Protein 8JXG (pdb70)

Foldseek 3Di:
DQDDPVLVVVLVVVVVVVADPVLSVVLVVLVVVVSVLVVVLVVCVVVVVPVPSPSPVVVVVSVVVSCVVSPD/DDAPFLFGDPQWDFAFAPRDTGGLVQACPPDQPGPGSPSNDPPHDDVPVLDDPQFCDDPDVSDTHGPLPFCAQDDPRPDPCRNDPDDDLPPDASDPCFDDDDRRHTHRPPVLAPQDCGSVRSCSVPDPNDCPDDDEDAQKDFLPPDDVVAGTMGGVVPALDDAAHHLLSCSNVPVCQDADDDPQFDAFPVGDTHHLVQACDDDCGNSLCRSNFPDFDDFDDPQWDAFLFFDTHGPVPALPPDPPQFQCRSPDDVVNDDDADCCPPAQDDFPVRDTDGNVVACPVDCPDDPCRRPPVWDDDPPPPPCRLQQPAAKAADGHGIAHDHDAQWDDDPSRRDIFGDQCVQQPVVQAQFAWDGDRHDTAHGWDGQWHDDVVRHAIHGRGPDAWWKWWDFQFFTKIAHPQLPDIGTQDGGAHGFFEKEAAPVQQKIWTARQRQLWIWMDHSVPDPIDTQGRPPSPGWAYKYAANFQQKIWTAHQLLLFIWMGHVNNAQIATQDAQAFDPQLQHGRHAKAEWEADLQQQKIWTWGQPPQTFIWMAGQRRHDTDTQGGALAHAFQEWYAQVRSRKIWTAHQPLQWIKIGHPRNPRIDTQGRSQHNGWHYWDDDRQKIWTFHFLQQWIWMAGPHNRPPIDTSDHDLGGIHHMDIDDVVSNDDDHHQCPPPLVVADQHWTAGRGNPHIDHDGGDQFDFPCDDPYTDGHGHDFLQWAQDDVSRDIGGVQQAQDDDQDHPNRNSHDPPGDDQLDDPQWHADPLGDIHHPLLAQQPPQDDPVSVSNDCSSQVGDDDRPQWDAFPSSHIDGPQPALPPDCPHDVCSSNDPVCLCPDDEGRQWDAFPSSGTHGLLQQLASDCPSVSCRSPPPVPSSHNVPADSVSFWDRANNRNHIHGLLPQLQPDPRSVNCRSNPPLQPPDDSPPQWDAFPPRDTDGNSPACPPDDRSVPCRRNPPDDQDADDDQWDAFPVRHTDGLQPAQAQDDDVPDCGSVVDQCPDDDDPCWAAANRRGIGRVVPALSQAQNDPLSSSQQDDAQPDDVRHLEDVQWDAAPSRHTHHPVLQLALDCRPSVSSSNDLVSQLPDDDDQCAWDADPVSHTYGNVQACVPDCSDPPCPSNDCPPPPDPPPD/DVPDD

InterPro domains:
  IPR000033 LDLR class B repeat [PF00058] (489-518)
  IPR000033 LDLR class B repeat [PF00058] (521-564)
  IPR000033 LDLR class B repeat [PF00058] (796-834)
  IPR000033 LDLR class B repeat [PF00058] (837-878)
  IPR000033 LDLR class B repeat [PF00058] (1523-1562)
  IPR000033 LDLR class B repeat [PF00058] (1569-1608)
  IPR000033 LDLR class B repeat [PF00058] (1884-1929)
  IPR000033 LDLR class B repeat [PF00058] (2520-2560)
  IPR000033 LDLR class B repeat [PF00058] (3242-3281)
  IPR000033 LDLR class B repeat [PF00058] (3284-3332)
  IPR000033 LDLR class B repeat [PF00058] (3335-3376)
  IPR000033 LDLR class B repeat [PF00058] (3379-3418)
  IPR000033 LDLR class B repeat [PF00058] (4156-4194)
  IPR000033 LDLR class B repeat [PF00058] (4199-4240)
  IPR000033 LDLR class B repeat [PF00058] (4244-4273)
  IPR000033 LDLR class B repeat [PS51120] (435-477)
  IPR000033 LDLR class B repeat [PS51120] (478-520)
  IPR000033 LDLR class B repeat [PS51120] (521-567)
  IPR000033 LDLR class B repeat [PS51120] (568-612)
  IPR000033 LDLR class B repeat [PS51120] (795-836)

Sequence (1191 aa):
EFRMEKLNQLWEKAKRLHLSPVRLAELHSDLKIQERDELNWKKLKVEGLDGDGEKEAKLVHNLNVILARYGLPTRPPGMCHLDEFQCQGDGTCIPNTWECDGHPDCIHGSDEHTGCVPASHTCRSNEFQCLSPQRCIPSYWFCDGEADCADGSDEPDTCGHSVNTCRASQFQCDNGRCISGNWVCDGDNDCGDMSDEDQRHHCELQNCSSTQFTCVNSRPPNRRCIPQYWVCDGDADCSDALDELQNCTMRTCSAGEFSCANGRCVRQSFRCDRRNDCGDYSDERGCSYPPCHANQFTCQNGRCIPRFFVCDEDNDCGDGSDEQEHLCHTPEPTCPLHQFRCDNGHCIEMGRVCNHVDDCSDNSDEKGCGINECLDSSISRCDHNCTDTITSFYCSCLPGYKLMSDKRSCVDIDECKESPQLCSQKCENVVGSYICKCAPGYIREPDGKSCRQNSNIEPYLIFSNRYYIRNLTTDGSSYSLILQGLGNVVALDFDRVEKRLYWIDAEKQIIERMFLNKTNRETIINHRLRRAESLAVDWVSRKLYWLDAILDCLFVSDLEGRHRKMIAQHCVDANNTFCFEHPRGIVLHPQRGHVYWADWGVHAYIGRIGMDGTNKSVIISTKIEWPNAITIDYTNDLLYWADAHLGYIEFSDLEGHHRHTVYDGSLPHPFALTIFEDTVFWTDWNTRTVEKGNKYDGSGRVVLVNTTHKPFDIHVYHPYRQPIMSNPCGTNNGGCSHLCLIKAGGRGFTCACPDDFQTVQLRDRTLCMPMCSSTQFLCGNNEKCIPIWWKCDGQKDCSDGSDEPDLCPHRFCRLGQFQCRDGNCTSPQALCNARQDCADGSDEDRVLCEHHRCESNEWQCANKRCIPQSWQCDSVNDCLDNSDEDTSHCASRTCRPGQFKCNNGRCIPQSWKCDVDNDCGDYSDEPIDECTTAAYNCDNHTEFSCKTNYRCIPQWAVCNGFDDCRDNSDEQGCESVPCHPSGDFRCANHHCIPLRWKCDGTDDCGDNSDEENCVPRECSESEFRCADQQCIPSRWVCDQENDCGDNSDERDCEMKTCHPEHFQCTSGHCVPKALACDGRADCLDASDESACPTRFPNGTYCPAAMFECKNHVCIQSFWICDGENDCVDGSDEEIHLCFNIPCESPQRFRCDNSRCVYGHQLCNGVDDCGDGSDEKEEHCRKPTHKN

Radius of gyration: 41.82 Å; Cα contacts (8 Å, |Δi|>4): 2367; chains: 3; bounding box: 73×108×129 Å

Solvent-accessible surface area: 63470 Å² total; per-residue (Å²): 156,14,70,3,63,90,3,47,17,14,65,54,2,6,114,101,42,142,48,60,110,103,93,46,48,61,12,74,56,35,7,72,98,8,12,120,46,14,30,58,40,50,78,45,116,60,61,50,102,35,73,118,27,124,50,82,68,109,14,73,102,46,40,83,81,6,22,81,172,9,48,46,180,123,115,42,67,21,34,17,57,160,123,36,46,23,3,28,28,70,10,69,36,24,57,67,113,126,42,50,74,65,118,86,52,14,95,139,17,14,0,35,67,125,66,26,120,177,106,114,155,84,29,148,119,105,49,36,115,22,160,92,54,152,142,23,9,36,73,108,65,23,44,54,28,126,36,58,6,96,40,68,48,0,55,71,108,55,46,44,147,76,121,92,96,41,161,102,91,27,102,111,8,84,120,46,83,16,0,14,38,101,13,17,21,49,30,18,36,28,0,40,80,105,32,0,45,63,163,140,57,108,48,123,124,89,137,24,85,105,96,63,46,37,0,75,80,4,156,124,127,71,40,42,20,1,39,77,120,10,29,47,47,85,19,23,11,10,33,43,2,36,0,22,78,69,140,50,89,155,190,130,28,71,107,64,56,29,71,9,88,63,48,51,34,29,124,106,88,64,88,47,23,162,101,50,24,1,13,59,44,20,0,12,49,81,31,87,74,112,92,36,130,96,100,45,26,57,4,64,11,10,84,49,7,56,126,180,82,23,51,59,146,83,101,46,1,38,6,15,9,0,34,49,152,137,84,42,114,123,101,114,83,116,25,109,114,110,68,74,63,9,128,66,42,77,43,36,85,102,48,86,16,12,35,154,79,85,44,11,87,118,91,18,2,29,139,60,71,20,125,21,45,27,126,88,112,79,88,31,132,29,80,66,75,35,55,57,57,76,22,55,72,109,12,40,32,105,124,22,58,91,70,66,119,65,110,100,23,15,60,43,34,56,12,22,90,99,28,11,74,62,2,6,6,78,23,80,65,60,114,7,80,67,78,18,64,14,14,85,0,12,13,70,68,145,80,43,94,17,8,130,16,49,7,156,76,132,7,58,0,1,0,0,0,98,16,0,0,12,41,1,37,35,102,24,86,68,83,58,49,15,30,93,27,6,7,27,0,4,1,0,9,5,0,43,79,59,112,23,1,0,0,0,1,39,106,121,82,19,0,8,23,8,51,32,111,115,74,85,100,65,59,25,5,92,42,77,6,113,133,7,15,9,4,6,1,0,16,8,6,56,13,0,0,1,0,1,16,58,16,28,0,0,6,0,0,17,4,82,17,107,38,42,48,42,16,7,65,64,6,13,54,107,118,60,39,34,24,4,69,68,0,6,10,17,10,3,3,3,78,88,0,18,0,0,0,0,1,37,5,80,70,6,0,0,0,26,0,0,0,17,26,73,82,90,30,35,21,4,43,91,82,11,14,15,0,3,2,13,11,0,4,41,18,22,56,11,0,0,0,0,0,3,46,37,2,8,0,11,1,0,27,17,92,14,112,88,60,53,55,13,16,120,32,51,2,13,6,0,9,8,6,2,2,14,56,38,28,0,1,0,0,0,0,8,38,76,11,0,5,41,2,47,2,25,95,7,63,59,93,71,80,20,24,103,18,46,12,50,0,3,24,3,40,1,24,0,29,17,20,5,39,97,56,98,54,41,9,37,150,104,68,18,58,9,74,26,2,0,0,1,94,40,31,5,198,23,76,38,35,9,3,14,74,26,20,90,73,65,141,77,235,121,142,30,62,16,106,36,116,37,9,32,9,33,44,63,3,40,101,65,32,60,19,5,7,39,46,52,71,17,18,55,101,144,42,8,88,72,28,37,0,36,55,155,161,42,90,68,52,45,10,120,105,48,50,25,35,3,197,83,7,35,59,18,55,27,148,8,10,3,30,34,158,111,69,1,73,90,15,13,0,46,65,173,108,21,14,78,124,32,115,31,55,64,41,54,61,61,1,96,47,69,48,27,2,48,53,61,119,11,6,37,105,81,84,25,0,80,91,60,23,0,22,71,112,82,52,17,76,91,28,110,14,60,50,20,46,44,78,4,133,68,0,56,11,0,42,70,38,108,42,13,20,47,41,60,27,2,52,81,85,23,0,2,36,34,97,75,3,8,51,50,84,70,68,17,68,125,101,5,50,58,33,3,107,24,23,28,21,34,8,40,78,103,6,30,8,74,49,138,57,24,0,97,37,69,11,2,34,131,52,13,121,95,54,108,30,46,131,56,0,39,47,87,11,77,45,80,36,46,10,17,62,29,74,74,43,66,70,78,66,54,3,69,59,75,8,0,32,100,149,51,117,75,102,122,41,22,94,6,18,67,82,6,65,88,82,120,15,6,10,28,88,101,24,6,36,61,85,89,46,20,70,57,101,10,2,24,159,70,5,118,164,93,134,40,72,115,146,72,67,70,3,120,43,4,40,10,5,65,120,91,51,24,50,28,2,76,34,27,2,128,55,1,14,2,3,58,88,19,108,74,106,50,133,125,36,54,36,6,24,107,66,29,52,46,1,152,24,56,5,24,13,64,58,137,99,15,1,15,44,108,110,29,0,65,80,23,7,0,40,62,72,117,53,1,127,116,40,119,55,115,79,115,93,24,19,141,1,86,60,36,55,5,5,83,17,147,59,46,67,52,66,92,102,54,3,80,82,22,12,0,46,113,93,105,95,26,128,135,103,113,150,196,101,20,0,52,77

Nearest PDB structures (foldseek):
  8jxg-assembly1_D  TM=1.014E+00  e=2.598E-10  Rattus norvegicus
  8jut-assembly1_D  TM=1.010E+00  e=1.060E-09  Rattus norvegicus
  1nre-assembly1_A  TM=9.008E-01  e=2.744E-07  Homo sapiens
  8jxg-assembly1_A  TM=1.001E+00  e=0.000E+00  Rattus norvegicus
  8jxf-assembly1_B  TM=9.858E-01  e=0.000E+00  Rattus norvegicus

Organism: Rattus norvegicus (NCBI:txid10116)

B-factor: mean 95.11, std 51.89, range [0.42, 228.29]

Secondary structure (DSSP, 8-state):
----TT---TTEEE-TTT--EEEGGGSSSSS--SSSSGGG-TTS---TTSS-TTEEE-STT--EEETTTSSSSS-TTS-TTSSSSSS-SSSS---TTSEE-SSS-EE-SGGGTS-S--SSSSGGG-TT-S-SS----TTEEE--S--TTT-SEEEGGGTTSSS--SSS-TTTTTTT------TTSEE-SSS-EE-GGGSSSSS--SSSSTTTTT--PPPPPTTEEE-TTS-EEEGGGTTSSS-SSSS-TTS-TTTT--PPP---SS---BTTTB---GGGTTSS---STTSSS-SSS---SSSSTTSS--SSEEEE-SS-EEEE--TTEEE-TTSS-EEE--HHHH-GGGSSSEEEE-SSSEEEE--TTEEE-TTSS-EEE-SSPPPEEEEE-SS-EEEEESSS--EEEEE---S-EEEEEEETTTTEEEEEETTTTEEEEEETTS---EEEE-SS-TTEEEEEEETTTTEEEEEETTTTEEEEEETTS-S-EEEEESB-STTS-SB-SSEEEEEEETTTTEEEEEE-STT-EEEEEETTS---EEEE-SS-S---EEEE-SSS--EEEE-TTT--EEEE-TTS-S-EEEE-S--S-EEEEEEETTEEEEEETTTTEEEEEETTT-TT-EEEEE-SSPPEEEEEE-GGGS-----TTTTTGGG-SSEEEEPTTSS-EEEE--TTEEEEE-SSSEEEEE---TTEEE-TTSS-EEEGGGSSSSS--SSSSTTS-SS-----S-TT-EE-TTS-EE-GGGTTSSS--SSS-GGG-HHHHTT----TTEEE-TTS-EEETT-SSSSS--STTSSSS-TTHHHH--PPTTEEE-TTS-EEEGGGTTSSS--SSSSTT--HHHHTSGGG---TTTEEE-SSSS-EEEGGGTTSSS--SSSSGGGTTGGGPPPPTTTEEE-SSS-EEEGGGTTSSS--SSSSTTTSS--PPPP-TTEEE-TTS-EEEGGGTTSSS--SSSSGGGS--TT---SSSEEEPTTS-EEEGGGSSSSS--STT-TTTSS---SSTTS-SS-TTSEE-TTS-EE-GGGTTSSS--STTSGGG-HHHHHTS--BTTTEEEETTTEEEEGGGTTSSS-SSTTSGGG-GGGTS-SS--/--SSHHHHHHHHHHHHTT--HHHHHHHHHHHHHHHHHHHHHHHHHHS---SS-HHHHHHHHHHHHHHHHTT-/--S--

Structure (mmCIF, N/CA/C/O backbone):
data_8JXG
#
_entry.id   8JXG
#
_cell.length_a   1.00
_cell.length_b   1.00
_cell.length_c   1.00
_cell.angle_alpha   90.00
_cell.angle_beta   90.00
_cell.angle_gamma   90.00
#
_symmetry.space_group_name_H-M   'P 1'
#
loop_
_entity.id
_entity.type
_entity.pdbx_description
1 polymer 'rat RAP'
2 polymer 'LDL receptor related protein 2'
3 polymer 'unclear peptide'
4 branched beta-D-mannopyranose-(1-4)-2-acetamido-2-deoxy-beta-D-glucopyranose-(1-4)-2-acetamido-2-deoxy-beta-D-glucopyranose
5 branched alpha-D-mannopyranose-(1-3)-[alpha-D-mannopyranose-(1-6)]beta-D-mannopyranose-(1-4)-2-acetamido-2-deoxy-beta-D-glucopyranose-(1-4)-2-acetamido-2-deoxy-beta-D-glucopyranose
6 non-polymer 2-acetamido-2-deoxy-beta-D-glucopyranose
7 non-polymer 2-acetamido-2-deoxy-alpha-D-galactopyranose
8 non-polymer 'CALCIUM ION'
#
loop_
_atom_site.group_PDB
_atom_site.id
_atom_site.type_symbol
_atom_site.label_atom_id
_atom_site.label_alt_id
_atom_site.label_comp_id
_atom_site.label_asym_id
_atom_site.label_entity_id
_atom_site.label_seq_id
_atom_site.pdbx_PDB_ins_code
_atom_site.Cartn_x
_atom_site.Cartn_y
_atom_site.Cartn_z
_atom_site.occupancy
_atom_site.B_iso_or_equiv
_atom_site.auth_seq_id
_atom_site.auth_comp_id
_atom_site.auth_asym_id
_atom_site.auth_atom_id
_atom_site.pdbx_PDB_model_num
ATOM 1 N N . GLU A 1 28 ? 153.423 222.563 177.909 1 1.82 56 GLU D N 1
ATOM 2 C CA . GLU A 1 28 ? 153.873 223.91 178.24 1 11.65 56 GLU D CA 1
ATOM 3 C C . GLU A 1 28 ? 152.798 224.683 178.993 1 18.32 56 GLU D C 1
ATOM 4 O O . GLU A 1 28 ? 152.781 224.707 180.223 1 11.91 56 GLU D O 1
ATOM 10 N N . PHE A 1 29 ? 151.903 225.318 178.24 1 14.08 57 PHE D N 1
ATOM 11 C CA . PHE A 1 29 ? 150.849 226.118 178.847 1 15.27 57 PHE D CA 1
ATOM 12 C C . PHE A 1 29 ? 149.853 225.231 179.583 1 19.62 57 PHE D C 1
ATOM 13 O O . PHE A 1 29 ? 149.66 224.062 179.239 1 20.24 57 PHE D O 1
ATOM 21 N N . ARG A 1 30 ? 149.224 225.801 180.611 1 16.15 58 ARG D N 1
ATOM 22 C CA . ARG A 1 30 ? 148.289 225.039 181.431 1 12.29 58 ARG D CA 1
ATOM 23 C C . ARG A 1 30 ? 147.042 224.651 180.644 1 3.32 58 ARG D C 1
ATOM 24 O O . ARG A 1 30 ? 146.652 223.478 180.618 1 1.72 58 ARG D O 1
ATOM 32 N N . MET A 1 31 ? 146.415 225.619 179.983 1 1.25 59 MET D N 1
ATOM 33 C CA . MET A 1 31 ? 145.077 225.421 179.444 1 7.69 59 MET D CA 1
ATOM 34 C C . MET A 1 31 ? 145.107 224.965 177.992 1 20.96 59 MET D C 1
ATOM 35 O O . MET A 1 31 ? 146.086 225.18 177.271 1 19.59 59 MET D O 1
ATOM 40 N N . GLU A 1 32 ? 144.015 224.321 177.572 1 10.82 60 GLU D N 1
ATOM 41 C CA . GLU A 1 32 ? 143.89 223.861 176.194 1 8.31 60 GLU D CA 1
ATOM 42 C C . GLU A 1 32 ? 143.782 225.034 175.228 1 9.88 60 GLU D C 1
ATOM 43 O O . GLU A 1 32 ? 144.311 224.984 174.113 1 6.52 60 GLU D O 1
ATOM 49 N N . LYS A 1 33 ? 143.089 226.099 175.638 1 11.3 61 LYS D N 1
ATOM 50 C CA . LYS A 1 33 ? 142.858 227.222 174.735 1 8.61 61 LYS D CA 1
ATOM 51 C C . LYS A 1 33 ? 144.136 228.006 174.46 1 6.56 61 LYS D C 1
ATOM 52 O O . LYS A 1 33 ? 144.346 228.47 173.333 1 15.04 61 LYS D O 1
ATOM 58 N N . LEU A 1 34 ? 145.006 228.161 175.461 1 2.89 62 LEU D N 1
ATOM 59 C CA . LEU A 1 34 ? 146.282 228.822 175.209 1 2.79 62 LEU D CA 1
ATOM 60 C C . LEU A 1 34 ? 147.158 227.991 174.283 1 11.56 62 LEU D C 1
ATOM 61 O O . LEU A 1 34 ? 147.836 228.538 173.407 1 18.11 62 LEU D O 1
ATOM 66 N N . ASN A 1 35 ? 147.148 226.666 174.449 1 19.91 63 ASN D N 1
ATOM 67 C CA . ASN A 1 35 ? 147.877 225.809 173.521 1 22.44 63 ASN D CA 1
ATOM 68 C C . ASN A 1 35 ? 147.306 225.917 172.113 1 17.48 63 ASN D C 1
ATOM 69 O O . ASN A 1 35 ? 148.055 225.928 171.13 1 15.88 63 ASN D O 1
ATOM 74 N N . GLN A 1 36 ? 145.979 225.991 171.998 1 8.73 64 GLN D N 1
ATOM 75 C CA . GLN A 1 36 ? 145.343 226.134 170.692 1 29.28 64 GLN D CA 1
ATOM 76 C C . GLN A 1 36 ? 145.757 227.441 170.027 1 19.33 64 GLN D C 1
ATOM 77 O O . GLN A 1 36 ? 146.076 227.477 168.834 1 18.28 64 GLN D O 1
ATOM 83 N N . LEU A 1 37 ? 145.763 228.531 170.796 1 19.44 65 LEU D N 1
ATOM 84 C CA . LEU A 1 37 ? 146.224 229.808 170.262 1 23.99 65 LEU D CA 1
ATOM 85 C C . LEU A 1 37 ? 147.698 229.739 169.884 1 25.32 65 LEU D C 1
ATOM 86 O O . LEU A 1 37 ? 148.13 230.372 168.914 1 18.23 65 LEU D O 1
ATOM 91 N N . TRP A 1 38 ? 148.481 228.966 170.638 1 23.39 66 TRP D N 1
ATOM 92 C CA . TRP A 1 38 ? 149.918 228.886 170.401 1 26.59 66 TRP D CA 1
ATOM 93 C C . TRP A 1 38 ? 150.24 228.108 169.13 1 31.26 66 TRP D C 1
ATOM 94 O O . TRP A 1 38 ? 151.109 228.521 168.352 1 35.4 66 TRP D O 1
ATOM 105 N N . GLU A 1 39 ? 149.56 226.981 168.897 1 29.8 67 GLU D N 1
ATOM 106 C CA . GLU A 1 39 ? 149.734 226.283 167.625 1 28.32 67 GLU D CA 1
ATOM 107 C C . GLU A 1 39 ? 149.241 227.132 166.462 1 27.76 67 GLU D C 1
ATOM 108 O O . GLU A 1 39 ? 149.898 227.209 165.417 1 29.7 67 GLU D O 1
ATOM 114 N N . LYS A 1 40 ? 148.087 227.782 166.627 1 25.52 68 LYS D N 1
ATOM 115 C CA . LYS A 1 40 ? 147.52 228.571 165.541 1 31.2 68 LYS D CA 1
ATOM 116 C C . LYS A 1 40 ? 148.341 229.829 165.284 1 31.46 68 LYS D C 1
ATOM 117 O O . LYS A 1 40 ? 148.416 230.307 164.145 1 26.03 68 LYS D O 1
ATOM 123 N N . ALA A 1 41 ? 148.963 230.382 166.328 1 22.63 69 ALA D N 1
ATOM 124 C CA . ALA A 1 41 ? 149.885 231.495 166.122 1 30.53 69 ALA D CA 1
ATOM 125 C C . ALA A 1 41 ? 151.074 231.065 165.273 1 39.01 69 ALA D C 1
ATOM 126 O O . ALA A 1 41 ? 151.509 231.803 164.381 1 33.13 69 ALA D O 1
ATOM 128 N N . LYS A 1 42 ? 151.616 229.873 165.537 1 30.83 70 LYS D N 1
ATOM 129 C CA . LYS A 1 42 ? 152.668 229.336 164.681 1 31.65 70 LYS D CA 1
ATOM 130 C C . LYS A 1 42 ? 152.146 229.064 163.276 1 27.04 70 LYS D C 1
ATOM 131 O O . LYS A 1 42 ? 152.891 229.186 162.297 1 26.01 70 LYS D O 1
ATOM 137 N N . ARG A 1 43 ? 150.871 228.685 163.159 1 22.38 71 ARG D N 1
ATOM 138 C CA . ARG A 1 43 ? 150.28 228.492 161.84 1 30.01 71 ARG D CA 1
ATOM 139 C C . ARG A 1 43 ? 150.133 229.811 161.092 1 28.68 71 ARG D C 1
ATOM 140 O O . ARG A 1 43 ? 149.944 229.81 159.87 1 21.06 71 ARG D O 1
ATOM 148 N N . LEU A 1 44 ? 150.208 230.938 161.802 1 24.16 72 LEU D N 1
ATOM 149 C CA . LEU A 1 44 ? 150.171 232.248 161.166 1 26.92 72 LEU D CA 1
ATOM 150 C C . LEU A 1 44 ? 151.549 232.741 160.741 1 20.89 72 LEU D C 1
ATOM 151 O O . LEU A 1 44 ? 151.635 233.803 160.115 1 14.69 72 LEU D O 1
ATOM 156 N N . HIS A 1 45 ? 152.612 232.003 161.071 1 26.95 73 HIS D N 1
ATOM 157 C CA . HIS A 1 45 ? 153.993 232.347 160.711 1 25.85 73 HIS D CA 1
ATOM 158 C C . HIS A 1 45 ? 154.335 233.79 161.09 1 22.34 73 HIS D C 1
ATOM 159 O O . HIS A 1 45 ? 155.094 234.48 160.405 1 27.49 73 HIS D O 1
ATOM 166 N N . LEU A 1 46 ? 153.804 234.235 162.227 1 18.96 74 LEU D N 1
ATOM 167 C CA . LEU A 1 46 ? 154.044 235.596 162.687 1 17.71 74 LEU D CA 1
ATOM 168 C C . LEU A 1 46 ? 155.511 235.795 163.05 1 20.08 74 LEU D C 1
ATOM 169 O O . LEU A 1 46 ? 156.263 234.836 163.251 1 24.04 74 LEU D O 1
ATOM 174 N N . SER A 1 47 ? 155.915 237.059 163.127 1 18.54 75 SER D N 1
ATOM 175 C CA . SER A 1 47 ? 157.296 237.38 163.454 1 21.28 75 SER D CA 1
ATOM 176 C C . SER A 1 47 ? 157.625 236.897 164.865 1 24.44 75 SER D C 1
ATOM 177 O O . SER A 1 47 ? 156.761 236.93 165.751 1 25.91 75 SER D O 1
ATOM 180 N N . PRO A 1 48 ? 158.855 236.428 165.105 1 37.35 76 PRO D N 1
ATOM 181 C CA . PRO A 1 48 ? 159.179 235.868 166.43 1 31.66 76 PRO D CA 1
ATOM 182 C C . PRO A 1 48 ? 158.996 236.844 167.579 1 29.97 76 PRO D C 1
ATOM 183 O O . PRO A 1 48 ? 158.544 236.438 168.656 1 34.53 76 PRO D O 1
ATOM 187 N N . VAL A 1 49 ? 159.333 238.121 167.386 1 22.38 77 VAL D N 1
ATOM 188 C CA . VAL A 1 49 ? 159.211 239.085 168.478 1 21.85 77 VAL D CA 1
ATOM 189 C C . VAL A 1 49 ? 157.742 239.326 168.811 1 28.6 77 VAL D C 1
ATOM 190 O O . VAL A 1 49 ? 157.374 239.506 169.978 1 19.17 77 VAL D O 1
ATOM 194 N N . ARG A 1 50 ? 156.88 239.327 167.792 1 29.74 78 ARG D N 1
ATOM 195 C CA . ARG A 1 50 ? 155.445 239.422 168.038 1 23.44 78 ARG D CA 1
ATOM 196 C C . ARG A 1 50 ? 154.915 238.135 168.654 1 26.14 78 ARG D C 1
ATOM 197 O O . ARG A 1 50 ? 154.089 238.163 169.574 1 30.96 78 ARG D O 1
ATOM 205 N N . LEU A 1 51 ? 155.388 236.99 168.156 1 26.89 79 LEU D N 1
ATOM 206 C CA . LEU A 1 51 ? 154.915 235.705 168.661 1 31.93 79 LEU D CA 1
ATOM 207 C C . LEU A 1 51 ? 155.348 235.483 170.105 1 38.09 79 LEU D C 1
ATOM 208 O O . LEU A 1 51 ? 154.594 234.92 170.907 1 34.88 79 LEU D O 1
ATOM 213 N N . ALA A 1 52 ? 156.566 235.906 170.451 1 40.11 80 ALA D N 1
ATOM 214 C CA . ALA A 1 52 ? 157.025 235.781 171.831 1 33.08 80 ALA D CA 1
ATOM 215 C C . ALA A 1 52 ? 156.206 236.662 172.766 1 30.67 80 ALA D C 1
ATOM 216 O O . ALA A 1 52 ? 155.86 236.244 173.877 1 26.03 80 ALA D O 1
ATOM 218 N N . GLU A 1 53 ? 155.888 237.884 172.333 1 36.96 81 GLU D N 1
ATOM 219 C CA . GLU A 1 53 ? 155.081 238.778 173.157 1 37.64 81 GLU D CA 1
ATOM 220 C C . GLU A 1 53 ? 153.679 238.219 173.363 1 35.5 81 GLU D C 1
ATOM 221 O O . GLU A 1 53 ? 153.016 238.526 174.361 1 41.22 81 GLU D O 1
ATOM 227 N N . LEU A 1 54 ? 153.202 237.406 172.417 1 27.74 82 LEU D N 1
ATOM 228 C CA . LEU A 1 54 ? 151.918 236.735 172.594 1 34.38 82 LEU D CA 1
ATOM 229 C C . LEU A 1 54 ? 151.923 235.85 173.834 1 32.96 82 LEU D C 1
ATOM 230 O O . LEU A 1 54 ? 151.011 235.92 174.665 1 24.24 82 LEU D O 1
ATOM 235 N N . HIS A 1 55 ? 152.952 235.013 173.978 1 36.92 83 HIS D N 1
ATOM 236 C CA . HIS A 1 55 ? 152.989 234.087 175.104 1 38.25 83 HIS D CA 1
ATOM 237 C C . HIS A 1 55 ? 153.129 234.834 176.425 1 34.82 83 HIS D C 1
ATOM 238 O O . HIS A 1 55 ? 152.506 234.46 177.425 1 33.82 83 HIS D O 1
ATOM 245 N N . SER A 1 56 ? 153.932 235.902 176.446 1 30.26 84 SER D N 1
ATOM 246 C CA . SER A 1 56 ? 154.122 236.658 177.681 1 25.95 84 SER D CA 1
ATOM 247 C C . SER A 1 56 ? 152.824 237.316 178.128 1 29.65 84 SER D C 1
ATOM 248 O O . SER A 1 56 ? 152.588 237.482 179.33 1 27.34 84 SER D O 1
ATOM 251 N N . ASP A 1 57 ? 151.974 237.704 177.175 1 35.91 85 ASP D N 1
ATOM 252 C CA . ASP A 1 57 ? 150.663 238.234 177.53 1 38.3 85 ASP D CA 1
ATOM 253 C C . ASP A 1 57 ? 149.696 237.115 177.9 1 40.38 85 ASP D C 1
ATOM 254 O O . ASP A 1 57 ? 148.801 237.306 178.732 1 29.38 85 ASP D O 1
ATOM 259 N N . LEU A 1 58 ? 149.848 235.942 177.28 1 44.03 86 LEU D N 1
ATOM 260 C CA . LEU A 1 58 ? 148.996 234.813 177.635 1 34.97 86 LEU D CA 1
ATOM 261 C C . LEU A 1 58 ? 149.475 234.117 178.903 1 39.8 86 LEU D C 1
ATOM 262 O O . LEU A 1 58 ? 148.651 233.649 179.697 1 35.48 86 LEU D O 1
ATOM 267 N N . LYS A 1 59 ? 150.792 234.035 179.114 1 39.08 87 LYS D N 1
ATOM 268 C CA . LYS A 1 59 ? 151.3 233.358 180.304 1 32.65 87 LYS D CA 1
ATOM 269 C C . LYS A 1 59 ? 151.005 234.16 181.566 1 37.04 87 LYS D C 1
ATOM 270 O O . LYS A 1 59 ? 150.78 233.581 182.635 1 42.78 87 LYS D O 1
ATOM 276 N N . ILE A 1 60 ? 151.015 235.491 181.472 1 39.47 88 ILE D N 1
ATOM 277 C CA . ILE A 1 60 ? 150.575 236.304 182.603 1 44.83 88 ILE D CA 1
ATOM 278 C C . ILE A 1 60 ? 149.068 236.166 182.787 1 43.4 88 ILE D C 1
ATOM 279 O O . ILE A 1 60 ? 148.55 236.25 183.906 1 42.88 88 ILE D O 1
ATOM 284 N N . GLN A 1 61 ? 148.343 235.945 181.686 1 43.74 89 GLN D N 1
ATOM 285 C CA . GLN A 1 61 ? 146.92 235.639 181.786 1 44.78 89 GLN D CA 1
ATOM 286 C C . GLN A 1 61 ? 146.696 234.24 182.344 1 40.32 89 GLN D C 1
ATOM 287 O O . GLN A 1 61 ? 145.644 233.966 182.934 1 39.24 89 GLN D O 1
ATOM 293 N N . GLU A 1 62 ? 147.676 233.348 182.174 1 35.03 90 GLU D N 1
ATOM 294 C CA . GLU A 1 62 ? 147.577 232.01 182.747 1 35.77 90 GLU D CA 1
ATOM 295 C C . GLU A 1 62 ? 147.473 232.07 184.265 1 38 90 GLU D C 1
ATOM 296 O O . GLU A 1 62 ? 146.678 231.343 184.872 1 37.5 90 GLU D O 1
ATOM 302 N N . ARG A 1 63 ? 148.271 232.935 184.897 1 46.44 91 ARG D N 1
ATOM 303 C CA . ARG A 1 63 ? 148.151 233.13 186.337 1 52.07 91 ARG D CA 1
ATOM 304 C C . ARG A 1 63 ? 146.861 233.858 186.694 1 48.26 91 ARG D C 1
ATOM 305 O O . ARG A 1 63 ? 146.299 233.63 187.771 1 43.57 91 ARG D O 1
ATOM 313 N N . ASP A 1 64 ? 146.383 234.738 185.81 1 48.49 92 ASP D N 1
ATOM 314 C CA . ASP A 1 64 ? 145.125 235.435 186.06 1 53.06 92 ASP D CA 1
ATOM 315 C C . ASP A 1 64 ? 143.941 234.479 185.978 1 51.17 92 ASP D C 1
ATOM 316 O O . ASP A 1 64 ? 143.029 234.53 186.811 1 44.31 92 ASP D O 1
ATOM 321 N N . GLU A 1 65 ? 143.937 233.6 184.973 1 37.42 93 GLU D N 1
ATOM 322 C CA . GLU A 1 65 ? 142.835 232.656 184.824 1 34.66 93 GLU D CA 1
ATOM 323 C C . GLU A 1 65 ? 142.798 231.653 185.97 1 38.89 93 GLU D C 1
ATOM 324 O O . GLU A 1 65 ? 141.715 231.232 186.392 1 43.69 93 GLU D O 1
ATOM 330 N N . LEU A 1 66 ? 143.966 231.268 186.493 1 36.94 94 LEU D N 1
ATOM 331 C CA . LEU A 1 66 ? 144.009 230.285 187.571 1 39.77 94 LEU D CA 1
ATOM 332 C C . LEU A 1 66 ? 143.3 230.794 188.821 1 34.7 94 LEU D C 1
ATOM 333 O O . LEU A 1 66 ? 142.536 230.056 189.452 1 32.03 94 LEU D O 1
ATOM 338 N N . ASN A 1 67 ? 143.535 232.055 189.194 1 36.88 95 ASN D N 1
ATOM 339 C CA . ASN A 1 67 ? 142.832 232.608 190.347 1 38.25 95 ASN D CA 1
ATOM 340 C C . ASN A 1 67 ? 141.364 232.865 190.034 1 43.3 95 ASN D C 1
ATOM 341 O O . ASN A 1 67 ? 140.522 232.803 190.936 1 44.39 95 ASN D O 1
ATOM 346 N N . TRP A 1 68 ? 141.038 233.158 188.773 1 58.37 96 TRP D N 1
ATOM 347 C CA . TRP A 1 68 ? 139.637 233.21 188.366 1 54.84 96 TRP D CA 1
ATOM 348 C C . TRP A 1 68 ? 138.967 231.859 188.555 1 49.38 96 TRP D C 1
ATOM 349 O O . TRP A 1 68 ? 137.844 231.771 189.064 1 52.8 96 TRP D O 1
ATOM 360 N N . LYS A 1 69 ? 139.649 230.791 188.147 1 49.41 97 LYS D N 1
ATOM 361 C CA . LYS A 1 69 ? 139.052 229.463 188.177 1 50.8 97 LYS D CA 1
ATOM 362 C C . LYS A 1 69 ? 138.91 228.956 189.608 1 51.57 97 LYS D C 1
ATOM 363 O O . LYS A 1 69 ? 137.905 228.332 189.964 1 52.53 97 LYS D O 1
ATOM 369 N N . LYS A 1 70 ? 139.917 229.215 190.445 1 49.21 98 LYS D N 1
ATOM 370 C CA . LYS A 1 70 ? 139.836 228.83 191.851 1 47.27 98 LYS D CA 1
ATOM 371 C C . LYS A 1 70 ? 138.673 229.532 192.543 1 44.97 98 LYS D C 1
ATOM 372 O O . LYS A 1 70 ? 137.912 228.914 193.295 1 45.27 98 LYS D O 1
ATOM 378 N N . LEU A 1 71 ? 138.521 230.833 192.294 1 42.33 99 LEU D N 1
ATOM 379 C CA . LEU A 1 71 ? 137.418 231.578 192.888 1 50.85 99 LEU D CA 1
ATOM 380 C C . LEU A 1 71 ? 136.084 231.269 192.221 1 49.38 99 LEU D C 1
ATOM 381 O O . LEU A 1 71 ? 135.038 231.666 192.745 1 47.36 99 LEU D O 1
ATOM 386 N N . LYS A 1 72 ? 136.096 230.574 191.081 1 55.01 100 LYS D N 1
ATOM 387 C CA . LYS A 1 72 ? 134.846 230.222 190.413 1 54.32 100 LYS D CA 1
ATOM 388 C C . LYS A 1 72 ? 134.267 228.928 190.974 1 54.58 100 LYS D C 1
ATOM 389 O O . LYS A 1 72 ? 133.099 228.884 191.378 1 57.32 100 LYS D O 1
ATOM 395 N N . VAL A 1 73 ? 135.067 227.858 190.995 1 54.1 101 VAL D N 1
ATOM 396 C CA . VAL A 1 73 ? 134.582 226.579 191.505 1 52.71 101 VAL D CA 1
ATOM 397 C C . VAL A 1 73 ? 134.258 226.679 192.991 1 51.09 101 VAL D C 1
ATOM 398 O O . VAL A 1 73 ? 133.234 226.163 193.453 1 47.06 101 VAL D O 1
ATOM 402 N N . GLU A 1 74 ? 135.118 227.348 193.761 1 45.33 102 GLU D N 1
ATOM 403 C CA . GLU A 1 74 ? 134.863 227.548 195.181 1 46 102 GLU D CA 1
ATOM 404 C C . GLU A 1 74 ? 133.767 228.572 195.44 1 46.09 102 GLU D C 1
ATOM 405 O O . GLU A 1 74 ? 133.26 228.64 196.565 1 46.42 102 GLU D O 1
ATOM 411 N N . GLY A 1 75 ? 133.392 229.363 194.437 1 44.7 103 GLY D N 1
ATOM 412 C CA . GLY A 1 75 ? 132.34 230.344 194.582 1 44.36 103 GLY D CA 1
ATOM 413 C C . GLY A 1 75 ? 132.718 231.583 195.36 1 48.36 103 GLY D C 1
ATOM 414 O O . GLY A 1 75 ? 131.832 232.389 195.672 1 48.09 103 GLY D O 1
ATOM 415 N N . LEU A 1 76 ? 134 231.766 195.683 1 55.67 104 LEU D N 1
ATOM 416 C CA . LEU A 1 76 ? 134.408 232.906 196.494 1 58.27 104 LEU D CA 1
ATOM 417 C C . LEU A 1 76 ? 134.335 234.221 195.729 1 59.94 104 LEU D C 1
ATOM 418 O O . LEU A 1 76 ? 134.256 235.283 196.356 1 60.59 104 LEU D O 1
ATOM 423 N N . ASP A 1 77 ? 134.359 234.179 194.397 1 69.83 105 ASP D N 1
ATOM 424 C CA . ASP A 1 77 ? 134.222 235.385 193.581 1 71.44 105 ASP D CA 1
ATOM 425 C C . ASP A 1 77 ? 132.734 235.685 193.428 1 70.75 105 ASP D C 1
ATOM 426 O O . ASP A 1 77 ? 132.103 235.399 192.406 1 68.59 105 ASP D O 1
ATOM 431 N N . GLY A 1 78 ? 132.165 236.278 194.479 1 74.89 106 GLY D N 1
ATOM 432 C CA . GLY A 1 78 ? 130.741 236.562 194.499 1 77.93 106 GLY D CA 1
ATOM 433 C C . GLY A 1 78 ? 130.301 237.615 193.506 1 76.49 106 GLY D C 1
ATOM 434 O O . GLY A 1 78 ? 129.105 237.712 193.212 1 76 106 GLY D O 1
ATOM 435 N N . ASP A 1 79 ? 131.236 238.408 192.984 1 82.78 107 ASP D N 1
ATOM 436 C CA . ASP A 1 79 ? 130.904 239.454 192.027 1 83.13 107 ASP D CA 1
ATOM 437 C C . ASP A 1 79 ? 131.374 239.155 190.61 1 82.03 107 ASP D C 1
ATOM 438 O O . ASP A 1 79 ? 130.929 239.83 189.674 1 82.61 107 ASP D O 1
ATOM 443 N N . GLY A 1 80 ? 132.25 238.169 190.425 1 72.69 108 GLY D N 1
ATOM 444 C CA . GLY A 1 80 ? 132.748 237.854 189.101 1 72.79 108 GLY D CA 1
ATOM 445 C C . GLY A 1 80 ? 133.604 238.928 188.473 1 73.28 108 GLY D C 1
ATOM 446 O O . GLY A 1 80 ? 133.543 239.118 187.254 1 74.24 108 GLY D O 1
ATOM 447 N N . GLU A 1 81 ? 134.404 239.64 189.27 1 72.58 109 GLU D N 1
ATOM 448 C CA . GLU A 1 81 ? 135.178 240.76 188.744 1 75.22 109 GLU D CA 1
ATOM 449 C C . GLU A 1 81 ? 136.35 240.294 187.891 1 75.48 109 GLU D C 1
ATOM 450 O O . GLU A 1 81 ? 136.856 241.058 187.062 1 76.29 109 GLU D O 1
ATOM 456 N N . LYS A 1 82 ? 136.797 239.054 188.077 1 72.29 110 LYS D N 1
ATOM 457 C CA . LYS A 1 82 ? 137.994 238.566 187.406 1 75.58 110 LYS D CA 1
ATOM 458 C C . LYS A 1 82 ? 137.717 238.084 185.983 1 72.65 110 LYS D C 1
ATOM 459 O O . LYS A 1 82 ? 138.665 237.828 185.233 1 67.83 110 LYS D O 1
ATOM 465 N N . GLU A 1 83 ? 136.447 237.99 185.579 1 64.09 111 GLU D N 1
ATOM 466 C CA . GLU A 1 83 ? 136.111 237.433 184.271 1 59.54 111 GLU D CA 1
ATOM 467 C C . GLU A 1 83 ? 136.204 238.484 183.168 1 60.2 111 GLU D C 1
ATOM 468 O O . GLU A 1 83 ? 136.755 238.227 182.091 1 63.36 111 GLU D O 1
ATOM 474 N N . ALA A 1 84 ? 135.644 239.669 183.406 1 60.56 112 ALA D N 1
ATOM 475 C CA . ALA A 1 84 ? 135.673 240.702 182.377 1 62.34 112 ALA D CA 1
ATOM 476 C C . ALA A 1 84 ? 137.105 241.1 182.043 1 62.78 112 ALA D C 1
ATOM 477 O O . ALA A 1 84 ? 137.437 241.338 180.874 1 68.3 112 ALA D O 1
ATOM 479 N N . LYS A 1 85 ? 137.972 241.162 183.058 1 57.89 113 LYS D N 1
ATOM 480 C CA . LYS A 1 85 ? 139.322 241.67 182.852 1 59.17 113 LYS D CA 1
ATOM 481 C C . LYS A 1 85 ? 140.232 240.682 182.132 1 56.05 113 LYS D C 1
ATOM 482 O O . LYS A 1 85 ? 141.301 241.087 181.665 1 52.47 113 LYS D O 1
ATOM 488 N N . LEU A 1 86 ? 139.857 239.404 182.032 1 49.54 114 LEU D N 1
ATOM 489 C CA . LEU A 1 86 ? 140.639 238.542 181.154 1 44.65 114 LEU D CA 1
ATOM 490 C C . LEU A 1 86 ? 139.932 238.333 179.821 1 50.03 114 LEU D C 1
ATOM 491 O O . LEU A 1 86 ? 140.592 238.093 178.805 1 42.85 114 LEU D O 1
ATOM 496 N N . VAL A 1 87 ? 138.6 238.456 179.787 1 54.14 115 VAL D N 1
ATOM 497 C CA . VAL A 1 87 ? 137.894 238.371 178.509 1 47.25 115 VAL D CA 1
ATOM 498 C C . VAL A 1 87 ? 138.308 239.517 177.593 1 50.41 115 VAL D C 1
ATOM 499 O O . VAL A 1 87 ? 138.68 239.305 176.429 1 50.28 115 VAL D O 1
ATOM 503 N N . HIS A 1 88 ? 138.266 240.752 178.104 1 50.72 116 HIS D N 1
ATOM 504 C CA . HIS A 1 88 ? 138.637 241.886 177.263 1 55.97 116 HIS D CA 1
ATOM 505 C C . HIS A 1 88 ? 140.124 241.851 176.933 1 52.67 116 HIS D C 1
ATOM 506 O O . HIS A 1 88 ? 140.533 242.239 175.832 1 41.39 116 HIS D O 1
ATOM 513 N N . ASN A 1 89 ? 140.948 241.388 177.876 1 51.24 117 ASN D N 1
ATOM 514 C CA . ASN A 1 89 ? 142.376 241.262 177.611 1 51.5 117 ASN D CA 1
ATOM 515 C C . ASN A 1 89 ? 142.648 240.268 176.492 1 42.09 117 ASN D C 1
ATOM 516 O O . ASN A 1 89 ? 143.465 240.544 175.609 1 40.38 117 ASN D O 1
ATOM 521 N N . LEU A 1 90 ? 141.965 239.121 176.499 1 42.84 118 LEU D N 1
ATOM 522 C CA . LEU A 1 90 ? 142.12 238.16 175.413 1 44 118 LEU D CA 1
ATOM 523 C C . LEU A 1 90 ? 141.638 238.741 174.091 1 46.2 118 LEU D C 1
ATOM 524 O O . LEU A 1 90 ? 142.269 238.529 173.049 1 48.9 118 LEU D O 1
ATOM 529 N N . ASN A 1 91 ? 140.521 239.474 174.109 1 47.97 119 ASN D N 1
ATOM 530 C CA . ASN A 1 91 ? 140.016 240.06 172.869 1 41.15 119 ASN D CA 1
ATOM 531 C C . ASN A 1 91 ? 141.009 241.056 172.275 1 36.81 119 ASN D C 1
ATOM 532 O O . ASN A 1 91 ? 141.313 241.005 171.075 1 36.62 119 ASN D O 1
ATOM 537 N N . VAL A 1 92 ? 141.537 241.962 173.101 1 41.58 120 VAL D N 1
ATOM 538 C CA . VAL A 1 92 ? 142.5 242.937 172.595 1 36.97 120 VAL D CA 1
ATOM 539 C C . VAL A 1 92 ? 143.811 242.254 172.22 1 34.36 120 VAL D C 1
ATOM 540 O O . VAL A 1 92 ? 144.532 242.722 171.333 1 34.08 120 VAL D O 1
ATOM 544 N N . ILE A 1 93 ? 144.14 241.139 172.879 1 33.6 121 ILE D N 1
ATOM 545 C CA . ILE A 1 93 ? 145.309 240.356 172.486 1 32.41 121 ILE D CA 1
ATOM 546 C C . ILE A 1 93 ? 145.122 239.817 171.075 1 32.87 121 ILE D C 1
ATOM 547 O O . ILE A 1 93 ? 146.034 239.87 170.24 1 29.44 121 ILE D O 1
ATOM 552 N N . LEU A 1 94 ? 143.929 239.289 170.792 1 30.31 122 LEU D N 1
ATOM 553 C CA . LEU A 1 94 ? 143.636 238.791 169.453 1 31.75 122 LEU D CA 1
ATOM 554 C C . LEU A 1 94 ? 143.711 239.915 168.429 1 33.12 122 LEU D C 1
ATOM 555 O O . LEU A 1 94 ? 144.255 239.739 167.333 1 29.86 122 LEU D O 1
ATOM 560 N N . ALA A 1 95 ? 143.167 241.085 168.773 1 41.23 123 ALA D N 1
ATOM 561 C CA . ALA A 1 95 ? 143.202 242.209 167.841 1 34.08 123 ALA D CA 1
ATOM 562 C C . ALA A 1 95 ? 144.609 242.783 167.699 1 30.31 123 ALA D C 1
ATOM 563 O O . ALA A 1 95 ? 145.035 243.122 166.589 1 27.56 123 ALA D O 1
ATOM 565 N N . ARG A 1 96 ? 145.342 242.902 168.809 1 14.48 124 ARG D N 1
ATOM 566 C CA . ARG A 1 96 ? 146.633 243.588 168.791 1 17.92 124 ARG D CA 1
ATOM 567 C C . ARG A 1 96 ? 147.657 242.845 167.942 1 18.18 124 ARG D C 1
ATOM 568 O O . ARG A 1 96 ? 148.405 243.46 167.173 1 15.67 124 ARG D O 1
ATOM 576 N N . TYR A 1 97 ? 147.709 241.522 168.069 1 23.27 125 TYR D N 1
ATOM 577 C CA . TYR A 1 97 ? 148.806 240.749 167.504 1 23.1 125 TYR D CA 1
ATOM 578 C C . TYR A 1 97 ? 148.493 240.152 166.139 1 23.04 125 TYR D C 1
ATOM 579 O O . TYR A 1 97 ? 149.269 239.322 165.654 1 19.96 125 TYR D O 1
ATOM 588 N N . GLY A 1 98 ? 147.388 240.546 165.511 1 32.72 126 GLY D N 1
ATOM 589 C CA . GLY A 1 98 ? 147.073 240.067 164.18 1 32.91 126 GLY D CA 1
ATOM 590 C C . GLY A 1 98 ? 146.567 238.64 164.146 1 28.6 126 GLY D C 1
ATOM 591 O O . GLY A 1 98 ? 147.212 237.758 163.571 1 28.88 126 GLY D O 1
ATOM 592 N N . LEU A 1 99 ? 145.417 238.399 164.766 1 21.28 127 LEU D N 1
ATOM 593 C CA . LEU A 1 99 ? 144.818 237.071 164.77 1 13.81 127 LEU D CA 1
ATOM 594 C C . LEU A 1 99 ? 143.373 237.15 164.288 1 15.93 127 LEU D C 1
ATOM 595 O O . LEU A 1 99 ? 142.518 237.733 164.955 1 14.92 127 LEU D O 1
ATOM 600 N N . PRO B 2 1224 ? 142.418 134.793 161.829 1 110.18 1224 PRO A N 1
ATOM 601 C CA . PRO B 2 1224 ? 143.428 135.226 160.857 1 108.98 1224 PRO A CA 1
ATOM 602 C C . PRO B 2 1224 ? 144.845 135.165 161.418 1 108.5 1224 PRO A C 1
ATOM 603 O O . PRO B 2 1224 ? 145.047 134.706 162.542 1 107.1 1224 PRO A O 1
ATOM 607 N N . THR B 2 1225 ? 145.813 135.626 160.633 1 101.1 1225 THR A N 1
ATOM 608 C CA . THR B 2 1225 ? 147.206 135.646 161.055 1 98.71 1225 THR A CA 1
ATOM 609 C C . THR B 2 1225 ? 147.463 136.89 161.902 1 98.42 1225 THR A C 1
ATOM 610 O O . THR B 2 1225 ? 146.541 137.601 162.308 1 96.5 1225 THR A O 1
ATOM 614 N N . ARG B 2 1226 ? 148.73 137.164 162.176 1 89.19 1226 ARG A N 1
ATOM 615 C CA . ARG B 2 1226 ? 149.115 138.28 163.026 1 82.71 1226 ARG A CA 1
ATOM 616 C C . ARG B 2 1226 ? 149.754 139.37 162.183 1 82.51 1226 ARG A C 1
ATOM 617 O O . ARG B 2 1226 ? 150.506 139.054 161.249 1 86.76 1226 ARG A O 1
ATOM 625 N N . PRO B 2 1227 ? 149.474 140.644 162.453 1 73.19 1227 PRO A N 1
ATOM 626 C CA . PRO B 2 1227 ? 150.072 141.705 161.652 1 71.63 1227 PRO A CA 1
ATOM 627 C C . PRO B 2 1227 ? 151.588 141.672 161.763 1 73.83 1227 PRO A C 1
ATOM 628 O O . PRO B 2 1227 ? 152.139 141.269 162.802 1 79.73 1227 PRO A O 1
ATOM 632 N N . PRO B 2 1228 ? 152.292 142.076 160.708 1 61.59 1228 PRO A N 1
ATOM 633 C CA . PRO B 2 1228 ? 153.758 141.94 160.693 1 57.01 1228 PRO A CA 1
ATOM 634 C C . PRO B 2 1228 ? 154.41 142.695 161.84 1 57.15 1228 PRO A C 1
ATOM 635 O O . PRO B 2 1228 ? 154.272 143.913 161.965 1 61.99 1228 PRO A O 1
ATOM 639 N N . GLY B 2 1229 ? 155.125 141.953 162.684 1 62.67 1229 GLY A N 1
ATOM 640 C CA . GLY B 2 1229 ? 155.82 142.537 163.812 1 63.63 1229 GLY A CA 1
ATOM 641 C C . GLY B 2 1229 ? 154.933 143.049 164.92 1 57.99 1229 GLY A C 1
ATOM 642 O O . GLY B 2 1229 ? 155.436 143.671 165.858 1 63.29 1229 GLY A O 1
ATOM 643 N N . MET B 2 1230 ? 153.629 142.801 164.849 1 69.92 1230 MET A N 1
ATOM 644 C CA . MET B 2 1230 ? 152.673 143.283 165.826 1 78.71 1230 MET A CA 1
ATOM 645 C C . MET B 2 1230 ? 151.995 142.092 166.505 1 80.09 1230 MET A C 1
ATOM 646 O O . MET B 2 1230 ? 152.401 140.938 166.316 1 85.97 1230 MET A O 1
ATOM 651 N N . CYS B 2 1231 ? 150.972 142.376 167.305 1 77.8 1231 CYS A N 1
ATOM 652 C CA . CYS B 2 1231 ? 150.175 141.344 167.948 1 78.92 1231 CYS A CA 1
ATOM 653 C C . CYS B 2 1231 ? 148.704 141.659 167.727 1 85.62 1231 CYS A C 1
ATOM 654 O O . CYS B 2 1231 ? 148.332 142.798 167.435 1 92.01 1231 CYS A O 1
ATOM 657 N N . HIS B 2 1232 ? 147.867 140.633 167.855 1 90.3 1232 HIS A N 1
ATOM 658 C CA . HIS B 2 1232 ? 146.429 140.844 167.771 1 92.32 1232 HIS A CA 1
ATOM 659 C C . HIS B 2 1232 ? 145.97 141.741 168.91 1 95.98 1232 HIS A C 1
ATOM 660 O O . HIS B 2 1232 ? 146.558 141.743 169.995 1 97.13 1232 HIS A O 1
ATOM 667 N N . LEU B 2 1233 ? 144.913 142.516 168.657 1 104.21 1233 LEU A N 1
ATOM 668 C CA . LEU B 2 1233 ? 144.352 143.355 169.708 1 105.25 1233 LEU A CA 1
ATOM 669 C C . LEU B 2 1233 ? 143.878 142.527 170.895 1 107.21 1233 LEU A C 1
ATOM 670 O O . LEU B 2 1233 ? 143.793 143.049 172.012 1 109.99 1233 LEU A O 1
ATOM 675 N N . ASP B 2 1234 ? 143.583 141.244 170.679 1 111.69 1234 ASP A N 1
ATOM 676 C CA . ASP B 2 1234 ? 143.193 140.358 171.765 1 115.04 1234 ASP A CA 1
ATOM 677 C C . ASP B 2 1234 ? 144.346 140.032 172.706 1 113.75 1234 ASP A C 1
ATOM 678 O O . ASP B 2 1234 ? 144.102 139.462 173.775 1 114.98 1234 ASP A O 1
ATOM 683 N N . GLU B 2 1235 ? 145.586 140.362 172.34 1 100.34 1235 GLU A N 1
ATOM 684 C CA . GLU B 2 1235 ? 146.72 140.105 173.22 1 99.81 1235 GLU A CA 1
ATOM 685 C C . GLU B 2 1235 ? 147.56 141.36 173.429 1 101.21 1235 GLU A C 1
ATOM 686 O O . GLU B 2 1235 ? 147.176 142.453 173.001 1 102.55 1235 GLU A O 1
ATOM 692 N N . PHE B 2 1236 ? 148.707 141.208 174.09 1 97.6 1236 PHE A N 1
ATOM 693 C CA . PHE B 2 1236 ? 149.554 142.326 174.477 1 94.87 1236 PHE A CA 1
ATOM 694 C C . PHE B 2 1236 ? 150.988 142.009 174.08 1 92.1 1236 PHE A C 1
ATOM 695 O O . PHE B 2 1236 ? 151.398 140.846 174.063 1 94.84 1236 PHE A O 1
ATOM 703 N N . GLN B 2 1237 ? 151.747 143.052 173.753 1 76.24 1237 GLN A N 1
ATOM 704 C CA . GLN B 2 1237 ? 153.086 142.908 173.197 1 75.6 1237 GLN A CA 1
ATOM 705 C C . GLN B 2 1237 ? 154.136 143.174 174.265 1 72.8 1237 GLN A C 1
ATOM 706 O O . GLN B 2 1237 ? 154.078 144.192 174.96 1 75.95 1237 GLN A O 1
ATOM 712 N N . CYS B 2 1238 ? 155.096 142.26 174.385 1 76.59 1238 CYS A N 1
ATOM 713 C CA . CYS B 2 1238 ? 156.251 142.491 175.239 1 75.53 1238 CYS A CA 1
ATOM 714 C C . CYS B 2 1238 ? 157.202 143.469 174.562 1 79.55 1238 CYS A C 1
ATOM 715 O O . CYS B 2 1238 ? 157.368 143.447 173.339 1 84.77 1238 CYS A O 1
ATOM 718 N N . GLN B 2 1239 ? 157.828 144.332 175.362 1 70.92 1239 GLN A N 1
ATOM 719 C CA . GLN B 2 1239 ? 158.683 145.37 174.8 1 69.63 1239 GLN A CA 1
ATOM 720 C C . GLN B 2 1239 ? 160.079 144.858 174.475 1 76.1 1239 GLN A C 1
ATOM 721 O O . GLN B 2 1239 ? 160.64 145.215 173.433 1 79.23 1239 GLN A O 1
ATOM 727 N N . GLY B 2 1240 ? 160.657 144.036 175.347 1 76.38 1240 GLY A N 1
ATOM 728 C CA . GLY B 2 1240 ? 162.047 143.65 175.2 1 72.89 1240 GLY A CA 1
ATOM 729 C C . GLY B 2 1240 ? 162.354 142.717 174.052 1 73.95 1240 GLY A C 1
ATOM 730 O O . GLY B 2 1240 ? 163.491 142.712 173.573 1 77.87 1240 GLY A O 1
ATOM 731 N N . ASP B 2 1241 ? 161.382 141.928 173.597 1 75.2 1241 ASP A N 1
ATOM 732 C CA . ASP B 2 1241 ? 161.649 140.957 172.543 1 78.87 1241 ASP A CA 1
ATOM 733 C C . ASP B 2 1241 ? 160.547 140.928 171.492 1 78.99 1241 ASP A C 1
ATOM 734 O O . ASP B 2 1241 ? 160.657 140.214 170.492 1 80.46 1241 ASP A O 1
ATOM 739 N N . GLY B 2 1242 ? 159.485 141.7 171.704 1 81.57 1242 GLY A N 1
ATOM 740 C CA . GLY B 2 1242 ? 158.398 141.749 170.749 1 84.15 1242 GLY A CA 1
ATOM 741 C C . GLY B 2 1242 ? 157.463 140.562 170.769 1 86.31 1242 GLY A C 1
ATOM 742 O O . GLY B 2 1242 ? 156.623 140.444 169.87 1 90.41 1242 GLY A O 1
ATOM 743 N N . THR B 2 1243 ? 157.581 139.678 171.755 1 81.22 1243 THR A N 1
ATOM 744 C CA . THR B 2 1243 ? 156.691 138.532 171.85 1 80.6 1243 THR A CA 1
ATOM 745 C C . THR B 2 1243 ? 155.311 138.961 172.333 1 81.2 1243 THR A C 1
ATOM 746 O O . THR B 2 1243 ? 155.154 139.981 173.01 1 85.33 1243 THR A O 1
ATOM 750 N N . CYS B 2 1244 ? 154.306 138.167 171.978 1 82.92 1244 CYS A N 1
ATOM 751 C CA . CYS B 2 1244 ? 152.917 138.478 172.279 1 81.98 1244 CYS A CA 1
ATOM 752 C C . CYS B 2 1244 ? 152.408 137.592 173.409 1 86.55 1244 CYS A C 1
ATOM 753 O O . CYS B 2 1244 ? 152.568 136.368 173.374 1 93.79 1244 CYS A O 1
ATOM 756 N N . ILE B 2 1245 ? 151.796 138.218 174.409 1 92.95 1245 ILE A N 1
ATOM 757 C CA . ILE B 2 1245 ? 151.216 137.51 175.55 1 92.58 1245 ILE A CA 1
ATOM 758 C C . ILE B 2 1245 ? 149.841 138.095 175.84 1 96.86 1245 ILE A C 1
ATOM 759 O O . ILE B 2 1245 ? 149.562 139.253 175.503 1 102.66 1245 ILE A O 1
ATOM 764 N N . PRO B 2 1246 ? 148.951 137.311 176.455 1 112.77 1246 PRO A N 1
ATOM 765 C CA . PRO B 2 1246 ? 147.589 137.81 176.687 1 114.12 1246 PRO A CA 1
ATOM 766 C C . PRO B 2 1246 ? 147.559 138.923 177.727 1 113.24 1246 PRO A C 1
ATOM 767 O O . PRO B 2 1246 ? 148.429 139.015 178.595 1 112.25 1246 PRO A O 1
ATOM 771 N N . ASN B 2 1247 ? 146.53 139.771 177.628 1 111.81 1247 ASN A N 1
ATOM 772 C CA . ASN B 2 1247 ? 146.459 140.972 178.456 1 113.96 1247 ASN A CA 1
ATOM 773 C C . ASN B 2 1247 ? 146.317 140.636 179.934 1 118.34 1247 ASN A C 1
ATOM 774 O O . ASN B 2 1247 ? 146.68 141.442 180.798 1 116.51 1247 ASN A O 1
ATOM 779 N N . THR B 2 1248 ? 145.774 139.456 180.246 1 132.34 1248 THR A N 1
ATOM 780 C CA . THR B 2 1248 ? 145.588 139.071 181.64 1 131.9 1248 THR A CA 1
ATOM 781 C C . THR B 2 1248 ? 146.906 138.997 182.397 1 132.25 1248 THR A C 1
ATOM 782 O O . THR B 2 1248 ? 146.916 139.129 183.626 1 132.42 1248 THR A O 1
ATOM 786 N N . TRP B 2 1249 ? 148.016 138.792 181.694 1 125 1249 TRP A N 1
ATOM 787 C CA . TRP B 2 1249 ? 149.339 138.819 182.3 1 121.86 1249 TRP A CA 1
ATOM 788 C C . TRP B 2 1249 ? 149.866 140.237 182.473 1 120.69 1249 TRP A C 1
ATOM 789 O O . TRP B 2 1249 ? 150.927 140.422 183.076 1 121.24 1249 TRP A O 1
ATOM 800 N N . GLU B 2 1250 ? 149.155 141.233 181.951 1 118.75 1250 GLU A N 1
ATOM 801 C CA . GLU B 2 1250 ? 149.515 142.628 182.144 1 118.57 1250 GLU A CA 1
ATOM 802 C C . GLU B 2 1250 ? 148.805 143.192 183.369 1 118.69 1250 GLU A C 1
ATOM 803 O O . GLU B 2 1250 ? 147.661 142.839 183.667 1 119.6 1250 GLU A O 1
ATOM 809 N N . CYS B 2 1251 ? 149.506 144.074 184.084 1 126.31 1251 CYS A N 1
ATOM 810 C CA . CYS B 2 1251 ? 148.959 144.755 185.259 1 127.37 1251 CYS A CA 1
ATOM 811 C C . CYS B 2 1251 ? 148.533 143.767 186.342 1 129.28 1251 CYS A C 1
ATOM 812 O O . CYS B 2 1251 ? 147.465 143.904 186.941 1 130.68 1251 CYS A O 1
ATOM 815 N N . ASP B 2 1252 ? 149.361 142.757 186.604 1 132.83 1252 ASP A N 1
ATOM 816 C CA . ASP B 2 1252 ? 149.077 141.793 187.657 1 134.41 1252 ASP A CA 1
ATOM 817 C C . ASP B 2 1252 ? 150.028 141.897 188.844 1 135.41 1252 ASP A C 1
ATOM 818 O O . ASP B 2 1252 ? 149.758 141.288 189.885 1 135.29 1252 ASP A O 1
ATOM 823 N N . GLY B 2 1253 ? 151.127 142.648 188.712 1 135.62 1253 GLY A N 1
ATOM 824 C CA . GLY B 2 1253 ? 152.124 142.794 189.756 1 135.45 1253 GLY A CA 1
ATOM 825 C C . GLY B 2 1253 ? 153.298 141.846 189.664 1 135.48 1253 GLY A C 1
ATOM 826 O O . GLY B 2 1253 ? 154.27 142.012 190.417 1 135.04 1253 GLY A O 1
ATOM 827 N N . HIS B 2 1254 ? 153.243 140.85 188.776 1 134.39 1254 HIS A N 1
ATOM 828 C CA . HIS B 2 1254 ? 154.308 139.869 188.635 1 133.3 1254 HIS A CA 1
ATOM 829 C C . HIS B 2 1254 ? 155.016 140.103 187.294 1 132.83 1254 HIS A C 1
ATOM 830 O O . HIS B 2 1254 ? 154.384 139.984 186.236 1 132.37 1254 HIS A O 1
ATOM 837 N N . PRO B 2 1255 ? 156.308 140.46 187.279 1 128.27 1255 PRO A N 1
ATOM 838 C CA . PRO B 2 1255 ? 156.95 140.78 186.006 1 128.41 1255 PRO A CA 1
ATOM 839 C C . PRO B 2 1255 ? 157.233 139.531 185.192 1 126.51 1255 PRO A C 1
ATOM 840 O O . PRO B 2 1255 ? 158.357 139.025 185.195 1 126.41 1255 PRO A O 1
ATOM 844 N N . ASP B 2 1256 ? 156.204 138.999 184.503 1 116.26 1256 ASP A N 1
ATOM 845 C CA . ASP B 2 1256 ? 156.334 137.777 183.719 1 117.01 1256 ASP A CA 1
ATOM 846 C C . ASP B 2 1256 ? 156.935 137.991 182.337 1 117.72 1256 ASP A C 1
ATOM 847 O O . ASP B 2 1256 ? 157.417 137.021 181.741 1 117.96 1256 ASP A O 1
ATOM 852 N N . CYS B 2 1257 ? 156.943 139.218 181.825 1 107.94 1257 CYS A N 1
ATOM 853 C CA . CYS B 2 1257 ? 157.602 139.502 180.567 1 106.01 1257 CYS A CA 1
ATOM 854 C C . CYS B 2 1257 ? 159.117 139.458 180.742 1 106.74 1257 CYS A C 1
ATOM 855 O O . CYS B 2 1257 ? 159.636 139.216 181.833 1 108.92 1257 CYS A O 1
ATOM 858 N N . ILE B 2 1258 ? 159.833 139.693 179.636 1 90.79 1258 ILE A N 1
ATOM 859 C CA . ILE B 2 1258 ? 161.292 139.588 179.651 1 90.13 1258 ILE A CA 1
ATOM 860 C C . ILE B 2 1258 ? 161.907 140.639 180.568 1 92.62 1258 ILE A C 1
ATOM 861 O O . ILE B 2 1258 ? 162.883 140.363 181.274 1 89.5 1258 ILE A O 1
ATOM 866 N N . HIS B 2 1259 ? 161.35 141.854 180.585 1 89.65 1259 HIS A N 1
ATOM 867 C CA . HIS B 2 1259 ? 161.875 142.932 181.417 1 86.48 1259 HIS A CA 1
ATOM 868 C C . HIS B 2 1259 ? 160.76 143.659 182.157 1 88.16 1259 HIS A C 1
ATOM 869 O O . HIS B 2 1259 ? 160.861 144.861 182.415 1 88.46 1259 HIS A O 1
ATOM 876 N N . GLY B 2 1260 ? 159.694 142.945 182.507 1 105.72 1260 GLY A N 1
ATOM 877 C CA . GLY B 2 1260 ? 158.626 143.544 183.281 1 110.18 1260 GLY A CA 1
ATOM 878 C C . GLY B 2 1260 ? 157.8 144.574 182.549 1 110.6 1260 GLY A C 1
ATOM 879 O O . GLY B 2 1260 ? 157.082 145.342 183.192 1 109.37 1260 GLY A O 1
ATOM 880 N N . SER B 2 1261 ? 157.879 144.616 181.216 1 104.16 1261 SER A N 1
ATOM 881 C CA . SER B 2 1261 ? 157.085 145.571 180.453 1 100.99 1261 SER A CA 1
ATOM 882 C C . SER B 2 1261 ? 155.591 145.361 180.648 1 101.96 1261 SER A C 1
ATOM 883 O O . SER B 2 1261 ? 154.813 146.301 180.452 1 101.11 1261 SER A O 1
ATOM 886 N N . ASP B 2 1262 ? 155.175 144.15 181.022 1 112.39 1262 ASP A N 1
ATOM 887 C CA . ASP B 2 1262 ? 153.778 143.919 181.368 1 111.94 1262 ASP A CA 1
ATOM 888 C C . ASP B 2 1262 ? 153.379 144.713 182.605 1 116.01 1262 ASP A C 1
ATOM 889 O O . ASP B 2 1262 ? 152.29 145.296 182.653 1 117.61 1262 ASP A O 1
ATOM 894 N N . GLU B 2 1263 ? 154.245 144.749 183.611 1 121.52 1263 GLU A N 1
ATOM 895 C CA . GLU B 2 1263 ? 153.93 145.378 184.894 1 120.97 1263 GLU A CA 1
ATOM 896 C C . GLU B 2 1263 ? 154.441 146.81 184.96 1 120.36 1263 GLU A C 1
ATOM 897 O O . GLU B 2 1263 ? 155.242 147.161 185.825 1 123.31 1263 GLU A O 1
ATOM 903 N N . HIS B 2 1264 ? 153.986 147.656 184.042 1 115.33 1264 HIS A N 1
ATOM 904 C CA . HIS B 2 1264 ? 154.333 149.066 184.115 1 117.62 1264 HIS A CA 1
ATOM 905 C C . HIS B 2 1264 ? 153.572 149.731 185.256 1 119.74 1264 HIS A C 1
ATOM 906 O O . HIS B 2 1264 ? 152.465 149.322 185.617 1 114.02 1264 HIS A O 1
ATOM 913 N N . THR B 2 1265 ? 154.181 150.769 185.829 1 129.39 1265 THR A N 1
ATOM 914 C CA . THR B 2 1265 ? 153.609 151.445 186.986 1 126.89 1265 THR A CA 1
ATOM 915 C C . THR B 2 1265 ? 152.327 152.202 186.664 1 126.57 1265 THR A C 1
ATOM 916 O O . THR B 2 1265 ? 151.632 152.629 187.592 1 127.39 1265 THR A O 1
ATOM 920 N N . GLY B 2 1266 ? 151.996 152.375 185.384 1 129.18 1266 GLY A N 1
ATOM 921 C CA . GLY B 2 1266 ? 150.759 153.033 185.006 1 129.73 1266 GLY A CA 1
ATOM 922 C C . GLY B 2 1266 ? 149.515 152.196 185.211 1 130.69 1266 GLY A C 1
ATOM 923 O O . GLY B 2 1266 ? 148.408 152.702 184.996 1 130.39 1266 GLY A O 1
ATOM 924 N N . CYS B 2 1267 ? 149.668 150.935 185.615 1 141.39 1267 CYS A N 1
ATOM 925 C CA . CYS B 2 1267 ? 148.53 150.063 185.879 1 140.73 1267 CYS A CA 1
ATOM 926 C C . CYS B 2 1267 ? 147.894 150.407 187.219 1 138.7 1267 CYS A C 1
ATOM 927 O O . CYS B 2 1267 ? 148.267 151.397 187.856 1 139.14 1267 CYS A O 1
ATOM 930 N N . VAL B 2 1268 ? 146.934 149.597 187.651 1 149 1268 VAL A N 1
ATOM 931 C CA . VAL B 2 1268 ? 146.345 149.747 188.978 1 151.77 1268 VAL A CA 1
ATOM 932 C C . VAL B 2 1268 ? 147.409 149.391 190.01 1 152.22 1268 VAL A C 1
ATOM 933 O O . VAL B 2 1268 ? 148.279 148.551 189.735 1 151.47 1268 VAL A O 1
ATOM 937 N N . PRO B 2 1269 ? 147.396 150.008 191.201 1 154.06 1269 PRO A N 1
ATOM 938 C CA . PRO B 2 1269 ? 148.389 149.699 192.234 1 154.08 1269 PRO A CA 1
ATOM 939 C C . PRO B 2 1269 ? 148.179 148.323 192.857 1 153.03 1269 PRO A C 1
ATOM 940 O O . PRO B 2 1269 ? 147.049 147.837 192.86 1 153.37 1269 PRO A O 1
ATOM 944 N N . ALA B 2 2861 ? 150.562 242.229 213.06 1 198.16 2861 ALA A N 1
ATOM 945 C CA . ALA B 2 2861 ? 149.617 242.301 214.168 1 198.26 2861 ALA A CA 1
ATOM 946 C C . ALA B 2 2861 ? 148.356 241.498 213.864 1 198.78 2861 ALA A C 1
ATOM 947 O O . ALA B 2 2861 ? 148.119 241.104 212.722 1 197.75 2861 ALA A O 1
ATOM 949 N N . SER B 2 2862 ? 147.545 241.263 214.898 1 207.02 2862 SER A N 1
ATOM 950 C CA . SER B 2 2862 ? 146.353 240.436 214.757 1 207.11 2862 SER A CA 1
ATOM 951 C C . SER B 2 2862 ? 145.159 241.196 214.192 1 207.76 2862 SER A C 1
ATOM 952 O O . SER B 2 2862 ? 144.125 240.572 213.925 1 207.56 2862 SER A O 1
ATOM 955 N N . HIS B 2 2863 ? 145.266 242.513 214.006 1 207.79 2863 HIS A N 1
ATOM 956 C CA . HIS B 2 2863 ? 144.142 243.286 213.493 1 207.04 2863 HIS A CA 1
ATOM 957 C C . HIS B 2 2863 ? 144.123 243.371 211.972 1 207.21 2863 HIS A C 1
ATOM 958 O O . HIS B 2 2863 ? 143.178 243.935 211.411 1 206.69 2863 HIS A O 1
ATOM 965 N N . THR B 2 2864 ? 145.136 242.826 211.294 1 204.72 2864 THR A N 1
ATOM 966 C CA . THR B 2 2864 ? 145.204 242.931 209.842 1 203.75 2864 THR A CA 1
ATOM 967 C C . THR B 2 2864 ? 144.519 241.772 209.128 1 203.24 2864 THR A C 1
ATOM 968 O O . THR B 2 2864 ? 144.087 241.94 207.983 1 202.44 2864 THR A O 1
ATOM 972 N N . CYS B 2 2865 ? 144.407 240.614 209.767 1 202.34 2865 CYS A N 1
ATOM 973 C CA . CYS B 2 2865 ? 143.729 239.459 209.193 1 202.63 2865 CYS A CA 1
ATOM 974 C C . CYS B 2 2865 ? 142.53 239.086 210.067 1 202.58 2865 CYS A C 1
ATOM 975 O O . CYS B 2 2865 ? 142.18 239.792 211.017 1 201.17 2865 CYS A O 1
ATOM 978 N N . ARG B 2 2866 ? 141.899 237.962 209.734 1 206.43 2866 ARG A N 1
ATOM 979 C CA . ARG B 2 2866 ? 140.731 237.492 210.463 1 206.09 2866 ARG A CA 1
ATOM 980 C C . ARG B 2 2866 ? 140.878 236.002 210.735 1 206.58 2866 ARG A C 1
ATOM 981 O O . ARG B 2 2866 ? 141.793 235.345 210.23 1 205.88 2866 ARG A O 1
ATOM 989 N N . SER B 2 2867 ? 139.96 235.476 211.55 1 211.92 2867 SER A N 1
ATOM 990 C CA . SER B 2 2867 ? 140.02 234.08 211.969 1 211.8 2867 SER A CA 1
ATOM 991 C C . SER B 2 2867 ? 139.806 233.101 210.823 1 212 2867 SER A C 1
ATOM 992 O O . SER B 2 2867 ? 140.156 231.924 210.965 1 211.82 2867 SER A O 1
ATOM 995 N N . ASN B 2 2868 ? 139.239 233.545 209.702 1 207.65 2868 ASN A N 1
ATOM 996 C CA . ASN B 2 2868 ? 139.016 232.663 208.565 1 206.32 2868 ASN A CA 1
ATOM 997 C C . ASN B 2 2868 ? 140.205 232.602 207.616 1 206.32 2868 ASN A C 1
ATOM 998 O O . ASN B 2 2868 ? 140.148 231.862 206.628 1 205.64 2868 ASN A O 1
ATOM 1003 N N . GLU B 2 2869 ? 141.271 233.353 207.885 1 203.23 2869 GLU A N 1
ATOM 1004 C CA . GLU B 2 2869 ? 142.346 233.526 206.921 1 202.36 2869 GLU A CA 1
ATOM 1005 C C . GLU B 2 2869 ? 143.702 233.305 207.577 1 201.98 2869 GLU A C 1
ATOM 1006 O O . GLU B 2 2869 ? 143.879 233.568 208.769 1 200.6 2869 GLU A O 1
ATOM 1012 N N . PHE B 2 2870 ? 144.653 232.82 206.781 1 206.94 2870 PHE A N 1
ATOM 1013 C CA . PHE B 2 2870 ? 146.005 232.567 207.263 1 206.95 2870 PHE A CA 1
ATOM 1014 C C . PHE B 2 2870 ? 146.911 233.75 206.941 1 207.54 2870 PHE A C 1
ATOM 1015 O O . PHE B 2 2870 ? 146.909 234.27 205.822 1 208.18 2870 PHE A O 1
ATOM 1023 N N . GLN B 2 2871 ? 147.692 234.172 207.932 1 203.33 2871 GLN A N 1
ATOM 1024 C CA . GLN B 2 2871 ? 148.458 235.405 207.817 1 202.72 2871 GLN A CA 1
ATOM 1025 C C . GLN B 2 2871 ? 149.648 235.245 206.873 1 202.51 2871 GLN A C 1
ATOM 1026 O O . GLN B 2 2871 ? 150.307 234.202 206.829 1 202.16 2871 GLN A O 1
ATOM 1032 N N . CYS B 2 2872 ? 149.906 236.298 206.098 1 198.84 2872 CYS A N 1
ATOM 1033 C CA . CYS B 2 2872 ? 151.059 236.364 205.21 1 198.35 2872 CYS A CA 1
ATOM 1034 C C . CYS B 2 2872 ? 151.681 237.75 205.344 1 198.14 2872 CYS A C 1
ATOM 1035 O O . CYS B 2 2872 ? 151.034 238.701 205.789 1 197.24 2872 CYS A O 1
ATOM 1038 N N . LEU B 2 2873 ? 152.953 237.857 204.957 1 188.81 2873 LEU A N 1
ATOM 1039 C CA . LEU B 2 2873 ? 153.753 239.019 205.332 1 188.31 2873 LEU A CA 1
ATOM 1040 C C . LEU B 2 2873 ? 153.79 240.14 204.296 1 188.28 2873 LEU A C 1
ATOM 1041 O O . LEU B 2 2873 ? 153.353 241.259 204.58 1 187.5 2873 LEU A O 1
ATOM 1046 N N . SER B 2 2874 ? 154.308 239.859 203.098 1 187.53 2874 SER A N 1
ATOM 1047 C CA . SER B 2 2874 ? 154.702 240.944 202.2 1 186.6 2874 SER A CA 1
ATOM 1048 C C . SER B 2 2874 ? 153.529 241.599 201.471 1 186.41 2874 SER A C 1
ATOM 1049 O O . SER B 2 2874 ? 153.394 242.828 201.534 1 185.92 2874 SER A O 1
ATOM 1052 N N . PRO B 2 2875 ? 152.661 240.855 200.77 1 187.64 2875 PRO A N 1
ATOM 1053 C CA . PRO B 2 2875 ? 151.585 241.523 200.02 1 187.24 2875 PRO A CA 1
ATOM 1054 C C . PRO B 2 2875 ? 150.46 242.048 200.896 1 187.91 2875 PRO A C 1
ATOM 1055 O O . PRO B 2 2875 ? 149.458 242.531 200.351 1 186.77 2875 PRO A O 1
ATOM 1059 N N . GLN B 2 2876 ? 150.591 241.968 202.222 1 186.61 2876 GLN A N 1
ATOM 1060 C CA . GLN B 2 2876 ? 149.543 242.342 203.171 1 185.69 2876 GLN A CA 1
ATOM 1061 C C . GLN B 2 2876 ? 148.257 241.555 202.945 1 185.7 2876 GLN A C 1
ATOM 1062 O O . GLN B 2 2876 ? 147.16 242.068 203.185 1 185.3 2876 GLN A O 1
ATOM 1068 N N . ARG B 2 2877 ? 148.375 240.312 202.483 1 192.69 2877 ARG A N 1
ATOM 1069 C CA . ARG B 2 2877 ? 147.213 239.487 202.201 1 192.37 2877 ARG A CA 1
ATOM 1070 C C . ARG B 2 2877 ? 146.958 238.505 203.342 1 192.39 2877 ARG A C 1
ATOM 1071 O O . ARG B 2 2877 ? 147.795 238.293 204.224 1 193.26 2877 ARG A O 1
ATOM 1079 N N . CYS B 2 2878 ? 145.773 237.902 203.313 1 202.43 2878 CYS A N 1
ATOM 1080 C CA . CYS B 2 2878 ? 145.414 236.822 204.217 1 203.4 2878 CYS A CA 1
ATOM 1081 C C . CYS B 2 2878 ? 144.657 235.77 203.416 1 204.18 2878 CYS A C 1
ATOM 1082 O O . CYS B 2 2878 ? 143.741 236.095 202.656 1 204.55 2878 CYS A O 1
ATOM 1085 N N . ILE B 2 2879 ? 145.041 234.508 203.589 1 208.61 2879 ILE A N 1
ATOM 1086 C CA . ILE B 2 2879 ? 144.551 233.445 202.709 1 208.12 2879 ILE A CA 1
ATOM 1087 C C . ILE B 2 2879 ? 143.787 232.388 203.499 1 208.45 2879 ILE A C 1
ATOM 1088 O O . ILE B 2 2879 ? 144.079 232.164 204.681 1 208.43 2879 ILE A O 1
ATOM 1093 N N . PRO B 2 2880 ? 142.814 231.712 202.885 1 212.21 2880 PRO A N 1
ATOM 1094 C CA . PRO B 2 2880 ? 142.035 230.701 203.612 1 211.63 2880 PRO A CA 1
ATOM 1095 C C . PRO B 2 2880 ? 142.899 229.543 204.096 1 211.22 2880 PRO A C 1
ATOM 1096 O O . PRO B 2 2880 ? 143.961 229.255 203.541 1 210.19 2880 PRO A O 1
ATOM 1100 N N . SER B 2 2881 ? 142.423 228.877 205.151 1 211.65 2881 SER A N 1
ATOM 1101 C CA . SER B 2 2881 ? 143.174 227.812 205.804 1 211.73 2881 SER A CA 1
ATOM 1102 C C . SER B 2 2881 ? 143.342 226.571 204.937 1 212.7 2881 SER A C 1
ATOM 1103 O O . SER B 2 2881 ? 144.338 225.858 205.099 1 212.54 2881 SER A O 1
ATOM 1106 N N . TYR B 2 2882 ? 142.406 226.283 204.036 1 214.45 2882 TYR A N 1
ATOM 1107 C CA . TYR B 2 2882 ? 142.537 225.125 203.162 1 214.04 2882 TYR A CA 1
ATOM 1108 C C . TYR B 2 2882 ? 143.404 225.398 201.94 1 214.45 2882 TYR A C 1
ATOM 1109 O O . TYR B 2 2882 ? 143.793 224.447 201.253 1 214.05 2882 TYR A O 1
ATOM 1118 N N . TRP B 2 2883 ? 143.72 226.663 201.655 1 213.7 2883 TRP A N 1
ATOM 1119 C CA . TRP B 2 2883 ? 144.544 226.972 200.491 1 212.03 2883 TRP A CA 1
ATOM 1120 C C . TRP B 2 2883 ? 145.965 226.452 200.664 1 212.3 2883 TRP A C 1
ATOM 1121 O O . TRP B 2 2883 ? 146.494 225.76 199.787 1 212.66 2883 TRP A O 1
ATOM 1132 N N . PHE B 2 2884 ? 146.599 226.763 201.794 1 210.3 2884 PHE A N 1
ATOM 1133 C CA . PHE B 2 2884 ? 147.987 226.363 201.98 1 210.48 2884 PHE A CA 1
ATOM 1134 C C . PHE B 2 2884 ? 148.105 224.85 202.121 1 211 2884 PHE A C 1
ATOM 1135 O O . PHE B 2 2884 ? 147.117 224.154 202.366 1 211.59 2884 PHE A O 1
ATOM 1143 N N . CYS B 2 2885 ? 149.33 224.351 201.93 1 213.97 2885 CYS A N 1
ATOM 1144 C CA . CYS B 2 2885 ? 149.65 222.921 201.973 1 213.87 2885 CYS A CA 1
ATOM 1145 C C . CYS B 2 2885 ? 148.731 222.109 201.055 1 212.56 2885 CYS A C 1
ATOM 1146 O O . CYS B 2 2885 ? 148.248 221.03 201.405 1 211.06 2885 CYS A O 1
ATOM 1149 N N . ASP B 2 2886 ? 148.512 222.638 199.848 1 212.15 2886 ASP A N 1
ATOM 1150 C CA . ASP B 2 2886 ? 147.778 221.934 198.806 1 211.14 2886 ASP A CA 1
ATOM 1151 C C . ASP B 2 2886 ? 148.641 221.522 197.623 1 211.67 2886 ASP A C 1
ATOM 1152 O O . ASP B 2 2886 ? 148.214 220.671 196.837 1 210.38 2886 ASP A O 1
ATOM 1157 N N . GLY B 2 2887 ? 149.832 222.098 197.477 1 212.47 2887 GLY A N 1
ATOM 1158 C CA . GLY B 2 2887 ? 150.691 221.802 196.347 1 211.05 2887 GLY A CA 1
ATOM 1159 C C . GLY B 2 2887 ? 151.492 222.991 195.856 1 210.92 2887 GLY A C 1
ATOM 1160 O O . GLY B 2 2887 ? 152.409 222.831 195.046 1 210.83 2887 GLY A O 1
ATOM 1161 N N . GLU B 2 2888 ? 151.16 224.19 196.335 1 209.39 2888 GLU A N 1
ATOM 1162 C CA . GLU B 2 2888 ? 151.901 225.389 195.969 1 209.55 2888 GLU A CA 1
ATOM 1163 C C . GLU B 2 2888 ? 151.728 226.445 197.051 1 209.76 2888 GLU A C 1
ATOM 1164 O O . GLU B 2 2888 ? 150.763 226.416 197.819 1 209.59 2888 GLU A O 1
ATOM 1170 N N . ALA B 2 2889 ? 152.672 227.384 197.096 1 211.88 2889 ALA A N 1
ATOM 1171 C CA . ALA B 2 2889 ? 152.647 228.473 198.071 1 211.89 2889 ALA A CA 1
ATOM 1172 C C . ALA B 2 2889 ? 151.678 229.541 197.578 1 212.23 2889 ALA A C 1
ATOM 1173 O O . ALA B 2 2889 ? 151.942 230.23 196.59 1 211.72 2889 ALA A O 1
ATOM 1175 N N . ASP B 2 2890 ? 150.548 229.682 198.275 1 212.58 2890 ASP A N 1
ATOM 1176 C CA . ASP B 2 2890 ? 149.498 230.585 197.812 1 212.21 2890 ASP A CA 1
ATOM 1177 C C . ASP B 2 2890 ? 149.905 232.047 197.951 1 212.44 2890 ASP A C 1
ATOM 1178 O O . ASP B 2 2890 ? 149.744 232.831 197.007 1 211.9 2890 ASP A O 1
ATOM 1183 N N . CYS B 2 2891 ? 150.429 232.44 199.111 1 209.25 2891 CYS A N 1
ATOM 1184 C CA . CYS B 2 2891 ? 150.892 233.807 199.31 1 208.66 2891 CYS A CA 1
ATOM 1185 C C . CYS B 2 2891 ? 152.411 233.913 199.336 1 209.04 2891 CYS A C 1
ATOM 1186 O O . CYS B 2 2891 ? 152.947 234.722 200.101 1 208.95 2891 CYS A O 1
ATOM 1189 N N . ALA B 2 2892 ? 153.107 233.117 198.521 1 210.94 2892 ALA A N 1
ATOM 1190 C CA . ALA B 2 2892 ? 154.569 233.139 198.436 1 210.15 2892 ALA A CA 1
ATOM 1191 C C . ALA B 2 2892 ? 155.214 232.919 199.803 1 210.38 2892 ALA A C 1
ATOM 1192 O O . ALA B 2 2892 ? 156.179 233.592 200.171 1 209.94 2892 ALA A O 1
ATOM 1194 N N . ASP B 2 2893 ? 154.676 231.969 200.561 1 208.59 2893 ASP A N 1
ATOM 1195 C CA . ASP B 2 2893 ? 155.19 231.629 201.882 1 207.8 2893 ASP A CA 1
ATOM 1196 C C . ASP B 2 2893 ? 156.048 230.377 201.759 1 207.61 2893 ASP A C 1
ATOM 1197 O O . ASP B 2 2893 ? 155.586 229.351 201.248 1 207.13 2893 ASP A O 1
ATOM 1202 N N . GLY B 2 2894 ? 157.294 230.463 202.226 1 211.43 2894 GLY A N 1
ATOM 1203 C CA . GLY B 2 2894 ? 158.196 229.326 202.164 1 211.54 2894 GLY A CA 1
ATOM 1204 C C . GLY B 2 2894 ? 157.8 228.167 203.055 1 212.38 2894 GLY A C 1
ATOM 1205 O O . GLY B 2 2894 ? 158.249 227.041 202.813 1 211.81 2894 GLY A O 1
ATOM 1206 N N . SER B 2 2895 ? 156.979 228.412 204.076 1 214.86 2895 SER A N 1
ATOM 1207 C CA . SER B 2 2895 ? 156.483 227.361 204.953 1 213.79 2895 SER A CA 1
ATOM 1208 C C . SER B 2 2895 ? 155.114 226.838 204.541 1 213.76 2895 SER A C 1
ATOM 1209 O O . SER B 2 2895 ? 154.546 226.011 205.261 1 214.58 2895 SER A O 1
ATOM 1212 N N . ASP B 2 2896 ? 154.573 227.304 203.413 1 210.91 2896 ASP A N 1
ATOM 1213 C CA . ASP B 2 2896 ? 153.251 226.864 202.975 1 210.69 2896 ASP A CA 1
ATOM 1214 C C . ASP B 2 2896 ? 153.214 225.355 202.765 1 210.61 2896 ASP A C 1
ATOM 1215 O O . ASP B 2 2896 ? 152.444 224.645 203.422 1 210.29 2896 ASP A O 1
ATOM 1220 N N . GLU B 2 2897 ? 154.035 224.85 201.85 1 210.91 2897 GLU A N 1
ATOM 1221 C CA . GLU B 2 2897 ? 154.077 223.428 201.531 1 210.73 2897 GLU A CA 1
ATOM 1222 C C . GLU B 2 2897 ? 154.899 222.59 202.512 1 211.25 2897 GLU A C 1
ATOM 1223 O O . GLU B 2 2897 ? 154.4 221.564 202.992 1 209.82 2897 GLU A O 1
ATOM 1229 N N . PRO B 2 2898 ? 156.159 222.97 202.841 1 212.06 2898 PRO A N 1
ATOM 1230 C CA . PRO B 2 2898 ? 157.04 222.025 203.548 1 211.14 2898 PRO A CA 1
ATOM 1231 C C . PRO B 2 2898 ? 156.61 221.651 204.96 1 210.85 2898 PRO A C 1
ATOM 1232 O O . PRO B 2 2898 ? 156.466 220.463 205.263 1 209.49 2898 PRO A O 1
ATOM 1236 N N . ASP B 2 2899 ? 156.397 222.643 205.838 1 212.28 2899 ASP A N 1
ATOM 1237 C CA . ASP B 2 2899 ? 156.292 222.341 207.263 1 211.18 2899 ASP A CA 1
ATOM 1238 C C . ASP B 2 2899 ? 155.116 223.04 207.938 1 210.82 2899 ASP A C 1
ATOM 1239 O O . ASP B 2 2899 ? 155.237 223.476 209.088 1 210.05 2899 ASP A O 1
ATOM 1244 N N . THR B 2 2900 ? 153.976 223.147 207.258 1 214.96 2900 THR A N 1
ATOM 1245 C CA . THR B 2 2900 ? 152.774 223.683 207.878 1 215.36 2900 THR A CA 1
ATOM 1246 C C . THR B 2 2900 ? 151.699 222.624 208.094 1 216.11 2900 THR A C 1
ATOM 1247 O O . THR B 2 2900 ? 150.974 222.693 209.093 1 216.44 2900 THR A O 1
ATOM 1251 N N . CYS B 2 2901 ? 151.616 221.622 207.222 1 215.73 2901 CYS A N 1
ATOM 1252 C CA . CYS B 2 2901 ? 150.677 220.522 207.387 1 215.27 2901 CYS A CA 1
ATOM 1253 C C . CYS B 2 2901 ? 151.452 219.214 207.344 1 214.03 2901 CYS A C 1
ATOM 1254 O O . CYS B 2 2901 ? 152.611 219.168 206.924 1 214.19 2901 CYS A O 1
ATOM 1257 N N . GLY B 2 2902 ? 150.8 218.146 207.793 1 203.5 2902 GLY A N 1
ATOM 1258 C CA . GLY B 2 2902 ? 151.347 216.819 207.583 1 203.53 2902 GLY A CA 1
ATOM 1259 C C . GLY B 2 2902 ? 151.417 216.498 206.099 1 204.45 2902 GLY A C 1
ATOM 1260 O O . GLY B 2 2902 ? 150.454 216.687 205.355 1 204.72 2902 GLY A O 1
ATOM 1261 N N . HIS B 2 2903 ? 152.585 216.016 205.666 1 204.29 2903 HIS A N 1
ATOM 1262 C CA . HIS B 2 2903 ? 152.797 215.771 204.242 1 204.3 2903 HIS A CA 1
ATOM 1263 C C . HIS B 2 2903 ? 151.838 214.715 203.707 1 203.66 2903 HIS A C 1
ATOM 1264 O O . HIS B 2 2903 ? 151.212 214.913 202.659 1 203.59 2903 HIS A O 1
ATOM 1271 N N . SER B 2 2904 ? 151.704 213.587 204.413 1 207.05 2904 SER A N 1
ATOM 1272 C CA . SER B 2 2904 ? 150.773 212.548 203.989 1 207.09 2904 SER A CA 1
ATOM 1273 C C . SER B 2 2904 ? 150.039 211.928 205.172 1 207.75 2904 SER A C 1
ATOM 1274 O O . SER B 2 2904 ? 149.682 210.745 205.125 1 207.37 2904 SER A O 1
ATOM 1277 N N . VAL B 2 2905 ? 149.812 212.702 206.237 1 210.77 2905 VAL A N 1
ATOM 1278 C CA . VAL B 2 2905 ? 149.008 212.213 207.354 1 210.02 2905 VAL A CA 1
ATOM 1279 C C . VAL B 2 2905 ? 147.594 211.9 206.887 1 210.02 2905 VAL A C 1
ATOM 1280 O O . VAL B 2 2905 ? 146.929 211.012 207.435 1 210.48 2905 VAL A O 1
ATOM 1284 N N . ASN B 2 2906 ? 147.119 212.608 205.866 1 206.4 2906 ASN A N 1
ATOM 1285 C CA . ASN B 2 2906 ? 145.827 212.343 205.26 1 205.89 2906 ASN A CA 1
ATOM 1286 C C . ASN B 2 2906 ? 145.922 212.618 203.767 1 205.63 2906 ASN A C 1
ATOM 1287 O O . ASN B 2 2906 ? 146.806 213.341 203.303 1 205.58 2906 ASN A O 1
ATOM 1292 N N . THR B 2 2907 ? 145.007 212.018 203.014 1 208.44 2907 THR A N 1
ATOM 1293 C CA . THR B 2 2907 ? 144.833 212.423 201.632 1 208.87 2907 THR A CA 1
ATOM 1294 C C . THR B 2 2907 ? 144.119 213.77 201.584 1 210.02 2907 THR A C 1
ATOM 1295 O O . THR B 2 2907 ? 143.536 214.228 202.571 1 210.57 2907 THR A O 1
ATOM 1299 N N . CYS B 2 2908 ? 144.184 214.421 200.428 1 212.91 2908 CYS A N 1
ATOM 1300 C CA . CYS B 2 2908 ? 143.425 215.651 200.248 1 212.89 2908 CYS A CA 1
ATOM 1301 C C . CYS B 2 2908 ? 141.945 215.301 200.166 1 213.34 2908 CYS A C 1
ATOM 1302 O O . CYS B 2 2908 ? 141.506 214.637 199.221 1 212.35 2908 CYS A O 1
ATOM 1305 N N . ARG B 2 2909 ? 141.179 215.741 201.161 1 208.23 2909 ARG A N 1
ATOM 1306 C CA . ARG B 2 2909 ? 139.877 215.162 201.454 1 207.92 2909 ARG A CA 1
ATOM 1307 C C . ARG B 2 2909 ? 138.839 215.501 200.386 1 208.46 2909 ARG A C 1
ATOM 1308 O O . ARG B 2 2909 ? 139.127 216.155 199.383 1 208.87 2909 ARG A O 1
ATOM 1316 N N . ALA B 2 2910 ? 137.604 215.053 200.642 1 206.09 2910 ALA A N 1
ATOM 1317 C CA . ALA B 2 2910 ? 136.584 214.948 199.601 1 205.26 2910 ALA A CA 1
ATOM 1318 C C . ALA B 2 2910 ? 136.298 216.272 198.904 1 207.08 2910 ALA A C 1
ATOM 1319 O O . ALA B 2 2910 ? 135.869 216.277 197.744 1 206.3 2910 ALA A O 1
ATOM 1321 N N . SER B 2 2911 ? 136.511 217.402 199.586 1 212.11 2911 SER A N 1
ATOM 1322 C CA . SER B 2 2911 ? 136.305 218.696 198.944 1 210.45 2911 SER A CA 1
ATOM 1323 C C . SER B 2 2911 ? 137.194 218.875 197.721 1 210.88 2911 SER A C 1
ATOM 1324 O O . SER B 2 2911 ? 136.818 219.599 196.793 1 211 2911 SER A O 1
ATOM 1327 N N . GLN B 2 2912 ? 138.359 218.235 197.702 1 213.89 2912 GLN A N 1
ATOM 1328 C CA . GLN B 2 2912 ? 139.225 218.187 196.534 1 213.87 2912 GLN A CA 1
ATOM 1329 C C . GLN B 2 2912 ? 139.499 216.73 196.189 1 213.85 2912 GLN A C 1
ATOM 1330 O O . GLN B 2 2912 ? 140.211 216.038 196.925 1 213.56 2912 GLN A O 1
ATOM 1336 N N . PHE B 2 2913 ? 138.945 216.275 195.067 1 213.11 2913 PHE A N 1
ATOM 1337 C CA . PHE B 2 2913 ? 139.042 214.875 194.679 1 213.02 2913 PHE A CA 1
ATOM 1338 C C . PHE B 2 2913 ? 140.503 214.464 194.503 1 213.17 2913 PHE A C 1
ATOM 1339 O O . PHE B 2 2913 ? 141.377 215.28 194.197 1 213.53 2913 PHE A O 1
ATOM 1347 N N . GLN B 2 2914 ? 140.762 213.176 194.718 1 208.4 2914 GLN A N 1
ATOM 1348 C CA . GLN B 2 2914 ? 142.126 212.669 194.666 1 208.22 2914 GLN A CA 1
ATOM 1349 C C . GLN B 2 2914 ? 142.682 212.75 193.248 1 208.4 2914 GLN A C 1
ATOM 1350 O O . GLN B 2 2914 ? 142.028 212.349 192.281 1 208.73 2914 GLN A O 1
ATOM 1356 N N . CYS B 2 2915 ? 143.886 213.313 193.128 1 211.02 2915 CYS A N 1
ATOM 1357 C CA . CYS B 2 2915 ? 144.602 213.343 191.854 1 210.79 2915 CYS A CA 1
ATOM 1358 C C . CYS B 2 2915 ? 146.084 213.498 192.196 1 210.94 2915 CYS A C 1
ATOM 1359 O O . CYS B 2 2915 ? 146.528 214.604 192.516 1 211.48 2915 CYS A O 1
ATOM 1362 N N . ASP B 2 2916 ? 146.823 212.387 192.137 1 206.16 2916 ASP A N 1
ATOM 1363 C CA . ASP B 2 2916 ? 148.216 212.314 192.572 1 206.72 2916 ASP A CA 1
ATOM 1364 C C . ASP B 2 2916 ? 148.334 212.566 194.074 1 207.14 2916 ASP A C 1
ATOM 1365 O O . ASP B 2 2916 ? 147.397 213.065 194.706 1 206.65 2916 ASP A O 1
ATOM 1370 N N . ASN B 2 2917 ? 149.479 212.211 194.661 1 208.97 2917 ASN A N 1
ATOM 1371 C CA . ASN B 2 2917 ? 149.644 212.375 196.101 1 209.22 2917 ASN A CA 1
ATOM 1372 C C . ASN B 2 2917 ? 149.958 213.82 196.474 1 209.3 2917 ASN A C 1
ATOM 1373 O O . ASN B 2 2917 ? 149.49 214.311 197.507 1 209.34 2917 ASN A O 1
ATOM 1378 N N . GLY B 2 2918 ? 150.742 214.512 195.651 1 207.27 2918 GLY A N 1
ATOM 1379 C CA . GLY B 2 2918 ? 151.158 215.867 195.946 1 206.82 2918 GLY A CA 1
ATOM 1380 C C . GLY B 2 2918 ? 150.165 216.954 195.609 1 207.54 2918 GLY A C 1
ATOM 1381 O O . GLY B 2 2918 ? 150.447 218.13 195.857 1 206.57 2918 GLY A O 1
ATOM 1382 N N . ARG B 2 2919 ? 149.008 216.603 195.052 1 210.14 2919 ARG A N 1
ATOM 1383 C CA . ARG B 2 2919 ? 148.013 217.59 194.662 1 209.62 2919 ARG A CA 1
ATOM 1384 C C . ARG B 2 2919 ? 146.627 216.971 194.784 1 209.04 2919 ARG A C 1
ATOM 1385 O O . ARG B 2 2919 ? 146.477 215.779 195.059 1 208.45 2919 ARG A O 1
ATOM 1393 N N . CYS B 2 2920 ? 145.609 217.806 194.589 1 212.75 2920 CYS A N 1
ATOM 1394 C CA . CYS B 2 2920 ? 144.23 217.341 194.581 1 213.01 2920 CYS A CA 1
ATOM 1395 C C . CYS B 2 2920 ? 143.415 218.245 193.668 1 212.97 2920 CYS A C 1
ATOM 1396 O O . CYS B 2 2920 ? 143.823 219.365 193.349 1 212.25 2920 CYS A O 1
ATOM 1399 N N . ILE B 2 2921 ? 142.251 217.743 193.257 1 215.21 2921 ILE A N 1
ATOM 1400 C CA . ILE B 2 2921 ? 141.487 218.331 192.161 1 215.5 2921 ILE A CA 1
ATOM 1401 C C . ILE B 2 2921 ? 140.043 218.529 192.609 1 215.05 2921 ILE A C 1
ATOM 1402 O O . ILE B 2 2921 ? 139.465 217.653 193.26 1 214.93 2921 ILE A O 1
ATOM 1407 N N . SER B 2 2922 ? 139.471 219.692 192.296 1 213.72 2922 SER A N 1
ATOM 1408 C CA . SER B 2 2922 ? 138.112 220.026 192.728 1 213.72 2922 SER A CA 1
ATOM 1409 C C . SER B 2 2922 ? 137.095 219.812 191.603 1 213.61 2922 SER A C 1
ATOM 1410 O O . SER B 2 2922 ? 136.449 220.743 191.122 1 213.79 2922 SER A O 1
ATOM 1413 N N . GLY B 2 2923 ? 136.953 218.556 191.185 1 210.76 2923 GLY A N 1
ATOM 1414 C CA . GLY B 2 2923 ? 135.837 218.182 190.334 1 210.29 2923 GLY A CA 1
ATOM 1415 C C . GLY B 2 2923 ? 136.001 218.385 188.84 1 210.96 2923 GLY A C 1
ATOM 1416 O O . GLY B 2 2923 ? 136.608 217.556 188.155 1 210.61 2923 GLY A O 1
ATOM 1417 N N . ASN B 2 2924 ? 135.453 219.493 188.329 1 210.02 2924 ASN A N 1
ATOM 1418 C CA . ASN B 2 2924 ? 135.294 219.676 186.886 1 209.65 2924 ASN A CA 1
ATOM 1419 C C . ASN B 2 2924 ? 136.629 219.672 186.153 1 209.25 2924 ASN A C 1
ATOM 1420 O O . ASN B 2 2924 ? 136.677 219.458 184.936 1 209.41 2924 ASN A O 1
ATOM 1425 N N . TRP B 2 2925 ? 137.727 219.9 186.875 1 209.03 2925 TRP A N 1
ATOM 1426 C CA . TRP B 2 2925 ? 139.024 220.045 186.223 1 209.52 2925 TRP A CA 1
ATOM 1427 C C . TRP B 2 2925 ? 139.484 218.757 185.549 1 208.45 2925 TRP A C 1
ATOM 1428 O O . TRP B 2 2925 ? 140.405 218.784 184.725 1 208.71 2925 TRP A O 1
ATOM 1439 N N . VAL B 2 2926 ? 138.864 217.622 185.883 1 207.14 2926 VAL A N 1
ATOM 1440 C CA . VAL B 2 2926 ? 139.207 216.361 185.234 1 207.97 2926 VAL A CA 1
ATOM 1441 C C . VAL B 2 2926 ? 138.772 216.334 183.775 1 208.42 2926 VAL A C 1
ATOM 1442 O O . VAL B 2 2926 ? 139.044 215.358 183.068 1 207.66 2926 VAL A O 1
ATOM 1446 N N . CYS B 2 2927 ? 138.096 217.381 183.303 1 209.04 2927 CYS A N 1
ATOM 1447 C CA . CYS B 2 2927 ? 137.477 217.4 181.984 1 208.66 2927 CYS A CA 1
ATOM 1448 C C . CYS B 2 2927 ? 138.037 218.483 181.069 1 208.46 2927 CYS A C 1
ATOM 1449 O O . CYS B 2 2927 ? 138.376 218.198 179.918 1 208.48 2927 CYS A O 1
ATOM 1452 N N . ASP B 2 2928 ? 138.178 219.712 181.572 1 208.86 2928 ASP A N 1
ATOM 1453 C CA . ASP B 2 2928 ? 138.344 220.897 180.735 1 208.91 2928 ASP A CA 1
ATOM 1454 C C . ASP B 2 2928 ? 139.585 220.865 179.849 1 209.4 2928 ASP A C 1
ATOM 1455 O O . ASP B 2 2928 ? 139.637 221.615 178.869 1 209.14 2928 ASP A O 1
ATOM 1460 N N . GLY B 2 2929 ? 140.576 220.033 180.156 1 208.9 2929 GLY A N 1
ATOM 1461 C CA . GLY B 2 2929 ? 141.776 219.989 179.346 1 208.81 2929 GLY A CA 1
ATOM 1462 C C . GLY B 2 2929 ? 142.893 220.899 179.801 1 209.1 2929 GLY A C 1
ATOM 1463 O O . GLY B 2 2929 ? 143.873 221.064 179.066 1 208.6 2929 GLY A O 1
ATOM 1464 N N . ASP B 2 2930 ? 142.781 221.494 180.985 1 209.63 2930 ASP A N 1
ATOM 1465 C CA . ASP B 2 2930 ? 143.815 222.358 181.538 1 208.38 2930 ASP A CA 1
ATOM 1466 C C . ASP B 2 2930 ? 144.584 221.594 182.607 1 208.62 2930 ASP A C 1
ATOM 1467 O O . ASP B 2 2930 ? 144.004 220.774 183.324 1 209.49 2930 ASP A O 1
ATOM 1472 N N . ASN B 2 2931 ? 145.881 221.871 182.719 1 205.27 2931 ASN A N 1
ATOM 1473 C CA . ASN B 2 2931 ? 146.77 221.086 183.577 1 205.29 2931 ASN A CA 1
ATOM 1474 C C . ASN B 2 2931 ? 146.479 221.411 185.036 1 205.78 2931 ASN A C 1
ATOM 1475 O O . ASN B 2 2931 ? 147.166 222.227 185.653 1 205.03 2931 ASN A O 1
ATOM 1480 N N . ASP B 2 2932 ? 145.473 220.749 185.608 1 210.68 2932 ASP A N 1
ATOM 1481 C CA . ASP B 2 2932 ? 145.008 221.081 186.946 1 210.45 2932 ASP A CA 1
ATOM 1482 C C . ASP B 2 2932 ? 145.47 220.114 188.028 1 209.96 2932 ASP A C 1
ATOM 1483 O O . ASP B 2 2932 ? 145.259 220.398 189.211 1 209.27 2932 ASP A O 1
ATOM 1488 N N . CYS B 2 2933 ? 146.08 218.988 187.664 1 212.1 2933 CYS A N 1
ATOM 1489 C CA . CYS B 2 2933 ? 146.754 218.127 188.628 1 212.16 2933 CYS A CA 1
ATOM 1490 C C . CYS B 2 2933 ? 148.267 218.295 188.603 1 212.07 2933 CYS A C 1
ATOM 1491 O O . CYS B 2 2933 ? 148.971 217.568 189.311 1 211.85 2933 CYS A O 1
ATOM 1494 N N . GLY B 2 2934 ? 148.779 219.226 187.8 1 205.91 2934 GLY A N 1
ATOM 1495 C CA . GLY B 2 2934 ? 150.195 219.48 187.688 1 205.27 2934 GLY A CA 1
ATOM 1496 C C . GLY B 2 2934 ? 150.897 218.686 186.604 1 205.52 2934 GLY A C 1
ATOM 1497 O O . GLY B 2 2934 ? 152.004 219.054 186.199 1 205.21 2934 GLY A O 1
ATOM 1498 N N . ASP B 2 2935 ? 150.282 217.6 186.125 1 206.1 2935 ASP A N 1
ATOM 1499 C CA . ASP B 2 2935 ? 150.891 216.764 185.097 1 205.2 2935 ASP A CA 1
ATOM 1500 C C . ASP B 2 2935 ? 149.874 216.266 184.075 1 205.6 2935 ASP A C 1
ATOM 1501 O O . ASP B 2 2935 ? 150.06 215.182 183.511 1 206.17 2935 ASP A O 1
ATOM 1506 N N . MET B 2 2936 ? 148.809 217.049 183.843 1 206.54 2936 MET A N 1
ATOM 1507 C CA . MET B 2 2936 ? 147.786 216.725 182.8 1 206.93 2936 MET A CA 1
ATOM 1508 C C . MET B 2 2936 ? 146.991 215.47 183.165 1 207.25 2936 MET A C 1
ATOM 1509 O O . MET B 2 2936 ? 146.001 215.184 182.476 1 207.12 2936 MET A O 1
ATOM 1514 N N . SER B 2 2937 ? 147.384 214.769 184.224 1 208.1 2937 SER A N 1
ATOM 1515 C CA . SER B 2 2937 ? 146.742 213.51 184.588 1 207.5 2937 SER A CA 1
ATOM 1516 C C . SER B 2 2937 ? 145.291 213.672 185.031 1 207.55 2937 SER A C 1
ATOM 1517 O O . SER B 2 2937 ? 144.664 212.67 185.391 1 207.26 2937 SER A O 1
ATOM 1520 N N . ASP B 2 2938 ? 144.748 214.891 185.027 1 209.66 2938 ASP A N 1
ATOM 1521 C CA . ASP B 2 2938 ? 143.344 215.085 185.373 1 209.35 2938 ASP A CA 1
ATOM 1522 C C . ASP B 2 2938 ? 142.43 214.402 184.364 1 209.12 2938 ASP A C 1
ATOM 1523 O O . ASP B 2 2938 ? 141.424 213.785 184.732 1 207.59 2938 ASP A O 1
ATOM 1528 N N . GLU B 2 2939 ? 142.767 214.509 183.08 1 210.47 2939 GLU A N 1
ATOM 1529 C CA . GLU B 2 2939 ? 142.008 213.888 182.001 1 209.36 2939 GLU A CA 1
ATOM 1530 C C . GLU B 2 2939 ? 142.624 212.566 181.557 1 209.09 2939 GLU A C 1
ATOM 1531 O O . GLU B 2 2939 ? 142.551 212.207 180.377 1 209.04 2939 GLU A O 1
ATOM 1537 N N . ASP B 2 2940 ? 143.233 211.836 182.487 1 200.97 2940 ASP A N 1
ATOM 1538 C CA . ASP B 2 2940 ? 143.856 210.554 182.206 1 200.8 2940 ASP A CA 1
ATOM 1539 C C . ASP B 2 2940 ? 142.828 209.427 182.291 1 201.59 2940 ASP A C 1
ATOM 1540 O O . ASP B 2 2940 ? 141.732 209.587 182.832 1 201.58 2940 ASP A O 1
ATOM 1545 N N . GLN B 2 2941 ? 143.209 208.269 181.746 1 196.71 2941 GLN A N 1
ATOM 1546 C CA . GLN B 2 2941 ? 142.371 207.073 181.731 1 195.58 2941 GLN A CA 1
ATOM 1547 C C . GLN B 2 2941 ? 141.006 207.349 181.112 1 194.19 2941 GLN A C 1
ATOM 1548 O O . GLN B 2 2941 ? 140.908 207.746 179.946 1 193.35 2941 GLN A O 1
ATOM 1554 N N . ARG B 2 2942 ? 139.951 207.141 181.894 1 191.35 2942 ARG A N 1
ATOM 1555 C CA . ARG B 2 2942 ? 138.568 207.36 181.486 1 191.9 2942 ARG A CA 1
ATOM 1556 C C . ARG B 2 2942 ? 137.894 208.288 182.497 1 192.77 2942 ARG A C 1
ATOM 1557 O O . ARG B 2 2942 ? 136.84 208.002 183.069 1 192.76 2942 ARG A O 1
ATOM 1565 N N . HIS B 2 2943 ? 138.554 209.415 182.768 1 196.55 2943 HIS A N 1
ATOM 1566 C CA . HIS B 2 2943 ? 138.072 210.334 183.792 1 196.65 2943 HIS A CA 1
ATOM 1567 C C . HIS B 2 2943 ? 136.798 211.042 183.347 1 197.51 2943 HIS A C 1
ATOM 1568 O O . HIS B 2 2943 ? 135.742 210.901 183.974 1 197.84 2943 HIS A O 1
ATOM 1575 N N . HIS B 2 2944 ? 136.875 211.804 182.26 1 203.28 2944 HIS A N 1
ATOM 1576 C CA . HIS B 2 2944 ? 135.747 212.614 181.81 1 203.13 2944 HIS A CA 1
ATOM 1577 C C . HIS B 2 2944 ? 136.027 213.089 180.388 1 203.35 2944 HIS A C 1
ATOM 1578 O O . HIS B 2 2944 ? 137.082 212.804 179.811 1 203.11 2944 HIS A O 1
ATOM 1585 N N . CYS B 2 2945 ? 135.058 213.818 179.828 1 206.31 2945 CYS A N 1
ATOM 1586 C CA . CYS B 2 2945 ? 135.178 214.455 178.513 1 206.08 2945 CYS A CA 1
ATOM 1587 C C . CYS B 2 2945 ? 135.453 213.432 177.411 1 205.95 2945 CYS A C 1
ATOM 1588 O O . CYS B 2 2945 ? 136.473 213.484 176.72 1 205.65 2945 CYS A O 1
ATOM 1591 N N . GLU B 2 2946 ? 134.522 212.489 177.249 1 197.27 2946 GLU A N 1
ATOM 1592 C CA . GLU B 2 2946 ? 134.635 211.528 176.157 1 196.15 2946 GLU A CA 1
ATOM 1593 C C . GLU B 2 2946 ? 134.418 212.191 174.804 1 196.2 2946 GLU A C 1
ATOM 1594 O O . GLU B 2 2946 ? 135.139 211.895 173.845 1 195.33 2946 GLU A O 1
ATOM 1600 N N . LEU B 2 2947 ? 133.437 213.09 174.709 1 189.86 2947 LEU A N 1
ATOM 1601 C CA . LEU B 2 2947 ? 133.135 213.81 173.471 1 189.01 2947 LEU A CA 1
ATOM 1602 C C . LEU B 2 2947 ? 132.699 215.219 173.861 1 188.21 2947 LEU A C 1
ATOM 1603 O O . LEU B 2 2947 ? 131.596 215.409 174.383 1 187.69 2947 LEU A O 1
ATOM 1608 N N . GLN B 2 2948 ? 133.562 216.2 173.61 1 182.06 2948 GLN A N 1
ATOM 1609 C CA . GLN B 2 2948 ? 133.255 217.57 173.989 1 182.14 2948 GLN A CA 1
ATOM 1610 C C . GLN B 2 2948 ? 132.205 218.169 173.056 1 182.29 2948 GLN A C 1
ATOM 1611 O O . GLN B 2 2948 ? 131.959 217.679 171.951 1 182.96 2948 GLN A O 1
ATOM 1617 N N . ASN B 2 2949 ? 131.585 219.252 173.519 1 171.97 2949 ASN A N 1
ATOM 1618 C CA . ASN B 2 2949 ? 130.499 219.901 172.803 1 171.04 2949 ASN A CA 1
ATOM 1619 C C . ASN B 2 2949 ? 130.841 221.367 172.579 1 171.85 2949 ASN A C 1
ATOM 1620 O O . ASN B 2 2949 ? 131.649 221.956 173.302 1 171.62 2949 ASN A O 1
ATOM 1625 N N . CYS B 2 2950 ? 130.214 221.952 171.561 1 172.02 2950 CYS A N 1
ATOM 1626 C CA . CYS B 2 2950 ? 130.468 223.332 171.165 1 171.25 2950 CYS A CA 1
ATOM 1627 C C . CYS B 2 2950 ? 129.186 224.139 171.311 1 170.09 2950 CYS A C 1
ATOM 1628 O O . CYS B 2 2950 ? 128.136 223.742 170.796 1 168.94 2950 CYS A O 1
ATOM 1631 N N . SER B 2 2951 ? 129.278 225.269 172.007 1 164.95 2951 SER A N 1
ATOM 1632 C CA . SER B 2 2951 ? 128.158 226.182 172.153 1 164.1 2951 SER A CA 1
ATOM 1633 C C . SER B 2 2951 ? 128.128 227.155 170.977 1 165.1 2951 SER A C 1
ATOM 1634 O O . SER B 2 2951 ? 128.788 226.957 169.954 1 165.4 2951 SER A O 1
ATOM 1637 N N . SER B 2 2952 ? 127.335 228.217 171.12 1 170.8 2952 SER A N 1
ATOM 1638 C CA . SER B 2 2952 ? 127.268 229.247 170.092 1 170.8 2952 SER A CA 1
ATOM 1639 C C . SER B 2 2952 ? 128.65 229.834 169.841 1 172.06 2952 SER A C 1
ATOM 1640 O O . SER B 2 2952 ? 129.505 229.868 170.732 1 173.65 2952 SER A O 1
ATOM 1643 N N . THR B 2 2953 ? 128.87 230.285 168.607 1 168.24 2953 THR A N 1
ATOM 1644 C CA . THR B 2 2953 ? 130.153 230.795 168.131 1 168.79 2953 THR A CA 1
ATOM 1645 C C . THR B 2 2953 ? 131.266 229.757 168.255 1 167.66 2953 THR A C 1
ATOM 1646 O O . THR B 2 2953 ? 132.436 230.121 168.425 1 167.05 2953 THR A O 1
ATOM 1650 N N . GLN B 2 2954 ? 130.93 228.471 168.191 1 163.43 2954 GLN A N 1
ATOM 1651 C CA . GLN B 2 2954 ? 131.912 227.399 168.207 1 163.72 2954 GLN A CA 1
ATOM 1652 C C . GLN B 2 2954 ? 131.457 226.29 167.268 1 165.2 2954 GLN A C 1
ATOM 1653 O O . GLN B 2 2954 ? 130.259 226.062 167.077 1 165.52 2954 GLN A O 1
ATOM 1659 N N . PHE B 2 2955 ? 132.43 225.601 166.674 1 165.89 2955 PHE A N 1
ATOM 1660 C CA . PHE B 2 2955 ? 132.142 224.519 165.743 1 165.55 2955 PHE A CA 1
ATOM 1661 C C . PHE B 2 2955 ? 132.987 223.313 166.124 1 164.99 2955 PHE A C 1
ATOM 1662 O O . PHE B 2 2955 ? 134.103 223.455 166.63 1 165.39 2955 PHE A O 1
ATOM 1670 N N . THR B 2 2956 ? 132.444 222.126 165.876 1 165.25 2956 THR A N 1
ATOM 1671 C CA . THR B 2 2956 ? 133.051 220.875 166.31 1 165.94 2956 THR A CA 1
ATOM 1672 C C . THR B 2 2956 ? 133.773 220.202 165.15 1 166.76 2956 THR A C 1
ATOM 1673 O O . THR B 2 2956 ? 133.246 220.139 164.034 1 168.59 2956 THR A O 1
ATOM 1677 N N . CYS B 2 2957 ? 134.988 219.724 165.414 1 166.94 2957 CYS A N 1
ATOM 1678 C CA . CYS B 2 2957 ? 135.702 218.881 164.464 1 166.93 2957 CYS A CA 1
ATOM 1679 C C . CYS B 2 2957 ? 135.262 217.436 164.66 1 167 2957 CYS A C 1
ATOM 1680 O O . CYS B 2 2957 ? 135.939 216.665 165.349 1 166.93 2957 CYS A O 1
ATOM 1683 N N . VAL B 2 2958 ? 134.122 217.067 164.068 1 159.83 2958 VAL A N 1
ATOM 1684 C CA . VAL B 2 2958 ? 133.522 215.762 164.334 1 157.92 2958 VAL A CA 1
ATOM 1685 C C . VAL B 2 2958 ? 134.43 214.628 163.88 1 159.26 2958 VAL A C 1
ATOM 1686 O O . VAL B 2 2958 ? 134.596 213.632 164.595 1 159.8 2958 VAL A O 1
ATOM 1690 N N . ASN B 2 2959 ? 135.028 214.747 162.695 1 159.37 2959 ASN A N 1
ATOM 1691 C CA . ASN B 2 2959 ? 135.932 213.718 162.183 1 158.32 2959 ASN A CA 1
ATOM 1692 C C . ASN B 2 2959 ? 137.313 213.953 162.785 1 157.93 2959 ASN A C 1
ATOM 1693 O O . ASN B 2 2959 ? 138.242 214.44 162.136 1 156.68 2959 ASN A O 1
ATOM 1698 N N . SER B 2 2960 ? 137.442 213.599 164.06 1 163.89 2960 SER A N 1
ATOM 1699 C CA . SER B 2 2960 ? 138.699 213.772 164.772 1 163.3 2960 SER A CA 1
ATOM 1700 C C . SER B 2 2960 ? 138.732 212.819 165.956 1 164.37 2960 SER A C 1
ATOM 1701 O O . SER B 2 2960 ? 137.708 212.28 166.382 1 164.73 2960 SER A O 1
ATOM 1704 N N . ARG B 2 2961 ? 139.931 212.627 166.484 1 163.64 2961 ARG A N 1
ATOM 1705 C CA . ARG B 2 2961 ? 140.223 211.737 167.595 1 163.22 2961 ARG A CA 1
ATOM 1706 C C . ARG B 2 2961 ? 140.709 212.565 168.774 1 164.03 2961 ARG A C 1
ATOM 1707 O O . ARG B 2 2961 ? 140.954 213.768 168.632 1 164.61 2961 ARG A O 1
ATOM 1715 N N . PRO B 2 2962 ? 140.836 211.961 169.957 1 163.52 2962 PRO A N 1
ATOM 1716 C CA . PRO B 2 2962 ? 141.3 212.712 171.138 1 163.58 2962 PRO A CA 1
ATOM 1717 C C . PRO B 2 2962 ? 142.596 213.475 170.903 1 163.49 2962 PRO A C 1
ATOM 1718 O O . PRO B 2 2962 ? 142.688 214.646 171.298 1 162.73 2962 PRO A O 1
ATOM 1722 N N . PRO B 2 2963 ? 143.625 212.884 170.277 1 163.13 2963 PRO A N 1
ATOM 1723 C CA . PRO B 2 2963 ? 144.916 213.586 170.233 1 162.96 2963 PRO A CA 1
ATOM 1724 C C . PRO B 2 2963 ? 144.986 214.749 169.254 1 163.06 2963 PRO A C 1
ATOM 1725 O O . PRO B 2 2963 ? 146.081 215.287 169.058 1 162.56 2963 PRO A O 1
ATOM 1729 N N . ASN B 2 2964 ? 143.888 215.17 168.621 1 164.92 2964 ASN A N 1
ATOM 1730 C CA . ASN B 2 2964 ? 144.001 216.353 167.774 1 165.84 2964 ASN A CA 1
ATOM 1731 C C . ASN B 2 2964 ? 143.177 217.541 168.262 1 166.28 2964 ASN A C 1
ATOM 1732 O O . ASN B 2 2964 ? 143.744 218.558 168.675 1 165.67 2964 ASN A O 1
ATOM 1737 N N . ARG B 2 2965 ? 141.85 217.404 168.264 1 165.45 2965 ARG A N 1
ATOM 1738 C CA . ARG B 2 2965 ? 140.945 218.5 168.593 1 165.06 2965 ARG A CA 1
ATOM 1739 C C . ARG B 2 2965 ? 139.517 217.992 168.45 1 165.56 2965 ARG A C 1
ATOM 1740 O O . ARG B 2 2965 ? 139.272 217.012 167.746 1 166.78 2965 ARG A O 1
ATOM 1748 N N . ARG B 2 2966 ? 138.576 218.658 169.125 1 165.12 2966 ARG A N 1
ATOM 1749 C CA . ARG B 2 2966 ? 137.164 218.422 168.832 1 164.52 2966 ARG A CA 1
ATOM 1750 C C . ARG B 2 2966 ? 136.282 219.664 168.822 1 164.79 2966 ARG A C 1
ATOM 1751 O O . ARG B 2 2966 ? 135.127 219.554 168.399 1 164.19 2966 ARG A O 1
ATOM 1759 N N . CYS B 2 2967 ? 136.75 220.832 169.263 1 167.89 2967 CYS A N 1
ATOM 1760 C CA . CYS B 2 2967 ? 135.889 222.004 169.344 1 168.2 2967 CYS A CA 1
ATOM 1761 C C . CYS B 2 2967 ? 136.69 223.267 169.066 1 167.2 2967 CYS A C 1
ATOM 1762 O O . CYS B 2 2967 ? 137.708 223.519 169.716 1 166.33 2967 CYS A O 1
ATOM 1765 N N . ILE B 2 2968 ? 136.222 224.06 168.103 1 166.58 2968 ILE A N 1
ATOM 1766 C CA . ILE B 2 2968 ? 136.875 225.325 167.756 1 166.3 2968 ILE A CA 1
ATOM 1767 C C . ILE B 2 2968 ? 135.822 226.403 167.58 1 167.2 2968 ILE A C 1
ATOM 1768 O O . ILE B 2 2968 ? 134.677 226.136 167.193 1 166.75 2968 ILE A O 1
ATOM 1773 N N . PRO B 2 2969 ? 136.191 227.653 167.864 1 164.33 2969 PRO A N 1
ATOM 1774 C CA . PRO B 2 2969 ? 135.23 228.754 167.724 1 162.64 2969 PRO A CA 1
ATOM 1775 C C . PRO B 2 2969 ? 134.993 229.135 166.269 1 162.88 2969 PRO A C 1
ATOM 1776 O O . PRO B 2 2969 ? 135.745 228.752 165.37 1 162.55 2969 PRO A O 1
ATOM 1780 N N . GLN B 2 2970 ? 133.923 229.909 166.049 1 161.27 2970 GLN A N 1
ATOM 1781 C CA . GLN B 2 2970 ? 133.686 230.521 164.744 1 161.2 2970 GLN A CA 1
ATOM 1782 C C . GLN B 2 2970 ? 134.781 231.508 164.365 1 161.35 2970 GLN A C 1
ATOM 1783 O O . GLN B 2 2970 ? 134.89 231.872 163.189 1 159.91 2970 GLN A O 1
ATOM 1789 N N . TYR B 2 2971 ? 135.585 231.954 165.334 1 155.63 2971 TYR A N 1
ATOM 1790 C CA . TYR B 2 2971 ? 136.711 232.832 165.04 1 155.11 2971 TYR A CA 1
ATOM 1791 C C . TYR B 2 2971 ? 137.736 232.175 164.126 1 154.29 2971 TYR A C 1
ATOM 1792 O O . TYR B 2 2971 ? 138.665 232.85 163.668 1 153.31 2971 TYR A O 1
ATOM 1801 N N . TRP B 2 2972 ? 137.595 230.878 163.852 1 158.31 2972 TRP A N 1
ATOM 1802 C CA . TRP B 2 2972 ? 138.542 230.167 163.011 1 159.39 2972 TRP A CA 1
ATOM 1803 C C . TRP B 2 2972 ? 137.899 229.38 161.878 1 159.58 2972 TRP A C 1
ATOM 1804 O O . TRP B 2 2972 ? 138.601 228.62 161.203 1 160.93 2972 TRP A O 1
ATOM 1815 N N . VAL B 2 2973 ? 136.603 229.533 161.647 1 158.73 2973 VAL A N 1
ATOM 1816 C CA . VAL B 2 2973 ? 135.939 228.79 160.582 1 160.11 2973 VAL A CA 1
ATOM 1817 C C . VAL B 2 2973 ? 136.017 229.583 159.286 1 159.15 2973 VAL A C 1
ATOM 1818 O O . VAL B 2 2973 ? 135.662 230.767 159.237 1 157.87 2973 VAL A O 1
ATOM 1822 N N . CYS B 2 2974 ? 136.486 228.919 158.227 1 159.32 2974 CYS A N 1
ATOM 1823 C CA . CYS B 2 2974 ? 136.726 229.549 156.927 1 157.81 2974 CYS A CA 1
ATOM 1824 C C . CYS B 2 2974 ? 137.659 230.751 157.054 1 157.01 2974 CYS A C 1
ATOM 1825 O O . CYS B 2 2974 ? 137.454 231.789 156.42 1 156.39 2974 CYS A O 1
ATOM 1828 N N . ASP B 2 2975 ? 138.694 230.613 157.879 1 161.89 2975 ASP A N 1
ATOM 1829 C CA . ASP B 2 2975 ? 139.756 231.597 158.003 1 162.35 2975 ASP A CA 1
ATOM 1830 C C . ASP B 2 2975 ? 140.88 231.261 157.022 1 162.74 2975 ASP A C 1
ATOM 1831 O O . ASP B 2 2975 ? 140.706 230.478 156.084 1 162.61 2975 ASP A O 1
ATOM 1836 N N . GLY B 2 2976 ? 142.047 231.868 157.232 1 161.82 2976 GLY A N 1
ATOM 1837 C CA . GLY B 2 2976 ? 143.179 231.649 156.349 1 162.44 2976 GLY A CA 1
ATOM 1838 C C . GLY B 2 2976 ? 144.028 230.43 156.664 1 162.6 2976 GLY A C 1
ATOM 1839 O O . GLY B 2 2976 ? 144.929 230.118 155.878 1 162 2976 GLY A O 1
ATOM 1840 N N . ASP B 2 2977 ? 143.777 229.736 157.775 1 167.16 2977 ASP A N 1
ATOM 1841 C CA . ASP B 2 2977 ? 144.624 228.606 158.145 1 167.16 2977 ASP A CA 1
ATOM 1842 C C . ASP B 2 2977 ? 143.783 227.464 158.702 1 167.46 2977 ASP A C 1
ATOM 1843 O O . ASP B 2 2977 ? 142.937 227.678 159.573 1 168.91 2977 ASP A O 1
ATOM 1848 N N . ALA B 2 2978 ? 144.038 226.253 158.208 1 159.31 2978 ALA A N 1
ATOM 1849 C CA . ALA B 2 2978 ? 143.271 225.082 158.62 1 159.03 2978 ALA A CA 1
ATOM 1850 C C . ALA B 2 2978 ? 143.47 224.799 160.103 1 160.02 2978 ALA A C 1
ATOM 1851 O O . ALA B 2 2978 ? 144.569 224.977 160.636 1 159.64 2978 ALA A O 1
ATOM 1853 N N . ASP B 2 2979 ? 142.402 224.362 160.772 1 158.7 2979 ASP A N 1
ATOM 1854 C CA . ASP B 2 2979 ? 142.427 224.138 162.214 1 158.34 2979 ASP A CA 1
ATOM 1855 C C . ASP B 2 2979 ? 142.139 222.693 162.609 1 158.62 2979 ASP A C 1
ATOM 1856 O O . ASP B 2 2979 ? 142.915 222.094 163.358 1 158.89 2979 ASP A O 1
ATOM 1861 N N . CYS B 2 2980 ? 141.038 222.121 162.126 1 163.16 2980 CYS A N 1
ATOM 1862 C CA . CYS B 2 2980 ? 140.619 220.802 162.579 1 164.11 2980 CYS A CA 1
ATOM 1863 C C . CYS B 2 2980 ? 141.554 219.716 162.044 1 163.46 2980 CYS A C 1
ATOM 1864 O O . CYS B 2 2980 ? 142.498 219.975 161.292 1 163.84 2980 CYS A O 1
ATOM 1867 N N . SER B 2 2981 ? 141.276 218.476 162.458 1 157.31 2981 SER A N 1
ATOM 1868 C CA . SER B 2 2981 ? 142.103 217.345 162.048 1 157.49 2981 SER A CA 1
ATOM 1869 C C . SER B 2 2981 ? 142.039 217.133 160.541 1 158.75 2981 SER A C 1
ATOM 1870 O O . SER B 2 2981 ? 143.071 217.009 159.873 1 157.71 2981 SER A O 1
ATOM 1873 N N . ASP B 2 2982 ? 140.828 217.092 159.989 1 157.44 2982 ASP A N 1
ATOM 1874 C CA . ASP B 2 2982 ? 140.623 216.944 158.556 1 156.74 2982 ASP A CA 1
ATOM 1875 C C . ASP B 2 2982 ? 140.421 218.281 157.859 1 156.67 2982 ASP A C 1
ATOM 1876 O O . ASP B 2 2982 ? 140.148 218.305 156.655 1 156.09 2982 ASP A O 1
ATOM 1881 N N . ALA B 2 2983 ? 140.542 219.388 158.595 1 158.32 2983 ALA A N 1
ATOM 1882 C CA . ALA B 2 2983 ? 140.399 220.738 158.05 1 157.26 2983 ALA A CA 1
ATOM 1883 C C . ALA B 2 2983 ? 139.036 220.953 157.4 1 159.42 2983 ALA A C 1
ATOM 1884 O O . ALA B 2 2983 ? 138.922 221.654 156.392 1 160.9 2983 ALA A O 1
ATOM 1886 N N . LEU B 2 2984 ? 137.987 220.353 157.969 1 159.57 2984 LEU A N 1
ATOM 1887 C CA . LEU B 2 2984 ? 136.64 220.599 157.467 1 157.34 2984 LEU A CA 1
ATOM 1888 C C . LEU B 2 2984 ? 136.146 221.997 157.816 1 157.53 2984 LEU A C 1
ATOM 1889 O O . LEU B 2 2984 ? 135.138 222.444 157.258 1 156.33 2984 LEU A O 1
ATOM 1894 N N . ASP B 2 2985 ? 136.831 222.691 158.728 1 163.91 2985 ASP A N 1
ATOM 1895 C CA . ASP B 2 2985 ? 136.418 224.039 159.102 1 163.6 2985 ASP A CA 1
ATOM 1896 C C . ASP B 2 2985 ? 136.52 225.003 157.93 1 164.03 2985 ASP A C 1
ATOM 1897 O O . ASP B 2 2985 ? 135.729 225.948 157.832 1 165.23 2985 ASP A O 1
ATOM 1902 N N . GLU B 2 2986 ? 137.483 224.787 157.035 1 161.29 2986 GLU A N 1
ATOM 1903 C CA . GLU B 2 2986 ? 137.68 225.658 155.887 1 160.5 2986 GLU A CA 1
ATOM 1904 C C . GLU B 2 2986 ? 136.827 225.275 154.688 1 161.72 2986 GLU A C 1
ATOM 1905 O O . GLU B 2 2986 ? 136.671 226.093 153.775 1 163.02 2986 GLU A O 1
ATOM 1911 N N . LEU B 2 2987 ? 136.273 224.062 154.662 1 160.22 2987 LEU A N 1
ATOM 1912 C CA . LEU B 2 2987 ? 135.396 223.678 153.557 1 160.3 2987 LEU A CA 1
ATOM 1913 C C . LEU B 2 2987 ? 133.985 224.209 153.792 1 161.09 2987 LEU A C 1
ATOM 1914 O O . LEU B 2 2987 ? 133.517 225.094 153.068 1 160.07 2987 LEU A O 1
ATOM 1919 N N . GLN B 2 2988 ? 133.319 223.702 154.835 1 164.21 2988 GLN A N 1
ATOM 1920 C CA . GLN B 2 2988 ? 131.971 224.111 155.268 1 163.7 2988 GLN A CA 1
ATOM 1921 C C . GLN B 2 2988 ? 131.096 224.297 154.027 1 164.47 2988 GLN A C 1
ATOM 1922 O O . GLN B 2 2988 ? 131.086 223.418 153.155 1 163.99 2988 GLN A O 1
ATOM 1928 N N . ASN B 2 2989 ? 130.354 225.393 153.911 1 167.94 2989 ASN A N 1
ATOM 1929 C CA . ASN B 2 2989 ? 129.691 225.765 152.671 1 168.51 2989 ASN A CA 1
ATOM 1930 C C . ASN B 2 2989 ? 130.486 226.791 151.875 1 168.84 2989 ASN A C 1
ATOM 1931 O O . ASN B 2 2989 ? 130.003 227.26 150.838 1 167.74 2989 ASN A O 1
ATOM 1936 N N . CYS B 2 2990 ? 131.688 227.148 152.333 1 165.5 2990 CYS A N 1
ATOM 1937 C CA . CYS B 2 2990 ? 132.45 228.223 151.705 1 164.43 2990 CYS A CA 1
ATOM 1938 C C . CYS B 2 2990 ? 132.905 227.839 150.298 1 165.23 2990 CYS A C 1
ATOM 1939 O O . CYS B 2 2990 ? 132.45 228.425 149.31 1 164.56 2990 CYS A O 1
ATOM 1942 N N . THR B 2 2991 ? 133.781 226.841 150.195 1 163.86 2991 THR A N 1
ATOM 1943 C CA . THR B 2 2991 ? 134.225 226.26 148.923 1 162.4 2991 THR A CA 1
ATOM 1944 C C . THR B 2 2991 ? 134.597 227.331 147.893 1 162.51 2991 THR A C 1
ATOM 1945 O O . THR B 2 2991 ? 133.966 227.476 146.846 1 162.74 2991 THR A O 1
ATOM 1949 N N . MET B 2 2992 ? 135.649 228.085 148.208 1 159.12 2992 MET A N 1
ATOM 1950 C CA . MET B 2 2992 ? 136.108 229.138 147.311 1 159.19 2992 MET A CA 1
ATOM 1951 C C . MET B 2 2992 ? 136.765 228.553 146.06 1 159.14 2992 MET A C 1
ATOM 1952 O O . MET B 2 2992 ? 136.983 227.344 145.933 1 159.81 2992 MET A O 1
ATOM 1957 N N . ARG B 2 2993 ? 137.072 229.448 145.12 1 149.52 2993 ARG A N 1
ATOM 1958 C CA . ARG B 2 2993 ? 137.69 229.057 143.853 1 149.19 2993 ARG A CA 1
ATOM 1959 C C . ARG B 2 2993 ? 139.173 229.422 143.836 1 151.03 2993 ARG A C 1
ATOM 1960 O O . ARG B 2 2993 ? 140.031 228.564 143.608 1 150.63 2993 ARG A O 1
ATOM 1968 N N . THR B 2 2994 ? 139.484 230.693 144.091 1 157.26 2994 THR A N 1
ATOM 1969 C CA . THR B 2 2994 ? 140.769 231.271 143.705 1 156.61 2994 THR A CA 1
ATOM 1970 C C . THR B 2 2994 ? 141.941 230.513 144.321 1 154.67 2994 THR A C 1
ATOM 1971 O O . THR B 2 2994 ? 142.092 230.464 145.546 1 152.95 2994 THR A O 1
ATOM 1975 N N . CYS B 2 2995 ? 142.767 229.925 143.457 1 154.03 2995 CYS A N 1
ATOM 1976 C CA . CYS B 2 2995 ? 144.034 229.321 143.836 1 155.47 2995 CYS A CA 1
ATOM 1977 C C . CYS B 2 2995 ? 144.933 229.321 142.609 1 155.29 2995 CYS A C 1
ATOM 1978 O O . CYS B 2 2995 ? 144.491 229.002 141.502 1 153.72 2995 CYS A O 1
ATOM 1981 N N . SER B 2 2996 ? 146.2 229.676 142.811 1 145.37 2996 SER A N 1
ATOM 1982 C CA . SER B 2 2996 ? 147.11 229.916 141.702 1 144.81 2996 SER A CA 1
ATOM 1983 C C . SER B 2 2996 ? 148.286 228.953 141.777 1 145.84 2996 SER A C 1
ATOM 1984 O O . SER B 2 2996 ? 148.327 228.044 142.611 1 146.88 2996 SER A O 1
ATOM 1987 N N . ALA B 2 2997 ? 149.249 229.162 140.875 1 144.66 2997 ALA A N 1
ATOM 1988 C CA . ALA B 2 2997 ? 150.442 228.327 140.817 1 143.51 2997 ALA A CA 1
ATOM 1989 C C . ALA B 2 2997 ? 151.424 228.621 141.941 1 143.53 2997 ALA A C 1
ATOM 1990 O O . ALA B 2 2997 ? 152.384 227.862 142.115 1 142.06 2997 ALA A O 1
ATOM 1992 N N . GLY B 2 2998 ? 151.214 229.694 142.703 1 141.55 2998 GLY A N 1
ATOM 1993 C CA . GLY B 2 2998 ? 152.09 229.993 143.82 1 139.62 2998 GLY A CA 1
ATOM 1994 C C . GLY B 2 2998 ? 151.898 229.095 145.022 1 140.49 2998 GLY A C 1
ATOM 1995 O O . GLY B 2 2998 ? 152.668 229.202 145.983 1 140.31 2998 GLY A O 1
ATOM 1996 N N . GLU B 2 2999 ? 150.894 228.221 144.995 1 141.34 2999 GLU A N 1
ATOM 1997 C CA . GLU B 2 2999 ? 150.629 227.305 146.091 1 140.68 2999 GLU A CA 1
ATOM 1998 C C . GLU B 2 2999 ? 150.293 225.931 145.531 1 140.19 2999 GLU A C 1
ATOM 1999 O O . GLU B 2 2999 ? 149.727 225.808 144.442 1 140 2999 GLU A O 1
ATOM 2005 N N . PHE B 2 3000 ? 150.653 224.899 146.288 1 132.66 3000 PHE A N 1
ATOM 2006 C CA . PHE B 2 3000 ? 150.335 223.531 145.9 1 132.31 3000 PHE A CA 1
ATOM 2007 C C . PHE B 2 3000 ? 148.828 223.307 145.949 1 133.73 3000 PHE A C 1
ATOM 2008 O O . PHE B 2 3000 ? 148.14 223.802 146.845 1 133.89 3000 PHE A O 1
ATOM 2016 N N . SER B 2 3001 ? 148.316 222.551 144.982 1 133.03 3001 SER A N 1
ATOM 2017 C CA . SER B 2 3001 ? 146.885 222.308 144.837 1 133.57 3001 SER A CA 1
ATOM 2018 C C . SER B 2 3001 ? 146.558 220.904 145.326 1 134.55 3001 SER A C 1
ATOM 2019 O O . SER B 2 3001 ? 147.222 219.937 144.937 1 135.56 3001 SER A O 1
ATOM 2022 N N . CYS B 2 3002 ? 145.536 220.795 146.172 1 133.12 3002 CYS A N 1
ATOM 2023 C CA . CYS B 2 3002 ? 145.128 219.508 146.711 1 133.11 3002 CYS A CA 1
ATOM 2024 C C . CYS B 2 3002 ? 143.985 218.915 145.891 1 133.51 3002 CYS A C 1
ATOM 2025 O O . CYS B 2 3002 ? 143.392 219.57 145.031 1 134.26 3002 CYS A O 1
ATOM 2028 N N . ALA B 2 3003 ? 143.685 217.644 146.172 1 139.6 3003 ALA A N 1
ATOM 2029 C CA . ALA B 2 3003 ? 142.608 216.962 145.461 1 141.32 3003 ALA A CA 1
ATOM 2030 C C . ALA B 2 3003 ? 141.248 217.56 145.8 1 140.94 3003 ALA A C 1
ATOM 2031 O O . ALA B 2 3003 ? 140.4 217.734 144.917 1 140.52 3003 ALA A O 1
ATOM 2033 N N . ASN B 2 3004 ? 141.021 217.881 147.076 1 135.58 3004 ASN A N 1
ATOM 2034 C CA . ASN B 2 3004 ? 139.729 218.408 147.5 1 134.2 3004 ASN A CA 1
ATOM 2035 C C . ASN B 2 3004 ? 139.499 219.848 147.062 1 135.1 3004 ASN A C 1
ATOM 2036 O O . ASN B 2 3004 ? 138.357 220.316 147.12 1 134.34 3004 ASN A O 1
ATOM 2041 N N . GLY B 2 3005 ? 140.54 220.556 146.627 1 131.2 3005 GLY A N 1
ATOM 2042 C CA . GLY B 2 3005 ? 140.409 221.912 146.143 1 129.7 3005 GLY A CA 1
ATOM 2043 C C . GLY B 2 3005 ? 141.148 222.958 146.949 1 127.73 3005 GLY A C 1
ATOM 2044 O O . GLY B 2 3005 ? 141.499 224.006 146.395 1 129.57 3005 GLY A O 1
ATOM 2045 N N . ARG B 2 3006 ? 141.397 222.709 148.232 1 132.08 3006 ARG A N 1
ATOM 2046 C CA . ARG B 2 3006 ? 142.144 223.655 149.043 1 134.41 3006 ARG A CA 1
ATOM 2047 C C . ARG B 2 3006 ? 143.607 223.68 148.598 1 137.34 3006 ARG A C 1
ATOM 2048 O O . ARG B 2 3006 ? 144.111 222.747 147.968 1 138.37 3006 ARG A O 1
ATOM 2056 N N . CYS B 2 3007 ? 144.291 224.776 148.917 1 136.48 3007 CYS A N 1
ATOM 2057 C CA . CYS B 2 3007 ? 145.673 224.953 148.504 1 136.84 3007 CYS A CA 1
ATOM 2058 C C . CYS B 2 3007 ? 146.516 225.367 149.702 1 136.7 3007 CYS A C 1
ATOM 2059 O O . CYS B 2 3007 ? 146.027 225.982 150.652 1 137.82 3007 CYS A O 1
ATOM 2062 N N . VAL B 2 3008 ? 147.8 225.015 149.642 1 126.6 3008 VAL A N 1
ATOM 2063 C CA . VAL B 2 3008 ? 148.746 225.312 150.71 1 126.73 3008 VAL A CA 1
ATOM 2064 C C . VAL B 2 3008 ? 150.081 225.68 150.078 1 127.63 3008 VAL A C 1
ATOM 2065 O O . VAL B 2 3008 ? 150.323 225.41 148.899 1 129.06 3008 VAL A O 1
ATOM 2069 N N . ARG B 2 3009 ? 150.951 226.301 150.874 1 127.56 3009 ARG A N 1
ATOM 2070 C CA . ARG B 2 3009 ? 152.259 226.713 150.38 1 125.75 3009 ARG A CA 1
ATOM 2071 C C . ARG B 2 3009 ? 153.084 225.498 149.974 1 126.12 3009 ARG A C 1
ATOM 2072 O O . ARG B 2 3009 ? 152.901 224.398 150.5 1 127.19 3009 ARG A O 1
ATOM 2080 N N . GLN B 2 3010 ? 153.995 225.711 149.021 1 123.28 3010 GLN A N 1
ATOM 2081 C CA . GLN B 2 3010 ? 154.758 224.604 148.45 1 123.88 3010 GLN A CA 1
ATOM 2082 C C . GLN B 2 3010 ? 155.609 223.902 149.5 1 124.32 3010 GLN A C 1
ATOM 2083 O O . GLN B 2 3010 ? 155.831 222.688 149.419 1 124.11 3010 GLN A O 1
ATOM 2089 N N . SER B 2 3011 ? 156.1 224.648 150.493 1 125.31 3011 SER A N 1
ATOM 2090 C CA . SER B 2 3011 ? 156.93 224.044 151.531 1 125.17 3011 SER A CA 1
ATOM 2091 C C . SER B 2 3011 ? 156.156 223.02 152.35 1 124.22 3011 SER A C 1
ATOM 2092 O O . SER B 2 3011 ? 156.759 222.122 152.948 1 121.65 3011 SER A O 1
ATOM 2095 N N . PHE B 2 3012 ? 154.831 223.131 152.386 1 125.41 3012 PHE A N 1
ATOM 2096 C CA . PHE B 2 3012 ? 154.002 222.205 153.145 1 123.2 3012 PHE A CA 1
ATOM 2097 C C . PHE B 2 3012 ? 153.66 220.944 152.362 1 123.48 3012 PHE A C 1
ATOM 2098 O O . PHE B 2 3012 ? 152.65 220.298 152.658 1 123.2 3012 PHE A O 1
ATOM 2106 N N . ARG B 2 3013 ? 154.471 220.595 151.368 1 120.56 3013 ARG A N 1
ATOM 2107 C CA . ARG B 2 3013 ? 154.31 219.347 150.637 1 116.71 3013 ARG A CA 1
ATOM 2108 C C . ARG B 2 3013 ? 155.388 218.351 151.05 1 118.94 3013 ARG A C 1
ATOM 2109 O O . ARG B 2 3013 ? 156.546 218.723 151.262 1 120.29 3013 ARG A O 1
ATOM 2117 N N . CYS B 2 3014 ? 154.998 217.08 151.168 1 115.79 3014 CYS A N 1
ATOM 2118 C CA . CYS B 2 3014 ? 155.918 215.975 151.444 1 116.94 3014 CYS A CA 1
ATOM 2119 C C . CYS B 2 3014 ? 156.66 216.191 152.769 1 115.04 3014 CYS A C 1
ATOM 2120 O O . CYS B 2 3014 ? 157.881 216.359 152.818 1 114.35 3014 CYS A O 1
ATOM 2123 N N . ASP B 2 3015 ? 155.885 216.18 153.849 1 118.12 3015 ASP A N 1
ATOM 2124 C CA . ASP B 2 3015 ? 156.429 216.488 155.165 1 118.88 3015 ASP A CA 1
ATOM 2125 C C . ASP B 2 3015 ? 155.731 215.629 156.214 1 121.5 3015 ASP A C 1
ATOM 2126 O O . ASP B 2 3015 ? 155.051 214.65 155.897 1 119.65 3015 ASP A O 1
ATOM 2131 N N . ARG B 2 3016 ? 155.919 216.004 157.481 1 128.74 3016 ARG A N 1
ATOM 2132 C CA . ARG B 2 3016 ? 155.373 215.253 158.606 1 128.27 3016 ARG A CA 1
ATOM 2133 C C . ARG B 2 3016 ? 153.988 215.717 159.039 1 128.72 3016 ARG A C 1
ATOM 2134 O O . ARG B 2 3016 ? 153.372 215.044 159.873 1 129.85 3016 ARG A O 1
ATOM 2142 N N . ARG B 2 3017 ? 153.474 216.825 158.513 1 125.43 3017 ARG A N 1
ATOM 2143 C CA . ARG B 2 3017 ? 152.196 217.369 158.951 1 125.59 3017 ARG A CA 1
ATOM 2144 C C . ARG B 2 3017 ? 151.119 217.148 157.899 1 124.2 3017 ARG A C 1
ATOM 2145 O O . ARG B 2 3017 ? 151.387 217.199 156.695 1 122.95 3017 ARG A O 1
ATOM 2153 N N . ASN B 2 3018 ? 149.9 216.888 158.374 1 122.39 3018 ASN A N 1
ATOM 2154 C CA . ASN B 2 3018 ? 148.721 216.81 157.513 1 123.42 3018 ASN A CA 1
ATOM 2155 C C . ASN B 2 3018 ? 148.183 218.236 157.373 1 125.71 3018 ASN A C 1
ATOM 2156 O O . ASN B 2 3018 ? 147.416 218.743 158.193 1 126.5 3018 ASN A O 1
ATOM 2161 N N . ASP B 2 3019 ? 148.642 218.902 156.313 1 128.21 3019 ASP A N 1
ATOM 2162 C CA . ASP B 2 3019 ? 148.362 220.325 156.167 1 126.82 3019 ASP A CA 1
ATOM 2163 C C . ASP B 2 3019 ? 147.019 220.578 155.498 1 126.55 3019 ASP A C 1
ATOM 2164 O O . ASP B 2 3019 ? 146.261 221.446 155.945 1 127.81 3019 ASP A O 1
ATOM 2169 N N . CYS B 2 3020 ? 146.705 219.835 154.441 1 126.95 3020 CYS A N 1
ATOM 2170 C CA . CYS B 2 3020 ? 145.524 220.104 153.635 1 127.75 3020 CYS A CA 1
ATOM 2171 C C . CYS B 2 3020 ? 144.283 219.361 154.111 1 127.61 3020 CYS A C 1
ATOM 2172 O O . CYS B 2 3020 ? 143.207 219.56 153.538 1 127.86 3020 CYS A O 1
ATOM 2175 N N . GLY B 2 3021 ? 144.4 218.519 155.134 1 130.14 3021 GLY A N 1
ATOM 2176 C CA . GLY B 2 3021 ? 143.268 217.745 155.605 1 131.51 3021 GLY A CA 1
ATOM 2177 C C . GLY B 2 3021 ? 143.036 216.491 154.787 1 132.47 3021 GLY A C 1
ATOM 2178 O O . GLY B 2 3021 ? 142.824 215.407 155.337 1 130.62 3021 GLY A O 1
ATOM 2179 N N . ASP B 2 3022 ? 143.083 216.633 153.461 1 123.92 3022 ASP A N 1
ATOM 2180 C CA . ASP B 2 3022 ? 142.858 215.513 152.556 1 121.1 3022 ASP A CA 1
ATOM 2181 C C . ASP B 2 3022 ? 144.084 214.613 152.436 1 121.44 3022 ASP A C 1
ATOM 2182 O O . ASP B 2 3022 ? 143.974 213.515 151.877 1 121.71 3022 ASP A O 1
ATOM 2187 N N . TYR B 2 3023 ? 145.231 215.039 152.973 1 108.49 3023 TYR A N 1
ATOM 2188 C CA . TYR B 2 3023 ? 146.5 214.322 152.875 1 105.94 3023 TYR A CA 1
ATOM 2189 C C . TYR B 2 3023 ? 146.996 214.284 151.436 1 107.38 3023 TYR A C 1
ATOM 2190 O O . TYR B 2 3023 ? 147.867 213.477 151.096 1 108.57 3023 TYR A O 1
ATOM 2199 N N . SER B 2 3024 ? 146.452 215.156 150.583 1 114.76 3024 SER A N 1
ATOM 2200 C CA . SER B 2 3024 ? 146.948 215.265 149.217 1 115.91 3024 SER A CA 1
ATOM 2201 C C . SER B 2 3024 ? 148.36 215.829 149.169 1 117.61 3024 SER A C 1
ATOM 2202 O O . SER B 2 3024 ? 149.103 215.534 148.228 1 118.91 3024 SER A O 1
ATOM 2205 N N . ASP B 2 3025 ? 148.743 216.635 150.16 1 116.7 3025 ASP A N 1
ATOM 2206 C CA . ASP B 2 3025 ? 150.097 217.166 150.224 1 116.27 3025 ASP A CA 1
ATOM 2207 C C . ASP B 2 3025 ? 151.134 216.099 150.547 1 119.66 3025 ASP A C 1
ATOM 2208 O O . ASP B 2 3025 ? 152.333 216.369 150.423 1 118.87 3025 ASP A O 1
ATOM 2213 N N . GLU B 2 3026 ? 150.708 214.907 150.952 1 116.19 3026 GLU A N 1
ATOM 2214 C CA . GLU B 2 3026 ? 151.62 213.834 151.328 1 113.83 3026 GLU A CA 1
ATOM 2215 C C . GLU B 2 3026 ? 151.562 212.633 150.401 1 113.06 3026 GLU A C 1
ATOM 2216 O O . GLU B 2 3026 ? 152.573 211.947 150.229 1 112.66 3026 GLU A O 1
ATOM 2222 N N . ARG B 2 3027 ? 150.407 212.356 149.801 1 102.95 3027 ARG A N 1
ATOM 2223 C CA . ARG B 2 3027 ? 150.263 211.189 148.94 1 103.29 3027 ARG A CA 1
ATOM 2224 C C . ARG B 2 3027 ? 151.184 211.284 147.731 1 104.05 3027 ARG A C 1
ATOM 2225 O O . ARG B 2 3027 ? 151.261 212.322 147.069 1 104.51 3027 ARG A O 1
ATOM 2233 N N . GLY B 2 3028 ? 151.885 210.187 147.447 1 105.93 3028 GLY A N 1
ATOM 2234 C CA . GLY B 2 3028 ? 152.764 210.109 146.3 1 105.84 3028 GLY A CA 1
ATOM 2235 C C . GLY B 2 3028 ? 154.16 210.649 146.512 1 105.53 3028 GLY A C 1
ATOM 2236 O O . GLY B 2 3028 ? 154.98 210.575 145.588 1 103.94 3028 GLY A O 1
ATOM 2237 N N . CYS B 2 3029 ? 154.46 211.185 147.692 1 112.16 3029 CYS A N 1
ATOM 2238 C CA . CYS B 2 3029 ? 155.763 211.781 147.939 1 114.48 3029 CYS A CA 1
ATOM 2239 C C . CYS B 2 3029 ? 156.83 210.705 148.128 1 113.04 3029 CYS A C 1
ATOM 2240 O O . CYS B 2 3029 ? 156.541 209.547 148.438 1 116.67 3029 CYS A O 1
ATOM 2243 N N . SER B 2 3030 ? 158.087 211.111 147.94 1 95.17 3030 SER A N 1
ATOM 2244 C CA . SER B 2 3030 ? 159.252 210.239 148.097 1 94.98 3030 SER A CA 1
ATOM 2245 C C . SER B 2 3030 ? 160.202 210.924 149.075 1 96.79 3030 SER A C 1
ATOM 2246 O O . SER B 2 3030 ? 160.96 211.819 148.692 1 98.68 3030 SER A O 1
ATOM 2249 N N . TYR B 2 3031 ? 160.161 210.5 150.33 1 96.21 3031 TYR A N 1
ATOM 2250 C CA . TYR B 2 3031 ? 160.918 211.168 151.384 1 94.88 3031 TYR A CA 1
ATOM 2251 C C . TYR B 2 3031 ? 162.405 210.858 151.264 1 101.51 3031 TYR A C 1
ATOM 2252 O O . TYR B 2 3031 ? 162.783 209.68 151.261 1 106.42 3031 TYR A O 1
ATOM 2261 N N . PRO B 2 3032 ? 163.274 211.865 151.158 1 97.89 3032 PRO A N 1
ATOM 2262 C CA . PRO B 2 3032 ? 164.707 211.595 151.237 1 96.87 3032 PRO A CA 1
ATOM 2263 C C . PRO B 2 3032 ? 165.09 211.148 152.627 1 96.46 3032 PRO A C 1
ATOM 2264 O O . PRO B 2 3032 ? 164.396 211.459 153.614 1 95.86 3032 PRO A O 1
ATOM 2268 N N . PRO B 2 3033 ? 166.19 210.409 152.776 1 97.98 3033 PRO A N 1
ATOM 2269 C CA . PRO B 2 3033 ? 166.54 209.85 154.084 1 100.92 3033 PRO A CA 1
ATOM 2270 C C . PRO B 2 3033 ? 166.933 210.926 155.086 1 104.21 3033 PRO A C 1
ATOM 2271 O O . PRO B 2 3033 ? 167.3 212.049 154.734 1 106.83 3033 PRO A O 1
ATOM 2275 N N . CYS B 2 3034 ? 166.851 210.551 156.36 1 118.12 3034 CYS A N 1
ATOM 2276 C CA . CYS B 2 3034 ? 167.091 211.476 157.457 1 119.08 3034 CYS A CA 1
ATOM 2277 C C . CYS B 2 3034 ? 168.578 211.808 157.576 1 119.33 3034 CYS A C 1
ATOM 2278 O O . CYS B 2 3034 ? 169.437 211.189 156.942 1 117.4 3034 CYS A O 1
ATOM 2281 N N . HIS B 2 3035 ? 168.875 212.805 158.409 1 122.3 3035 HIS A N 1
ATOM 2282 C CA . HIS B 2 3035 ? 170.256 213.188 158.661 1 122.71 3035 HIS A CA 1
ATOM 2283 C C . HIS B 2 3035 ? 170.944 212.16 159.558 1 123.98 3035 HIS A C 1
ATOM 2284 O O . HIS B 2 3035 ? 170.327 211.223 160.073 1 124.58 3035 HIS A O 1
ATOM 2291 N N . ALA B 2 3036 ? 172.255 212.347 159.738 1 113.53 3036 ALA A N 1
ATOM 2292 C CA . ALA B 2 3036 ? 173.034 211.421 160.555 1 111.57 3036 ALA A CA 1
ATOM 2293 C C . ALA B 2 3036 ? 172.583 211.445 162.01 1 111.37 3036 ALA A C 1
ATOM 2294 O O . ALA B 2 3036 ? 172.454 210.392 162.646 1 110 3036 ALA A O 1
ATOM 2296 N N . ASN B 2 3037 ? 172.339 212.635 162.556 1 112.84 3037 ASN A N 1
ATOM 2297 C CA . ASN B 2 3037 ? 171.867 212.768 163.928 1 112.88 3037 ASN A CA 1
ATOM 2298 C C . ASN B 2 3037 ? 170.381 212.477 164.073 1 110.73 3037 ASN A C 1
ATOM 2299 O O . ASN B 2 3037 ? 169.819 212.726 165.145 1 107.93 3037 ASN A O 1
ATOM 2304 N N . GLN B 2 3038 ? 169.736 211.959 163.031 1 112.29 3038 GLN A N 1
ATOM 2305 C CA . GLN B 2 3038 ? 168.294 211.744 163.009 1 112.47 3038 GLN A CA 1
ATOM 2306 C C . GLN B 2 3038 ? 168.018 210.246 163.018 1 115.21 3038 GLN A C 1
ATOM 2307 O O . GLN B 2 3038 ? 168.275 209.556 162.025 1 114.88 3038 GLN A O 1
ATOM 2313 N N . PHE B 2 3039 ? 167.496 209.747 164.134 1 113.46 3039 PHE A N 1
ATOM 2314 C CA . PHE B 2 3039 ? 167.026 208.371 164.187 1 111.24 3039 PHE A CA 1
ATOM 2315 C C . PHE B 2 3039 ? 165.801 208.207 163.297 1 112.76 3039 PHE A C 1
ATOM 2316 O O . PHE B 2 3039 ? 164.959 209.102 163.189 1 114.26 3039 PHE A O 1
ATOM 2324 N N . THR B 2 3040 ? 165.704 207.047 162.653 1 101.99 3040 THR A N 1
ATOM 2325 C CA . THR B 2 3040 ? 164.62 206.756 161.724 1 101.42 3040 THR A CA 1
ATOM 2326 C C . THR B 2 3040 ? 163.734 205.666 162.31 1 100.8 3040 THR A C 1
ATOM 2327 O O . THR B 2 3040 ? 164.229 204.619 162.74 1 100.59 3040 THR A O 1
ATOM 2331 N N . CYS B 2 3041 ? 162.43 205.921 162.342 1 99.25 3041 CYS A N 1
ATOM 2332 C CA . CYS B 2 3041 ? 161.486 204.921 162.81 1 101.31 3041 CYS A CA 1
ATOM 2333 C C . CYS B 2 3041 ? 161.055 204.02 161.656 1 102.49 3041 CYS A C 1
ATOM 2334 O O . CYS B 2 3041 ? 161.302 204.305 160.481 1 103.44 3041 CYS A O 1
ATOM 2337 N N . GLN B 2 3042 ? 160.403 202.91 162.01 1 88.78 3042 GLN A N 1
ATOM 2338 C CA . GLN B 2 3042 ? 160.001 201.937 161 1 86.79 3042 GLN A CA 1
ATOM 2339 C C . GLN B 2 3042 ? 158.987 202.516 160.024 1 89.83 3042 GLN A C 1
ATOM 2340 O O . GLN B 2 3042 ? 158.905 202.065 158.876 1 93.81 3042 GLN A O 1
ATOM 2346 N N . ASN B 2 3043 ? 158.21 203.511 160.452 1 90.01 3043 ASN A N 1
ATOM 2347 C CA . ASN B 2 3043 ? 157.207 204.107 159.577 1 87.87 3043 ASN A CA 1
ATOM 2348 C C . ASN B 2 3043 ? 157.766 205.211 158.689 1 88.56 3043 ASN A C 1
ATOM 2349 O O . ASN B 2 3043 ? 157.014 205.766 157.882 1 91.59 3043 ASN A O 1
ATOM 2354 N N . GLY B 2 3044 ? 159.049 205.543 158.811 1 88.9 3044 GLY A N 1
ATOM 2355 C CA . GLY B 2 3044 ? 159.652 206.565 157.984 1 88.31 3044 GLY A CA 1
ATOM 2356 C C . GLY B 2 3044 ? 159.747 207.939 158.609 1 87.71 3044 GLY A C 1
ATOM 2357 O O . GLY B 2 3044 ? 160.226 208.867 157.946 1 86.06 3044 GLY A O 1
ATOM 2358 N N . ARG B 2 3045 ? 159.308 208.106 159.853 1 95.9 3045 ARG A N 1
ATOM 2359 C CA . ARG B 2 3045 ? 159.404 209.403 160.508 1 97.43 3045 ARG A CA 1
ATOM 2360 C C . ARG B 2 3045 ? 160.78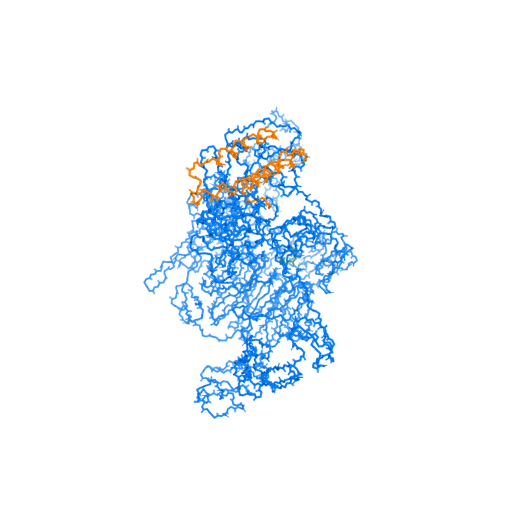5 209.584 161.123 1 98.55 3045 ARG A C 1
ATOM 2361 O O . ARG B 2 3045 ? 161.259 208.726 161.874 1 98.7 3045 ARG A O 1
ATOM 2369 N N . CYS B 2 3046 ? 161.429 210.703 160.805 1 106.57 3046 CYS A N 1
ATOM 2370 C CA . CYS B 2 3046 ? 162.715 211.024 161.4 1 105.23 3046 CYS A CA 1
ATOM 2371 C C . CYS B 2 3046 ? 162.518 211.736 162.735 1 104.94 3046 CYS A C 1
ATOM 2372 O O . CYS B 2 3046 ? 161.727 212.675 162.859 1 105.76 3046 CYS A O 1
ATOM 2375 N N . ILE B 2 3047 ? 163.249 211.273 163.744 1 106.26 3047 ILE A N 1
ATOM 2376 C CA . ILE B 2 3047 ? 163.21 211.888 165.069 1 108.25 3047 ILE A CA 1
ATOM 2377 C C . ILE B 2 3047 ? 164.639 212.174 165.514 1 111.27 3047 ILE A C 1
ATOM 2378 O O . ILE B 2 3047 ? 165.576 211.51 165.049 1 113.39 3047 ILE A O 1
ATOM 2383 N N . PRO B 2 3048 ? 164.86 213.167 166.375 1 115.08 3048 PRO A N 1
ATOM 2384 C CA . PRO B 2 3048 ? 166.204 213.369 166.931 1 115.45 3048 PRO A CA 1
ATOM 2385 C C . PRO B 2 3048 ? 166.648 212.155 167.732 1 114.86 3048 PRO A C 1
ATOM 2386 O O . PRO B 2 3048 ? 165.851 211.526 168.431 1 115.79 3048 PRO A O 1
ATOM 2390 N N . ARG B 2 3049 ? 167.939 211.829 167.626 1 115.57 3049 ARG A N 1
ATOM 2391 C CA . ARG B 2 3049 ? 168.467 210.682 168.357 1 116.26 3049 ARG A CA 1
ATOM 2392 C C . ARG B 2 3049 ? 168.416 210.911 169.861 1 115.13 3049 ARG A C 1
ATOM 2393 O O . ARG B 2 3049 ? 168.437 209.95 170.638 1 114.38 3049 ARG A O 1
ATOM 2401 N N . PHE B 2 3050 ? 168.354 212.174 170.288 1 114.75 3050 PHE A N 1
ATOM 2402 C CA . PHE B 2 3050 ? 168.153 212.476 171.7 1 115.89 3050 PHE A CA 1
ATOM 2403 C C . PHE B 2 3050 ? 166.792 211.989 172.181 1 116.14 3050 PHE A C 1
ATOM 2404 O O . PHE B 2 3050 ? 166.633 211.638 173.356 1 113.18 3050 PHE A O 1
ATOM 2412 N N . PHE B 2 3051 ? 165.802 211.95 171.287 1 115.04 3051 PHE A N 1
ATOM 2413 C CA . PHE B 2 3051 ? 164.465 211.504 171.662 1 114.69 3051 PHE A CA 1
ATOM 2414 C C . PHE B 2 3051 ? 164.383 209.993 171.831 1 116.63 3051 PHE A C 1
ATOM 2415 O O . PHE B 2 3051 ? 163.403 209.491 172.392 1 118.37 3051 PHE A O 1
ATOM 2423 N N . VAL B 2 3052 ? 165.386 209.253 171.353 1 117.99 3052 VAL A N 1
ATOM 2424 C CA . VAL B 2 3052 ? 165.341 207.8 171.444 1 116.19 3052 VAL A CA 1
ATOM 2425 C C . VAL B 2 3052 ? 165.501 207.371 172.893 1 116.54 3052 VAL A C 1
ATOM 2426 O O . VAL B 2 3052 ? 166.377 207.867 173.613 1 117.4 3052 VAL A O 1
ATOM 2430 N N . CYS B 2 3053 ? 164.64 206.45 173.329 1 121.17 3053 CYS A N 1
ATOM 2431 C CA . CYS B 2 3053 ? 164.708 205.861 174.667 1 122.65 3053 CYS A CA 1
ATOM 2432 C C . CYS B 2 3053 ? 164.514 206.908 175.761 1 122.17 3053 CYS A C 1
ATOM 2433 O O . CYS B 2 3053 ? 165.223 206.917 176.769 1 120.23 3053 CYS A O 1
ATOM 2436 N N . ASP B 2 3054 ? 163.546 207.801 175.561 1 119.47 3054 ASP A N 1
ATOM 2437 C CA . ASP B 2 3054 ? 163.122 208.733 176.598 1 118.28 3054 ASP A CA 1
ATOM 2438 C C . ASP B 2 3054 ? 161.73 208.41 177.127 1 117.1 3054 ASP A C 1
ATOM 2439 O O . ASP B 2 3054 ? 161.089 209.276 177.733 1 116.02 3054 ASP A O 1
ATOM 2444 N N . GLU B 2 3055 ? 161.247 207.188 176.897 1 117.83 3055 GLU A N 1
ATOM 2445 C CA . GLU B 2 3055 ? 159.948 206.686 177.338 1 118.33 3055 GLU A CA 1
ATOM 2446 C C . GLU B 2 3055 ? 158.776 207.455 176.741 1 117.53 3055 GLU A C 1
ATOM 2447 O O . GLU B 2 3055 ? 157.659 207.37 177.267 1 115.27 3055 GLU A O 1
ATOM 2453 N N . ASP B 2 3056 ? 158.993 208.202 175.664 1 116.89 3056 ASP A N 1
ATOM 2454 C CA . ASP B 2 3056 ? 157.92 208.873 174.944 1 117.57 3056 ASP A CA 1
ATOM 2455 C C . ASP B 2 3056 ? 157.854 208.338 173.521 1 116.06 3056 ASP A C 1
ATOM 2456 O O . ASP B 2 3056 ? 158.872 208.29 172.823 1 113.96 3056 ASP A O 1
ATOM 2461 N N . ASN B 2 3057 ? 156.656 207.941 173.092 1 109.92 3057 ASN A N 1
ATOM 2462 C CA . ASN B 2 3057 ? 156.47 207.452 171.732 1 108.93 3057 ASN A CA 1
ATOM 2463 C C . ASN B 2 3057 ? 156.525 208.622 170.759 1 108.63 3057 ASN A C 1
ATOM 2464 O O . ASN B 2 3057 ? 155.499 209.232 170.447 1 106.33 3057 ASN A O 1
ATOM 2469 N N . ASP B 2 3058 ? 157.726 208.936 170.281 1 117.29 3058 ASP A N 1
ATOM 2470 C CA . ASP B 2 3058 ? 157.966 210.139 169.497 1 119.05 3058 ASP A CA 1
ATOM 2471 C C . ASP B 2 3058 ? 157.616 209.982 168.023 1 120.37 3058 ASP A C 1
ATOM 2472 O O . ASP B 2 3058 ? 157.641 210.977 167.292 1 120.9 3058 ASP A O 1
ATOM 2477 N N . CYS B 2 3059 ? 157.294 208.768 167.565 1 115.72 3059 CYS A N 1
ATOM 2478 C CA . CYS B 2 3059 ? 156.912 208.584 166.17 1 114.6 3059 CYS A CA 1
ATOM 2479 C C . CYS B 2 3059 ? 155.697 207.674 166.019 1 113.39 3059 CYS A C 1
ATOM 2480 O O . CYS B 2 3059 ? 155.43 207.191 164.912 1 113.74 3059 CYS A O 1
ATOM 2483 N N . GLY B 2 3060 ? 154.958 207.43 167.092 1 104.33 3060 GLY A N 1
ATOM 2484 C CA . GLY B 2 3060 ? 153.718 206.66 167.003 1 102.06 3060 GLY A CA 1
ATOM 2485 C C . GLY B 2 3060 ? 153.826 205.154 167.024 1 104.33 3060 GLY A C 1
ATOM 2486 O O . GLY B 2 3060 ? 153.227 204.503 167.884 1 108.24 3060 GLY A O 1
ATOM 2487 N N . ASP B 2 3061 ? 154.584 204.575 166.093 1 100.23 3061 ASP A N 1
ATOM 2488 C CA . ASP B 2 3061 ? 154.671 203.123 165.991 1 98.24 3061 ASP A CA 1
ATOM 2489 C C . ASP B 2 3061 ? 155.513 202.491 167.092 1 97.23 3061 ASP A C 1
ATOM 2490 O O . ASP B 2 3061 ? 155.553 201.26 167.182 1 98.34 3061 ASP A O 1
ATOM 2495 N N . GLY B 2 3062 ? 156.188 203.285 167.918 1 101.97 3062 GLY A N 1
ATOM 2496 C CA . GLY B 2 3062 ? 156.99 202.747 168.992 1 103.65 3062 GLY A CA 1
ATOM 2497 C C . GLY B 2 3062 ? 158.334 202.191 168.58 1 106.25 3062 GLY A C 1
ATOM 2498 O O . GLY B 2 3062 ? 158.923 201.417 169.345 1 110.01 3062 GLY A O 1
ATOM 2499 N N . SER B 2 3063 ? 158.835 202.547 167.396 1 102.64 3063 SER A N 1
ATOM 2500 C CA . SER B 2 3063 ? 160.152 202.076 166.98 1 101.56 3063 SER A CA 1
ATOM 2501 C C . SER B 2 3063 ? 161.244 202.625 167.888 1 103.43 3063 SER A C 1
ATOM 2502 O O . SER B 2 3063 ? 162.233 201.939 168.17 1 103.79 3063 SER A O 1
ATOM 2505 N N . ASP B 2 3064 ? 161.083 203.862 168.352 1 114.26 3064 ASP A N 1
ATOM 2506 C CA . ASP B 2 3064 ? 162.055 204.497 169.231 1 114.92 3064 ASP A CA 1
ATOM 2507 C C . ASP B 2 3064 ? 161.887 204.103 170.691 1 115.06 3064 ASP A C 1
ATOM 2508 O O . ASP B 2 3064 ? 162.715 204.495 171.52 1 116.94 3064 ASP A O 1
ATOM 2513 N N . GLU B 2 3065 ? 160.839 203.343 171.029 1 115.19 3065 GLU A N 1
ATOM 2514 C CA . GLU B 2 3065 ? 160.614 202.883 172.401 1 116.39 3065 GLU A CA 1
ATOM 2515 C C . GLU B 2 3065 ? 160.308 201.384 172.331 1 117.66 3065 GLU A C 1
ATOM 2516 O O . GLU B 2 3065 ? 159.161 200.953 172.182 1 117.32 3065 GLU A O 1
ATOM 2522 N N . GLN B 2 3066 ? 161.361 200.578 172.443 1 123.88 3066 GLN A N 1
ATOM 2523 C CA . GLN B 2 3066 ? 161.228 199.132 172.374 1 124.34 3066 GLN A CA 1
ATOM 2524 C C . GLN B 2 3066 ? 162.296 198.494 173.253 1 123.76 3066 GLN A C 1
ATOM 2525 O O . GLN B 2 3066 ? 163.292 199.127 173.613 1 123.99 3066 GLN A O 1
ATOM 2531 N N . GLU B 2 3067 ? 162.067 197.223 173.594 1 127.93 3067 GLU A N 1
ATOM 2532 C CA . GLU B 2 3067 ? 162.775 196.606 174.713 1 129.72 3067 GLU A CA 1
ATOM 2533 C C . GLU B 2 3067 ? 164.275 196.498 174.459 1 129.46 3067 GLU A C 1
ATOM 2534 O O . GLU B 2 3067 ? 165.086 196.947 175.277 1 129.42 3067 GLU A O 1
ATOM 2540 N N . HIS B 2 3068 ? 164.67 195.909 173.33 1 126.99 3068 HIS A N 1
ATOM 2541 C CA . HIS B 2 3068 ? 166.074 195.576 173.125 1 125.56 3068 HIS A CA 1
ATOM 2542 C C . HIS B 2 3068 ? 166.888 196.695 172.492 1 125.59 3068 HIS A C 1
ATOM 2543 O O . HIS B 2 3068 ? 168.11 196.721 172.671 1 126.59 3068 HIS A O 1
ATOM 2550 N N . LEU B 2 3069 ? 166.258 197.615 171.76 1 131.19 3069 LEU A N 1
ATOM 2551 C CA . LEU B 2 3069 ? 166.99 198.788 171.295 1 132.27 3069 LEU A CA 1
ATOM 2552 C C . LEU B 2 3069 ? 167.317 199.72 172.453 1 131.87 3069 LEU A C 1
ATOM 2553 O O . LEU B 2 3069 ? 168.419 200.277 172.516 1 130.19 3069 LEU A O 1
ATOM 2558 N N . CYS B 2 3070 ? 166.372 199.9 173.373 1 138.61 3070 CYS A N 1
ATOM 2559 C CA . CYS B 2 3070 ? 166.593 200.687 174.585 1 137.62 3070 CYS A CA 1
ATOM 2560 C C . CYS B 2 3070 ? 166.97 199.775 175.753 1 138.45 3070 CYS A C 1
ATOM 2561 O O . CYS B 2 3070 ? 166.281 199.685 176.768 1 135.46 3070 CYS A O 1
ATOM 2564 N N . HIS B 2 3071 ? 168.095 199.085 175.585 1 146.68 3071 HIS A N 1
ATOM 2565 C CA . HIS B 2 3071 ? 168.59 198.152 176.584 1 145.34 3071 HIS A CA 1
ATOM 2566 C C . HIS B 2 3071 ? 170.016 198.503 176.984 1 146.85 3071 HIS A C 1
ATOM 2567 O O . HIS B 2 3071 ? 170.835 198.905 176.153 1 145.49 3071 HIS A O 1
ATOM 2574 N N . THR B 2 3072 ? 170.297 198.349 178.275 1 156.52 3072 THR A N 1
ATOM 2575 C CA . THR B 2 3072 ? 171.641 198.522 178.824 1 155.99 3072 THR A CA 1
ATOM 2576 C C . THR B 2 3072 ? 171.965 197.285 179.645 1 156.52 3072 THR A C 1
ATOM 2577 O O . THR B 2 3072 ? 171.725 197.241 180.858 1 153.88 3072 THR A O 1
ATOM 2581 N N . PRO B 2 3073 ? 172.495 196.242 179.005 1 167.87 3073 PRO A N 1
ATOM 2582 C CA . PRO B 2 3073 ? 172.772 194.988 179.726 1 166.9 3073 PRO A CA 1
ATOM 2583 C C . PRO B 2 3073 ? 173.765 195.207 180.857 1 167.4 3073 PRO A C 1
ATOM 2584 O O . PRO B 2 3073 ? 174.754 195.928 180.711 1 167.46 3073 PRO A O 1
ATOM 2588 N N . GLU B 2 3074 ? 173.49 194.574 181.99 1 181.42 3074 GLU A N 1
ATOM 2589 C CA . GLU B 2 3074 ? 174.323 194.761 183.167 1 182.6 3074 GLU A CA 1
ATOM 2590 C C . GLU B 2 3074 ? 175.704 194.151 182.928 1 183.85 3074 GLU A C 1
ATOM 2591 O O . GLU B 2 3074 ? 175.829 193.182 182.167 1 183.53 3074 GLU A O 1
ATOM 2597 N N . PRO B 2 3075 ? 176.755 194.693 183.542 1 192.28 3075 PRO A N 1
ATOM 2598 C CA . PRO B 2 3075 ? 178.098 194.134 183.346 1 191.86 3075 PRO A CA 1
ATOM 2599 C C . PRO B 2 3075 ? 178.17 192.678 183.783 1 191.54 3075 PRO A C 1
ATOM 2600 O O . PRO B 2 3075 ? 177.49 192.254 184.72 1 190.67 3075 PRO A O 1
ATOM 2604 N N . THR B 2 3076 ? 179.003 191.906 183.082 1 202.18 3076 THR A N 1
ATOM 2605 C CA . THR B 2 3076 ? 179.116 190.481 183.37 1 202.5 3076 THR A CA 1
ATOM 2606 C C . THR B 2 3076 ? 179.777 190.229 184.72 1 203.49 3076 THR A C 1
ATOM 2607 O O . THR B 2 3076 ? 179.143 189.675 185.625 1 203.7 3076 THR A O 1
ATOM 2611 N N . CYS B 2 3077 ? 181.039 190.648 184.875 1 203.63 3077 CYS A N 1
ATOM 2612 C CA . CYS B 2 3077 ? 181.845 190.385 186.064 1 203.1 3077 CYS A CA 1
ATOM 2613 C C . CYS B 2 3077 ? 181.774 188.903 186.423 1 202.87 3077 CYS A C 1
ATOM 2614 O O . CYS B 2 3077 ? 181.274 188.548 187.498 1 202.55 3077 CYS A O 1
ATOM 2617 N N . PRO B 2 3078 ? 182.263 188.008 185.549 1 202.73 3078 PRO A N 1
ATOM 2618 C CA . PRO B 2 3078 ? 181.994 186.572 185.727 1 202.75 3078 PRO A CA 1
ATOM 2619 C C . PRO B 2 3078 ? 182.706 185.953 186.92 1 202.58 3078 PRO A C 1
ATOM 2620 O O . PRO B 2 3078 ? 182.092 185.22 187.702 1 201.86 3078 PRO A O 1
ATOM 2624 N N . LEU B 2 3079 ? 183.997 186.237 187.069 1 199.5 3079 LEU A N 1
ATOM 2625 C CA . LEU B 2 3079 ? 184.784 185.664 188.151 1 198.09 3079 LEU A CA 1
ATOM 2626 C C . LEU B 2 3079 ? 185.448 186.796 188.916 1 197.88 3079 LEU A C 1
ATOM 2627 O O . LEU B 2 3079 ? 185.638 187.897 188.391 1 196.99 3079 LEU A O 1
ATOM 2632 N N . HIS B 2 3080 ? 185.807 186.505 190.168 1 195 3080 HIS A N 1
ATOM 2633 C CA . HIS B 2 3080 ? 186.145 187.541 191.138 1 194.97 3080 HIS A CA 1
ATOM 2634 C C . HIS B 2 3080 ? 185.007 188.552 191.15 1 194.54 3080 HIS A C 1
ATOM 2635 O O . HIS B 2 3080 ? 183.84 188.166 191.025 1 195.79 3080 HIS A O 1
ATOM 2642 N N . GLN B 2 3081 ? 185.34 189.836 191.29 1 188.75 3081 GLN A N 1
ATOM 2643 C CA . GLN B 2 3081 ? 184.411 190.938 191.025 1 189.08 3081 GLN A CA 1
ATOM 2644 C C . GLN B 2 3081 ? 183.03 190.683 191.624 1 189.81 3081 GLN A C 1
ATOM 2645 O O . GLN B 2 3081 ? 182.007 190.775 190.941 1 189.38 3081 GLN A O 1
ATOM 2651 N N . PHE B 2 3082 ? 182.996 190.355 192.915 1 190.02 3082 PHE A N 1
ATOM 2652 C CA . PHE B 2 3082 ? 181.738 189.978 193.547 1 190.16 3082 PHE A CA 1
ATOM 2653 C C . PHE B 2 3082 ? 180.865 191.206 193.772 1 189.77 3082 PHE A C 1
ATOM 2654 O O . PHE B 2 3082 ? 181.043 191.937 194.751 1 189.8 3082 PHE A O 1
ATOM 2662 N N . ARG B 2 3083 ? 179.92 191.434 192.865 1 183.58 3083 ARG A N 1
ATOM 2663 C CA . ARG B 2 3083 ? 178.971 192.524 193.014 1 184.21 3083 ARG A CA 1
ATOM 2664 C C . ARG B 2 3083 ? 178.025 192.253 194.181 1 185.43 3083 ARG A C 1
ATOM 2665 O O . ARG B 2 3083 ? 177.712 191.106 194.511 1 185.99 3083 ARG A O 1
ATOM 2673 N N . CYS B 2 3084 ? 177.566 193.331 194.811 1 186.5 3084 CYS A N 1
ATOM 2674 C CA . CYS B 2 3084 ? 176.637 193.24 195.925 1 186.35 3084 CYS A CA 1
ATOM 2675 C C . CYS B 2 3084 ? 175.218 193.493 195.43 1 186.39 3084 CYS A C 1
ATOM 2676 O O . CYS B 2 3084 ? 174.995 193.833 194.266 1 186.86 3084 CYS A O 1
ATOM 2679 N N . ASP B 2 3085 ? 174.255 193.321 196.339 1 178.99 3085 ASP A N 1
ATOM 2680 C CA . ASP B 2 3085 ? 172.853 193.226 195.945 1 177.88 3085 ASP A CA 1
ATOM 2681 C C . ASP B 2 3085 ? 172.242 194.556 195.519 1 179.31 3085 ASP A C 1
ATOM 2682 O O . ASP B 2 3085 ? 171.098 194.56 195.052 1 179.24 3085 ASP A O 1
ATOM 2687 N N . ASN B 2 3086 ? 172.946 195.676 195.671 1 186.95 3086 ASN A N 1
ATOM 2688 C CA . ASN B 2 3086 ? 172.424 196.942 195.169 1 185.97 3086 ASN A CA 1
ATOM 2689 C C . ASN B 2 3086 ? 172.643 197.129 193.672 1 184.14 3086 ASN A C 1
ATOM 2690 O O . ASN B 2 3086 ? 172.04 198.034 193.085 1 182.68 3086 ASN A O 1
ATOM 2695 N N . GLY B 2 3087 ? 173.48 196.307 193.045 1 182.51 3087 GLY A N 1
ATOM 2696 C CA . GLY B 2 3087 ? 173.601 196.319 191.6 1 181.58 3087 GLY A CA 1
ATOM 2697 C C . GLY B 2 3087 ? 174.781 197.088 191.039 1 181.99 3087 GLY A C 1
ATOM 2698 O O . GLY B 2 3087 ? 174.627 197.845 190.076 1 181.64 3087 GLY A O 1
ATOM 2699 N N . HIS B 2 3088 ? 175.963 196.907 191.624 1 183.52 3088 HIS A N 1
ATOM 2700 C CA . HIS B 2 3088 ? 177.186 197.465 191.068 1 183.07 3088 HIS A CA 1
ATOM 2701 C C . HIS B 2 3088 ? 178.34 196.522 191.375 1 184.04 3088 HIS A C 1
ATOM 2702 O O . HIS B 2 3088 ? 178.375 195.882 192.429 1 184.02 3088 HIS A O 1
ATOM 2709 N N . CYS B 2 3089 ? 179.284 196.442 190.441 1 192.34 3089 CYS A N 1
ATOM 2710 C CA . CYS B 2 3089 ? 180.348 195.448 190.482 1 193.06 3089 CYS A CA 1
ATOM 2711 C C . CYS B 2 3089 ? 181.526 195.973 191.292 1 192.88 3089 CYS A C 1
ATOM 2712 O O . CYS B 2 3089 ? 182.041 197.062 191.017 1 192.45 3089 CYS A O 1
ATOM 2715 N N . ILE B 2 3090 ? 181.95 195.191 192.287 1 190.61 3090 ILE A N 1
ATOM 2716 C CA . ILE B 2 3090 ? 183.065 195.547 193.157 1 189.82 3090 ILE A CA 1
ATOM 2717 C C . ILE B 2 3090 ? 183.903 194.291 193.364 1 190.57 3090 ILE A C 1
ATOM 2718 O O . ILE B 2 3090 ? 183.439 193.171 193.144 1 191.58 3090 ILE A O 1
ATOM 2723 N N . GLU B 2 3091 ? 185.151 194.482 193.789 1 190.15 3091 GLU A N 1
ATOM 2724 C CA . GLU B 2 3091 ? 186.093 193.376 193.92 1 190.34 3091 GLU A CA 1
ATOM 2725 C C . GLU B 2 3091 ? 185.582 192.33 194.909 1 191.28 3091 GLU A C 1
ATOM 2726 O O . GLU B 2 3091 ? 184.763 192.614 195.786 1 191.85 3091 GLU A O 1
ATOM 2732 N N . MET B 2 3092 ? 186.073 191.098 194.748 1 190.01 3092 MET A N 1
ATOM 2733 C CA . MET B 2 3092 ? 185.57 189.981 195.544 1 189.4 3092 MET A CA 1
ATOM 2734 C C . MET B 2 3092 ? 186.042 190.068 196.993 1 189.21 3092 MET A C 1
ATOM 2735 O O . MET B 2 3092 ? 185.351 189.608 197.91 1 188.27 3092 MET A O 1
ATOM 2740 N N . GLY B 2 3093 ? 187.219 190.653 197.221 1 181.86 3093 GLY A N 1
ATOM 2741 C CA . GLY B 2 3093 ? 187.772 190.7 198.564 1 179.57 3093 GLY A CA 1
ATOM 2742 C C . GLY B 2 3093 ? 187.12 191.726 199.464 1 181.27 3093 GLY A C 1
ATOM 2743 O O . GLY B 2 3093 ? 187.328 191.693 200.682 1 180.67 3093 GLY A O 1
ATOM 2744 N N . ARG B 2 3094 ? 186.33 192.638 198.894 1 188.94 3094 ARG A N 1
ATOM 2745 C CA . ARG B 2 3094 ? 185.719 193.697 199.69 1 189.45 3094 ARG A CA 1
ATOM 2746 C C . ARG B 2 3094 ? 184.561 193.179 200.534 1 189.52 3094 ARG A C 1
ATOM 2747 O O . ARG B 2 3094 ? 184.053 193.901 201.398 1 189.28 3094 ARG A O 1
ATOM 2755 N N . VAL B 2 3095 ? 184.127 191.943 200.298 1 187.85 3095 VAL A N 1
ATOM 2756 C CA . VAL B 2 3095 ? 182.931 191.425 200.953 1 186.17 3095 VAL A CA 1
ATOM 2757 C C . VAL B 2 3095 ? 183.287 190.937 202.351 1 186.33 3095 VAL A C 1
ATOM 2758 O O . VAL B 2 3095 ? 184.222 190.147 202.531 1 186.37 3095 VAL A O 1
ATOM 2762 N N . CYS B 2 3096 ? 182.533 191.409 203.345 1 188.87 3096 CYS A N 1
ATOM 2763 C CA . CYS B 2 3096 ? 182.789 191.137 204.762 1 188.83 3096 CYS A CA 1
ATOM 2764 C C . CYS B 2 3096 ? 184.206 191.543 205.153 1 188.9 3096 CYS A C 1
ATOM 2765 O O . CYS B 2 3096 ? 184.854 190.908 205.988 1 187.53 3096 CYS A O 1
ATOM 2768 N N . ASN B 2 3097 ? 184.691 192.62 204.539 1 188.52 3097 ASN A N 1
ATOM 2769 C CA . ASN B 2 3097 ? 185.942 193.252 204.93 1 188.06 3097 ASN A CA 1
ATOM 2770 C C . ASN B 2 3097 ? 185.754 194.255 206.062 1 188.34 3097 ASN A C 1
ATOM 2771 O O . ASN B 2 3097 ? 186.65 195.071 206.315 1 187.78 3097 ASN A O 1
ATOM 2776 N N . HIS B 2 3098 ? 184.597 194.2 206.729 1 183.98 3098 HIS A N 1
ATOM 2777 C CA . HIS B 2 3098 ? 184.249 195.058 207.857 1 182.56 3098 HIS A CA 1
ATOM 2778 C C . HIS B 2 3098 ? 184.117 196.515 207.431 1 184.03 3098 HIS A C 1
ATOM 2779 O O . HIS B 2 3098 ? 184.087 197.412 208.279 1 185 3098 HIS A O 1
ATOM 2786 N N . VAL B 2 3099 ? 184.032 196.761 206.126 1 189.17 3099 VAL A N 1
ATOM 2787 C CA . VAL B 2 3099 ? 183.849 198.101 205.58 1 189.31 3099 VAL A CA 1
ATOM 2788 C C . VAL B 2 3099 ? 182.547 198.114 204.792 1 189.28 3099 VAL A C 1
ATOM 2789 O O . VAL B 2 3099 ? 182.357 197.299 203.88 1 190.53 3099 VAL A O 1
ATOM 2793 N N . ASP B 2 3100 ? 181.656 199.044 205.136 1 189.99 3100 ASP A N 1
ATOM 2794 C CA . ASP B 2 3100 ? 180.369 199.164 204.464 1 190.49 3100 ASP A CA 1
ATOM 2795 C C . ASP B 2 3100 ? 180.541 199.892 203.136 1 190.86 3100 ASP A C 1
ATOM 2796 O O . ASP B 2 3100 ? 180.221 201.079 203.023 1 189.91 3100 ASP A O 1
ATOM 2801 N N . ASP B 2 3101 ? 181.052 199.187 202.126 1 192.63 3101 ASP A N 1
ATOM 2802 C CA . ASP B 2 3101 ? 181.316 199.787 200.825 1 190.52 3101 ASP A CA 1
ATOM 2803 C C . ASP B 2 3101 ? 180.123 199.726 199.881 1 190.81 3101 ASP A C 1
ATOM 2804 O O . ASP B 2 3101 ? 180.186 200.311 198.795 1 189.89 3101 ASP A O 1
ATOM 2809 N N . CYS B 2 3102 ? 179.046 199.043 200.26 1 192.27 3102 CYS A N 1
ATOM 2810 C CA . CYS B 2 3102 ? 177.866 198.913 199.421 1 191.9 3102 CYS A CA 1
ATOM 2811 C C . CYS B 2 3102 ? 176.701 199.657 200.063 1 191.42 3102 CYS A C 1
ATOM 2812 O O . CYS B 2 3102 ? 176.835 200.223 201.152 1 190.83 3102 CYS A O 1
ATOM 2815 N N . SER B 2 3103 ? 175.557 199.654 199.369 1 188.86 3103 SER A N 1
ATOM 2816 C CA . SER B 2 3103 ? 174.442 200.535 199.713 1 188.7 3103 SER A CA 1
ATOM 2817 C C . SER B 2 3103 ? 174.033 200.453 201.181 1 188.77 3103 SER A C 1
ATOM 2818 O O . SER B 2 3103 ? 174.177 201.423 201.932 1 188.92 3103 SER A O 1
ATOM 2821 N N . ASP B 2 3104 ? 173.518 199.294 201.612 1 192.8 3104 ASP A N 1
ATOM 2822 C CA . ASP B 2 3104 ? 173.058 199.118 202.993 1 193.51 3104 ASP A CA 1
ATOM 2823 C C . ASP B 2 3104 ? 173.485 197.728 203.466 1 193.54 3104 ASP A C 1
ATOM 2824 O O . ASP B 2 3104 ? 172.743 196.752 203.332 1 192.6 3104 ASP A O 1
ATOM 2829 N N . ASN B 2 3105 ? 174.69 197.657 204.037 1 192.13 3105 ASN A N 1
ATOM 2830 C CA . ASN B 2 3105 ? 175.237 196.428 204.616 1 190.9 3105 ASN A CA 1
ATOM 2831 C C . ASN B 2 3105 ? 175.119 195.243 203.662 1 190.9 3105 ASN A C 1
ATOM 2832 O O . ASN B 2 3105 ? 174.906 194.106 204.09 1 190.75 3105 ASN A O 1
ATOM 2837 N N . SER B 2 3106 ? 175.252 195.504 202.36 1 188.84 3106 SER A N 1
ATOM 2838 C CA . SER B 2 3106 ? 175.136 194.441 201.369 1 188.27 3106 SER A CA 1
ATOM 2839 C C . SER B 2 3106 ? 176.316 193.482 201.41 1 188.19 3106 SER A C 1
ATOM 2840 O O . SER B 2 3106 ? 176.177 192.326 200.997 1 187.35 3106 SER A O 1
ATOM 2843 N N . ASP B 2 3107 ? 177.472 193.934 201.893 1 188.88 3107 ASP A N 1
ATOM 2844 C CA . ASP B 2 3107 ? 178.656 193.094 201.982 1 188.99 3107 ASP A CA 1
ATOM 2845 C C . ASP B 2 3107 ? 178.967 192.641 203.401 1 188.6 3107 ASP A C 1
ATOM 2846 O O . ASP B 2 3107 ? 179.821 191.765 203.578 1 188.61 3107 ASP A O 1
ATOM 2851 N N . GLU B 2 3108 ? 178.301 193.202 204.412 1 193.4 3108 GLU A N 1
ATOM 2852 C CA . GLU B 2 3108 ? 178.61 192.922 205.816 1 194.01 3108 GLU A CA 1
ATOM 2853 C C . GLU B 2 3108 ? 177.364 192.41 206.537 1 194.59 3108 GLU A C 1
ATOM 2854 O O . GLU B 2 3108 ? 176.468 193.183 206.885 1 194.43 3108 GLU A O 1
ATOM 2860 N N . LYS B 2 3109 ? 177.32 191.095 206.759 1 195.92 3109 LYS A N 1
ATOM 2861 C CA . LYS B 2 3109 ? 176.367 190.462 207.664 1 196.16 3109 LYS A CA 1
ATOM 2862 C C . LYS B 2 3109 ? 176.994 190.16 209.021 1 197.56 3109 LYS A C 1
ATOM 2863 O O . LYS B 2 3109 ? 176.624 189.175 209.675 1 196.95 3109 LYS A O 1
ATOM 2869 N N . GLY B 2 3110 ? 177.94 190.988 209.46 1 201.26 3110 GLY A N 1
ATOM 2870 C CA . GLY B 2 3110 ? 178.89 190.582 210.476 1 200.56 3110 GLY A CA 1
ATOM 2871 C C . GLY B 2 3110 ? 179.937 189.732 209.79 1 200.42 3110 GLY A C 1
ATOM 2872 O O . GLY B 2 3110 ? 181.081 190.156 209.607 1 198.83 3110 GLY A O 1
ATOM 2873 N N . CYS B 2 3111 ? 179.534 188.512 209.44 1 205.66 3111 CYS A N 1
ATOM 2874 C CA . CYS B 2 3111 ? 180.04 187.678 208.356 1 205.73 3111 CYS A CA 1
ATOM 2875 C C . CYS B 2 3111 ? 179.088 186.503 208.194 1 203.16 3111 CYS A C 1
ATOM 2876 O O . CYS B 2 3111 ? 178.696 185.877 209.182 1 202.23 3111 CYS A O 1
ATOM 2879 N N . GLY B 2 3112 ? 178.725 186.218 206.946 1 183.01 3112 GLY A N 1
ATOM 2880 C CA . GLY B 2 3112 ? 177.575 185.387 206.681 1 182.96 3112 GLY A CA 1
ATOM 2881 C C . GLY B 2 3112 ? 177.769 183.929 207.046 1 183.09 3112 GLY A C 1
ATOM 2882 O O . GLY B 2 3112 ? 178.882 183.416 207.159 1 182.63 3112 GLY A O 1
ATOM 2883 N N . ILE B 2 3113 ? 176.63 183.262 207.234 1 171.89 3113 ILE A N 1
ATOM 2884 C CA . ILE B 2 3113 ? 176.572 181.828 207.487 1 171.61 3113 ILE A CA 1
ATOM 2885 C C . ILE B 2 3113 ? 175.315 181.313 206.801 1 170.68 3113 ILE A C 1
ATOM 2886 O O . ILE B 2 3113 ? 174.453 182.09 206.383 1 168.41 3113 ILE A O 1
ATOM 2891 N N . ASN B 2 3114 ? 175.221 179.992 206.665 1 171.21 3114 ASN A N 1
ATOM 2892 C CA . ASN B 2 3114 ? 174.076 179.384 206.002 1 171.93 3114 ASN A CA 1
ATOM 2893 C C . ASN B 2 3114 ? 172.778 179.779 206.694 1 172.3 3114 ASN A C 1
ATOM 2894 O O . ASN B 2 3114 ? 172.657 179.688 207.919 1 171.15 3114 ASN A O 1
ATOM 2899 N N . GLU B 2 3115 ? 171.806 180.224 205.897 1 171.92 3115 GLU A N 1
ATOM 2900 C CA . GLU B 2 3115 ? 170.514 180.655 206.41 1 170.99 3115 GLU A CA 1
ATOM 2901 C C . GLU B 2 3115 ? 169.446 179.572 206.334 1 170.19 3115 GLU A C 1
ATOM 2902 O O . GLU B 2 3115 ? 168.342 179.779 206.85 1 169.09 3115 GLU A O 1
ATOM 2908 N N . CYS B 2 3116 ? 169.739 178.434 205.704 1 174.29 3116 CYS A N 1
ATOM 2909 C CA . CYS B 2 3116 ? 168.811 177.311 205.688 1 174.06 3116 CYS A CA 1
ATOM 2910 C C . CYS B 2 3116 ? 168.9 176.459 206.945 1 174.22 3116 CYS A C 1
ATOM 2911 O O . CYS B 2 3116 ? 168.043 175.591 207.145 1 174.02 3116 CYS A O 1
ATOM 2914 N N . LEU B 2 3117 ? 169.912 176.685 207.786 1 170.27 3117 LEU A N 1
ATOM 2915 C CA . LEU B 2 3117 ? 170.142 175.813 208.934 1 169.94 3117 LEU A CA 1
ATOM 2916 C C . LEU B 2 3117 ? 168.97 175.848 209.906 1 168.67 3117 LEU A C 1
ATOM 2917 O O . LEU B 2 3117 ? 168.556 174.805 210.425 1 167.52 3117 LEU A O 1
ATOM 2922 N N . ASP B 2 3118 ? 168.424 177.032 210.166 1 163.02 3118 ASP A N 1
ATOM 2923 C CA . ASP B 2 3118 ? 167.249 177.132 211.016 1 163.03 3118 ASP A CA 1
ATOM 2924 C C . ASP B 2 3118 ? 166.053 176.48 210.332 1 162.93 3118 ASP A C 1
ATOM 2925 O O . ASP B 2 3118 ? 165.977 176.42 209.101 1 161.35 3118 ASP A O 1
ATOM 2930 N N . SER B 2 3119 ? 165.119 175.983 211.142 1 159.14 3119 SER A N 1
ATOM 2931 C CA . SER B 2 3119 ? 164.018 175.17 210.639 1 158.21 3119 SER A CA 1
ATOM 2932 C C . SER B 2 3119 ? 163.13 175.94 209.669 1 157.07 3119 SER A C 1
ATOM 2933 O O . SER B 2 3119 ? 162.407 176.859 210.068 1 155.69 3119 SER A O 1
ATOM 2936 N N . SER B 2 3120 ? 163.188 175.562 208.394 1 156.59 3120 SER A N 1
ATOM 2937 C CA . SER B 2 3120 ? 162.322 176.054 207.325 1 156.66 3120 SER A CA 1
ATOM 2938 C C . SER B 2 3120 ? 162.439 177.555 207.088 1 156.38 3120 SER A C 1
ATOM 2939 O O . SER B 2 3120 ? 161.477 178.177 206.623 1 155.88 3120 SER A O 1
ATOM 2942 N N . ILE B 2 3121 ? 163.586 178.162 207.393 1 152.66 3121 ILE A N 1
ATOM 2943 C CA . ILE B 2 3121 ? 163.802 179.553 207.013 1 150.72 3121 ILE A CA 1
ATOM 2944 C C . ILE B 2 3121 ? 164.162 179.611 205.536 1 150.8 3121 ILE A C 1
ATOM 2945 O O . ILE B 2 3121 ? 165.097 178.938 205.081 1 150.31 3121 ILE A O 1
ATOM 2950 N N . SER B 2 3122 ? 163.401 180.404 204.78 1 145.35 3122 SER A N 1
ATOM 2951 C CA . SER B 2 3122 ? 163.413 180.474 203.319 1 144.28 3122 SER A CA 1
ATOM 2952 C C . SER B 2 3122 ? 162.86 179.213 202.667 1 146.1 3122 SER A C 1
ATOM 2953 O O . SER B 2 3122 ? 162.689 179.181 201.443 1 147.36 3122 SER A O 1
ATOM 2956 N N . ARG B 2 3123 ? 162.56 178.182 203.463 1 145.74 3123 ARG A N 1
ATOM 2957 C CA . ARG B 2 3123 ? 161.822 176.998 203.017 1 144.57 3123 ARG A CA 1
ATOM 2958 C C . ARG B 2 3123 ? 162.409 176.384 201.746 1 143.28 3123 ARG A C 1
ATOM 2959 O O . ARG B 2 3123 ? 161.693 176.154 200.769 1 142.76 3123 ARG A O 1
ATOM 2967 N N . CYS B 2 3124 ? 163.716 176.118 201.738 1 145.39 3124 CYS A N 1
ATOM 2968 C CA . CYS B 2 3124 ? 164.313 175.424 200.602 1 147.11 3124 CYS A CA 1
ATOM 2969 C C . CYS B 2 3124 ? 163.716 174.026 200.497 1 147.83 3124 CYS A C 1
ATOM 2970 O O . CYS B 2 3124 ? 163.978 173.165 201.344 1 146.49 3124 CYS A O 1
ATOM 2973 N N . ASP B 2 3125 ? 162.913 173.795 199.456 1 139.17 3125 ASP A N 1
ATOM 2974 C CA . ASP B 2 3125 ? 162.097 172.588 199.377 1 137.32 3125 ASP A CA 1
ATOM 2975 C C . ASP B 2 3125 ? 162.922 171.317 199.22 1 137.78 3125 ASP A C 1
ATOM 2976 O O . ASP B 2 3125 ? 162.594 170.297 199.835 1 138.54 3125 ASP A O 1
ATOM 2981 N N . HIS B 2 3126 ? 163.984 171.345 198.415 1 130.65 3126 HIS A N 1
ATOM 2982 C CA . HIS B 2 3126 ? 164.694 170.121 198.057 1 131.52 3126 HIS A CA 1
ATOM 2983 C C . HIS B 2 3126 ? 166.075 170.037 198.693 1 130.19 3126 HIS A C 1
ATOM 2984 O O . HIS B 2 3126 ? 166.361 169.067 199.401 1 130.11 3126 HIS A O 1
ATOM 2991 N N . ASN B 2 3127 ? 166.943 171.018 198.462 1 134.83 3127 ASN A N 1
ATOM 2992 C CA . ASN B 2 3127 ? 168.305 170.972 198.966 1 134.57 3127 ASN A CA 1
ATOM 2993 C C . ASN B 2 3127 ? 168.8 172.412 199.032 1 135.91 3127 ASN A C 1
ATOM 2994 O O . ASN B 2 3127 ? 168.311 173.28 198.306 1 138.4 3127 ASN A O 1
ATOM 2999 N N . CYS B 2 3128 ? 169.772 172.675 199.906 1 149.92 3128 CYS A N 1
ATOM 3000 C CA . CYS B 2 3128 ? 170.247 174.041 200.099 1 150.55 3128 CYS A CA 1
ATOM 3001 C C . CYS B 2 3128 ? 171.768 174.093 200.107 1 151.69 3128 CYS A C 1
ATOM 3002 O O . CYS B 2 3128 ? 172.444 173.098 200.378 1 152.45 3128 CYS A O 1
ATOM 3005 N N . THR B 2 3129 ? 172.293 175.279 199.802 1 152.34 3129 THR A N 1
ATOM 3006 C CA . THR B 2 3129 ? 173.719 175.563 199.841 1 150.93 3129 THR A CA 1
ATOM 3007 C C . THR B 2 3129 ? 173.887 177.052 200.126 1 152.27 3129 THR A C 1
ATOM 3008 O O . THR B 2 3129 ? 173.006 177.863 199.826 1 151.53 3129 THR A O 1
ATOM 3012 N N . ASP B 2 3130 ? 175.024 177.417 200.715 1 162.15 3130 ASP A N 1
ATOM 3013 C CA . ASP B 2 3130 ? 175.229 178.779 201.188 1 162.1 3130 ASP A CA 1
ATOM 3014 C C . ASP B 2 3130 ? 176.457 179.382 200.522 1 162.14 3130 ASP A C 1
ATOM 3015 O O . ASP B 2 3130 ? 177.133 178.746 199.71 1 161.28 3130 ASP A O 1
ATOM 3020 N N . THR B 2 3131 ? 176.732 180.634 200.883 1 159.58 3131 THR A N 1
ATOM 3021 C CA . THR B 2 3131 ? 177.906 181.351 200.407 1 158.66 3131 THR A CA 1
ATOM 3022 C C . THR B 2 3131 ? 178.311 182.371 201.465 1 158.17 3131 THR A C 1
ATOM 3023 O O . THR B 2 3131 ? 177.803 182.365 202.588 1 157.7 3131 THR A O 1
ATOM 3027 N N . ILE B 2 3132 ? 179.25 183.246 201.093 1 164.5 3132 ILE A N 1
ATOM 3028 C CA . ILE B 2 3132 ? 179.815 184.208 202.038 1 165 3132 ILE A CA 1
ATOM 3029 C C . ILE B 2 3132 ? 178.751 185.133 202.614 1 164.36 3132 ILE A C 1
ATOM 3030 O O . ILE B 2 3132 ? 178.793 185.471 203.803 1 163.77 3132 ILE A O 1
ATOM 3035 N N . THR B 2 3133 ? 177.782 185.558 201.797 1 166.56 3133 THR A N 1
ATOM 3036 C CA . THR B 2 3133 ? 176.784 186.505 202.28 1 167.22 3133 THR A CA 1
ATOM 3037 C C . THR B 2 3133 ? 175.366 186.149 201.849 1 166.72 3133 THR A C 1
ATOM 3038 O O . THR B 2 3133 ? 174.491 187.025 201.859 1 166.1 3133 THR A O 1
ATOM 3042 N N . SER B 2 3134 ? 175.108 184.898 201.477 1 161.74 3134 SER A N 1
ATOM 3043 C CA . SER B 2 3134 ? 173.782 184.518 201.01 1 161.76 3134 SER A CA 1
ATOM 3044 C C . SER B 2 3134 ? 173.66 183.002 200.99 1 161.32 3134 SER A C 1
ATOM 3045 O O . SER B 2 3134 ? 174.62 182.274 201.255 1 160.76 3134 SER A O 1
ATOM 3048 N N . PHE B 2 3135 ? 172.448 182.547 200.695 1 157.06 3135 PHE A N 1
ATOM 3049 C CA . PHE B 2 3135 ? 172.145 181.15 200.437 1 156.77 3135 PHE A CA 1
ATOM 3050 C C . PHE B 2 3135 ? 171.76 180.951 198.973 1 156.52 3135 PHE A C 1
ATOM 3051 O O . PHE B 2 3135 ? 171.712 181.895 198.181 1 156.28 3135 PHE A O 1
ATOM 3059 N N . TYR B 2 3136 ? 171.475 179.698 198.622 1 151.18 3136 TYR A N 1
ATOM 3060 C CA . TYR B 2 3136 ? 170.732 179.382 197.409 1 150.27 3136 TYR A CA 1
ATOM 3061 C C . TYR B 2 3136 ? 170.259 177.939 197.485 1 150.29 3136 TYR A C 1
ATOM 3062 O O . TYR B 2 3136 ? 171.071 177.026 197.663 1 150.09 3136 TYR A O 1
ATOM 3071 N N . CYS B 2 3137 ? 168.949 177.74 197.357 1 146.61 3137 CYS A N 1
ATOM 3072 C CA . CYS B 2 3137 ? 168.404 176.394 197.352 1 145.69 3137 CYS A CA 1
ATOM 3073 C C . CYS B 2 3137 ? 168.71 175.71 196.02 1 147.64 3137 CYS A C 1
ATOM 3074 O O . CYS B 2 3137 ? 169.155 176.333 195.053 1 149.31 3137 CYS A O 1
ATOM 3077 N N . SER B 2 3138 ? 168.463 174.404 195.978 1 138.99 3138 SER A N 1
ATOM 3078 C CA . SER B 2 3138 ? 168.682 173.626 194.769 1 137.13 3138 SER A CA 1
ATOM 3079 C C . SER B 2 3138 ? 167.665 172.497 194.724 1 136.52 3138 SER A C 1
ATOM 3080 O O . SER B 2 3138 ? 167.079 172.118 195.741 1 137.82 3138 SER A O 1
ATOM 3083 N N . CYS B 2 3139 ? 167.461 171.961 193.524 1 127.08 3139 CYS A N 1
ATOM 3084 C CA . CYS B 2 3139 ? 166.508 170.887 193.295 1 124.33 3139 CYS A CA 1
ATOM 3085 C C . CYS B 2 3139 ? 167.219 169.712 192.644 1 126.35 3139 CYS A C 1
ATOM 3086 O O . CYS B 2 3139 ? 168.154 169.896 191.86 1 129.64 3139 CYS A O 1
ATOM 3089 N N . LEU B 2 3140 ? 166.767 168.503 192.974 1 117.56 3140 LEU A N 1
ATOM 3090 C CA . LEU B 2 3140 ? 167.342 167.302 192.398 1 116.25 3140 LEU A CA 1
ATOM 3091 C C . LEU B 2 3140 ? 167.03 167.24 190.904 1 115.78 3140 LEU A C 1
ATOM 3092 O O . LEU B 2 3140 ? 166.091 167.886 190.431 1 116.73 3140 LEU A O 1
ATOM 3097 N N . PRO B 2 3141 ? 167.818 166.485 190.137 1 109.66 3141 PRO A N 1
ATOM 3098 C CA . PRO B 2 3141 ? 167.51 166.324 188.711 1 108.26 3141 PRO A CA 1
ATOM 3099 C C . PRO B 2 3141 ? 166.113 165.755 188.518 1 108.51 3141 PRO A C 1
ATOM 3100 O O . PRO B 2 3141 ? 165.668 164.881 189.264 1 112.18 3141 PRO A O 1
ATOM 3104 N N . GLY B 2 3142 ? 165.42 166.263 187.503 1 101.11 3142 GLY A N 1
ATOM 3105 C CA . GLY B 2 3142 ? 164.015 165.979 187.323 1 102.83 3142 GLY A CA 1
ATOM 3106 C C . GLY B 2 3142 ? 163.088 166.944 188.025 1 101.83 3142 GLY A C 1
ATOM 3107 O O . GLY B 2 3142 ? 161.865 166.831 187.866 1 99.41 3142 GLY A O 1
ATOM 3108 N N . TYR B 2 3143 ? 163.627 167.882 188.798 1 109.15 3143 TYR A N 1
ATOM 3109 C CA . TYR B 2 3143 ? 162.849 168.915 189.46 1 108.85 3143 TYR A CA 1
AT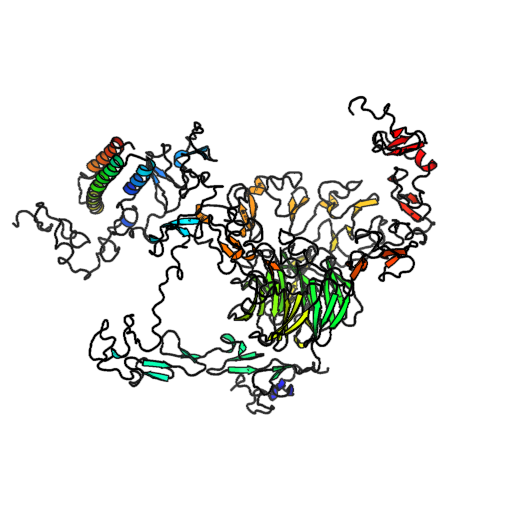OM 3110 C C . TYR B 2 3143 ? 163.435 170.28 189.121 1 110.38 3143 TYR A C 1
ATOM 3111 O O . TYR B 2 3143 ? 164.656 170.451 189.067 1 113.72 3143 TYR A O 1
ATOM 3120 N N . LYS B 2 3144 ? 162.557 171.251 188.89 1 112.85 3144 LYS A N 1
ATOM 3121 C CA . LYS B 2 3144 ? 162.967 172.618 188.608 1 113.63 3144 LYS A CA 1
ATOM 3122 C C . LYS B 2 3144 ? 162.413 173.55 189.673 1 120 3144 LYS A C 1
ATOM 3123 O O . LYS B 2 3144 ? 161.315 173.341 190.197 1 122.31 3144 LYS A O 1
ATOM 3129 N N . LEU B 2 3145 ? 163.193 174.573 190.005 1 123.92 3145 LEU A N 1
ATOM 3130 C CA . LEU B 2 3145 ? 162.699 175.618 190.888 1 122.84 3145 LEU A CA 1
ATOM 3131 C C . LEU B 2 3145 ? 161.772 176.551 190.121 1 123.57 3145 LEU A C 1
ATOM 3132 O O . LEU B 2 3145 ? 161.99 176.836 188.941 1 126.18 3145 LEU A O 1
ATOM 3137 N N . MET B 2 3146 ? 160.705 176.99 190.776 1 126.44 3146 MET A N 1
ATOM 3138 C CA . MET B 2 3146 ? 159.822 177.976 190.179 1 127.77 3146 MET A CA 1
ATOM 3139 C C . MET B 2 3146 ? 160.173 179.36 190.726 1 128.56 3146 MET A C 1
ATOM 3140 O O . MET B 2 3146 ? 161.095 179.52 191.53 1 129.41 3146 MET A O 1
ATOM 3145 N N . SER B 2 3147 ? 159.433 180.375 190.273 1 128.56 3147 SER A N 1
ATOM 3146 C CA . SER B 2 3147 ? 159.82 181.768 190.466 1 128.95 3147 SER A CA 1
ATOM 3147 C C . SER B 2 3147 ? 159.976 182.171 191.929 1 130.03 3147 SER A C 1
ATOM 3148 O O . SER B 2 3147 ? 160.655 183.167 192.202 1 129.01 3147 SER A O 1
ATOM 3151 N N . ASP B 2 3148 ? 159.374 181.442 192.872 1 127.62 3148 ASP A N 1
ATOM 3152 C CA . ASP B 2 3148 ? 159.484 181.832 194.274 1 125.34 3148 ASP A CA 1
ATOM 3153 C C . ASP B 2 3148 ? 160.887 181.62 194.833 1 125.58 3148 ASP A C 1
ATOM 3154 O O . ASP B 2 3148 ? 161.174 182.088 195.94 1 125.13 3148 ASP A O 1
ATOM 3159 N N . LYS B 2 3149 ? 161.749 180.912 194.101 1 126.09 3149 LYS A N 1
ATOM 3160 C CA . LYS B 2 3149 ? 163.144 180.674 194.47 1 124.45 3149 LYS A CA 1
ATOM 3161 C C . LYS B 2 3149 ? 163.278 179.839 195.74 1 123.48 3149 LYS A C 1
ATOM 3162 O O . LYS B 2 3149 ? 164.325 179.865 196.395 1 122.38 3149 LYS A O 1
ATOM 3168 N N . ARG B 2 3150 ? 162.242 179.098 196.106 1 129.65 3150 ARG A N 1
ATOM 3169 C CA . ARG B 2 3150 ? 162.312 178.269 197.305 1 130.58 3150 ARG A CA 1
ATOM 3170 C C . ARG B 2 3150 ? 161.823 176.845 197.082 1 131.84 3150 ARG A C 1
ATOM 3171 O O . ARG B 2 3150 ? 162.264 175.936 197.789 1 129.65 3150 ARG A O 1
ATOM 3179 N N . SER B 2 3151 ? 160.938 176.625 196.111 1 133.89 3151 SER A N 1
ATOM 3180 C CA . SER B 2 3151 ? 160.268 175.345 195.938 1 133.91 3151 SER A CA 1
ATOM 3181 C C . SER B 2 3151 ? 160.545 174.773 194.555 1 131.67 3151 SER A C 1
ATOM 3182 O O . SER B 2 3151 ? 160.883 175.501 193.617 1 130.24 3151 SER A O 1
ATOM 3185 N N . CYS B 2 3152 ? 160.395 173.454 194.439 1 122.22 3152 CYS A N 1
ATOM 3186 C CA . CYS B 2 3152 ? 160.674 172.729 193.21 1 120.86 3152 CYS A CA 1
ATOM 3187 C C . CYS B 2 3152 ? 159.43 171.985 192.74 1 122.72 3152 CYS A C 1
ATOM 3188 O O . CYS B 2 3152 ? 158.601 171.556 193.547 1 122.28 3152 CYS A O 1
ATOM 3191 N N . VAL B 2 3153 ? 159.31 171.836 191.418 1 113.42 3153 VAL A N 1
ATOM 3192 C CA . VAL B 2 3153 ? 158.207 171.118 190.795 1 108.28 3153 VAL A CA 1
ATOM 3193 C C . VAL B 2 3153 ? 158.778 170.085 189.831 1 107.48 3153 VAL A C 1
ATOM 3194 O O . VAL B 2 3153 ? 159.937 170.159 189.418 1 109.99 3153 VAL A O 1
ATOM 3198 N N . ASP B 2 3154 ? 157.943 169.112 189.476 1 102.46 3154 ASP A N 1
ATOM 3199 C CA . ASP B 2 3154 ? 158.378 168.033 188.599 1 106.9 3154 ASP A CA 1
ATOM 3200 C C . ASP B 2 3154 ? 158.465 168.502 187.15 1 105.05 3154 ASP A C 1
ATOM 3201 O O . ASP B 2 3154 ? 157.668 169.325 186.694 1 101.86 3154 ASP A O 1
ATOM 3206 N N . ILE B 2 3155 ? 159.444 167.966 186.428 1 96.73 3155 ILE A N 1
ATOM 3207 C CA . ILE B 2 3155 ? 159.595 168.246 185.005 1 93.83 3155 ILE A CA 1
ATOM 3208 C C . ILE B 2 3155 ? 158.797 167.226 184.208 1 96.46 3155 ILE A C 1
ATOM 3209 O O . ILE B 2 3155 ? 158.926 166.014 184.418 1 98.18 3155 ILE A O 1
ATOM 3214 N N . ASP B 2 3156 ? 157.964 167.715 183.293 1 96.96 3156 ASP A N 1
ATOM 3215 C CA . ASP B 2 3156 ? 157.28 166.855 182.33 1 96.95 3156 ASP A CA 1
ATOM 3216 C C . ASP B 2 3156 ? 158.21 166.701 181.134 1 94.62 3156 ASP A C 1
ATOM 3217 O O . ASP B 2 3156 ? 158.08 167.391 180.122 1 97.1 3156 ASP A O 1
ATOM 3222 N N . GLU B 2 3157 ? 159.169 165.779 181.259 1 81.4 3157 GLU A N 1
ATOM 3223 C CA . GLU B 2 3157 ? 160.172 165.606 180.214 1 83.86 3157 GLU A CA 1
ATOM 3224 C C . GLU B 2 3157 ? 159.546 165.185 178.893 1 89.52 3157 GLU A C 1
ATOM 3225 O O . GLU B 2 3157 ? 160.125 165.428 177.829 1 89.69 3157 GLU A O 1
ATOM 3231 N N . CYS B 2 3158 ? 158.372 164.554 178.934 1 91.9 3158 CYS A N 1
ATOM 3232 C CA . CYS B 2 3158 ? 157.682 164.196 177.701 1 89.27 3158 CYS A CA 1
ATOM 3233 C C . CYS B 2 3158 ? 157.188 165.419 176.942 1 89.02 3158 CYS A C 1
ATOM 3234 O O . CYS B 2 3158 ? 156.925 165.321 175.739 1 89.73 3158 CYS A O 1
ATOM 3237 N N . LYS B 2 3159 ? 157.058 166.56 177.613 1 80.84 3159 LYS A N 1
ATOM 3238 C CA . LYS B 2 3159 ? 156.667 167.814 176.981 1 79.06 3159 LYS A CA 1
ATOM 3239 C C . LYS B 2 3159 ? 157.785 168.842 176.953 1 77.48 3159 LYS A C 1
ATOM 3240 O O . LYS B 2 3159 ? 157.942 169.549 175.956 1 78 3159 LYS A O 1
ATOM 3246 N N . GLU B 2 3160 ? 158.567 168.944 178.029 1 91.65 3160 GLU A N 1
ATOM 3247 C CA . GLU B 2 3160 ? 159.636 169.932 178.089 1 93.78 3160 GLU A CA 1
ATOM 3248 C C . GLU B 2 3160 ? 160.846 169.536 177.25 1 92.45 3160 GLU A C 1
ATOM 3249 O O . GLU B 2 3160 ? 161.511 170.417 176.695 1 92.7 3160 GLU A O 1
ATOM 3255 N N . SER B 2 3161 ? 161.146 168.24 177.145 1 78.67 3161 SER A N 1
ATOM 3256 C CA . SER B 2 3161 ? 162.308 167.765 176.39 1 79.26 3161 SER A CA 1
ATOM 3257 C C . SER B 2 3161 ? 161.926 166.498 175.635 1 79.3 3161 SER A C 1
ATOM 3258 O O . SER B 2 3161 ? 162.268 165.382 176.039 1 81.98 3161 SER A O 1
ATOM 3261 N N . PRO B 2 3162 ? 161.203 166.641 174.521 1 71.1 3162 PRO A N 1
ATOM 3262 C CA . PRO B 2 3162 ? 160.716 165.451 173.802 1 65.14 3162 PRO A CA 1
ATOM 3263 C C . PRO B 2 3162 ? 161.818 164.551 173.272 1 62.14 3162 PRO A C 1
ATOM 3264 O O . PRO B 2 3162 ? 161.612 163.336 173.17 1 69.14 3162 PRO A O 1
ATOM 3268 N N . GLN B 2 3163 ? 162.982 165.105 172.931 1 54.95 3163 GLN A N 1
ATOM 3269 C CA . GLN B 2 3163 ? 164.011 164.341 172.236 1 57.4 3163 GLN A CA 1
ATOM 3270 C C . GLN B 2 3163 ? 164.68 163.289 173.111 1 57.31 3163 GLN A C 1
ATOM 3271 O O . GLN B 2 3163 ? 165.452 162.481 172.585 1 60.29 3163 GLN A O 1
ATOM 3277 N N . LEU B 2 3164 ? 164.417 163.28 174.419 1 66.68 3164 LEU A N 1
ATOM 3278 C CA . LEU B 2 3164 ? 165.053 162.296 175.29 1 71.22 3164 LEU A CA 1
ATOM 3279 C C . LEU B 2 3164 ? 164.649 160.873 174.927 1 72.63 3164 LEU A C 1
ATOM 3280 O O . LEU B 2 3164 ? 165.492 159.97 174.931 1 72.15 3164 LEU A O 1
ATOM 3285 N N . CYS B 2 3165 ? 163.376 160.651 174.615 1 82.91 3165 CYS A N 1
ATOM 3286 C CA . CYS B 2 3165 ? 162.868 159.335 174.252 1 77.23 3165 CYS A CA 1
ATOM 3287 C C . CYS B 2 3165 ? 162.643 159.282 172.748 1 75.58 3165 CYS A C 1
ATOM 3288 O O . CYS B 2 3165 ? 162.056 160.203 172.172 1 85.8 3165 CYS A O 1
ATOM 3291 N N . SER B 2 3166 ? 163.111 158.203 172.118 1 60.51 3166 SER A N 1
ATOM 3292 C CA . SER B 2 3166 ? 163.064 158.118 170.663 1 62.64 3166 SER A CA 1
ATOM 3293 C C . SER B 2 3166 ? 161.642 157.964 170.138 1 68.73 3166 SER A C 1
ATOM 3294 O O . SER B 2 3166 ? 161.303 158.539 169.098 1 70.57 3166 SER A O 1
ATOM 3297 N N . GLN B 2 3167 ? 160.798 157.196 170.826 1 68.49 3167 GLN A N 1
ATOM 3298 C CA . GLN B 2 3167 ? 159.491 156.868 170.268 1 66.19 3167 GLN A CA 1
ATOM 3299 C C . GLN B 2 3167 ? 158.327 157.395 171.097 1 60.57 3167 GLN A C 1
ATOM 3300 O O . GLN B 2 3167 ? 157.382 157.964 170.546 1 66.26 3167 GLN A O 1
ATOM 3306 N N . LYS B 2 3168 ? 158.362 157.187 172.41 1 70.71 3168 LYS A N 1
ATOM 3307 C CA . LYS B 2 3168 ? 157.262 157.617 173.259 1 73.11 3168 LYS A CA 1
ATOM 3308 C C . LYS B 2 3168 ? 157.795 157.867 174.661 1 76.02 3168 LYS A C 1
ATOM 3309 O O . LYS B 2 3168 ? 158.825 157.315 175.055 1 82.81 3168 LYS A O 1
ATOM 3315 N N . CYS B 2 3169 ? 157.083 158.705 175.412 1 83.11 3169 CYS A N 1
ATOM 3316 C CA . CYS B 2 3169 ? 157.508 159.096 176.747 1 86.94 3169 CYS A CA 1
ATOM 3317 C C . CYS B 2 3169 ? 156.338 159.018 177.713 1 87.41 3169 CYS A C 1
ATOM 3318 O O . CYS B 2 3169 ? 155.199 159.322 177.349 1 85.09 3169 CYS A O 1
ATOM 3321 N N . GLU B 2 3170 ? 156.629 158.609 178.945 1 91.3 3170 GLU A N 1
ATOM 3322 C CA . GLU B 2 3170 ? 155.673 158.637 180.044 1 84.72 3170 GLU A CA 1
ATOM 3323 C C . GLU B 2 3170 ? 156.301 159.382 181.211 1 87.45 3170 GLU A C 1
ATOM 3324 O O . GLU B 2 3170 ? 157.414 159.054 181.635 1 88.54 3170 GLU A O 1
ATOM 3330 N N . ASN B 2 3171 ? 155.59 160.38 181.727 1 85.69 3171 ASN A N 1
ATOM 3331 C CA . ASN B 2 3171 ? 156.147 161.25 182.752 1 85.6 3171 ASN A CA 1
ATOM 3332 C C . ASN B 2 3171 ? 155.989 160.638 184.136 1 87.55 3171 ASN A C 1
ATOM 3333 O O . ASN B 2 3171 ? 154.918 160.145 184.5 1 89.75 3171 ASN A O 1
ATOM 3338 N N . VAL B 2 3172 ? 157.069 160.681 184.909 1 87.6 3172 VAL A N 1
ATOM 3339 C CA . VAL B 2 3172 ? 157.074 160.251 186.299 1 87.31 3172 VAL A CA 1
ATOM 3340 C C . VAL B 2 3172 ? 157.523 161.431 187.147 1 90.91 3172 VAL A C 1
ATOM 3341 O O . VAL B 2 3172 ? 158.256 162.309 186.679 1 93.42 3172 VAL A O 1
ATOM 3345 N N . VAL B 2 3173 ? 157.071 161.459 188.399 1 92.8 3173 VAL A N 1
ATOM 3346 C CA . VAL B 2 3173 ? 157.509 162.494 189.326 1 91.12 3173 VAL A CA 1
ATOM 3347 C C . VAL B 2 3173 ? 158.979 162.248 189.626 1 88.19 3173 VAL A C 1
ATOM 3348 O O . VAL B 2 3173 ? 159.33 161.317 190.359 1 87.18 3173 VAL A O 1
ATOM 3352 N N . GLY B 2 3174 ? 159.845 163.083 189.062 1 88.89 3174 GLY A N 1
ATOM 3353 C CA . GLY B 2 3174 ? 161.269 162.823 189.102 1 91.77 3174 GLY A CA 1
ATOM 3354 C C . GLY B 2 3174 ? 161.815 162.493 187.73 1 92.41 3174 GLY A C 1
ATOM 3355 O O . GLY B 2 3174 ? 161.929 163.373 186.873 1 95.89 3174 GLY A O 1
ATOM 3356 N N . SER B 2 3175 ? 162.153 161.224 187.507 1 77.63 3175 SER A N 1
ATOM 3357 C CA . SER B 2 3175 ? 162.695 160.793 186.224 1 77.22 3175 SER A CA 1
ATOM 3358 C C . SER B 2 3175 ? 161.587 160.531 185.211 1 78.42 3175 SER A C 1
ATOM 3359 O O . SER B 2 3175 ? 160.428 160.895 185.436 1 76.05 3175 SER A O 1
ATOM 3362 N N . TYR B 2 3176 ? 161.94 159.907 184.091 1 85.57 3176 TYR A N 1
ATOM 3363 C CA . TYR B 2 3176 ? 160.986 159.579 183.043 1 79.3 3176 TYR A CA 1
ATOM 3364 C C . TYR B 2 3176 ? 161.294 158.183 182.525 1 80.45 3176 TYR A C 1
ATOM 3365 O O . TYR B 2 3176 ? 162.399 157.665 182.703 1 84.66 3176 TYR A O 1
ATOM 3374 N N . ILE B 2 3177 ? 160.304 157.579 181.876 1 79.46 3177 ILE A N 1
ATOM 3375 C CA . ILE B 2 3177 ? 160.446 156.261 181.271 1 81.77 3177 ILE A CA 1
ATOM 3376 C C . ILE B 2 3177 ? 160.064 156.36 179.801 1 83.2 3177 ILE A C 1
ATOM 3377 O O . ILE B 2 3177 ? 159.035 156.954 179.459 1 86.6 3177 ILE A O 1
ATOM 3382 N N . CYS B 2 3178 ? 160.899 155.792 178.937 1 76.88 3178 CYS A N 1
ATOM 3383 C CA . CYS B 2 3178 ? 160.636 155.774 177.506 1 74.2 3178 CYS A CA 1
ATOM 3384 C C . CYS B 2 3178 ? 160.063 154.424 177.098 1 75.1 3178 CYS A C 1
ATOM 3385 O O . CYS B 2 3178 ? 160.523 153.376 177.558 1 78.49 3178 CYS A O 1
ATOM 3388 N N . LYS B 2 3179 ? 159.055 154.458 176.23 1 77.17 3179 LYS A N 1
ATOM 3389 C CA . LYS B 2 3179 ? 158.393 153.25 175.764 1 74.82 3179 LYS A CA 1
ATOM 3390 C C . LYS B 2 3179 ? 158.287 153.296 174.246 1 77.54 3179 LYS A C 1
ATOM 3391 O O . LYS B 2 3179 ? 158.516 154.331 173.617 1 84.17 3179 LYS A O 1
ATOM 3397 N N . CYS B 2 3180 ? 157.943 152.154 173.658 1 74.51 3180 CYS A N 1
ATOM 3398 C CA . CYS B 2 3180 ? 157.825 152.019 172.215 1 72.84 3180 CYS A CA 1
ATOM 3399 C C . CYS B 2 3180 ? 156.388 151.698 171.826 1 76.88 3180 CYS A C 1
ATOM 3400 O O . CYS B 2 3180 ? 155.665 151.015 172.556 1 81.14 3180 CYS A O 1
ATOM 3403 N N . ALA B 2 3181 ? 155.988 152.196 170.659 1 72.8 3181 ALA A N 1
ATOM 3404 C CA . ALA B 2 3181 ? 154.689 151.869 170.102 1 65.48 3181 ALA A CA 1
ATOM 3405 C C . ALA B 2 3181 ? 154.66 150.402 169.681 1 66.12 3181 ALA A C 1
ATOM 3406 O O . ALA B 2 3181 ? 155.709 149.79 169.467 1 74.52 3181 ALA A O 1
ATOM 3408 N N . PRO B 2 3182 ? 153.471 149.807 169.571 1 51.59 3182 PRO A N 1
ATOM 3409 C CA . PRO B 2 3182 ? 153.396 148.403 169.151 1 53.97 3182 PRO A CA 1
ATOM 3410 C C . PRO B 2 3182 ? 154.032 148.198 167.785 1 55.96 3182 PRO A C 1
ATOM 3411 O O . PRO B 2 3182 ? 153.902 149.03 166.885 1 60.67 3182 PRO A O 1
ATOM 3415 N N . GLY B 2 3183 ? 154.725 147.071 167.638 1 56.97 3183 GLY A N 1
ATOM 3416 C CA . GLY B 2 3183 ? 155.521 146.804 166.464 1 55.19 3183 GLY A CA 1
ATOM 3417 C C . GLY B 2 3183 ? 156.968 147.231 166.568 1 51.33 3183 GLY A C 1
ATOM 3418 O O . GLY B 2 3183 ? 157.754 146.925 165.663 1 49.26 3183 GLY A O 1
ATOM 3419 N N . TYR B 2 3184 ? 157.346 147.921 167.64 1 53.58 3184 TYR A N 1
ATOM 3420 C CA . TYR B 2 3184 ? 158.714 148.36 167.863 1 51.13 3184 TYR A CA 1
ATOM 3421 C C . TYR B 2 3184 ? 159.228 147.773 169.168 1 59.51 3184 TYR A C 1
ATOM 3422 O O . TYR B 2 3184 ? 158.47 147.621 170.131 1 66.09 3184 TYR A O 1
ATOM 3431 N N . ILE B 2 3185 ? 160.515 147.443 169.196 1 69.75 3185 ILE A N 1
ATOM 3432 C CA . ILE B 2 3185 ? 161.177 146.93 170.388 1 68.56 3185 ILE A CA 1
ATOM 3433 C C . ILE B 2 3185 ? 162.327 147.863 170.737 1 71.24 3185 ILE A C 1
ATOM 3434 O O . ILE B 2 3185 ? 163.015 148.374 169.847 1 77.71 3185 ILE A O 1
ATOM 3439 N N . ARG B 2 3186 ? 162.52 148.102 172.031 1 70.93 3186 ARG A N 1
ATOM 3440 C CA . ARG B 2 3186 ? 163.581 148.992 172.479 1 73.3 3186 ARG A CA 1
ATOM 3441 C C . ARG B 2 3186 ? 164.904 148.24 172.554 1 79.07 3186 ARG A C 1
ATOM 3442 O O . ARG B 2 3186 ? 165.004 147.194 173.203 1 82.31 3186 ARG A O 1
ATOM 3450 N N . GLU B 2 3187 ? 165.918 148.772 171.875 1 90.77 3187 GLU A N 1
ATOM 3451 C CA . GLU B 2 3187 ? 167.237 148.173 171.876 1 88.42 3187 GLU A CA 1
ATOM 3452 C C . GLU B 2 3187 ? 167.879 148.363 173.249 1 86.92 3187 GLU A C 1
ATOM 3453 O O . GLU B 2 3187 ? 167.476 149.239 174.017 1 86.75 3187 GLU A O 1
ATOM 3459 N N . PRO B 2 3188 ? 168.878 147.543 173.593 1 87.86 3188 PRO A N 1
ATOM 3460 C CA . PRO B 2 3188 ? 169.39 147.538 174.976 1 93.66 3188 PRO A CA 1
ATOM 3461 C C . PRO B 2 3188 ? 169.952 148.866 175.471 1 94.01 3188 PRO A C 1
ATOM 3462 O O . PRO B 2 3188 ? 170.34 148.939 176.644 1 93.56 3188 PRO A O 1
ATOM 3466 N N . ASP B 2 3189 ? 170.016 149.911 174.642 1 94.37 3189 ASP A N 1
ATOM 3467 C CA . ASP B 2 3189 ? 170.486 151.193 175.153 1 95.66 3189 ASP A CA 1
ATOM 3468 C C . ASP B 2 3189 ? 169.466 151.873 176.057 1 94.78 3189 ASP A C 1
ATOM 3469 O O . ASP B 2 3189 ? 169.812 152.852 176.727 1 93.95 3189 ASP A O 1
ATOM 3474 N N . GLY B 2 3190 ? 168.228 151.383 176.089 1 84.38 3190 GLY A N 1
ATOM 3475 C CA . GLY B 2 3190 ? 167.204 151.906 176.966 1 80.71 3190 GLY A CA 1
ATOM 3476 C C . GLY B 2 3190 ? 166.345 153.008 176.388 1 81.89 3190 GLY A C 1
ATOM 3477 O O . GLY B 2 3190 ? 165.344 153.377 177.015 1 81.04 3190 GLY A O 1
ATOM 3478 N N . LYS B 2 31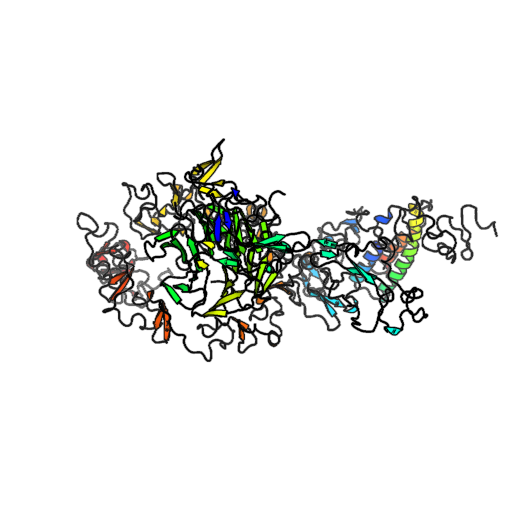91 ? 166.691 153.547 175.22 1 80.39 3191 LYS A N 1
ATOM 3479 C CA . LYS B 2 3191 ? 165.924 154.653 174.653 1 76.79 3191 LYS A CA 1
ATOM 3480 C C . LYS B 2 3191 ? 165.591 154.512 173.176 1 77.82 3191 LYS A C 1
ATOM 3481 O O . LYS B 2 3191 ? 164.618 155.13 172.733 1 82.44 3191 LYS A O 1
ATOM 3487 N N . SER B 2 3192 ? 166.335 153.733 172.395 1 80.27 3192 SER A N 1
ATOM 3488 C CA . SER B 2 3192 ? 166.158 153.679 170.947 1 80.87 3192 SER A CA 1
ATOM 3489 C C . SER B 2 3192 ? 165.319 152.459 170.587 1 81.45 3192 SER A C 1
ATOM 3490 O O . SER B 2 3192 ? 165.763 151.319 170.757 1 82.72 3192 SER A O 1
ATOM 3493 N N . CYS B 2 3193 ? 164.112 152.701 170.086 1 76.24 3193 CYS A N 1
ATOM 3494 C CA . CYS B 2 3193 ? 163.261 151.617 169.625 1 73.41 3193 CYS A CA 1
ATOM 3495 C C . CYS B 2 3193 ? 163.652 151.205 168.21 1 70.26 3193 CYS A C 1
ATOM 3496 O O . CYS B 2 3193 ? 164.142 152.011 167.416 1 65.82 3193 CYS A O 1
ATOM 3499 N N . ARG B 2 3194 ? 163.431 149.931 167.9 1 64.8 3194 ARG A N 1
ATOM 3500 C CA . ARG B 2 3194 ? 163.754 149.371 166.596 1 64.68 3194 ARG A CA 1
ATOM 3501 C C . ARG B 2 3194 ? 162.538 148.645 166.043 1 64.3 3194 ARG A C 1
ATOM 3502 O O . ARG B 2 3194 ? 161.858 147.916 166.77 1 66.56 3194 ARG A O 1
ATOM 3510 N N . GLN B 2 3195 ? 162.267 148.847 164.755 1 51.83 3195 GLN A N 1
ATOM 3511 C CA . GLN B 2 3195 ? 161.104 148.228 164.134 1 52.08 3195 GLN A CA 1
ATOM 3512 C C . GLN B 2 3195 ? 161.296 146.718 164.053 1 56.57 3195 GLN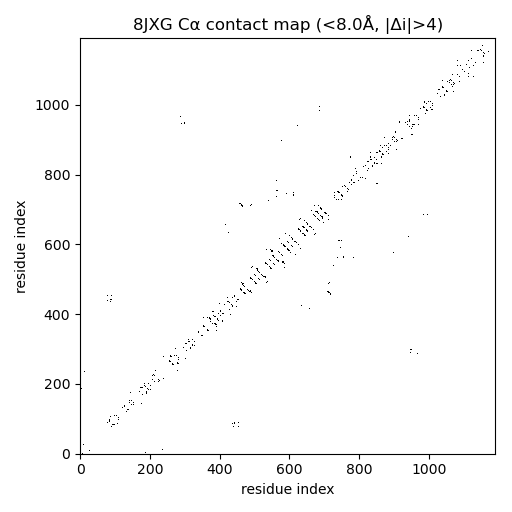 A C 1
ATOM 3513 O O . GLN B 2 3195 ? 162.389 146.232 163.747 1 54.45 3195 GLN A O 1
ATOM 3519 N N . ASN B 2 3196 ? 160.234 145.976 164.357 1 63.48 3196 ASN A N 1
ATOM 3520 C CA . ASN B 2 3196 ? 160.307 144.53 164.503 1 55.98 3196 ASN A CA 1
ATOM 3521 C C . ASN B 2 3196 ? 159.843 143.777 163.266 1 54.61 3196 ASN A C 1
ATOM 3522 O O . ASN B 2 3196 ? 160.157 142.591 163.129 1 57.67 3196 ASN A O 1
ATOM 3527 N N . SER B 2 3197 ? 159.107 144.423 162.369 1 49.51 3197 SER A N 1
ATOM 3528 C CA . SER B 2 3197 ? 158.656 143.747 161.164 1 52.04 3197 SER A CA 1
ATOM 3529 C C . SER B 2 3197 ? 159.842 143.396 160.279 1 55.75 3197 SER A C 1
ATOM 3530 O O . SER B 2 3197 ? 160.804 144.16 160.168 1 66.28 3197 SER A O 1
ATOM 3533 N N . ASN B 2 3198 ? 159.77 142.231 159.643 1 58.55 3198 ASN A N 1
ATOM 3534 C CA . ASN B 2 3198 ? 160.812 141.799 158.724 1 61.46 3198 ASN A CA 1
ATOM 3535 C C . ASN B 2 3198 ? 160.642 142.384 157.33 1 65.09 3198 ASN A C 1
ATOM 3536 O O . ASN B 2 3198 ? 161.203 141.848 156.367 1 67.11 3198 ASN A O 1
ATOM 3541 N N . ILE B 2 3199 ? 159.873 143.462 157.205 1 57.05 3199 ILE A N 1
ATOM 3542 C CA . ILE B 2 3199 ? 159.746 144.213 155.964 1 57.29 3199 ILE A CA 1
ATOM 3543 C C . ILE B 2 3199 ? 160.617 145.454 156.077 1 55.27 3199 ILE A C 1
ATOM 3544 O O . ILE B 2 3199 ? 160.483 146.23 157.032 1 58.04 3199 ILE A O 1
ATOM 3549 N N . GLU B 2 3200 ? 161.509 145.645 155.115 1 48.45 3200 GLU A N 1
ATOM 3550 C CA . GLU B 2 3200 ? 162.388 146.803 155.209 1 49.51 3200 GLU A CA 1
ATOM 3551 C C . GLU B 2 3200 ? 161.799 147.975 154.444 1 59.09 3200 GLU A C 1
ATOM 3552 O O . GLU B 2 3200 ? 161.409 147.815 153.278 1 63.28 3200 GLU A O 1
ATOM 3558 N N . PRO B 2 3201 ? 161.718 149.152 155.06 1 41.59 3201 PRO A N 1
ATOM 3559 C CA . PRO B 2 3201 ? 161.086 150.292 154.391 1 36.37 3201 PRO A CA 1
ATOM 3560 C C . PRO B 2 3201 ? 161.944 150.822 153.256 1 31.22 3201 PRO A C 1
ATOM 3561 O O . PRO B 2 3201 ? 163.164 150.648 153.241 1 45.1 3201 PRO A O 1
ATOM 3565 N N . TYR B 2 3202 ? 161.291 151.475 152.3 1 17.31 3202 TYR A N 1
ATOM 3566 C CA . TYR B 2 3202 ? 161.978 152.155 151.215 1 29.53 3202 TYR A CA 1
ATOM 3567 C C . TYR B 2 3202 ? 161.232 153.433 150.863 1 34.24 3202 TYR A C 1
ATOM 3568 O O . TYR B 2 3202 ? 160.013 153.525 151.026 1 49.2 3202 TYR A O 1
ATOM 3577 N N . LEU B 2 3203 ? 161.978 154.42 150.376 1 39.83 3203 LEU A N 1
ATOM 3578 C CA . LEU B 2 3203 ? 161.403 155.711 150.034 1 31.79 3203 LEU A CA 1
ATOM 3579 C C . LEU B 2 3203 ? 160.769 155.676 148.651 1 36.81 3203 LEU A C 1
ATOM 3580 O O . LEU B 2 3203 ? 161.272 155.02 147.736 1 28.75 3203 LEU A O 1
ATOM 3585 N N . ILE B 2 3204 ? 159.658 156.391 148.505 1 27.57 3204 ILE A N 1
ATOM 3586 C CA . ILE B 2 3204 ? 159.031 156.633 147.213 1 14.33 3204 ILE A CA 1
ATOM 3587 C C . ILE B 2 3204 ? 158.845 158.133 147.058 1 24.61 3204 ILE A C 1
ATOM 3588 O O . ILE B 2 3204 ? 158.068 158.745 147.799 1 38.29 3204 ILE A O 1
ATOM 3593 N N . PHE B 2 3205 ? 159.551 158.721 146.097 1 22.22 3205 PHE A N 1
ATOM 3594 C CA . PHE B 2 3205 ? 159.441 160.143 145.819 1 25.51 3205 PHE A CA 1
ATOM 3595 C C . PHE B 2 3205 ? 159.232 160.331 144.326 1 29.99 3205 PHE A C 1
ATOM 3596 O O . PHE B 2 3205 ? 159.463 159.421 143.527 1 43.1 3205 PHE A O 1
ATOM 3604 N N . SER B 2 3206 ? 158.778 161.522 143.956 1 15.87 3206 SER A N 1
ATOM 3605 C CA . SER B 2 3206 ? 158.382 161.816 142.587 1 25.29 3206 SER A CA 1
ATOM 3606 C C . SER B 2 3206 ? 159.259 162.909 141.996 1 28.01 3206 SER A C 1
ATOM 3607 O O . SER B 2 3206 ? 159.362 164.002 142.56 1 33.98 3206 SER A O 1
ATOM 3610 N N . ASN B 2 3207 ? 159.885 162.61 140.865 1 36.82 3207 ASN A N 1
ATOM 3611 C CA . ASN B 2 3207 ? 160.401 163.647 139.992 1 33.52 3207 ASN A CA 1
ATOM 3612 C C . ASN B 2 3207 ? 159.27 164.154 139.106 1 33.16 3207 ASN A C 1
ATOM 3613 O O . ASN B 2 3207 ? 158.134 163.684 139.18 1 30.6 3207 ASN A O 1
ATOM 3618 N N . ARG B 2 3208 ? 159.586 165.131 138.258 1 44.13 3208 ARG A N 1
ATOM 3619 C CA . ARG B 2 3208 ? 158.556 165.694 137.394 1 46.11 3208 ARG A CA 1
ATOM 3620 C C . ARG B 2 3208 ? 158.08 164.672 136.368 1 51.06 3208 ARG A C 1
ATOM 3621 O O . ARG B 2 3208 ? 156.9 164.643 136.006 1 68.05 3208 ARG A O 1
ATOM 3629 N N . TYR B 2 3209 ? 158.982 163.815 135.894 1 31.86 3209 TYR A N 1
ATOM 3630 C CA . TYR B 2 3209 ? 158.611 162.788 134.93 1 31.56 3209 TYR A CA 1
ATOM 3631 C C . TYR B 2 3209 ? 158.501 161.395 135.535 1 47.16 3209 TYR A C 1
ATOM 3632 O O . TYR B 2 3209 ? 157.901 160.517 134.908 1 58.02 3209 TYR A O 1
ATOM 3641 N N . TYR B 2 3210 ? 159.053 161.165 136.724 1 49.27 3210 TYR A N 1
ATOM 3642 C CA . TYR B 2 3210 ? 159.188 159.815 137.247 1 41.19 3210 TYR A CA 1
ATOM 3643 C C . TYR B 2 3210 ? 158.681 159.732 138.677 1 41.7 3210 TYR A C 1
ATOM 3644 O O . TYR B 2 3210 ? 158.706 160.712 139.424 1 48.21 3210 TYR A O 1
ATOM 3653 N N . ILE B 2 3211 ? 158.219 158.54 139.043 1 34 3211 ILE A N 1
ATOM 3654 C CA . ILE B 2 3211 ? 158.076 158.129 140.433 1 32.42 3211 ILE A CA 1
ATOM 3655 C C . ILE B 2 3211 ? 159.156 157.093 140.698 1 40.61 3211 ILE A C 1
ATOM 3656 O O . ILE B 2 3211 ? 159.207 156.058 140.023 1 55.15 3211 ILE A O 1
ATOM 3661 N N . ARG B 2 3212 ? 160.026 157.367 141.662 1 27.51 3212 ARG A N 1
ATOM 3662 C CA . ARG B 2 3212 ? 161.264 156.62 141.797 1 33.43 3212 ARG A CA 1
ATOM 3663 C C . ARG B 2 3212 ? 161.339 155.92 143.146 1 29.41 3212 ARG A C 1
ATOM 3664 O O . ARG B 2 3212 ? 160.811 156.403 144.151 1 30.84 3212 ARG A O 1
ATOM 3672 N N . ASN B 2 3213 ? 162.012 154.774 143.147 1 38.32 3213 ASN A N 1
ATOM 3673 C CA . ASN B 2 3213 ? 162.109 153.886 144.298 1 39.83 3213 ASN A CA 1
ATOM 3674 C C . ASN B 2 3213 ? 163.526 153.968 144.846 1 42.61 3213 ASN A C 1
ATOM 3675 O O . ASN B 2 3213 ? 164.489 153.677 144.129 1 52.5 3213 ASN A O 1
ATOM 3680 N N . LEU B 2 3214 ? 163.652 154.36 146.112 1 36.37 3214 LEU A N 1
ATOM 3681 C CA . LEU B 2 3214 ? 164.954 154.556 146.734 1 42.94 3214 LEU A CA 1
ATOM 3682 C C . LEU B 2 3214 ? 164.968 153.884 148.096 1 48.55 3214 LEU A C 1
ATOM 3683 O O . LEU B 2 3214 ? 164.007 154.009 148.86 1 60.7 3214 LEU A O 1
ATOM 3688 N N . THR B 2 3215 ? 166.05 153.173 148.396 1 40.81 3215 THR A N 1
ATOM 3689 C CA . THR B 2 3215 ? 166.172 152.51 149.684 1 37.86 3215 THR A CA 1
ATOM 3690 C C . THR B 2 3215 ? 166.467 153.527 150.78 1 35.38 3215 THR A C 1
ATOM 3691 O O . THR B 2 3215 ? 166.912 154.646 150.517 1 43.67 3215 THR A O 1
ATOM 3695 N N . THR B 2 3216 ? 166.2 153.127 152.026 1 39.35 3216 THR A N 1
ATOM 3696 C CA . THR B 2 3216 ? 166.434 154.016 153.158 1 42.65 3216 THR A CA 1
ATOM 3697 C C . THR B 2 3216 ? 167.906 154.384 153.288 1 48.53 3216 THR A C 1
ATOM 3698 O O . THR B 2 3216 ? 168.233 155.55 153.529 1 60.34 3216 THR A O 1
ATOM 3702 N N . ASP B 2 3217 ? 168.804 153.417 153.123 1 48.35 3217 ASP A N 1
ATOM 3703 C CA . ASP B 2 3217 ? 170.234 153.685 153.171 1 45.7 3217 ASP A CA 1
ATOM 3704 C C . ASP B 2 3217 ? 170.781 154.22 151.853 1 49.89 3217 ASP A C 1
ATOM 3705 O O . ASP B 2 3217 ? 171.956 154.594 151.794 1 56.69 3217 ASP A O 1
ATOM 3710 N N . GLY B 2 3218 ? 169.962 154.268 150.803 1 52.73 3218 GLY A N 1
ATOM 3711 C CA . GLY B 2 3218 ? 170.389 154.755 149.51 1 53.8 3218 GLY A CA 1
ATOM 3712 C C . GLY B 2 3218 ? 171.078 153.735 148.632 1 55.89 3218 GLY A C 1
ATOM 3713 O O . GLY B 2 3218 ? 171.601 154.107 147.574 1 61.16 3218 GLY A O 1
ATOM 3714 N N . SER B 2 3219 ? 171.096 152.462 149.033 1 51.43 3219 SER A N 1
ATOM 3715 C CA . SER B 2 3219 ? 171.834 151.452 148.281 1 57.85 3219 SER A CA 1
ATOM 3716 C C . SER B 2 3219 ? 171.232 151.199 146.903 1 57.58 3219 SER A C 1
ATOM 3717 O O . SER B 2 3219 ? 171.976 151.035 145.93 1 55.92 3219 SER A O 1
ATOM 3720 N N . SER B 2 3220 ? 169.906 151.163 146.795 1 55.3 3220 SER A N 1
ATOM 3721 C CA . SER B 2 3220 ? 169.235 150.829 145.545 1 55.14 3220 SER A CA 1
ATOM 3722 C C . SER B 2 3220 ? 168.408 152.012 145.067 1 56.66 3220 SER A C 1
ATOM 3723 O O . SER B 2 3220 ? 167.962 152.836 145.87 1 61.67 3220 SER A O 1
ATOM 3726 N N . TYR B 2 3221 ? 168.203 152.085 143.755 1 50.14 3221 TYR A N 1
ATOM 3727 C CA . TYR B 2 3221 ? 167.573 153.243 143.132 1 52.74 3221 TYR A CA 1
ATOM 3728 C C . TYR B 2 3221 ? 167.012 152.807 141.788 1 56.79 3221 TYR A C 1
ATOM 3729 O O . TYR B 2 3221 ? 167.774 152.406 140.905 1 52.38 3221 TYR A O 1
ATOM 3738 N N . SER B 2 3222 ? 165.691 152.88 141.632 1 53.98 3222 SER A N 1
ATOM 3739 C CA . SER B 2 3222 ? 165.047 152.368 140.43 1 49.73 3222 SER A CA 1
ATOM 3740 C C . SER B 2 3222 ? 163.763 153.141 140.168 1 41.5 3222 SER A C 1
ATOM 3741 O O . SER B 2 3222 ? 163.257 153.855 141.036 1 45.82 3222 SER A O 1
ATOM 3744 N N . LEU B 2 3223 ? 163.243 152.977 138.954 1 40.33 3223 LEU A N 1
ATOM 3745 C CA . LEU B 2 3223 ? 162.053 153.695 138.513 1 42.5 3223 LEU A CA 1
ATOM 3746 C C . LEU B 2 3223 ? 160.806 152.868 138.796 1 51.99 3223 LEU A C 1
ATOM 3747 O O . LEU B 2 3223 ? 160.693 151.728 138.334 1 55.95 3223 LEU A O 1
ATOM 3752 N N . ILE B 2 3224 ? 159.866 153.441 139.549 1 47.19 3224 ILE A N 1
ATOM 3753 C CA . ILE B 2 3224 ? 158.555 152.817 139.689 1 40.24 3224 ILE A CA 1
ATOM 3754 C C . ILE B 2 3224 ? 157.706 153.095 138.455 1 44.24 3224 ILE A C 1
ATOM 3755 O O . ILE B 2 3224 ? 156.97 152.223 137.979 1 50.94 3224 ILE A O 1
ATOM 3760 N N . LEU B 2 3225 ? 157.81 154.303 137.907 1 43.33 3225 LEU A N 1
ATOM 3761 C CA . LEU B 2 3225 ? 157.061 154.689 136.721 1 37.35 3225 LEU A CA 1
ATOM 3762 C C . LEU B 2 3225 ? 157.802 155.824 136.032 1 46.45 3225 LEU A C 1
ATOM 3763 O O . LEU B 2 3225 ? 158.613 156.515 136.652 1 52.96 3225 LEU A O 1
ATOM 3768 N N . GLN B 2 3226 ? 157.511 156.015 134.747 1 53.62 3226 GLN A N 1
ATOM 3769 C CA . GLN B 2 3226 ? 158.165 157.05 133.961 1 56.61 3226 GLN A CA 1
ATOM 3770 C C . GLN B 2 3226 ? 157.235 157.519 132.851 1 59.65 3226 GLN A C 1
ATOM 3771 O O . GLN B 2 3226 ? 156.257 156.852 132.505 1 60.67 3226 GLN A O 1
ATOM 3777 N N . GLY B 2 3227 ? 157.556 158.686 132.297 1 60.99 3227 GLY A N 1
ATOM 3778 C CA . GLY B 2 3227 ? 156.786 159.238 131.202 1 62.83 3227 GLY A CA 1
ATOM 3779 C C . GLY B 2 3227 ? 155.626 160.119 131.602 1 59.63 3227 GLY A C 1
ATOM 3780 O O . GLY B 2 3227 ? 154.805 160.464 130.748 1 62.25 3227 GLY A O 1
ATOM 3781 N N . LEU B 2 3228 ? 155.529 160.499 132.873 1 52.17 3228 LEU A N 1
ATOM 3782 C CA . LEU B 2 3228 ? 154.422 161.33 133.316 1 51.76 3228 LEU A CA 1
ATOM 3783 C C . LEU B 2 3228 ? 154.665 162.79 132.937 1 49.78 3228 LEU A C 1
ATOM 3784 O O . LEU B 2 3228 ? 155.771 163.194 132.571 1 56.73 3228 LEU A O 1
ATOM 3789 N N . GLY B 2 3229 ? 153.605 163.588 133.03 1 47.43 3229 GLY A N 1
ATOM 3790 C CA . GLY B 2 3229 ? 153.706 165.002 132.727 1 56.14 3229 GLY A CA 1
ATOM 3791 C C . GLY B 2 3229 ? 154.414 165.794 133.806 1 53.41 3229 GLY A C 1
ATOM 3792 O O . GLY B 2 3229 ? 155.508 166.319 133.58 1 58.05 3229 GLY A O 1
ATOM 3793 N N . ASN B 2 3230 ? 153.799 165.894 134.986 1 42.41 3230 ASN A N 1
ATOM 3794 C CA . ASN B 2 3230 ? 154.428 166.568 136.123 1 35.29 3230 ASN A CA 1
ATOM 3795 C C . ASN B 2 3230 ? 153.78 166.022 137.396 1 44.8 3230 ASN A C 1
ATOM 3796 O O . ASN B 2 3230 ? 152.686 166.444 137.777 1 62.03 3230 ASN A O 1
ATOM 3801 N N . VAL B 2 3231 ? 154.472 165.092 138.051 1 30.87 3231 VAL A N 1
ATOM 3802 C CA . VAL B 2 3231 ? 153.971 164.499 139.286 1 32.4 3231 VAL A CA 1
ATOM 3803 C C . VAL B 2 3231 ? 154.392 165.369 140.46 1 37.42 3231 VAL A C 1
ATOM 3804 O O . VAL B 2 3231 ? 155.541 165.312 140.908 1 57.47 3231 VAL A O 1
ATOM 3808 N N . VAL B 2 3232 ? 153.463 166.179 140.968 1 27.67 3232 VAL A N 1
ATOM 3809 C CA . VAL B 2 3232 ? 153.8 167.106 142.041 1 28.74 3232 VAL A CA 1
ATOM 3810 C C . VAL B 2 3232 ? 153.516 166.527 143.422 1 35.91 3232 VAL A C 1
ATOM 3811 O O . VAL B 2 3232 ? 154.032 167.045 144.419 1 47.11 3232 VAL A O 1
ATOM 3815 N N . ALA B 2 3233 ? 152.72 165.464 143.515 1 20.97 3233 ALA A N 1
ATOM 3816 C CA . ALA B 2 3233 ? 152.401 164.866 144.802 1 19.37 3233 ALA A CA 1
ATOM 3817 C C . ALA B 2 3233 ? 152.07 163.396 144.603 1 35.31 3233 ALA A C 1
ATOM 3818 O O . ALA B 2 3233 ? 151.699 162.974 143.506 1 39.07 3233 ALA A O 1
ATOM 3820 N N . LEU B 2 3234 ? 152.209 162.62 145.676 1 40.01 3234 LEU A N 1
ATOM 3821 C CA . LEU B 2 3234 ? 151.829 161.215 145.642 1 25.66 3234 LEU A CA 1
ATOM 3822 C C . LEU B 2 3234 ? 151.579 160.724 147.059 1 29.16 3234 LEU A C 1
ATOM 3823 O O . LEU B 2 3234 ? 152.048 161.314 148.035 1 36.51 3234 LEU A O 1
ATOM 3828 N N . ASP B 2 3235 ? 150.835 159.625 147.151 1 26.95 3235 ASP A N 1
ATOM 3829 C CA . ASP B 2 3235 ? 150.585 158.947 148.415 1 24.29 3235 ASP A CA 1
ATOM 3830 C C . ASP B 2 3235 ? 150.219 157.501 148.113 1 33.3 3235 ASP A C 1
ATOM 3831 O O . ASP B 2 3235 ? 149.894 157.148 146.977 1 41.66 3235 ASP A O 1
ATOM 3836 N N . PHE B 2 3236 ? 150.269 156.667 149.148 1 41.18 3236 PHE A N 1
ATOM 3837 C CA . PHE B 2 3236 ? 150.104 155.23 148.998 1 35.91 3236 PHE A CA 1
ATOM 3838 C C . PHE B 2 3236 ? 148.997 154.727 149.913 1 35.17 3236 PHE A C 1
ATOM 3839 O O . PHE B 2 3236 ? 148.613 155.385 150.882 1 42.21 3236 PHE A O 1
ATOM 3847 N N . ASP B 2 3237 ? 148.488 153.541 149.59 1 34.35 3237 ASP A N 1
ATOM 3848 C CA . ASP B 2 3237 ? 147.504 152.848 150.412 1 34.83 3237 ASP A CA 1
ATOM 3849 C C . ASP B 2 3237 ? 147.986 151.425 150.648 1 39.37 3237 ASP A C 1
ATOM 3850 O O . ASP B 2 3237 ? 148.153 150.658 149.695 1 37.36 3237 ASP A O 1
ATOM 3855 N N . ARG B 2 3238 ? 148.213 151.076 151.916 1 43.23 3238 ARG A N 1
ATOM 3856 C CA . ARG B 2 3238 ? 148.733 149.754 152.243 1 45.93 3238 ARG A CA 1
ATOM 3857 C C . ARG B 2 3238 ? 147.657 148.677 152.218 1 53.38 3238 ARG A C 1
ATOM 3858 O O . ARG B 2 3238 ? 147.991 147.491 152.138 1 60.63 3238 ARG A O 1
ATOM 3866 N N . VAL B 2 3239 ? 146.381 149.056 152.297 1 38.53 3239 VAL A N 1
ATOM 3867 C CA . VAL B 2 3239 ? 145.314 148.06 152.304 1 26.95 3239 VAL A CA 1
ATOM 3868 C C . VAL B 2 3239 ? 145.241 147.349 150.96 1 42.84 3239 VAL A C 1
ATOM 3869 O O . VAL B 2 3239 ? 145.185 146.116 150.893 1 57.24 3239 VAL A O 1
ATOM 3873 N N . GLU B 2 3240 ? 145.242 148.112 149.871 1 48.36 3240 GLU A N 1
ATOM 3874 C CA . GLU B 2 3240 ? 145.167 147.557 148.528 1 42.99 3240 GLU A CA 1
ATOM 3875 C C . GLU B 2 3240 ? 146.512 147.557 147.817 1 49.93 3240 GLU A C 1
ATOM 3876 O O . GLU B 2 3240 ? 146.572 147.201 146.636 1 56.79 3240 GLU A O 1
ATOM 3882 N N . LYS B 2 3241 ? 147.587 147.941 148.508 1 45.05 3241 LYS A N 1
ATOM 3883 C CA . LYS B 2 3241 ? 148.92 148.03 147.912 1 45.04 3241 LYS A CA 1
ATOM 3884 C C . LYS B 2 3241 ? 148.894 148.893 146.654 1 50.05 3241 LYS A C 1
ATOM 3885 O O . LYS B 2 3241 ? 149.493 148.56 145.63 1 51.73 3241 LYS A O 1
ATOM 3891 N N . ARG B 2 3242 ? 148.184 150.014 146.733 1 51.49 3242 ARG A N 1
ATOM 3892 C CA . ARG B 2 3242 ? 147.958 150.887 145.594 1 39.42 3242 ARG A CA 1
ATOM 3893 C C . ARG B 2 3242 ? 148.669 152.216 145.806 1 42.16 3242 ARG A C 1
ATOM 3894 O O . ARG B 2 3242 ? 148.956 152.611 146.939 1 58.44 3242 ARG A O 1
ATOM 3902 N N . LEU B 2 3243 ? 148.954 152.9 144.703 1 34.99 3243 LEU A N 1
ATOM 3903 C CA . LEU B 2 3243 ? 149.676 154.163 144.716 1 36.79 3243 LEU A CA 1
ATOM 3904 C C . LEU B 2 3243 ? 148.858 155.23 144.003 1 44.91 3243 LEU A C 1
ATOM 3905 O O . LEU B 2 3243 ? 148.252 154.963 142.963 1 60.37 3243 LEU A O 1
ATOM 3910 N N . TYR B 2 3244 ? 148.845 156.437 144.564 1 40.89 3244 TYR A N 1
ATOM 3911 C CA . TYR B 2 3244 ? 148.114 157.565 144.003 1 29.36 3244 TYR A CA 1
ATOM 3912 C C . TYR B 2 3244 ? 149.072 158.724 143.78 1 42.34 3244 TYR A C 1
ATOM 3913 O O . TYR B 2 3244 ? 150.022 158.902 144.545 1 58.44 3244 TYR A O 1
ATOM 3922 N N . TRP B 2 3245 ? 148.822 159.512 142.736 1 31.02 3245 TRP A N 1
ATOM 3923 C CA . TRP B 2 3245 ? 149.642 160.687 142.476 1 30.98 3245 TRP A CA 1
ATOM 3924 C C . TRP B 2 3245 ? 148.841 161.706 141.68 1 34.01 3245 TRP A C 1
ATOM 3925 O O . TRP B 2 3245 ? 147.866 161.364 141.009 1 46.5 3245 TRP A O 1
ATOM 3936 N N . ILE B 2 3246 ? 149.268 162.963 141.761 1 20.2 3246 ILE A N 1
ATOM 3937 C CA . ILE B 2 3246 ? 148.644 164.053 141.02 1 12.89 3246 ILE A CA 1
ATOM 3938 C C . ILE B 2 3246 ? 149.567 164.445 139.877 1 35.6 3246 ILE A C 1
ATOM 3939 O O . ILE B 2 3246 ? 150.742 164.758 140.097 1 51.76 3246 ILE A O 1
ATOM 3944 N N . ASP B 2 3247 ? 149.041 164.436 138.656 1 38.89 3247 ASP A N 1
ATOM 3945 C CA . ASP B 2 3247 ? 149.792 164.882 137.486 1 37.67 3247 ASP A CA 1
ATOM 3946 C C . ASP B 2 3247 ? 149.363 166.311 137.181 1 30.4 3247 ASP A C 1
ATOM 3947 O O . ASP B 2 3247 ? 148.348 166.54 136.521 1 43 3247 ASP A O 1
ATOM 3952 N N . ALA B 2 3248 ? 150.139 167.279 137.667 1 39.13 3248 ALA A N 1
ATOM 3953 C CA . ALA B 2 3248 ? 149.793 168.686 137.521 1 45.72 3248 ALA A CA 1
ATOM 3954 C C . ALA B 2 3248 ? 149.797 169.158 136.074 1 54.11 3248 ALA A C 1
ATOM 3955 O O . ALA B 2 3248 ? 149.079 170.11 135.751 1 70.01 3248 ALA A O 1
ATOM 3957 N N . GLU B 2 3249 ? 150.582 168.528 135.202 1 53.58 3249 GLU A N 1
ATOM 3958 C CA . GLU B 2 3249 ? 150.58 168.918 133.798 1 54.24 3249 GLU A CA 1
ATOM 3959 C C . GLU B 2 3249 ? 149.278 168.515 133.116 1 59.62 3249 GLU A C 1
ATOM 3960 O O . GLU B 2 3249 ? 148.716 169.291 132.337 1 67.79 3249 GLU A O 1
ATOM 3966 N N . LYS B 2 3250 ? 148.781 167.311 133.405 1 48.19 3250 LYS A N 1
ATOM 3967 C CA . LYS B 2 3250 ? 147.526 166.85 132.826 1 48.01 3250 LYS A CA 1
ATOM 3968 C C . LYS B 2 3250 ? 146.317 167.196 133.684 1 55.52 3250 LYS A C 1
ATOM 3969 O O . LYS B 2 3250 ? 145.183 167.024 133.224 1 55.84 3250 LYS A O 1
ATOM 3975 N N . GLN B 2 3251 ? 146.534 167.681 134.908 1 55.37 3251 GLN A N 1
ATOM 3976 C CA . GLN B 2 3251 ? 145.462 168.038 135.84 1 47.53 3251 GLN A CA 1
ATOM 3977 C C . GLN B 2 3251 ? 144.522 166.856 136.086 1 44.35 3251 GLN A C 1
ATOM 3978 O O . GLN B 2 3251 ? 143.298 166.974 136.029 1 49.87 3251 GLN A O 1
ATOM 3984 N N . ILE B 2 3252 ? 145.124 165.696 136.358 1 30.32 3252 ILE A N 1
ATOM 3985 C CA . ILE B 2 3252 ? 144.38 164.48 136.655 1 27.29 3252 ILE A CA 1
ATOM 3986 C C . ILE B 2 3252 ? 144.993 163.809 137.875 1 34.91 3252 ILE A C 1
ATOM 3987 O O . ILE B 2 3252 ? 146.15 164.042 138.228 1 45.45 3252 ILE A O 1
ATOM 3992 N N . ILE B 2 3253 ? 144.194 162.965 138.522 1 32.13 3253 ILE A N 1
ATOM 3993 C CA . ILE B 2 3253 ? 144.642 162.138 139.636 1 25.22 3253 ILE A CA 1
ATOM 3994 C C . ILE B 2 3253 ? 144.505 160.683 139.22 1 32.16 3253 ILE A C 1
ATOM 3995 O O . ILE B 2 3253 ? 143.411 160.235 138.857 1 51.09 3253 ILE A O 1
ATOM 4000 N N . GLU B 2 3254 ? 145.609 159.949 139.272 1 35.3 3254 GLU A N 1
ATOM 4001 C CA . GLU B 2 3254 ? 145.659 158.57 138.819 1 30.09 3254 GLU A CA 1
ATOM 4002 C C . GLU B 2 3254 ? 145.876 157.635 139.999 1 42.76 3254 GLU A C 1
ATOM 4003 O O . GLU B 2 3254 ? 146.112 158.061 141.131 1 46.51 3254 GLU A O 1
ATOM 4009 N N . ARG B 2 3255 ? 145.789 156.338 139.716 1 38.6 3255 ARG A N 1
ATOM 4010 C CA . ARG B 2 3255 ? 146.14 155.327 140.698 1 37.92 3255 ARG A CA 1
ATOM 4011 C C . ARG B 2 3255 ? 146.546 154.054 139.974 1 47.98 3255 ARG A C 1
ATOM 4012 O O . ARG B 2 3255 ? 146.076 153.765 138.871 1 63.34 3255 ARG A O 1
ATOM 4020 N N . MET B 2 3256 ? 147.437 153.3 140.609 1 43.77 3256 MET A N 1
ATOM 4021 C CA . MET B 2 3256 ? 147.871 152.019 140.077 1 41.07 3256 MET A CA 1
ATOM 4022 C C . MET B 2 3256 ? 148.349 151.152 141.229 1 57.21 3256 MET A C 1
ATOM 4023 O O . MET B 2 3256 ? 148.747 151.65 142.285 1 55.45 3256 MET A O 1
ATOM 4028 N N . PHE B 2 3257 ? 148.301 149.842 141.016 1 59.48 3257 PHE A N 1
ATOM 4029 C CA . PHE B 2 3257 ? 148.846 148.915 141.993 1 49.35 3257 PHE A CA 1
ATOM 4030 C C . PHE B 2 3257 ? 150.364 149.03 142.033 1 52.83 3257 PHE A C 1
ATOM 4031 O O . PHE B 2 3257 ? 151.001 149.487 141.08 1 61.46 3257 PHE A O 1
ATOM 4039 N N . LEU B 2 3258 ? 150.946 148.617 143.158 1 45.41 3258 LEU A N 1
ATOM 4040 C CA . LEU B 2 3258 ? 152.391 148.721 143.311 1 39.17 3258 LEU A CA 1
ATOM 4041 C C . LEU B 2 3258 ? 153.14 147.719 142.446 1 46.37 3258 LEU A C 1
ATOM 4042 O O . LEU B 2 3258 ? 154.329 147.919 142.178 1 52.54 3258 LEU A O 1
ATOM 4047 N N . ASN B 2 3259 ? 152.481 146.65 142.001 1 50.25 3259 ASN A N 1
ATOM 4048 C CA . ASN B 2 3259 ? 153.087 145.74 141.041 1 53.91 3259 ASN A CA 1
ATOM 4049 C C . ASN B 2 3259 ? 152.959 146.239 139.601 1 57.97 3259 ASN A C 1
ATOM 4050 O O . ASN B 2 3259 ? 153.118 145.449 138.664 1 63.54 3259 ASN A O 1
ATOM 4055 N N . LYS B 2 3260 ? 152.655 147.529 139.426 1 48.74 3260 LYS A N 1
ATOM 4056 C CA . LYS B 2 3260 ? 152.705 148.213 138.132 1 49.33 3260 LYS A CA 1
ATOM 4057 C C . LYS B 2 3260 ? 151.675 147.678 137.141 1 56.82 3260 LYS A C 1
ATOM 4058 O O . LYS B 2 3260 ? 152.005 147.379 135.992 1 66.86 3260 LYS A O 1
ATOM 4064 N N . THR B 2 3261 ? 150.42 147.558 137.566 1 49.98 3261 THR A N 1
ATOM 4065 C CA . THR B 2 3261 ? 149.332 147.194 136.671 1 53.15 3261 THR A CA 1
ATOM 4066 C C . THR B 2 3261 ? 148.035 147.831 137.152 1 57.27 3261 THR A C 1
ATOM 4067 O O . THR B 2 3261 ? 147.965 148.412 138.238 1 60.66 3261 THR A O 1
ATOM 4071 N N . ASN B 2 3262 ? 147.002 147.709 136.317 1 56.09 3262 ASN A N 1
ATOM 4072 C CA . ASN B 2 3262 ? 145.674 148.259 136.593 1 52.23 3262 ASN A CA 1
ATOM 4073 C C . ASN B 2 3262 ? 145.723 149.765 136.833 1 60.52 3262 ASN A C 1
ATOM 4074 O O . ASN B 2 3262 ? 145.019 150.289 137.699 1 67.46 3262 ASN A O 1
ATOM 4079 N N . ARG B 2 3263 ? 146.554 150.468 136.069 1 49.81 3263 ARG A N 1
ATOM 4080 C CA . ARG B 2 3263 ? 146.6 151.921 136.151 1 43.21 3263 ARG A CA 1
ATOM 4081 C C . ARG B 2 3263 ? 145.302 152.521 135.627 1 58.67 3263 ARG A C 1
ATOM 4082 O O . ARG B 2 3263 ? 144.755 152.065 134.619 1 67.25 3263 ARG A O 1
ATOM 4090 N N . GLU B 2 3264 ? 144.806 153.548 136.314 1 59.1 3264 GLU A N 1
ATOM 4091 C CA . GLU B 2 3264 ? 143.56 154.19 135.924 1 53.82 3264 GLU A CA 1
ATOM 4092 C C . GLU B 2 3264 ? 143.523 155.606 136.478 1 54.98 3264 GLU A C 1
ATOM 4093 O O . GLU B 2 3264 ? 144.295 155.967 137.368 1 57.49 3264 GLU A O 1
ATOM 4099 N N . THR B 2 3265 ? 142.61 156.406 135.933 1 43.82 3265 THR A N 1
ATOM 4100 C CA . THR B 2 3265 ? 142.439 157.805 136.31 1 41.04 3265 THR A CA 1
ATOM 4101 C C . THR B 2 3265 ? 141.098 157.95 137.015 1 39.66 3265 THR A C 1
ATOM 4102 O O . THR B 2 3265 ? 140.049 157.669 136.427 1 51.83 3265 THR A O 1
ATOM 4106 N N . ILE B 2 3266 ? 141.128 158.395 138.268 1 26.23 3266 ILE A N 1
ATOM 4107 C CA . ILE B 2 3266 ? 139.904 158.459 139.055 1 37.51 3266 ILE A CA 1
ATOM 4108 C C . ILE B 2 3266 ? 139.274 159.85 139.051 1 49.41 3266 ILE A C 1
ATOM 4109 O O . ILE B 2 3266 ? 138.051 159.971 139.175 1 55.89 3266 ILE A O 1
ATOM 4114 N N . ILE B 2 3267 ? 140.072 160.906 138.914 1 38.58 3267 ILE A N 1
ATOM 4115 C CA . ILE B 2 3267 ? 139.573 162.275 138.895 1 27.56 3267 ILE A CA 1
ATOM 4116 C C . ILE B 2 3267 ? 140.208 163.004 137.722 1 39.24 3267 ILE A C 1
ATOM 4117 O O . ILE B 2 3267 ? 141.437 163.024 137.592 1 54.18 3267 ILE A O 1
ATOM 4122 N N . ASN B 2 3268 ? 139.373 163.6 136.868 1 32.65 3268 ASN A N 1
ATOM 4123 C CA . ASN B 2 3268 ? 139.88 164.342 135.722 1 35.64 3268 ASN A CA 1
ATOM 4124 C C . ASN B 2 3268 ? 139.103 165.623 135.439 1 49.83 3268 ASN A C 1
ATOM 4125 O O . ASN B 2 3268 ? 139.296 166.216 134.371 1 56.39 3268 ASN A O 1
ATOM 4130 N N . HIS B 2 3269 ? 138.238 166.071 136.346 1 59.52 3269 HIS A N 1
ATOM 4131 C CA . HIS B 2 3269 ? 137.375 167.209 136.073 1 59.41 3269 HIS A CA 1
ATOM 4132 C C . HIS B 2 3269 ? 137.448 168.215 137.21 1 59.61 3269 HIS A C 1
ATOM 4133 O O . HIS B 2 3269 ? 137.58 167.846 138.38 1 59.74 3269 HIS A O 1
ATOM 4140 N N . ARG B 2 3270 ? 137.343 169.494 136.844 1 65.04 3270 ARG A N 1
ATOM 4141 C CA . ARG B 2 3270 ? 137.336 170.609 137.791 1 65.58 3270 ARG A CA 1
ATOM 4142 C C . ARG B 2 3270 ? 138.508 170.511 138.763 1 60.98 3270 ARG A C 1
ATOM 4143 O O . ARG B 2 3270 ? 138.35 170.548 139.985 1 56.35 3270 ARG A O 1
ATOM 4151 N N . LEU B 2 3271 ? 139.704 170.379 138.194 1 54.45 3271 LEU A N 1
ATOM 4152 C CA . LEU B 2 3271 ? 140.933 170.225 138.959 1 54.12 3271 LEU A CA 1
ATOM 4153 C C . LEU B 2 3271 ? 141.89 171.36 138.624 1 59.83 3271 LEU A C 1
ATOM 4154 O O . LEU B 2 3271 ? 143.049 171.113 138.278 1 67.57 3271 LEU A O 1
ATOM 4159 N N . ARG B 2 3272 ? 141.383 172.597 138.693 1 61.15 3272 ARG A N 1
ATOM 4160 C CA . ARG B 2 3272 ? 142.116 173.782 138.245 1 66.85 3272 ARG A CA 1
ATOM 4161 C C . ARG B 2 3272 ? 143.593 173.727 138.622 1 71.64 3272 ARG A C 1
ATOM 4162 O O . ARG B 2 3272 ? 144.468 173.813 137.753 1 68.94 3272 ARG A O 1
ATOM 4170 N N . ARG B 2 3273 ? 143.892 173.586 139.914 1 65.79 3273 ARG A N 1
ATOM 4171 C CA . ARG B 2 3273 ? 145.287 173.466 140.346 1 64.05 3273 ARG A CA 1
ATOM 4172 C C . ARG B 2 3273 ? 145.312 172.671 141.656 1 63.43 3273 ARG A C 1
ATOM 4173 O O . ARG B 2 3273 ? 145.068 173.223 142.729 1 66.09 3273 ARG A O 1
ATOM 4181 N N . ALA B 2 3274 ? 145.613 171.381 141.547 1 44.69 3274 ALA A N 1
ATOM 4182 C CA . ALA B 2 3274 ? 145.805 170.557 142.73 1 45.88 3274 ALA A CA 1
ATOM 4183 C C . ALA B 2 3274 ? 147.248 170.654 143.206 1 46.99 3274 ALA A C 1
ATOM 4184 O O . ALA B 2 3274 ? 148.179 170.731 142.402 1 43.93 3274 ALA A O 1
ATOM 4186 N N . GLU B 2 3275 ? 147.433 170.651 144.523 1 45.84 3275 GLU A N 1
ATOM 4187 C CA . GLU B 2 3275 ? 148.754 170.826 145.115 1 45.19 3275 GLU A CA 1
ATOM 4188 C C . GLU B 2 3275 ? 149.268 169.594 145.84 1 44.99 3275 GLU A C 1
ATOM 4189 O O . GLU B 2 3275 ? 150.349 169.104 145.515 1 49.82 3275 GLU A O 1
ATOM 4195 N N . SER B 2 3276 ? 148.524 169.078 146.815 1 28.32 3276 SER A N 1
ATOM 4196 C CA . SER B 2 3276 ? 148.973 167.924 147.58 1 23.7 3276 SER A CA 1
ATOM 4197 C C . SER B 2 3276 ? 147.78 167.027 147.86 1 28.62 3276 SER A C 1
ATOM 4198 O O . SER B 2 3276 ? 146.64 167.492 147.909 1 39.58 3276 SER A O 1
ATOM 4201 N N . LEU B 2 3277 ? 148.056 165.739 148.048 1 23.19 3277 LEU A N 1
ATOM 4202 C CA . LEU B 2 3277 ? 147.018 164.75 148.288 1 18.43 3277 LEU A CA 1
ATOM 4203 C C . LEU B 2 3277 ? 147.432 163.841 149.434 1 16.33 3277 LEU A C 1
ATOM 4204 O O . LEU B 2 3277 ? 148.617 163.676 149.73 1 30.99 3277 LEU A O 1
ATOM 4209 N N . ALA B 2 3278 ? 146.43 163.255 150.082 1 23.22 3278 ALA A N 1
ATOM 4210 C CA . ALA B 2 3278 ? 146.643 162.294 151.15 1 19.38 3278 ALA A CA 1
ATOM 4211 C C . ALA B 2 3278 ? 145.526 161.264 151.115 1 25.87 3278 ALA A C 1
ATOM 4212 O O . ALA B 2 3278 ? 144.355 161.604 150.932 1 43.58 3278 ALA A O 1
ATOM 4214 N N . VAL B 2 3279 ? 145.896 160.001 151.301 1 13.75 3279 VAL A N 1
ATOM 4215 C CA . VAL B 2 3279 ? 144.97 158.879 151.212 1 16.67 3279 VAL A CA 1
ATOM 4216 C C . VAL B 2 3279 ? 144.676 158.381 152.618 1 24.2 3279 VAL A C 1
ATOM 4217 O O . VAL B 2 3279 ? 145.599 158.116 153.396 1 18.76 3279 VAL A O 1
ATOM 4221 N N . ASP B 2 3280 ? 143.392 158.257 152.943 1 44.13 3280 ASP A N 1
ATOM 4222 C CA . ASP B 2 3280 ? 142.974 157.769 154.253 1 47.9 3280 ASP A CA 1
ATOM 4223 C C . ASP B 2 3280 ? 142.805 156.258 154.181 1 49.76 3280 ASP A C 1
ATOM 4224 O O . ASP B 2 3280 ? 141.917 155.749 153.496 1 49.7 3280 ASP A O 1
ATOM 4229 N N . TRP B 2 3281 ? 143.664 155.537 154.9 1 39.54 3281 TRP A N 1
ATOM 4230 C CA . TRP B 2 3281 ? 143.621 154.082 154.882 1 43.07 3281 TRP A CA 1
ATOM 4231 C C . TRP B 2 3281 ? 142.487 153.522 155.73 1 52.43 3281 TRP A C 1
ATOM 4232 O O . TRP B 2 3281 ? 142.124 152.353 155.561 1 54.88 3281 TRP A O 1
ATOM 4243 N N . VAL B 2 3282 ? 141.922 154.32 156.634 1 41.48 3282 VAL A N 1
ATOM 4244 C CA . VAL B 2 3282 ? 140.896 153.834 157.55 1 47.68 3282 VAL A CA 1
ATOM 4245 C C . VAL B 2 3282 ? 139.515 153.942 156.919 1 48.11 3282 VAL A C 1
ATOM 4246 O O . VAL B 2 3282 ? 138.83 152.933 156.723 1 58.35 3282 VAL A O 1
ATOM 4250 N N . SER B 2 3283 ? 139.095 155.162 156.595 1 44.65 3283 SER A N 1
ATOM 4251 C CA . SER B 2 3283 ? 137.762 155.384 156.05 1 41.97 3283 SER A CA 1
ATOM 4252 C C . SER B 2 3283 ? 137.723 155.307 154.531 1 46.51 3283 SER A C 1
ATOM 4253 O O . SER B 2 3283 ? 136.664 155.554 153.945 1 51.5 3283 SER A O 1
ATOM 4256 N N . ARG B 2 3284 ? 138.843 154.969 153.89 1 47.17 3284 ARG A N 1
ATOM 4257 C CA . ARG B 2 3284 ? 138.929 154.834 152.435 1 43.93 3284 ARG A CA 1
ATOM 4258 C C . ARG B 2 3284 ? 138.499 156.123 151.735 1 47.34 3284 ARG A C 1
ATOM 4259 O O . ARG B 2 3284 ? 137.704 156.114 150.794 1 50.77 3284 ARG A O 1
ATOM 4267 N N . LYS B 2 3285 ? 139.04 157.244 152.207 1 44.63 3285 LYS A N 1
ATOM 4268 C CA . LYS B 2 3285 ? 138.752 158.555 151.646 1 40.46 3285 LYS A CA 1
ATOM 4269 C C . LYS B 2 3285 ? 140.031 159.164 151.091 1 44.21 3285 LYS A C 1
ATOM 4270 O O . LYS B 2 3285 ? 141.136 158.829 151.525 1 44.11 3285 LYS A O 1
ATOM 4276 N N . LEU B 2 3286 ? 139.869 160.062 150.125 1 44.28 3286 LEU A N 1
ATOM 4277 C CA . LEU B 2 3286 ? 140.981 160.721 149.453 1 19.79 3286 LEU A CA 1
ATOM 4278 C C . LEU B 2 3286 ? 140.851 162.227 149.641 1 23.11 3286 LEU A C 1
ATOM 4279 O O . LEU B 2 3286 ? 139.836 162.817 149.256 1 47.94 3286 LEU A O 1
ATOM 4284 N N . TYR B 2 3287 ? 141.872 162.842 150.228 1 14.25 3287 TYR A N 1
ATOM 4285 C CA . TYR B 2 3287 ? 141.882 164.27 150.518 1 19.7 3287 TYR A CA 1
ATOM 4286 C C . TYR B 2 3287 ? 142.937 164.948 149.66 1 31.61 3287 TYR A C 1
ATOM 4287 O O . TYR B 2 3287 ? 144.067 164.461 149.566 1 52.5 3287 TYR A O 1
ATOM 4296 N N . TRP B 2 3288 ? 142.576 166.068 149.039 1 17.37 3288 TRP A N 1
ATOM 4297 C CA . TRP B 2 3288 ? 143.547 166.825 148.263 1 25.9 3288 TRP A CA 1
ATOM 4298 C C . TRP B 2 3288 ? 143.203 168.304 148.321 1 28.16 3288 TRP A C 1
ATOM 4299 O O . TRP B 2 3288 ? 142.051 168.689 148.526 1 36.54 3288 TRP A O 1
ATOM 4310 N N . LEU B 2 3289 ? 144.227 169.129 148.132 1 39.44 3289 LEU A N 1
ATOM 4311 C CA . LEU B 2 3289 ? 144.109 170.577 148.221 1 27.31 3289 LEU A CA 1
ATOM 4312 C C . LEU B 2 3289 ? 144.125 171.195 146.831 1 38.48 3289 LEU A C 1
ATOM 4313 O O . LEU B 2 3289 ? 144.843 170.731 145.942 1 49.13 3289 LEU A O 1
ATOM 4318 N N . ASP B 2 3290 ? 143.332 172.244 146.651 1 44.09 3290 ASP A N 1
ATOM 4319 C CA . ASP B 2 3290 ? 143.307 173.012 145.415 1 44.39 3290 ASP A CA 1
ATOM 4320 C C . ASP B 2 3290 ? 143.761 174.435 145.709 1 61.48 3290 ASP A C 1
ATOM 4321 O O . ASP B 2 3290 ? 143.2 175.099 146.585 1 69.01 3290 ASP A O 1
ATOM 4326 N N . ALA B 2 3291 ? 144.773 174.899 144.979 1 53.59 3291 ALA A N 1
ATOM 4327 C CA . ALA B 2 3291 ? 145.354 176.211 145.227 1 52.44 3291 ALA A CA 1
ATOM 4328 C C . ALA B 2 3291 ? 144.658 177.333 144.471 1 58.82 3291 ALA A C 1
ATOM 4329 O O . ALA B 2 3291 ? 144.786 178.495 144.87 1 67.11 3291 ALA A O 1
ATOM 4331 N N . ILE B 2 3292 ? 143.933 177.027 143.401 1 59.78 3292 ILE A N 1
ATOM 4332 C CA . ILE B 2 3292 ? 143.2 178.059 142.674 1 56.07 3292 ILE A CA 1
ATOM 4333 C C . ILE B 2 3292 ? 141.837 178.308 143.304 1 55.16 3292 ILE A C 1
ATOM 4334 O O . ILE B 2 3292 ? 141.435 179.458 143.494 1 66.38 3292 ILE A O 1
ATOM 4339 N N . LEU B 2 3293 ? 141.114 177.244 143.646 1 53.56 3293 LEU A N 1
ATOM 4340 C CA . LEU B 2 3293 ? 139.85 177.387 144.352 1 55.83 3293 LEU A CA 1
ATOM 4341 C C . LEU B 2 3293 ? 140.035 177.65 145.839 1 60.55 3293 LEU A C 1
ATOM 4342 O O . LEU B 2 3293 ? 139.051 177.958 146.519 1 72.18 3293 LEU A O 1
ATOM 4347 N N . ASP B 2 3294 ? 141.261 177.54 146.349 1 54.59 3294 ASP A N 1
ATOM 4348 C CA . ASP B 2 3294 ? 141.574 177.799 147.753 1 56.18 3294 ASP A CA 1
ATOM 4349 C C . ASP B 2 3294 ? 140.68 176.967 148.67 1 60.64 3294 ASP A C 1
ATOM 4350 O O . ASP B 2 3294 ? 139.879 177.485 149.448 1 63.26 3294 ASP A O 1
ATOM 4355 N N . CYS B 2 3295 ? 140.829 175.65 148.56 1 57 3295 CYS A N 1
ATOM 4356 C CA . CYS B 2 3295 ? 139.9 174.742 149.215 1 47.16 3295 CYS A CA 1
ATOM 4357 C C . CYS B 2 3295 ? 140.596 173.436 149.564 1 50.57 3295 CYS A C 1
ATOM 4358 O O . CYS B 2 3295 ? 141.7 173.149 149.096 1 55.82 3295 CYS A O 1
ATOM 4361 N N . LEU B 2 3296 ? 139.922 172.651 150.401 1 35.54 3296 LEU A N 1
ATOM 4362 C CA . LEU B 2 3296 ? 140.332 171.298 150.756 1 30.04 3296 LEU A CA 1
ATOM 4363 C C . LEU B 2 3296 ? 139.193 170.356 150.395 1 25.86 3296 LEU A C 1
ATOM 4364 O O . LEU B 2 3296 ? 138.096 170.466 150.952 1 49.5 3296 LEU A O 1
ATOM 4369 N N . PHE B 2 3297 ? 139.443 169.45 149.459 1 22.2 3297 PHE A N 1
ATOM 4370 C CA . PHE B 2 3297 ? 138.415 168.556 148.948 1 24.32 3297 PHE A CA 1
ATOM 4371 C C . PHE B 2 3297 ? 138.476 167.201 149.639 1 36.15 3297 PHE A C 1
ATOM 4372 O O . PHE B 2 3297 ? 139.403 166.9 150.394 1 57.26 3297 PHE A O 1
ATOM 4380 N N . VAL B 2 3298 ? 137.461 166.379 149.368 1 24.12 3298 VAL A N 1
ATOM 4381 C CA . VAL B 2 3298 ? 137.388 165.016 149.875 1 28.38 3298 VAL A CA 1
ATOM 4382 C C . VAL B 2 3298 ? 136.652 164.164 148.851 1 33.09 3298 VAL A C 1
ATOM 4383 O O . VAL B 2 3298 ? 135.787 164.641 148.115 1 50.56 3298 VAL A O 1
ATOM 4387 N N . SER B 2 3299 ? 137.024 162.888 148.797 1 29.5 3299 SER A N 1
ATOM 4388 C CA . SER B 2 3299 ? 136.413 161.947 147.873 1 29.79 3299 SER A CA 1
ATOM 4389 C C . SER B 2 3299 ? 136.772 160.534 148.297 1 35.61 3299 SER A C 1
ATOM 4390 O O . SER B 2 3299 ? 137.765 160.307 148.99 1 45.46 3299 SER A O 1
ATOM 4393 N N . ASP B 2 3300 ? 135.948 159.58 147.876 1 43.63 3300 ASP A N 1
ATOM 4394 C CA . ASP B 2 3300 ? 136.294 158.186 148.086 1 50.11 3300 ASP A CA 1
ATOM 4395 C C . ASP B 2 3300 ? 137.446 157.796 147.164 1 49.37 3300 ASP A C 1
ATOM 4396 O O . ASP B 2 3300 ? 137.762 158.49 146.193 1 63.4 3300 ASP A O 1
ATOM 4401 N N . LEU B 2 3301 ? 138.082 156.667 147.483 1 33.74 3301 LEU A N 1
ATOM 4402 C CA . LEU B 2 3301 ? 139.287 156.273 146.76 1 46.36 3301 LEU A CA 1
ATOM 4403 C C . LEU B 2 3301 ? 139.014 156.038 145.28 1 45.7 3301 LEU A C 1
ATOM 4404 O O . LEU B 2 3301 ? 139.937 156.11 144.463 1 48.31 3301 LEU A O 1
ATOM 4409 N N . GLU B 2 3302 ? 137.765 155.763 144.914 1 48.93 3302 GLU A N 1
ATOM 4410 C CA . GLU B 2 3302 ? 137.408 155.565 143.515 1 49.38 3302 GLU A CA 1
ATOM 4411 C C . GLU B 2 3302 ? 137.116 156.868 142.783 1 52.67 3302 GLU A C 1
ATOM 4412 O O . GLU B 2 3302 ? 136.866 156.834 141.574 1 54.42 3302 GLU A O 1
ATOM 4418 N N . GLY B 2 3303 ? 137.14 158.004 143.474 1 54.41 3303 GLY A N 1
ATOM 4419 C CA . GLY B 2 3303 ? 137.006 159.289 142.82 1 53.44 3303 GLY A CA 1
ATOM 4420 C C . GLY B 2 3303 ? 135.597 159.803 142.643 1 56.7 3303 GLY A C 1
ATOM 4421 O O . GLY B 2 3303 ? 135.364 160.619 141.743 1 64.73 3303 GLY A O 1
ATOM 4422 N N . ARG B 2 3304 ? 134.651 159.359 143.461 1 60.28 3304 ARG A N 1
ATOM 4423 C CA . ARG B 2 3304 ? 133.274 159.822 143.389 1 58.33 3304 ARG A CA 1
ATOM 4424 C C . ARG B 2 3304 ? 132.904 160.571 144.662 1 59.77 3304 ARG A C 1
ATOM 4425 O O . ARG B 2 3304 ? 133.625 160.546 145.663 1 67.62 3304 ARG A O 1
ATOM 4433 N N . HIS B 2 3305 ? 131.76 161.253 144.604 1 59.79 3305 HIS A N 1
ATOM 4434 C CA . HIS B 2 3305 ? 131.208 161.974 145.75 1 56.32 3305 HIS A CA 1
ATOM 4435 C C . HIS B 2 3305 ? 132.188 163.027 146.267 1 50.75 3305 HIS A C 1
ATOM 4436 O O . HIS B 2 3305 ? 132.526 163.069 147.45 1 57.01 3305 HIS A O 1
ATOM 4443 N N . ARG B 2 3306 ? 132.651 163.88 145.358 1 45.77 3306 ARG A N 1
ATOM 4444 C CA . ARG B 2 3306 ? 133.528 164.976 145.744 1 49.56 3306 ARG A CA 1
ATOM 4445 C C . ARG B 2 3306 ? 132.762 165.98 146.596 1 47.6 3306 ARG A C 1
ATOM 4446 O O . ARG B 2 3306 ? 131.598 166.282 146.321 1 65.23 3306 ARG A O 1
ATOM 4454 N N . LYS B 2 3307 ? 133.414 166.502 147.633 1 27.71 3307 LYS A N 1
ATOM 4455 C CA . LYS B 2 3307 ? 132.762 167.419 148.555 1 39.52 3307 LYS A CA 1
ATOM 4456 C C . LYS B 2 3307 ? 133.753 168.449 149.075 1 48.82 3307 LYS A C 1
ATOM 4457 O O . LYS B 2 3307 ? 134.87 168.107 149.47 1 62.45 3307 LYS A O 1
ATOM 4463 N N . MET B 2 3308 ? 133.33 169.71 149.071 1 55.34 3308 MET A N 1
ATOM 4464 C CA . MET B 2 3308 ? 134.104 170.779 149.685 1 51.65 3308 MET A CA 1
ATOM 4465 C C . MET B 2 3308 ? 133.942 170.722 151.199 1 55.16 3308 MET A C 1
ATOM 4466 O O . MET B 2 3308 ? 132.817 170.725 151.707 1 67.98 3308 MET A O 1
ATOM 4471 N N . ILE B 2 3309 ? 135.054 170.674 151.928 1 27.9 3309 ILE A N 1
ATOM 4472 C CA . ILE B 2 3309 ? 135.004 170.625 153.385 1 41.16 3309 ILE A CA 1
ATOM 4473 C C . ILE B 2 3309 ? 135.682 171.812 154.051 1 46.97 3309 ILE A C 1
ATOM 4474 O O . ILE B 2 3309 ? 135.574 171.953 155.278 1 55.25 3309 ILE A O 1
ATOM 4479 N N . ALA B 2 3310 ? 136.37 172.671 153.303 1 46.69 3310 ALA A N 1
ATOM 4480 C CA . ALA B 2 3310 ? 136.993 173.848 153.889 1 45.5 3310 ALA A CA 1
ATOM 4481 C C . ALA B 2 3310 ? 137.219 174.891 152.807 1 55.9 3310 ALA A C 1
ATOM 4482 O O . ALA B 2 3310 ? 137.6 174.564 151.68 1 57.84 3310 ALA A O 1
ATOM 4484 N N . GLN B 2 3311 ? 136.987 176.15 153.164 1 52.96 3311 GLN A N 1
ATOM 4485 C CA . GLN B 2 3311 ? 137.236 177.261 152.257 1 50.16 3311 GLN A CA 1
ATOM 4486 C C . GLN B 2 3311 ? 137.348 178.54 153.074 1 60.73 3311 GLN A C 1
ATOM 4487 O O . GLN B 2 3311 ? 137.19 178.536 154.298 1 62.64 3311 GLN A O 1
ATOM 4493 N N . HIS B 2 3312 ? 137.636 179.637 152.372 1 63.63 3312 HIS A N 1
ATOM 4494 C CA . HIS B 2 3312 ? 137.772 180.962 152.966 1 59.53 3312 HIS A CA 1
ATOM 4495 C C . HIS B 2 3312 ? 138.88 181 154.012 1 59.94 3312 HIS A C 1
ATOM 4496 O O . HIS B 2 3312 ? 140.043 180.733 153.695 1 69.48 3312 HIS A O 1
ATOM 4503 N N . CYS B 2 3313 ? 138.536 181.324 155.256 1 68.32 3313 CYS A N 1
ATOM 4504 C CA . CYS B 2 3313 ? 139.528 181.538 156.298 1 72.31 3313 CYS A CA 1
ATOM 4505 C C . CYS B 2 3313 ? 139.321 180.546 157.432 1 71.11 3313 CYS A C 1
ATOM 4506 O O . CYS B 2 3313 ? 138.332 179.81 157.472 1 80.33 3313 CYS A O 1
ATOM 4509 N N . VAL B 2 3314 ? 140.275 180.54 158.358 1 58.21 3314 VAL A N 1
ATOM 4510 C CA . VAL B 2 3314 ? 140.315 179.581 159.454 1 64.1 3314 VAL A CA 1
ATOM 4511 C C . VAL B 2 3314 ? 140.099 180.264 160.8 1 64.06 3314 VAL A C 1
ATOM 4512 O O . VAL B 2 3314 ? 139.202 179.891 161.557 1 64.69 3314 VAL A O 1
ATOM 4516 N N . ASP B 2 3315 ? 140.915 181.265 161.114 1 74.84 3315 ASP A N 1
ATOM 4517 C CA . ASP B 2 3315 ? 140.853 181.917 162.411 1 76.82 3315 ASP A CA 1
ATOM 4518 C C . ASP B 2 3315 ? 139.576 182.746 162.539 1 76.71 3315 ASP A C 1
ATOM 4519 O O . ASP B 2 3315 ? 138.92 183.092 161.553 1 79.08 3315 ASP A O 1
ATOM 4524 N N . ALA B 2 3316 ? 139.223 183.062 163.787 1 78.34 3316 ALA A N 1
ATOM 4525 C CA . ALA B 2 3316 ? 138.034 183.865 164.048 1 80.75 3316 ALA A CA 1
ATOM 4526 C C . ALA B 2 3316 ? 138.179 185.292 163.543 1 77.38 3316 ALA A C 1
ATOM 4527 O O . ALA B 2 3316 ? 137.168 185.957 163.295 1 76.5 3316 ALA A O 1
ATOM 4529 N N . ASN B 2 3317 ? 139.409 185.776 163.384 1 75.33 3317 ASN A N 1
ATOM 4530 C CA . ASN B 2 3317 ? 139.676 187.119 162.891 1 71.96 3317 ASN A CA 1
ATOM 4531 C C . ASN B 2 3317 ? 139.792 187.179 161.373 1 77.28 3317 ASN A C 1
ATOM 4532 O O . ASN B 2 3317 ? 139.955 188.27 160.819 1 75.48 3317 ASN A O 1
ATOM 4537 N N . ASN B 2 3318 ? 139.708 186.034 160.691 1 81.46 3318 ASN A N 1
ATOM 4538 C CA . ASN B 2 3318 ? 139.898 185.955 159.241 1 72.08 3318 ASN A CA 1
ATOM 4539 C C . ASN B 2 3318 ? 141.243 186.537 158.818 1 72.66 3318 ASN A C 1
ATOM 4540 O O . ASN B 2 3318 ? 141.351 187.213 157.793 1 74.81 3318 ASN A O 1
ATOM 4545 N N . THR B 2 3319 ? 142.283 186.279 159.613 1 67.96 3319 THR A N 1
ATOM 4546 C CA . THR B 2 3319 ? 143.619 186.744 159.265 1 68.82 3319 THR A CA 1
ATOM 4547 C C . THR B 2 3319 ? 144.395 185.702 158.472 1 75.36 3319 THR A C 1
ATOM 4548 O O . THR B 2 3319 ? 145.265 186.059 157.669 1 71.48 3319 THR A O 1
ATOM 4552 N N . PHE B 2 3320 ? 144.102 184.421 158.684 1 66.8 3320 PHE A N 1
ATOM 4553 C CA . PHE B 2 3320 ? 144.756 183.325 157.982 1 54.5 3320 PHE A CA 1
ATOM 4554 C C . PHE B 2 3320 ? 143.716 182.628 157.12 1 50.87 3320 PHE A C 1
ATOM 4555 O O . PHE B 2 3320 ? 142.75 182.064 157.645 1 53.98 3320 PHE A O 1
ATOM 4563 N N . CYS B 2 3321 ? 143.914 182.664 155.806 1 52.7 3321 CYS A N 1
ATOM 4564 C CA . CYS B 2 3321 ? 142.921 182.173 154.862 1 57.26 3321 CYS A CA 1
ATOM 4565 C C . CYS B 2 3321 ? 143.605 181.334 153.795 1 62.19 3321 CYS A C 1
ATOM 4566 O O . CYS B 2 3321 ? 144.819 181.425 153.598 1 72.35 3321 CYS A O 1
ATOM 4569 N N . PHE B 2 3322 ? 142.814 180.513 153.11 1 48.51 3322 PHE A N 1
ATOM 4570 C CA . PHE B 2 3322 ? 143.345 179.709 152.019 1 45.68 3322 PHE A CA 1
ATOM 4571 C C . PHE B 2 3322 ? 143.818 180.615 150.893 1 45.76 3322 PHE A C 1
ATOM 4572 O O . PHE B 2 3322 ? 143.003 181.196 150.169 1 53.21 3322 PHE A O 1
ATOM 4580 N N . GLU B 2 3323 ? 145.135 180.748 150.749 1 37.65 3323 GLU A N 1
ATOM 4581 C CA . GLU B 2 3323 ? 145.682 181.517 149.64 1 38.79 3323 GLU A CA 1
ATOM 4582 C C . GLU B 2 3323 ? 146.582 180.646 148.774 1 48.53 3323 GLU A C 1
ATOM 4583 O O . GLU B 2 3323 ? 146.429 180.608 147.549 1 47.07 3323 GLU A O 1
ATOM 4589 N N . HIS B 2 3324 ? 147.52 179.94 149.403 1 49.75 3324 HIS A N 1
ATOM 4590 C CA . HIS B 2 3324 ? 148.439 179.035 148.713 1 38.09 3324 HIS A CA 1
ATOM 4591 C C . HIS B 2 3324 ? 148.558 177.736 149.5 1 38.03 3324 HIS A C 1
ATOM 4592 O O . HIS B 2 3324 ? 149.579 177.482 150.148 1 49.4 3324 HIS A O 1
ATOM 4599 N N . PRO B 2 3325 ? 147.526 176.895 149.475 1 26.41 3325 PRO A N 1
ATOM 4600 C CA . PRO B 2 3325 ? 147.616 175.608 150.173 1 19.98 3325 PRO A CA 1
ATOM 4601 C C . PRO B 2 3325 ? 148.715 174.737 149.585 1 33.29 3325 PRO A C 1
ATOM 4602 O O . PRO B 2 3325 ? 148.928 174.709 148.371 1 45.95 3325 PRO A O 1
ATOM 4606 N N . ARG B 2 3326 ? 149.415 174.02 150.461 1 33.31 3326 ARG A N 1
ATOM 4607 C CA . ARG B 2 3326 ? 150.447 173.085 150.041 1 25.65 3326 ARG A CA 1
ATOM 4608 C C . ARG B 2 3326 ? 150.804 172.187 151.214 1 29.15 3326 ARG A C 1
ATOM 4609 O O . ARG B 2 3326 ? 150.978 172.666 152.335 1 32.56 3326 ARG A O 1
ATOM 4617 N N . GLY B 2 3327 ? 150.912 170.89 150.947 1 27.31 3327 GLY A N 1
ATOM 4618 C CA . GLY B 2 3327 ? 151.225 169.938 151.991 1 27.53 3327 GLY A CA 1
ATOM 4619 C C . GLY B 2 3327 ? 150.005 169.555 152.798 1 31.78 3327 GLY A C 1
ATOM 4620 O O . GLY B 2 3327 ? 149.21 170.417 153.177 1 40.42 3327 GLY A O 1
ATOM 4621 N N . ILE B 2 3328 ? 149.847 168.264 153.07 1 21.99 3328 ILE A N 1
ATOM 4622 C CA . ILE B 2 3328 ? 148.687 167.764 153.798 1 15.25 3328 ILE A CA 1
ATOM 4623 C C . ILE B 2 3328 ? 149.074 166.455 154.468 1 23.34 3328 ILE A C 1
ATOM 4624 O O . ILE B 2 3328 ? 149.869 165.679 153.931 1 26.21 3328 ILE A O 1
ATOM 4629 N N . VAL B 2 3329 ? 148.526 166.221 155.657 1 20.47 3329 VAL A N 1
ATOM 4630 C CA . VAL B 2 3329 ? 148.805 165.004 156.412 1 20.81 3329 VAL A CA 1
ATOM 4631 C C . VAL B 2 3329 ? 147.584 164.664 157.251 1 35.27 3329 VAL A C 1
ATOM 4632 O O . VAL B 2 3329 ? 147.072 165.508 157.991 1 49.49 3329 VAL A O 1
ATOM 4636 N N . LEU B 2 3330 ? 147.113 163.427 157.13 1 36.69 3330 LEU A N 1
ATOM 4637 C CA . LEU B 2 3330 ? 145.962 162.983 157.897 1 25.18 3330 LEU A CA 1
ATOM 4638 C C . LEU B 2 3330 ? 146.401 162.351 159.21 1 26.52 3330 LEU A C 1
ATOM 4639 O O . LEU B 2 3330 ? 147.477 161.758 159.313 1 48.06 3330 LEU A O 1
ATOM 4644 N N . HIS B 2 3331 ? 145.55 162.487 160.221 1 22.8 3331 HIS A N 1
ATOM 4645 C CA . HIS B 2 3331 ? 145.738 161.839 161.517 1 32.05 3331 HIS A CA 1
ATOM 4646 C C . HIS B 2 3331 ? 144.429 161.165 161.9 1 45.98 3331 HIS A C 1
ATOM 4647 O O . HIS B 2 3331 ? 143.702 161.637 162.782 1 55.67 3331 HIS A O 1
ATOM 4654 N N . PRO B 2 3332 ? 144.096 160.047 161.247 1 40.9 3332 PRO A N 1
ATOM 4655 C CA . PRO B 2 3332 ? 142.78 159.427 161.461 1 45.93 3332 PRO A CA 1
ATOM 4656 C C . PRO B 2 3332 ? 142.546 158.953 162.883 1 48.29 3332 PRO A C 1
ATOM 4657 O O . PRO B 2 3332 ? 141.394 158.671 163.234 1 56.9 3332 PRO A O 1
ATOM 4661 N N . GLN B 2 3333 ? 143.593 158.838 163.702 1 52.02 3333 GLN A N 1
ATOM 4662 C CA . GLN B 2 3333 ? 143.4 158.424 165.087 1 56.2 3333 GLN A CA 1
ATOM 4663 C C . GLN B 2 3333 ? 142.538 159.422 165.844 1 53.09 3333 GLN A C 1
ATOM 4664 O O . GLN B 2 3333 ? 141.675 159.032 166.637 1 54.99 3333 GLN A O 1
ATOM 4670 N N . ARG B 2 3334 ? 142.758 160.713 165.612 1 47.37 3334 ARG A N 1
ATOM 4671 C CA . ARG B 2 3334 ? 141.967 161.762 166.234 1 51.34 3334 ARG A CA 1
ATOM 4672 C C . ARG B 2 3334 ? 141.12 162.519 165.221 1 51.47 3334 ARG A C 1
ATOM 4673 O O . ARG B 2 3334 ? 140.561 163.568 165.554 1 51.41 3334 ARG A O 1
ATOM 4681 N N . GLY B 2 3335 ? 141.015 162.012 163.995 1 45.14 3335 GLY A N 1
ATOM 4682 C CA . GLY B 2 3335 ? 140.137 162.602 163.004 1 40.45 3335 GLY A CA 1
ATOM 4683 C C . GLY B 2 3335 ? 140.474 164.022 162.62 1 48.52 3335 GLY A C 1
ATOM 4684 O O . GLY B 2 3335 ? 139.577 164.867 162.563 1 64.51 3335 GLY A O 1
ATOM 4685 N N . HIS B 2 3336 ? 141.743 164.313 162.354 1 40.37 3336 HIS A N 1
ATOM 4686 C CA . HIS B 2 3336 ? 142.177 165.659 162.017 1 38.71 3336 HIS A CA 1
ATOM 4687 C C . HIS B 2 3336 ? 142.962 165.653 160.715 1 35.02 3336 HIS A C 1
ATOM 4688 O O . HIS B 2 3336 ? 143.648 164.682 160.386 1 54.03 3336 HIS A O 1
ATOM 4695 N N . VAL B 2 3337 ? 142.852 166.752 159.979 1 15.36 3337 VAL A N 1
ATOM 4696 C CA . VAL B 2 3337 ? 143.627 166.98 158.767 1 17.22 3337 VAL A CA 1
ATOM 4697 C C . VAL B 2 3337 ? 144.486 168.215 158.973 1 41.21 3337 VAL A C 1
ATOM 4698 O O . VAL B 2 3337 ? 143.979 169.285 159.331 1 58.74 3337 VAL A O 1
ATOM 4702 N N . TYR B 2 3338 ? 145.788 168.074 158.753 1 28.47 3338 TYR A N 1
ATOM 4703 C CA . TYR B 2 3338 ? 146.727 169.178 158.873 1 15.22 3338 TYR A CA 1
ATOM 4704 C C . TYR B 2 3338 ? 147.21 169.581 157.488 1 20.3 3338 TYR A C 1
ATOM 4705 O O . TYR B 2 3338 ? 147.587 168.727 156.681 1 43.79 3338 TYR A O 1
ATOM 4714 N N . TRP B 2 3339 ? 147.2 170.882 157.218 1 12.92 3339 TRP A N 1
ATOM 4715 C CA . TRP B 2 3339 ? 147.686 171.411 155.955 1 16.59 3339 TRP A CA 1
ATOM 4716 C C . TRP B 2 3339 ? 148.456 172.694 156.224 1 21.88 3339 TRP A C 1
ATOM 4717 O O . TRP B 2 3339 ? 148.359 173.288 157.3 1 38.37 3339 TRP A O 1
ATOM 4728 N N . ALA B 2 3340 ? 149.229 173.118 155.232 1 26.75 3340 ALA A N 1
ATOM 4729 C CA . ALA B 2 3340 ? 150.051 174.309 155.342 1 16.85 3340 ALA A CA 1
ATOM 4730 C C . ALA B 2 3340 ? 149.755 175.256 154.189 1 28.03 3340 ALA A C 1
ATOM 4731 O O . ALA B 2 3340 ? 149.375 174.839 153.093 1 35.35 3340 ALA A O 1
ATOM 4733 N N . ASP B 2 3341 ? 149.931 176.547 154.453 1 31.3 3341 ASP A N 1
ATOM 4734 C CA . ASP B 2 3341 ? 149.763 177.583 153.445 1 27.04 3341 ASP A CA 1
ATOM 4735 C C . ASP B 2 3341 ? 150.952 178.527 153.51 1 36.45 3341 ASP A C 1
ATOM 4736 O O . ASP B 2 3341 ? 151.321 178.99 154.593 1 31.4 3341 ASP A O 1
ATOM 4741 N N . TRP B 2 3342 ? 151.547 178.814 152.352 1 34.46 3342 TRP A N 1
ATOM 4742 C CA . TRP B 2 3342 ? 152.676 179.729 152.263 1 32.94 3342 TRP A CA 1
ATOM 4743 C C . TRP B 2 3342 ? 152.273 181.088 151.703 1 44.95 3342 TRP A C 1
ATOM 4744 O O . TRP B 2 3342 ? 153.055 181.715 150.982 1 50.09 3342 TRP A O 1
ATOM 4755 N N . GLY B 2 3343 ? 151.072 181.558 152.026 1 47.68 3343 GLY A N 1
ATOM 4756 C CA . GLY B 2 3343 ? 150.632 182.868 151.591 1 38.97 3343 GLY A CA 1
ATOM 4757 C C . GLY B 2 3343 ? 151.298 183.981 152.371 1 46.34 3343 GLY A C 1
ATOM 4758 O O . GLY B 2 3343 ? 152.296 183.748 153.058 1 50.91 3343 GLY A O 1
ATOM 4759 N N . VAL B 2 3344 ? 150.763 185.199 152.269 1 54.91 3344 VAL A N 1
ATOM 4760 C CA . VAL B 2 3344 ? 151.347 186.325 152.994 1 54.77 3344 VAL A CA 1
ATOM 4761 C C . VAL B 2 3344 ? 151.281 186.077 154.495 1 56.58 3344 VAL A C 1
ATOM 4762 O O . VAL B 2 3344 ? 152.269 186.253 155.217 1 62.35 3344 VAL A O 1
ATOM 4766 N N . HIS B 2 3345 ? 150.117 185.651 154.985 1 50.01 3345 HIS A N 1
ATOM 4767 C CA . HIS B 2 3345 ? 149.962 185.26 156.385 1 47.7 3345 HIS A CA 1
ATOM 4768 C C . HIS B 2 3345 ? 150.038 183.739 156.461 1 58.76 3345 HIS A C 1
ATOM 4769 O O . HIS B 2 3345 ? 149.038 183.035 156.609 1 63.24 3345 HIS A O 1
ATOM 4776 N N . ALA B 2 3346 ? 151.263 183.231 156.351 1 48.09 3346 ALA A N 1
ATOM 4777 C CA . ALA B 2 3346 ? 151.489 181.794 156.329 1 39.6 3346 ALA A CA 1
ATOM 4778 C C . ALA B 2 3346 ? 151.101 181.164 157.66 1 48.74 3346 ALA A C 1
ATOM 4779 O O . ALA B 2 3346 ? 151.248 181.767 158.726 1 52.15 3346 ALA A O 1
ATOM 4781 N N . TYR B 2 3347 ? 150.601 179.935 157.59 1 34.36 3347 TYR A N 1
ATOM 4782 C CA . TYR B 2 3347 ? 150.127 179.241 158.778 1 27.33 3347 TYR A CA 1
ATOM 4783 C C . TYR B 2 3347 ? 150.071 177.749 158.496 1 40.96 3347 TYR A C 1
ATOM 4784 O O . TYR B 2 3347 ? 150.17 177.304 157.351 1 50 3347 TYR A O 1
ATOM 4793 N N . ILE B 2 3348 ? 149.913 176.981 159.569 1 45.76 3348 ILE A N 1
ATOM 4794 C CA . ILE B 2 3348 ? 149.607 175.558 159.5 1 36.45 3348 ILE A CA 1
ATOM 4795 C C . ILE B 2 3348 ? 148.249 175.361 160.155 1 37.78 3348 ILE A C 1
ATOM 4796 O O . ILE B 2 3348 ? 148.097 175.579 161.363 1 47.52 3348 ILE A O 1
ATOM 4801 N N . GLY B 2 3349 ? 147.263 174.964 159.362 1 26.04 3349 GLY A N 1
ATOM 4802 C CA . GLY B 2 3349 ? 145.911 174.852 159.86 1 24.75 3349 GLY A CA 1
ATOM 4803 C C . GLY B 2 3349 ? 145.574 173.462 160.35 1 36.37 3349 GLY A C 1
ATOM 4804 O O . GLY B 2 3349 ? 146.391 172.546 160.327 1 51.89 3349 GLY A O 1
ATOM 4805 N N . ARG B 2 3350 ? 144.335 173.319 160.81 1 37.67 3350 ARG A N 1
ATOM 4806 C CA . ARG B 2 3350 ? 143.808 172.025 161.204 1 22.51 3350 ARG A CA 1
ATOM 4807 C C . ARG B 2 3350 ? 142.298 172.047 161.039 1 40.64 3350 ARG A C 1
ATOM 4808 O O . ARG B 2 3350 ? 141.647 173.065 161.283 1 59.58 3350 ARG A O 1
ATOM 4816 N N . ILE B 2 3351 ? 141.746 170.909 160.622 1 30.99 3351 ILE A N 1
ATOM 4817 C CA . ILE B 2 3351 ? 140.306 170.746 160.485 1 31.37 3351 ILE A CA 1
ATOM 4818 C C . ILE B 2 3351 ? 139.982 169.285 160.742 1 42.9 3351 ILE A C 1
ATOM 4819 O O . ILE B 2 3351 ? 140.813 168.398 160.54 1 55.84 3351 ILE A O 1
ATOM 4824 N N . GLY B 2 3352 ? 138.768 169.035 161.221 1 38.37 3352 GLY A N 1
ATOM 4825 C CA . GLY B 2 3352 ? 138.309 167.667 161.337 1 42.27 3352 GLY A CA 1
ATOM 4826 C C . GLY B 2 3352 ? 138.143 167.03 159.973 1 36.88 3352 GLY A C 1
ATOM 4827 O O . GLY B 2 3352 ? 137.984 167.71 158.959 1 45.4 3352 GLY A O 1
ATOM 4828 N N . MET B 2 3353 ? 138.195 165.699 159.95 1 42.37 3353 MET A N 1
ATOM 4829 C CA . MET B 2 3353 ? 138.036 164.984 158.691 1 38.21 3353 MET A CA 1
ATOM 4830 C C . MET B 2 3353 ? 136.659 165.195 158.079 1 51.94 3353 MET A C 1
ATOM 4831 O O . MET B 2 3353 ? 136.476 164.93 156.887 1 62.35 3353 MET A O 1
ATOM 4836 N N . ASP B 2 3354 ? 135.688 165.658 158.866 1 59.2 3354 ASP A N 1
ATOM 4837 C CA . ASP B 2 3354 ? 134.334 165.906 158.39 1 57.13 3354 ASP A CA 1
ATOM 4838 C C . ASP B 2 3354 ? 134.025 167.391 158.234 1 59.34 3354 ASP A C 1
ATOM 4839 O O . ASP B 2 3354 ? 132.856 167.757 158.081 1 66.46 3354 ASP A O 1
ATOM 4844 N N . GLY B 2 3355 ? 135.039 168.249 158.288 1 42.19 3355 GLY A N 1
ATOM 4845 C CA . GLY B 2 3355 ? 134.838 169.674 158.101 1 41.91 3355 GLY A CA 1
ATOM 4846 C C . GLY B 2 3355 ? 134.439 170.471 159.326 1 49.73 3355 GLY A C 1
ATOM 4847 O O . GLY B 2 3355 ? 133.742 171.483 159.196 1 53.81 3355 GLY A O 1
ATOM 4848 N N . THR B 2 3356 ? 134.865 170.053 160.52 1 59.41 3356 THR A N 1
ATOM 4849 C CA . THR B 2 3356 ? 134.649 170.836 161.739 1 51.49 3356 THR A CA 1
ATOM 4850 C C . THR B 2 3356 ? 135.964 171.022 162.48 1 52.89 3356 THR A C 1
ATOM 4851 O O . THR B 2 3356 ? 136.974 170.381 162.168 1 63.52 3356 THR A O 1
ATOM 4855 N N . ASN B 2 3357 ? 135.937 171.891 163.49 1 55.62 3357 ASN A N 1
ATOM 4856 C CA . ASN B 2 3357 ? 137.157 172.27 164.204 1 59.83 3357 ASN A CA 1
ATOM 4857 C C . ASN B 2 3357 ? 138.199 172.867 163.262 1 62.64 3357 ASN A C 1
ATOM 4858 O O . ASN B 2 3357 ? 139.306 172.349 163.117 1 71.35 3357 ASN A O 1
ATOM 4863 N N . LYS B 2 3358 ? 137.854 173.983 162.616 1 51.04 3358 LYS A N 1
ATOM 4864 C CA . LYS B 2 3358 ? 138.887 174.774 161.96 1 51.65 3358 LYS A CA 1
ATOM 4865 C C . LYS B 2 3358 ? 139.66 175.544 163.023 1 53.62 3358 LYS A C 1
ATOM 4866 O O . LYS B 2 3358 ? 139.071 176.165 163.911 1 63.76 3358 LYS A O 1
ATOM 4872 N N . SER B 2 3359 ? 140.986 175.463 162.962 1 47.19 3359 SER A N 1
ATOM 4873 C CA . SER B 2 3359 ? 141.831 176.139 163.938 1 52.97 3359 SER A CA 1
ATOM 4874 C C . SER B 2 3359 ? 143.188 176.388 163.304 1 53.98 3359 SER A C 1
ATOM 4875 O O . SER B 2 3359 ? 143.522 175.807 162.271 1 61.84 3359 SER A O 1
ATOM 4878 N N . VAL B 2 3360 ? 143.971 177.255 163.936 1 37.91 3360 VAL A N 1
ATOM 4879 C CA . VAL B 2 3360 ? 145.313 177.573 163.468 1 44.36 3360 VAL A CA 1
ATOM 4880 C C . VAL B 2 3360 ? 146.301 177 164.472 1 43.76 3360 VAL A C 1
ATOM 4881 O O . VAL B 2 3360 ? 146.222 177.294 165.671 1 50.4 3360 VAL A O 1
ATOM 4885 N N . ILE B 2 3361 ? 147.225 176.177 163.985 1 34.08 3361 ILE A N 1
ATOM 4886 C CA . ILE B 2 3361 ? 148.201 175.521 164.849 1 32.95 3361 ILE A CA 1
ATOM 4887 C C . ILE B 2 3361 ? 149.467 176.354 164.985 1 46.86 3361 ILE A C 1
ATOM 4888 O O . ILE B 2 3361 ? 149.855 176.74 166.09 1 55.27 3361 ILE A O 1
ATOM 4893 N N . ILE B 2 3362 ? 150.131 176.647 163.87 1 44.02 3362 ILE A N 1
ATOM 4894 C CA . ILE B 2 3362 ? 151.349 177.448 163.861 1 42.5 3362 ILE A CA 1
ATOM 4895 C C . ILE B 2 3362 ? 151.108 178.686 163.012 1 52.09 3362 ILE A C 1
ATOM 4896 O O . ILE B 2 3362 ? 150.617 178.588 161.882 1 55.71 3362 ILE A O 1
ATOM 4901 N N . SER B 2 3363 ? 151.448 179.852 163.559 1 57.62 3363 SER A N 1
ATOM 4902 C CA . SER B 2 3363 ? 151.306 181.099 162.818 1 59.27 3363 SER A CA 1
ATOM 4903 C C . SER B 2 3363 ? 152.476 182.056 162.975 1 58.18 3363 SER A C 1
ATOM 4904 O O . SER B 2 3363 ? 152.46 183.112 162.336 1 65.15 3363 SER A O 1
ATOM 4907 N N . THR B 2 3364 ? 153.484 181.738 163.781 1 45.74 3364 THR A N 1
ATOM 4908 C CA . THR B 2 3364 ? 154.598 182.635 164.038 1 48.33 3364 THR A CA 1
ATOM 4909 C C . THR B 2 3364 ? 155.903 181.986 163.599 1 55.27 3364 THR A C 1
ATOM 4910 O O . THR B 2 3364 ? 156.077 180.769 163.711 1 59.42 3364 THR A O 1
ATOM 4914 N N . LYS B 2 3365 ? 156.819 182.818 163.104 1 63.06 3365 LYS A N 1
ATOM 4915 C CA . LYS B 2 3365 ? 158.121 182.37 162.611 1 57.8 3365 LYS A CA 1
ATOM 4916 C C . LYS B 2 3365 ? 157.955 181.298 161.536 1 59.65 3365 LYS A C 1
ATOM 4917 O O . LYS B 2 3365 ? 158.534 180.213 161.602 1 66.12 3365 LYS A O 1
ATOM 4923 N N . ILE B 2 3366 ? 157.136 181.615 160.534 1 44.15 3366 ILE A N 1
ATOM 4924 C CA . ILE B 2 3366 ? 156.83 180.687 159.454 1 36.28 3366 ILE A CA 1
ATOM 4925 C C . ILE B 2 3366 ? 156.52 181.495 158.203 1 41.21 3366 ILE A C 1
ATOM 4926 O O . ILE B 2 3366 ? 155.663 182.382 158.211 1 52.55 3366 ILE A O 1
ATOM 4931 N N . GLU B 2 3367 ? 157.242 181.202 157.122 1 41 3367 GLU A N 1
ATOM 4932 C CA . GLU B 2 3367 ? 157.072 181.975 155.897 1 42.73 3367 GLU A CA 1
ATOM 4933 C C . GLU B 2 3367 ? 156.716 181.106 154.697 1 43.85 3367 GLU A C 1
ATOM 4934 O O . GLU B 2 3367 ? 155.825 181.458 153.919 1 56.46 3367 GLU A O 1
ATOM 4940 N N . TRP B 2 3368 ? 157.393 179.972 154.537 1 28.7 3368 TRP A N 1
ATOM 4941 C CA . TRP B 2 3368 ? 157.208 179.094 153.381 1 29.84 3368 TRP A CA 1
ATOM 4942 C C . TRP B 2 3368 ? 157.088 177.646 153.84 1 37.45 3368 TRP A C 1
ATOM 4943 O O . TRP B 2 3368 ? 157.998 176.837 153.625 1 45.49 3368 TRP A O 1
ATOM 4954 N N . PRO B 2 3369 ? 155.974 177.28 154.471 1 17.96 3369 PRO A N 1
ATOM 4955 C CA . PRO B 2 3369 ? 155.804 175.877 154.905 1 19.29 3369 PRO A CA 1
ATOM 4956 C C . PRO B 2 3369 ? 155.388 174.945 153.769 1 29.85 3369 PRO A C 1
ATOM 4957 O O . PRO B 2 3369 ? 154.225 174.593 153.581 1 37.38 3369 PRO A O 1
ATOM 4961 N N . ASN B 2 3370 ? 156.374 174.524 152.974 1 26.2 3370 ASN A N 1
ATOM 4962 C CA . ASN B 2 3370 ? 156.088 173.618 151.866 1 20.9 3370 ASN A CA 1
ATOM 4963 C C . ASN B 2 3370 ? 155.765 172.215 152.359 1 33.27 3370 ASN A C 1
ATOM 4964 O O . ASN B 2 3370 ? 155.016 171.479 151.706 1 34.06 3370 ASN A O 1
ATOM 4969 N N . ALA B 2 3371 ? 156.321 171.824 153.499 1 41.04 3371 ALA A N 1
ATOM 4970 C CA . ALA B 2 3371 ? 156.332 170.436 153.936 1 23.14 3371 ALA A CA 1
ATOM 4971 C C . ALA B 2 3371 ? 155.608 170.288 155.264 1 23.92 3371 ALA A C 1
ATOM 4972 O O . ALA B 2 3371 ? 155.621 171.208 156.087 1 47.03 3371 ALA A O 1
ATOM 4974 N N . ILE B 2 3372 ? 154.987 169.129 155.47 1 18.83 3372 ILE A N 1
ATOM 4975 C CA . ILE B 2 3372 ? 154.29 168.826 156.717 1 26.55 3372 ILE A CA 1
ATOM 4976 C C . ILE B 2 3372 ? 154.06 167.323 156.791 1 36.48 3372 ILE A C 1
ATOM 4977 O O . ILE B 2 3372 ? 153.798 166.673 155.776 1 44.6 3372 ILE A O 1
ATOM 4982 N N . THR B 2 3373 ? 154.173 166.77 157.999 1 39.06 3373 THR A N 1
ATOM 4983 C CA . THR B 2 3373 ? 153.948 165.346 158.22 1 33.53 3373 THR A CA 1
ATOM 4984 C C . THR B 2 3373 ? 153.802 165.09 159.714 1 39.68 3373 THR A C 1
ATOM 4985 O O . THR B 2 3373 ? 154.079 165.956 160.546 1 44.57 3373 THR A O 1
ATOM 4989 N N . ILE B 2 3374 ? 153.359 163.877 160.04 1 41.3 3374 ILE A N 1
ATOM 4990 C CA . ILE B 2 3374 ? 153.211 163.413 161.415 1 33.64 3374 ILE A CA 1
ATOM 4991 C C . ILE B 2 3374 ? 153.877 162.048 161.519 1 43.33 3374 ILE A C 1
ATOM 4992 O O . ILE B 2 3374 ? 153.799 161.241 160.587 1 49.33 3374 ILE A O 1
ATOM 4997 N N . ASP B 2 3375 ? 154.541 161.79 162.647 1 38.71 3375 ASP A N 1
ATOM 4998 C CA . ASP B 2 3375 ? 155.308 160.557 162.788 1 51.42 3375 ASP A CA 1
ATOM 4999 C C . ASP B 2 3375 ? 154.495 159.382 163.325 1 52.93 3375 ASP A C 1
ATOM 5000 O O . ASP B 2 3375 ? 154.924 158.235 163.156 1 60.45 3375 ASP A O 1
ATOM 5005 N N . TYR B 2 3376 ? 153.369 159.639 163.996 1 35.05 3376 TYR A N 1
ATOM 5006 C CA . TYR B 2 3376 ? 152.425 158.62 164.455 1 36.88 3376 TYR A CA 1
ATOM 5007 C C . TYR B 2 3376 ? 152.958 157.788 165.617 1 43.94 3376 TYR A C 1
ATOM 5008 O O . TYR B 2 3376 ? 152.219 156.982 166.191 1 54.38 3376 TYR A O 1
ATOM 5017 N N . THR B 2 3377 ? 154.227 157.969 165.982 1 44.34 3377 THR A N 1
ATOM 5018 C CA . THR B 2 3377 ? 154.772 157.211 167.104 1 44.65 3377 THR A CA 1
ATOM 5019 C C . THR B 2 3377 ? 154.931 158.095 168.332 1 54.59 3377 THR A C 1
ATOM 5020 O O . THR B 2 3377 ? 154.525 157.716 169.436 1 56.38 3377 THR A O 1
ATOM 5024 N N . ASN B 2 3378 ? 155.521 159.275 168.159 1 56.44 3378 ASN A N 1
ATOM 5025 C CA . ASN B 2 3378 ? 155.499 160.302 169.19 1 50.17 3378 ASN A CA 1
ATOM 5026 C C . ASN B 2 3378 ? 154.318 161.246 169.034 1 54.66 3378 ASN A C 1
ATOM 5027 O O . ASN B 2 3378 ? 154.093 162.088 169.907 1 59.46 3378 ASN A O 1
ATOM 5032 N N . ASP B 2 3379 ? 153.569 161.137 167.944 1 58.49 3379 ASP A N 1
ATOM 5033 C CA . ASP B 2 3379 ? 152.429 162.062 167.689 1 55.15 3379 ASP A CA 1
ATOM 5034 C C . ASP B 2 3379 ? 152.933 163.501 167.583 1 57.08 3379 ASP A C 1
ATOM 5035 O O . ASP B 2 3379 ? 152.117 164.412 167.763 1 65.75 3379 ASP A O 1
ATOM 5040 N N . LEU B 2 3380 ? 154.213 163.697 167.273 1 34.89 3380 LEU A N 1
ATOM 5041 C CA . LEU B 2 3380 ? 154.705 165.047 167.035 1 31.65 3380 LEU A CA 1
ATOM 5042 C C . LEU B 2 3380 ? 154.417 165.487 165.606 1 43.07 3380 LEU A C 1
ATOM 5043 O O . LEU B 2 3380 ? 154.484 164.692 164.666 1 47.12 3380 LEU A O 1
ATOM 5048 N N . LEU B 2 3381 ? 154.095 166.767 165.448 1 49.97 3381 LEU A N 1
ATOM 5049 C CA . LEU B 2 3381 ? 153.864 167.339 164.131 1 40.38 3381 LEU A CA 1
ATOM 5050 C C . LEU B 2 3381 ? 155.161 167.912 163.577 1 40.36 3381 LEU A C 1
ATOM 5051 O O . LEU B 2 3381 ? 155.868 168.656 164.261 1 53.69 3381 LEU A O 1
ATOM 5056 N N . TYR B 2 3382 ? 155.469 167.566 162.331 1 34.67 3382 TYR A N 1
ATOM 5057 C CA . TYR B 2 3382 ? 156.71 167.972 161.687 1 28.44 3382 TYR A CA 1
ATOM 5058 C C . TYR B 2 3382 ? 156.401 168.833 160.474 1 38.49 3382 TYR A C 1
ATOM 5059 O O . TYR B 2 3382 ? 155.461 168.549 159.727 1 50.63 3382 TYR A O 1
ATOM 5068 N N . TRP B 2 3383 ? 157.193 169.885 160.283 1 27.93 3383 TRP A N 1
ATOM 5069 C CA . TRP B 2 3383 ? 157.09 170.706 159.086 1 21.65 3383 TRP A CA 1
ATOM 5070 C C . TRP B 2 3383 ? 158.413 171.415 158.845 1 25.23 3383 TRP A C 1
ATOM 5071 O O . TRP B 2 3383 ? 159.257 171.52 159.737 1 27.47 3383 TRP A O 1
ATOM 5082 N N . ALA B 2 3384 ? 158.579 171.904 157.62 1 32.43 3384 ALA A N 1
ATOM 5083 C CA . ALA B 2 3384 ? 159.796 172.58 157.2 1 42.47 3384 ALA A CA 1
ATOM 5084 C C . ALA B 2 3384 ? 159.442 173.872 156.482 1 54.14 3384 ALA A C 1
ATOM 5085 O O . ALA B 2 3384 ? 158.409 173.958 155.812 1 55.11 3384 ALA A O 1
ATOM 5087 N N . ASP B 2 3385 ? 160.307 174.871 156.621 1 52.33 3385 ASP A N 1
ATOM 5088 C CA . ASP B 2 3385 ? 160.126 176.176 155.999 1 34.43 3385 ASP A CA 1
ATOM 5089 C C . ASP B 2 3385 ? 161.182 176.35 154.917 1 37.31 3385 ASP A C 1
ATOM 5090 O O . ASP B 2 3385 ? 162.375 176.165 155.176 1 44.86 3385 ASP A O 1
ATOM 5095 N N . ALA B 2 3386 ? 160.745 176.698 153.707 1 30.45 3386 ALA A N 1
ATOM 5096 C CA . ALA B 2 3386 ? 161.675 176.881 152.602 1 25.67 3386 ALA A CA 1
ATOM 5097 C C . ALA B 2 3386 ? 162.443 178.193 152.682 1 30.47 3386 ALA A C 1
ATOM 5098 O O . ALA B 2 3386 ? 163.614 178.231 152.29 1 42.86 3386 ALA A O 1
ATOM 5100 N N . HIS B 2 3387 ? 161.825 179.262 153.181 1 39.39 3387 HIS A N 1
ATOM 5101 C CA . HIS B 2 3387 ? 162.508 180.547 153.29 1 41.25 3387 HIS A CA 1
ATOM 5102 C C . HIS B 2 3387 ? 163.428 180.588 154.505 1 46.55 3387 HIS A C 1
ATOM 5103 O O . HIS B 2 3387 ? 164.643 180.758 154.366 1 57.49 3387 HIS A O 1
ATOM 5110 N N . LEU B 2 3388 ? 162.861 180.433 155.702 1 36.09 3388 LEU A N 1
ATOM 5111 C CA . LEU B 2 3388 ? 163.678 180.411 156.908 1 40.8 3388 LEU A CA 1
ATOM 5112 C C . LEU B 2 3388 ? 164.602 179.201 156.953 1 52.8 3388 LEU A C 1
ATOM 5113 O O . LEU B 2 3388 ? 165.566 179.202 157.723 1 64.5 3388 LEU A O 1
ATOM 5118 N N . GLY B 2 3389 ? 164.326 178.174 156.15 1 42.46 3389 GLY A N 1
ATOM 5119 C CA . GLY B 2 3389 ? 165.26 177.082 155.967 1 34.77 3389 GLY A CA 1
ATOM 5120 C C . GLY B 2 3389 ? 165.402 176.128 157.128 1 39.15 3389 GLY A C 1
ATOM 5121 O O . GLY B 2 3389 ? 166.45 175.494 157.263 1 50.77 3389 GLY A O 1
ATOM 5122 N N . TYR B 2 3390 ? 164.386 175.999 157.971 1 39.73 3390 TYR A N 1
ATOM 5123 C CA . TYR B 2 3390 ? 164.472 175.135 159.137 1 41.77 3390 TYR A CA 1
ATOM 5124 C C . TYR B 2 3390 ? 163.599 173.896 158.975 1 40.91 3390 TYR A C 1
ATOM 5125 O O . TYR B 2 3390 ? 162.733 173.815 158.103 1 45.2 3390 TYR A O 1
ATOM 5134 N N . ILE B 2 3391 ? 163.849 172.915 159.837 1 41.85 3391 ILE A N 1
ATOM 5135 C CA . ILE B 2 3391 ? 162.915 171.83 160.11 1 35.78 3391 ILE A CA 1
ATOM 5136 C C . ILE B 2 3391 ? 162.591 171.886 161.593 1 44.61 3391 ILE A C 1
ATOM 5137 O O . ILE B 2 3391 ? 163.498 171.849 162.431 1 53.13 3391 ILE A O 1
ATOM 5142 N N . GLU B 2 3392 ? 161.307 171.988 161.913 1 41.7 3392 GLU A N 1
ATOM 5143 C CA . GLU B 2 3392 ? 160.87 172.253 163.272 1 39.35 3392 GLU A CA 1
ATOM 5144 C C . GLU B 2 3392 ? 159.665 171.382 163.589 1 48.89 3392 GLU A C 1
ATOM 5145 O O . GLU B 2 3392 ? 158.754 171.232 162.773 1 54.99 3392 GLU A O 1
ATOM 5151 N N . PHE B 2 3393 ? 159.662 170.809 164.79 1 49.05 3393 PHE A N 1
ATOM 5152 C CA . PHE B 2 3393 ? 158.599 169.9 165.186 1 46.95 3393 PHE A CA 1
ATOM 5153 C C . PHE B 2 3393 ? 157.93 170.427 166.445 1 52.63 3393 PHE A C 1
ATOM 5154 O O . PHE B 2 3393 ? 158.515 171.196 167.211 1 65.57 3393 PHE A O 1
ATOM 5162 N N . SER B 2 3394 ? 156.688 169.996 166.651 1 49.62 3394 SER A N 1
ATOM 5163 C CA . SER B 2 3394 ? 155.861 170.53 167.721 1 46.3 3394 SER A CA 1
ATOM 5164 C C . SER B 2 3394 ? 154.805 169.51 168.115 1 42.88 3394 SER A C 1
ATOM 5165 O O . SER B 2 3394 ? 154.59 168.509 167.429 1 53.51 3394 SER A O 1
ATOM 5168 N N . ASP B 2 3395 ? 154.152 169.779 169.243 1 50.58 3395 ASP A N 1
ATOM 5169 C CA . ASP B 2 3395 ? 153.013 168.983 169.667 1 53.94 3395 ASP A CA 1
ATOM 5170 C C . ASP B 2 3395 ? 151.866 169.138 168.675 1 57.57 3395 ASP A C 1
ATOM 5171 O O . ASP B 2 3395 ? 151.855 170.035 167.829 1 68.65 3395 ASP A O 1
ATOM 5176 N N . LEU B 2 3396 ? 150.884 168.241 168.788 1 50.56 3396 LEU A N 1
ATOM 5177 C CA . LEU B 2 3396 ? 149.738 168.289 167.889 1 56.9 3396 LEU A CA 1
ATOM 5178 C C . LEU B 2 3396 ? 148.93 169.569 168.049 1 52.68 3396 LEU A C 1
ATOM 5179 O O . LEU B 2 3396 ? 148.206 169.95 167.124 1 49.58 3396 LEU A O 1
ATOM 5184 N N . GLU B 2 3397 ? 149.032 170.237 169.196 1 63.09 3397 GLU A N 1
ATOM 5185 C CA . GLU B 2 3397 ? 148.311 171.478 169.436 1 66.2 3397 GLU A CA 1
ATOM 5186 C C . GLU B 2 3397 ? 149.152 172.716 169.159 1 68.4 3397 GLU A C 1
ATOM 5187 O O . GLU B 2 3397 ? 148.666 173.834 169.355 1 59.32 3397 GLU A O 1
ATOM 5193 N N . GLY B 2 3398 ? 150.39 172.547 168.702 1 59.96 3398 GLY A N 1
ATOM 5194 C CA . GLY B 2 3398 ? 151.255 173.663 168.39 1 46.64 3398 GLY A CA 1
ATOM 5195 C C . GLY B 2 3398 ? 152.14 174.143 169.519 1 52.93 3398 GLY A C 1
ATOM 5196 O O . GLY B 2 3398 ? 152.891 175.106 169.324 1 57.02 3398 GLY A O 1
ATOM 5197 N N . HIS B 2 3399 ? 152.079 173.512 170.687 1 62.59 3399 HIS A N 1
ATOM 5198 C CA . HIS B 2 3399 ? 152.904 173.924 171.81 1 63.37 3399 HIS A CA 1
ATOM 5199 C C . HIS B 2 3399 ? 154.247 173.196 171.79 1 51.73 3399 HIS A C 1
ATOM 5200 O O . HIS B 2 3399 ? 154.399 172.131 171.187 1 56.36 3399 HIS A O 1
ATOM 5207 N N . HIS B 2 3400 ? 155.228 173.797 172.463 1 55.05 3400 HIS A N 1
ATOM 5208 C CA . HIS B 2 3400 ? 156.543 173.198 172.692 1 64.42 3400 HIS A CA 1
ATOM 5209 C C . HIS B 2 3400 ? 157.232 172.839 171.372 1 63.69 3400 HIS A C 1
ATOM 5210 O O . HIS B 2 3400 ? 157.483 171.678 171.055 1 66.07 3400 HIS A O 1
ATOM 5217 N N . ARG B 2 3401 ? 157.529 173.885 170.609 1 58.72 3401 ARG A N 1
ATOM 5218 C CA . ARG B 2 3401 ? 158.214 173.726 169.334 1 55.26 3401 ARG A CA 1
ATOM 5219 C C . ARG B 2 3401 ? 159.718 173.595 169.544 1 59.02 3401 ARG A C 1
ATOM 5220 O O . ARG B 2 3401 ? 160.28 174.161 170.485 1 65.75 3401 ARG A O 1
ATOM 5228 N N . HIS B 2 3402 ? 160.371 172.839 168.661 1 52.96 3402 HIS A N 1
ATOM 5229 C CA . HIS B 2 3402 ? 161.816 172.652 168.718 1 55.25 3402 HIS A CA 1
ATOM 5230 C C . HIS B 2 3402 ? 162.375 172.569 167.307 1 56.78 3402 HIS A C 1
ATOM 5231 O O . HIS B 2 3402 ? 161.823 171.861 166.461 1 49.72 3402 HIS A O 1
ATOM 5238 N N . THR B 2 3403 ? 163.473 173.281 167.061 1 53.88 3403 THR A N 1
ATOM 5239 C CA . THR B 2 3403 ? 164.115 173.267 165.753 1 51.63 3403 THR A CA 1
ATOM 5240 C C . THR B 2 3403 ? 165.074 172.092 165.64 1 49.08 3403 THR A C 1
ATOM 5241 O O . THR B 2 3403 ? 165.887 171.847 166.534 1 52.16 3403 THR A O 1
ATOM 5245 N N . VAL B 2 3404 ? 164.979 171.366 164.529 1 49.06 3404 VAL A N 1
ATOM 5246 C CA . VAL B 2 3404 ? 165.952 170.317 164.24 1 44.2 3404 VAL A CA 1
ATOM 5247 C C . VAL B 2 3404 ? 167.148 170.893 163.495 1 43.34 3404 VAL A C 1
ATOM 5248 O O . VAL B 2 3404 ? 168.3 170.732 163.912 1 47.97 3404 VAL A O 1
ATOM 5252 N N . TYR B 2 3405 ? 166.889 171.575 162.384 1 44.7 3405 TYR A N 1
ATOM 5253 C CA . TYR B 2 3405 ? 167.909 172.295 161.632 1 45.35 3405 TYR A CA 1
ATOM 5254 C C . TYR B 2 3405 ? 167.631 173.784 161.769 1 45.64 3405 TYR A C 1
ATOM 5255 O O . TYR B 2 3405 ? 166.533 174.243 161.443 1 36.35 3405 TYR A O 1
ATOM 5264 N N . ASP B 2 3406 ? 168.62 174.533 162.252 1 53.95 3406 ASP A N 1
ATOM 5265 C CA . ASP B 2 3406 ? 168.419 175.942 162.592 1 51.91 3406 ASP A CA 1
ATOM 5266 C C . ASP B 2 3406 ? 168.729 176.823 161.382 1 55.65 3406 ASP A C 1
ATOM 5267 O O . ASP B 2 3406 ? 169.741 177.522 161.311 1 56.09 3406 ASP A O 1
ATOM 5272 N N . GLY B 2 3407 ? 167.818 176.778 160.414 1 55.55 3407 GLY A N 1
ATOM 5273 C CA . GLY B 2 3407 ? 167.897 177.648 159.259 1 52.54 3407 GLY A CA 1
ATOM 5274 C C . GLY B 2 3407 ? 168.978 177.313 158.259 1 51.94 3407 GLY A C 1
ATOM 5275 O O . GLY B 2 3407 ? 169.31 178.162 157.425 1 49.92 3407 GLY A O 1
ATOM 5276 N N . SER B 2 3408 ? 169.541 176.11 158.312 1 41.65 3408 SER A N 1
ATOM 5277 C CA . SER B 2 3408 ? 170.628 175.733 157.42 1 40.89 3408 SER A CA 1
ATOM 5278 C C . SER B 2 3408 ? 170.162 174.987 156.177 1 37.53 3408 SER A C 1
ATOM 5279 O O . SER B 2 3408 ? 171.002 174.606 155.356 1 40.53 3408 SER A O 1
ATOM 5282 N N . LEU B 2 3409 ? 168.86 174.769 156.014 1 39.96 3409 LEU A N 1
ATOM 5283 C CA . LEU B 2 3409 ? 168.513 174.017 154.813 1 44.15 3409 LEU A CA 1
ATOM 5284 C C . LEU B 2 3409 ? 168.137 174.964 153.677 1 44.21 3409 LEU A C 1
ATOM 5285 O O . LEU B 2 3409 ? 167.398 175.928 153.891 1 51.15 3409 LEU A O 1
ATOM 5290 N N . PRO B 2 3410 ? 168.643 174.704 152.47 1 31.88 3410 PRO A N 1
ATOM 5291 C CA . PRO B 2 3410 ? 168.398 175.617 151.345 1 30.52 3410 PRO A CA 1
ATOM 5292 C C . PRO B 2 3410 ? 166.927 175.805 151.006 1 34.37 3410 PRO A C 1
ATOM 5293 O O . PRO B 2 3410 ? 166.425 176.933 151.032 1 48.35 3410 PRO A O 1
ATOM 5297 N N . HIS B 2 3411 ? 166.226 174.717 150.691 1 23.88 3411 HIS A N 1
ATOM 5298 C CA . HIS B 2 3411 ? 164.848 174.821 150.228 1 25.06 3411 HIS A CA 1
ATOM 5299 C C . HIS B 2 3411 ? 164.111 173.492 150.347 1 29.37 3411 HIS A C 1
ATOM 5300 O O . HIS B 2 3411 ? 163.804 172.868 149.324 1 37.74 3411 HIS A O 1
ATOM 5307 N N . PRO B 2 3412 ? 163.812 173.021 151.555 1 23.89 3412 PRO A N 1
ATOM 5308 C CA . PRO B 2 3412 ? 163.063 171.766 151.685 1 32.82 3412 PRO A CA 1
ATOM 5309 C C . PRO B 2 3412 ? 161.656 171.911 151.125 1 33.03 3412 PRO A C 1
ATOM 5310 O O . PRO B 2 3412 ? 161.056 172.985 151.181 1 52.01 3412 PRO A O 1
ATOM 5314 N N . PHE B 2 3413 ? 161.132 170.82 150.575 1 18.03 3413 PHE A N 1
ATOM 5315 C CA . PHE B 2 3413 ? 159.788 170.812 150.011 1 29.7 3413 PHE A CA 1
ATOM 5316 C C . PHE B 2 3413 ? 158.863 169.795 150.656 1 37.14 3413 PHE A C 1
ATOM 5317 O O . PHE B 2 3413 ? 157.693 170.1 150.892 1 45.52 3413 PHE A O 1
ATOM 5325 N N . ALA B 2 3414 ? 159.345 168.589 150.938 1 11.74 3414 ALA A N 1
ATOM 5326 C CA . ALA B 2 3414 ? 158.54 167.576 151.601 1 8.96 3414 ALA A CA 1
ATOM 5327 C C . ALA B 2 3414 ? 159.431 166.752 152.514 1 23.98 3414 ALA A C 1
ATOM 5328 O O . ALA B 2 3414 ? 160.547 166.389 152.144 1 37.81 3414 ALA A O 1
ATOM 5330 N N . LEU B 2 3415 ? 158.931 166.455 153.711 1 11.07 3415 LEU A N 1
ATOM 5331 C CA . LEU B 2 3415 ? 159.651 165.596 154.637 1 13.8 3415 LEU A CA 1
ATOM 5332 C C . LEU B 2 3415 ? 158.757 164.443 155.066 1 19.96 3415 LEU A C 1
ATOM 5333 O O . LEU B 2 3415 ? 157.53 164.503 154.961 1 39.65 3415 LEU A O 1
ATOM 5338 N N . THR B 2 3416 ? 159.4 163.384 155.549 1 33.38 3416 THR A N 1
ATOM 5339 C CA . THR B 2 3416 ? 158.703 162.225 156.082 1 18.91 3416 THR A CA 1
ATOM 5340 C C . THR B 2 3416 ? 159.574 161.592 157.156 1 24.56 3416 THR A C 1
ATOM 5341 O O . THR B 2 3416 ? 160.791 161.786 157.186 1 40.38 3416 THR A O 1
ATOM 5345 N N . ILE B 2 3417 ? 158.939 160.833 158.044 1 19.01 3417 ILE A N 1
ATOM 5346 C CA . ILE B 2 3417 ? 159.6 160.277 159.218 1 25.78 3417 ILE A CA 1
ATOM 5347 C C . ILE B 2 3417 ? 159.54 158.76 159.149 1 33.05 3417 ILE A C 1
ATOM 5348 O O . ILE B 2 3417 ? 158.58 158.19 158.621 1 43.53 3417 ILE A O 1
ATOM 5353 N N . PHE B 2 3418 ? 160.573 158.11 159.678 1 20.47 3418 PHE A N 1
ATOM 5354 C CA . PHE B 2 3418 ? 160.512 156.687 159.973 1 28.93 3418 PHE A CA 1
ATOM 5355 C C . PHE B 2 3418 ? 161.526 156.366 161.057 1 39.27 3418 PHE A C 1
ATOM 5356 O O . PHE B 2 3418 ? 162.696 156.742 160.95 1 38.29 3418 PHE A O 1
ATOM 5364 N N . GLU B 2 3419 ? 161.066 155.657 162.089 1 54.41 3419 GLU A N 1
ATOM 5365 C CA . GLU B 2 3419 ? 161.905 155.27 163.216 1 46.75 3419 GLU A CA 1
ATOM 5366 C C . GLU B 2 3419 ? 162.585 156.486 163.832 1 53.92 3419 GLU A C 1
ATOM 5367 O O . GLU B 2 3419 ? 161.951 157.256 164.558 1 47.5 3419 GLU A O 1
ATOM 5373 N N . ASP B 2 3420 ? 163.875 156.663 163.551 1 59.07 3420 ASP A N 1
ATOM 5374 C CA . ASP B 2 3420 ? 164.64 157.777 164.094 1 49.62 3420 ASP A CA 1
ATOM 5375 C C . ASP B 2 3420 ? 165.112 158.765 163.036 1 46.84 3420 ASP A C 1
ATOM 5376 O O . ASP B 2 3420 ? 165.803 159.726 163.383 1 62.68 3420 ASP A O 1
ATOM 5381 N N . THR B 2 3421 ? 164.761 158.563 161.771 1 29.88 3421 THR A N 1
ATOM 5382 C CA . THR B 2 3421 ? 165.342 159.319 160.67 1 22.63 3421 THR A CA 1
ATOM 5383 C C . THR B 2 3421 ? 164.281 160.152 159.964 1 26.04 3421 THR A C 1
ATOM 5384 O O . THR B 2 3421 ? 163.205 159.645 159.635 1 49.62 3421 THR A O 1
ATOM 5388 N N . VAL B 2 3422 ? 164.591 161.427 159.733 1 22.1 3422 VAL A N 1
ATOM 5389 C CA . VAL B 2 3422 ? 163.769 162.281 158.884 1 23.67 3422 VAL A CA 1
ATOM 5390 C C . VAL B 2 3422 ? 164.336 162.264 157.474 1 30.65 3422 VAL A C 1
ATOM 5391 O O . VAL B 2 3422 ? 165.552 162.345 157.277 1 50.12 3422 VAL A O 1
ATOM 5395 N N . PHE B 2 3423 ? 163.459 162.142 156.485 1 27.25 3423 PHE A N 1
ATOM 5396 C CA . PHE B 2 3423 ? 163.844 162.2 155.084 1 19.61 3423 PHE A CA 1
ATOM 5397 C C . PHE B 2 3423 ? 163.144 163.378 154.431 1 30.29 3423 PHE A C 1
ATOM 5398 O O . PHE B 2 3423 ? 161.927 163.528 154.558 1 51.72 3423 PHE A O 1
ATOM 5406 N N . TRP B 2 3424 ? 163.905 164.207 153.721 1 28.96 3424 TRP A N 1
ATOM 5407 C CA . TRP B 2 3424 ? 163.319 165.37 153.077 1 31.15 3424 TRP A CA 1
ATOM 5408 C C . TRP B 2 3424 ? 163.904 165.541 151.684 1 33.42 3424 TRP A C 1
ATOM 5409 O O . TRP B 2 3424 ? 165.018 165.096 151.401 1 45.95 3424 TRP A O 1
ATOM 5420 N N . THR B 2 3425 ? 163.134 166.194 150.822 1 28.13 3425 THR A N 1
ATOM 5421 C CA . THR B 2 3425 ? 163.558 166.524 149.47 1 22.17 3425 THR A CA 1
ATOM 5422 C C . THR B 2 3425 ? 163.917 168 149.407 1 36.71 3425 THR A C 1
ATOM 5423 O O . THR B 2 3425 ? 163.158 168.849 149.884 1 54.06 3425 THR A O 1
ATOM 5427 N N . ASP B 2 3426 ? 165.068 168.302 148.815 1 41.96 3426 ASP A N 1
ATOM 5428 C CA . ASP B 2 3426 ? 165.594 169.659 148.745 1 33.04 3426 ASP A CA 1
ATOM 5429 C C . ASP B 2 3426 ? 165.534 170.127 147.299 1 39.37 3426 ASP A C 1
ATOM 5430 O O . ASP B 2 3426 ? 166.062 169.456 146.408 1 52.42 3426 ASP A O 1
ATOM 5435 N N . TRP B 2 3427 ? 164.889 171.271 147.066 1 20.31 3427 TRP A N 1
ATOM 5436 C CA . TRP B 2 3427 ? 164.735 171.757 145.699 1 15.66 3427 TRP A CA 1
ATOM 5437 C C . TRP B 2 3427 ? 166.017 172.381 145.164 1 35.81 3427 TRP A C 1
ATOM 5438 O O . TRP B 2 3427 ? 166.428 172.08 144.039 1 56.94 3427 TRP A O 1
ATOM 5449 N N . ASN B 2 3428 ? 166.651 173.259 145.945 1 44.55 3428 ASN A N 1
ATOM 5450 C CA . ASN B 2 3428 ? 167.795 174.011 145.435 1 39.29 3428 ASN A CA 1
ATOM 5451 C C . ASN B 2 3428 ? 168.947 173.09 145.06 1 46.61 3428 ASN A C 1
ATOM 5452 O O . ASN B 2 3428 ? 169.554 173.25 143.996 1 52.42 3428 ASN A O 1
ATOM 5457 N N . THR B 2 3429 ? 169.26 172.12 145.914 1 49.03 3429 THR A N 1
ATOM 5458 C CA . THR B 2 3429 ? 170.299 171.151 145.601 1 54.61 3429 THR A CA 1
ATOM 5459 C C . THR B 2 3429 ? 169.781 169.964 144.801 1 52.89 3429 THR A C 1
ATOM 5460 O O . THR B 2 3429 ? 170.593 169.163 144.325 1 59.96 3429 THR A O 1
ATOM 5464 N N . ARG B 2 3430 ? 168.462 169.843 144.632 1 35.38 3430 ARG A N 1
ATOM 5465 C CA . ARG B 2 3430 ? 167.849 168.708 143.94 1 29.76 3430 ARG A CA 1
ATOM 5466 C C . ARG B 2 3430 ? 168.308 167.386 144.546 1 35.77 3430 ARG A C 1
ATOM 5467 O O . ARG B 2 3430 ? 168.627 166.428 143.84 1 47.55 3430 ARG A O 1
ATOM 5475 N N . THR B 2 3431 ? 168.335 167.334 145.874 1 34.07 3431 THR A N 1
ATOM 5476 C CA . THR B 2 3431 ? 168.864 166.197 146.607 1 34.96 3431 THR A CA 1
ATOM 5477 C C . THR B 2 3431 ? 167.811 165.631 147.546 1 36.47 3431 THR A C 1
ATOM 5478 O O . THR B 2 3431 ? 166.919 166.345 148.011 1 54.59 3431 THR A O 1
ATOM 5482 N N . VAL B 2 3432 ? 167.93 164.338 147.823 1 32.11 3432 VAL A N 1
ATOM 5483 C CA . VAL B 2 3432 ? 167.179 163.679 148.882 1 15.2 3432 VAL A CA 1
ATOM 5484 C C . VAL B 2 3432 ? 168.142 163.389 150.021 1 24.64 3432 VAL A C 1
ATOM 5485 O O . VAL B 2 3432 ? 169.174 162.737 149.819 1 33.7 3432 VAL A O 1
ATOM 5489 N N . GLU B 2 3433 ? 167.814 163.872 151.216 1 39.19 3433 GLU A N 1
ATOM 5490 C CA . GLU B 2 3433 ? 168.727 163.804 152.344 1 33.46 3433 GLU A CA 1
ATOM 5491 C C . GLU B 2 3433 ? 168.01 163.212 153.546 1 25.5 3433 GLU A C 1
ATOM 5492 O O . GLU B 2 3433 ? 166.78 163.221 153.629 1 40.58 3433 GLU A O 1
ATOM 5498 N N . LYS B 2 3434 ? 168.8 162.689 154.48 1 15.02 3434 LYS A N 1
ATOM 5499 C CA . LYS B 2 3434 ? 168.273 162.077 155.688 1 25.38 3434 LYS A CA 1
ATOM 5500 C C . LYS B 2 3434 ? 169.13 162.486 156.876 1 33.18 3434 LYS A C 1
ATOM 5501 O O . LYS B 2 3434 ? 170.26 162.951 156.722 1 52.19 3434 LYS A O 1
ATOM 5507 N N . GLY B 2 3435 ? 168.572 162.313 158.067 1 26.58 3435 GLY A N 1
ATOM 5508 C CA . GLY B 2 3435 ? 169.281 162.651 159.288 1 28.22 3435 GLY A CA 1
ATOM 5509 C C . GLY B 2 3435 ? 168.421 162.32 160.485 1 31.61 3435 GLY A C 1
ATOM 5510 O O . GLY B 2 3435 ? 167.27 161.893 160.354 1 38.45 3435 GLY A O 1
ATOM 5511 N N . ASN B 2 3436 ? 168.999 162.526 161.666 1 29.94 3436 ASN A N 1
ATOM 5512 C CA . ASN B 2 3436 ? 168.286 162.228 162.901 1 33.26 3436 ASN A CA 1
ATOM 5513 C C . ASN B 2 3436 ? 167.098 163.166 163.066 1 36.81 3436 ASN A C 1
ATOM 5514 O O . ASN B 2 3436 ? 167.171 164.349 162.727 1 46.43 3436 ASN A O 1
ATOM 5519 N N . LYS B 2 3437 ? 165.997 162.629 163.594 1 41.4 3437 LYS A N 1
ATOM 5520 C CA . LYS B 2 3437 ? 164.742 163.368 163.65 1 34.82 3437 LYS A CA 1
ATOM 5521 C C . LYS B 2 3437 ? 164.68 164.363 164.798 1 28.62 3437 LYS A C 1
ATOM 5522 O O . LYS B 2 3437 ? 163.722 165.14 164.864 1 42.1 3437 LYS A O 1
ATOM 5528 N N . TYR B 2 3438 ? 165.653 164.359 165.703 1 35.18 3438 TYR A N 1
ATOM 5529 C CA . TYR B 2 3438 ? 165.602 165.215 166.881 1 40.21 3438 TYR A CA 1
ATOM 5530 C C . TYR B 2 3438 ? 166.65 166.315 166.887 1 50.97 3438 TYR A C 1
ATOM 5531 O O . TYR B 2 3438 ? 166.34 167.448 167.258 1 52.66 3438 TYR A O 1
ATOM 5540 N N . ASP B 2 3439 ? 167.887 166.018 166.49 1 44.85 3439 ASP A N 1
ATOM 5541 C CA . ASP B 2 3439 ? 168.94 167.02 166.478 1 44.49 3439 ASP A CA 1
ATOM 5542 C C . ASP B 2 3439 ? 169.578 167.226 165.111 1 44.28 3439 ASP A C 1
ATOM 5543 O O . ASP B 2 3439 ? 170.432 168.108 164.975 1 54.99 3439 ASP A O 1
ATOM 5548 N N . GLY B 2 3440 ? 169.197 166.447 164.104 1 29.27 3440 GLY A N 1
ATOM 5549 C CA . GLY B 2 3440 ? 169.751 166.619 162.778 1 31.56 3440 GLY A CA 1
ATOM 5550 C C . GLY B 2 3440 ? 171.135 166.051 162.578 1 41.76 3440 GLY A C 1
ATOM 5551 O O . GLY B 2 3440 ? 171.717 166.246 161.508 1 44.63 3440 GLY A O 1
ATOM 5552 N N . SER B 2 3441 ? 171.685 165.358 163.571 1 48.08 3441 SER A N 1
ATOM 5553 C CA . SER B 2 3441 ? 173.003 164.763 163.425 1 44.22 3441 SER A CA 1
ATOM 5554 C C . SER B 2 3441 ? 172.95 163.582 162.461 1 37.53 3441 SER A C 1
ATOM 5555 O O . SER B 2 3441 ? 171.898 162.986 162.219 1 53.14 3441 SER A O 1
ATOM 5558 N N . GLY B 2 3442 ? 174.112 163.243 161.909 1 36.96 3442 GLY A N 1
ATOM 5559 C CA . GLY B 2 3442 ? 174.179 162.153 160.957 1 47.04 3442 GLY A CA 1
ATOM 5560 C C . GLY B 2 3442 ? 173.594 162.465 159.602 1 49.43 3442 GLY A C 1
ATOM 5561 O O . GLY B 2 3442 ? 173.157 161.548 158.903 1 45.7 3442 GLY A O 1
ATOM 5562 N N . ARG B 2 3443 ? 173.566 163.737 159.213 1 40.33 3443 ARG A N 1
ATOM 5563 C CA . ARG B 2 3443 ? 172.998 164.125 157.93 1 36.25 3443 ARG A CA 1
ATOM 5564 C C . ARG B 2 3443 ? 173.757 163.469 156.784 1 40.49 3443 ARG A C 1
ATOM 5565 O O . ARG B 2 3443 ? 174.989 163.511 156.732 1 42.17 3443 ARG A O 1
ATOM 5573 N N . VAL B 2 3444 ? 173.013 162.861 155.864 1 34.56 3444 VAL A N 1
ATOM 5574 C CA . VAL B 2 3444 ? 173.583 162.11 154.753 1 33.98 3444 VAL A CA 1
ATOM 5575 C C . VAL B 2 3444 ? 172.764 162.389 153.502 1 37.01 3444 VAL A C 1
ATOM 5576 O O . VAL B 2 3444 ? 171.53 162.381 153.542 1 49.99 3444 VAL A O 1
ATOM 5580 N N . VAL B 2 3445 ? 173.449 162.636 152.39 1 26.28 3445 VAL A N 1
ATOM 5581 C CA . VAL B 2 3445 ? 172.782 162.819 151.106 1 34.62 3445 VAL A CA 1
ATOM 5582 C C . VAL B 2 3445 ? 172.536 161.449 150.49 1 41.15 3445 VAL A C 1
ATOM 5583 O O . VAL B 2 3445 ? 173.476 160.679 150.267 1 48.8 3445 VAL A O 1
ATOM 5587 N N . LEU B 2 3446 ? 171.269 161.14 150.213 1 41.31 3446 LEU A N 1
ATOM 5588 C CA . LEU B 2 3446 ? 170.928 159.825 149.683 1 35.75 3446 LEU A CA 1
ATOM 5589 C C . LEU B 2 3446 ? 171.081 159.766 148.17 1 36.29 3446 LEU A C 1
ATOM 5590 O O . LEU B 2 3446 ? 171.667 158.816 147.641 1 44.78 3446 LEU A O 1
ATOM 5595 N N . VAL B 2 3447 ? 170.563 160.766 147.458 1 30.11 3447 VAL A N 1
ATOM 5596 C CA . VAL B 2 3447 ? 170.592 160.772 146.001 1 33.06 3447 VAL A CA 1
ATOM 5597 C C . VAL B 2 3447 ? 170.46 162.212 145.539 1 48.1 3447 VAL A C 1
ATOM 5598 O O . VAL B 2 3447 ? 170.046 163.088 146.299 1 63.99 3447 VAL A O 1
ATOM 5602 N N . ASN B 2 3448 ? 170.827 162.463 144.287 1 49.37 3448 ASN A N 1
ATOM 5603 C CA . ASN B 2 3448 ? 170.724 163.781 143.682 1 44.51 3448 ASN A CA 1
ATOM 5604 C C . ASN B 2 3448 ? 170.406 163.641 142.202 1 41.86 3448 ASN A C 1
ATOM 5605 O O . ASN B 2 3448 ? 171.161 163.024 141.446 1 52.52 3448 ASN A O 1
ATOM 5610 N N . THR B 2 3449 ? 169.277 164.22 141.801 1 48.03 3449 THR A N 1
ATOM 5611 C CA . THR B 2 3449 ? 168.679 163.983 140.498 1 56.73 3449 THR A CA 1
ATOM 5612 C C . THR B 2 3449 ? 168.77 165.228 139.629 1 50.05 3449 THR A C 1
ATOM 5613 O O . THR B 2 3449 ? 169.127 166.312 140.099 1 53.03 3449 THR A O 1
ATOM 5617 N N . THR B 2 3450 ? 168.449 165.055 138.346 1 37.48 3450 THR A N 1
ATOM 5618 C CA . THR B 2 3450 ? 168.424 166.189 137.429 1 46.5 3450 THR A CA 1
ATOM 5619 C C . THR B 2 3450 ? 167.194 167.062 137.653 1 55.4 3450 THR A C 1
ATOM 5620 O O . THR B 2 3450 ? 167.278 168.292 137.568 1 63.5 3450 THR A O 1
ATOM 5624 N N . HIS B 2 3451 ? 166.048 166.45 137.935 1 43.36 3451 HIS A N 1
ATOM 5625 C CA . HIS B 2 3451 ? 164.814 167.189 138.148 1 38.8 3451 HIS A CA 1
ATOM 5626 C C . HIS B 2 3451 ? 164.547 167.385 139.638 1 44.26 3451 HIS A C 1
ATOM 5627 O O . HIS B 2 3451 ? 165.141 166.732 140.498 1 56.73 3451 HIS A O 1
ATOM 5634 N N . LYS B 2 3452 ? 163.634 168.302 139.935 1 29.25 3452 LYS A N 1
ATOM 5635 C CA . LYS B 2 3452 ? 163.282 168.577 141.319 1 30.09 3452 LYS A CA 1
ATOM 5636 C C . LYS B 2 3452 ? 162.524 167.393 141.914 1 32.94 3452 LYS A C 1
ATOM 5637 O O . LYS B 2 3452 ? 161.718 166.761 141.223 1 49.77 3452 LYS A O 1
ATOM 5643 N N . PRO B 2 3453 ? 162.758 167.061 143.183 1 20.49 3453 PRO A N 1
ATOM 5644 C CA . PRO B 2 3453 ? 161.974 166.008 143.836 1 28.06 3453 PRO A CA 1
ATOM 5645 C C . PRO B 2 3453 ? 160.758 166.555 144.568 1 26.9 3453 PRO A C 1
ATOM 5646 O O . PRO B 2 3453 ? 160.797 167.615 145.196 1 37.59 3453 PRO A O 1
ATOM 5650 N N . PHE B 2 3454 ? 159.658 165.811 144.484 1 26.74 3454 PHE A N 1
ATOM 5651 C CA . PHE B 2 3454 ? 158.397 166.199 145.096 1 18.68 3454 PHE A CA 1
ATOM 5652 C C . PHE B 2 3454 ? 157.854 165.082 145.977 1 29.47 3454 PHE A C 1
ATOM 5653 O O . PHE B 2 3454 ? 157.885 163.906 145.604 1 42.82 3454 PHE A O 1
ATOM 5661 N N . ASP B 2 3455 ? 157.344 165.472 147.145 1 27.42 3455 ASP A N 1
ATOM 5662 C CA . ASP B 2 3455 ? 156.473 164.632 147.972 1 37.88 3455 ASP A CA 1
ATOM 5663 C C . ASP B 2 3455 ? 157.052 163.237 148.202 1 34.24 3455 ASP A C 1
ATOM 5664 O O . ASP B 2 3455 ? 156.525 162.23 147.726 1 45.35 3455 ASP A O 1
ATOM 5669 N N . ILE B 2 3456 ? 158.162 163.181 148.938 1 29.51 3456 ILE A N 1
ATOM 5670 C CA . ILE B 2 3456 ? 158.736 161.894 149.302 1 25.55 3456 ILE A CA 1
ATOM 5671 C C . ILE B 2 3456 ? 157.856 161.211 150.342 1 31.45 3456 ILE A C 1
ATOM 5672 O O . ILE B 2 3456 ? 157.188 161.868 151.151 1 28.57 3456 ILE A O 1
ATOM 5677 N N . HIS B 2 3457 ? 157.836 159.879 150.308 1 23.45 3457 HIS A N 1
ATOM 5678 C CA . HIS B 2 3457 ? 157.051 159.077 151.235 1 13.75 3457 HIS A CA 1
ATOM 5679 C C . HIS B 2 3457 ? 157.813 157.812 151.595 1 29.16 3457 HIS A C 1
ATOM 5680 O O . HIS B 2 3457 ? 158.428 157.183 150.73 1 27.01 3457 HIS A O 1
ATOM 5687 N N . VAL B 2 3458 ? 157.76 157.438 152.87 1 32.18 3458 VAL A N 1
ATOM 5688 C CA . VAL B 2 3458 ? 158.307 156.163 153.325 1 27.46 3458 VAL A CA 1
ATOM 5689 C C . VAL B 2 3458 ? 157.212 155.114 153.182 1 17.93 3458 VAL A C 1
ATOM 5690 O O . VAL B 2 3458 ? 156.164 155.21 153.822 1 42.46 3458 VAL A O 1
ATOM 5694 N N . TYR B 2 3459 ? 157.45 154.105 152.349 1 13.44 3459 TYR A N 1
ATOM 5695 C CA . TYR B 2 3459 ? 156.473 153.038 152.171 1 14.41 3459 TYR A CA 1
ATOM 5696 C C . TYR B 2 3459 ? 156.735 151.938 153.189 1 22.36 3459 TYR A C 1
ATOM 5697 O O . TYR B 2 3459 ? 157.721 151.203 153.082 1 44.07 3459 TYR A O 1
ATOM 5706 N N . HIS B 2 3460 ? 155.844 151.814 154.164 1 28.59 3460 HIS A N 1
ATOM 5707 C CA . HIS B 2 3460 ? 155.923 150.769 155.172 1 23.98 3460 HIS A CA 1
ATOM 5708 C C . HIS B 2 3460 ? 154.598 150.71 155.918 1 40.98 3460 HIS A C 1
ATOM 5709 O O . HIS B 2 3460 ? 154.011 151.756 156.219 1 49.59 3460 HIS A O 1
ATOM 5716 N N . PRO B 2 3461 ? 154.091 149.515 156.23 1 31.07 3461 PRO A N 1
ATOM 5717 C CA . PRO B 2 3461 ? 152.79 149.431 156.911 1 26.45 3461 PRO A CA 1
ATOM 5718 C C . PRO B 2 3461 ? 152.765 150.116 158.265 1 30.37 3461 PRO A C 1
ATOM 5719 O O . PRO B 2 3461 ? 151.685 150.486 158.737 1 52.31 3461 PRO A O 1
ATOM 5723 N N . TYR B 2 3462 ? 153.919 150.296 158.909 1 33.05 3462 TYR A N 1
ATOM 5724 C CA . TYR B 2 3462 ? 153.957 151.02 160.173 1 37.44 3462 TYR A CA 1
ATOM 5725 C C . TYR B 2 3462 ? 153.665 152.504 160.01 1 43 3462 TYR A C 1
ATOM 5726 O O . TYR B 2 3462 ? 153.327 153.16 161 1 41.9 3462 TYR A O 1
ATOM 5735 N N . ARG B 2 3463 ? 153.792 153.047 158.803 1 36.66 3463 ARG A N 1
ATOM 5736 C CA . ARG B 2 3463 ? 153.471 154.444 158.55 1 31.41 3463 ARG A CA 1
ATOM 5737 C C . ARG B 2 3463 ? 151.988 154.668 158.293 1 30.87 3463 ARG A C 1
ATOM 5738 O O . ARG B 2 3463 ? 151.567 155.816 158.128 1 52.43 3463 ARG A O 1
ATOM 5746 N N . GLN B 2 3464 ? 151.195 153.602 158.248 1 25.91 3464 GLN A N 1
ATOM 5747 C CA . GLN B 2 3464 ? 149.738 153.683 158.184 1 30.06 3464 GLN A CA 1
ATOM 5748 C C . GLN B 2 3464 ? 149.176 152.739 159.238 1 41.48 3464 GLN A C 1
ATOM 5749 O O . GLN B 2 3464 ? 148.723 151.632 158.925 1 51.25 3464 GLN A O 1
ATOM 5755 N N . PRO B 2 3465 ? 149.202 153.147 160.507 1 39.55 3465 PRO A N 1
ATOM 5756 C CA . PRO B 2 3465 ? 148.873 152.215 161.593 1 47.74 3465 PRO A CA 1
ATOM 5757 C C . PRO B 2 3465 ? 147.441 151.71 161.507 1 51.69 3465 PRO A C 1
ATOM 5758 O O . PRO B 2 3465 ? 146.536 152.407 161.044 1 51.97 3465 PRO A O 1
ATOM 5762 N N . ILE B 2 3466 ? 147.247 150.471 161.964 1 61.45 3466 ILE A N 1
ATOM 5763 C CA . ILE B 2 3466 ? 145.944 149.825 161.875 1 58.74 3466 ILE A CA 1
ATOM 5764 C C . ILE B 2 3466 ? 144.984 150.449 162.879 1 56.58 3466 ILE A C 1
ATOM 5765 O O . ILE B 2 3466 ? 145.341 150.704 164.037 1 60.8 3466 ILE A O 1
ATOM 5770 N N . MET B 2 3467 ? 143.76 150.718 162.43 1 72.76 3467 MET A N 1
ATOM 5771 C CA . MET B 2 3467 ? 142.736 151.295 163.288 1 70.63 3467 MET A CA 1
ATOM 5772 C C . MET B 2 3467 ? 141.369 150.815 162.83 1 68.85 3467 MET A C 1
ATOM 5773 O O . MET B 2 3467 ? 141.152 150.549 161.645 1 71.71 3467 MET A O 1
ATOM 5778 N N . SER B 2 3468 ? 140.448 150.713 163.783 1 69.12 3468 SER A N 1
ATOM 5779 C CA . SER B 2 3468 ? 139.082 150.33 163.461 1 70.07 3468 SER A CA 1
ATOM 5780 C C . SER B 2 3468 ? 138.407 151.419 162.635 1 74.9 3468 SER A C 1
ATOM 5781 O O . SER B 2 3468 ? 138.657 152.613 162.816 1 83.84 3468 SER A O 1
ATOM 5784 N N . ASN B 2 3469 ? 137.54 150.995 161.717 1 66.51 3469 ASN A N 1
ATOM 5785 C CA . ASN B 2 3469 ? 136.832 151.924 160.851 1 64.72 3469 ASN A CA 1
ATOM 5786 C C . ASN B 2 3469 ? 135.487 152.266 161.47 1 63.95 3469 ASN A C 1
ATOM 5787 O O . ASN B 2 3469 ? 134.655 151.363 161.648 1 70.26 3469 ASN A O 1
ATOM 5792 N N . PRO B 2 3470 ? 135.232 153.528 161.824 1 64.12 3470 PRO A N 1
ATOM 5793 C CA . PRO B 2 3470 ? 133.907 153.883 162.36 1 73.08 3470 PRO A CA 1
ATOM 5794 C C . PRO B 2 3470 ? 132.766 153.589 161.403 1 70.56 3470 PRO A C 1
ATOM 5795 O O . PRO B 2 3470 ? 131.654 153.284 161.852 1 67.8 3470 PRO A O 1
ATOM 5799 N N . CYS B 2 3471 ? 133.005 153.67 160.098 1 77.3 3471 CYS A N 1
ATOM 5800 C CA . CYS B 2 3471 ? 131.997 153.37 159.09 1 78.7 3471 CYS A CA 1
ATOM 5801 C C . CYS B 2 3471 ? 131.957 151.891 158.72 1 82.18 3471 CYS A C 1
ATOM 5802 O O . CYS B 2 3471 ? 131.541 151.561 157.605 1 87.93 3471 CYS A O 1
ATOM 5805 N N . GLY B 2 3472 ? 132.385 151.01 159.624 1 76.32 3472 GLY A N 1
ATOM 5806 C CA . GLY B 2 3472 ? 132.586 149.6 159.343 1 75.66 3472 GLY A CA 1
ATOM 5807 C C . GLY B 2 3472 ? 131.477 148.853 158.627 1 79.94 3472 GLY A C 1
ATOM 5808 O O . GLY B 2 3472 ? 130.345 148.78 159.114 1 81.62 3472 GLY A O 1
ATOM 5809 N N . THR B 2 3473 ? 131.808 148.327 157.443 1 82.66 3473 THR A N 1
ATOM 5810 C CA . THR B 2 3473 ? 131.018 147.361 156.661 1 80.82 3473 THR A CA 1
ATOM 5811 C C . THR B 2 3473 ? 129.558 147.778 156.475 1 82.91 3473 THR A C 1
ATOM 5812 O O . THR B 2 3473 ? 128.712 146.954 156.114 1 83.56 3473 THR A O 1
ATOM 5816 N N . ASN B 2 3474 ? 129.239 149.053 156.685 1 82.16 3474 ASN A N 1
ATOM 5817 C CA . ASN B 2 3474 ? 127.888 149.521 156.402 1 77.16 3474 ASN A CA 1
ATOM 5818 C C . ASN B 2 3474 ? 127.87 150.916 155.788 1 80.23 3474 ASN A C 1
ATOM 5819 O O . ASN B 2 3474 ? 126.779 151.478 155.624 1 79.61 3474 ASN A O 1
ATOM 5824 N N . ASN B 2 3475 ? 129.026 151.492 155.448 1 87.21 3475 ASN A N 1
ATOM 5825 C CA . ASN B 2 3475 ? 129.123 152.893 155.035 1 85.74 3475 ASN A CA 1
ATOM 5826 C C . ASN B 2 3475 ? 128.571 153.816 156.117 1 88.98 3475 ASN A C 1
ATOM 5827 O O . ASN B 2 3475 ? 128.145 154.941 155.844 1 92.39 3475 ASN A O 1
ATOM 5832 N N . GLY B 2 3476 ? 128.577 153.337 157.361 1 81.52 3476 GLY A N 1
ATOM 5833 C CA . GLY B 2 3476 ? 128.051 154.086 158.484 1 82.63 3476 GLY A CA 1
ATOM 5834 C C . GLY B 2 3476 ? 126.565 154.35 158.379 1 83.63 3476 GLY A C 1
ATOM 5835 O O . GLY B 2 3476 ? 126.027 155.207 159.086 1 83.31 3476 GLY A O 1
ATOM 5836 N N . GLY B 2 3477 ? 125.887 153.62 157.497 1 83.74 3477 GLY A N 1
ATOM 5837 C CA . GLY B 2 3477 ? 124.5 153.897 157.201 1 81.36 3477 GLY A CA 1
ATOM 5838 C C . GLY B 2 3477 ? 124.267 155.158 156.402 1 80.06 3477 GLY A C 1
ATOM 5839 O O . GLY B 2 3477 ? 123.108 155.507 156.151 1 78.32 3477 GLY A O 1
ATOM 5840 N N . CYS B 2 3478 ? 125.327 155.849 155.994 1 82.22 3478 CYS A N 1
ATOM 5841 C CA . CYS B 2 3478 ? 125.193 157.089 155.248 1 83.47 3478 CYS A CA 1
ATOM 5842 C C . CYS B 2 3478 ? 124.909 156.794 153.783 1 83.55 3478 CYS A C 1
ATOM 5843 O O . CYS B 2 3478 ? 125.373 155.791 153.234 1 83.5 3478 CYS A O 1
ATOM 5846 N N . SER B 2 3479 ? 124.137 157.678 153.151 1 81.43 3479 SER A N 1
ATOM 5847 C CA . SER B 2 3479 ? 123.747 157.453 151.764 1 80.98 3479 SER A CA 1
ATOM 5848 C C . SER B 2 3479 ? 124.935 157.581 150.818 1 79.05 3479 SER A C 1
ATOM 5849 O O . SER B 2 3479 ? 125.145 156.716 149.96 1 75.66 3479 SER A O 1
ATOM 5852 N N . HIS B 2 3480 ? 125.723 158.648 150.954 1 73.93 3480 HIS A N 1
ATOM 5853 C CA . HIS B 2 3480 ? 126.82 158.887 150.024 1 72.88 3480 HIS A CA 1
ATOM 5854 C C . HIS B 2 3480 ? 128.188 158.792 150.688 1 72.32 3480 HIS A C 1
ATOM 5855 O O . HIS B 2 3480 ? 129.035 158.002 150.258 1 77.65 3480 HIS A O 1
ATOM 5862 N N . LEU B 2 3481 ? 128.419 159.583 151.73 1 69.79 3481 LEU A N 1
ATOM 5863 C CA . LEU B 2 3481 ? 129.733 159.689 152.347 1 74.59 3481 LEU A CA 1
ATOM 5864 C C . LEU B 2 3481 ? 129.641 159.522 153.856 1 75.69 3481 LEU A C 1
ATOM 5865 O O . LEU B 2 3481 ? 128.721 160.04 154.494 1 83.23 3481 LEU A O 1
ATOM 5870 N N . CYS B 2 3482 ? 130.606 158.804 154.42 1 72.51 3482 CYS A N 1
ATOM 5871 C CA . CYS B 2 3482 ? 130.755 158.66 155.861 1 73.58 3482 CYS A CA 1
ATOM 5872 C C . CYS B 2 3482 ? 132.134 159.166 156.26 1 69.99 3482 CYS A C 1
ATOM 5873 O O . CYS B 2 3482 ? 133.147 158.55 155.914 1 79.53 3482 CYS A O 1
ATOM 5876 N N . LEU B 2 3483 ? 132.17 160.278 156.987 1 47.06 3483 LEU A N 1
ATOM 5877 C CA . LEU B 2 3483 ? 133.413 160.949 157.337 1 52.31 3483 LEU A CA 1
ATOM 5878 C C . LEU B 2 3483 ? 133.649 160.851 158.836 1 58.09 3483 LEU A C 1
ATOM 5879 O O . LEU B 2 3483 ? 132.705 160.922 159.627 1 69.26 3483 LEU A O 1
ATOM 5884 N N . ILE B 2 3484 ? 134.914 160.691 159.222 1 39.25 3484 ILE A N 1
ATOM 5885 C CA . ILE B 2 3484 ? 135.251 160.516 160.629 1 44.9 3484 ILE A CA 1
ATOM 5886 C C . ILE B 2 3484 ? 135.076 161.837 161.364 1 50 3484 ILE A C 1
ATOM 5887 O O . ILE B 2 3484 ? 135.572 162.883 160.925 1 51.75 3484 ILE A O 1
ATOM 5892 N N . LYS B 2 3485 ? 134.362 161.796 162.486 1 58.34 3485 LYS A N 1
ATOM 5893 C CA . LYS B 2 3485 ? 134.152 162.99 163.29 1 59.17 3485 LYS A CA 1
ATOM 5894 C C . LYS B 2 3485 ? 135.459 163.457 163.915 1 55.46 3485 LYS A C 1
ATOM 5895 O O . LYS B 2 3485 ? 136.388 162.673 164.125 1 59.07 3485 LYS A O 1
ATOM 5901 N N . ALA B 2 3486 ? 135.526 164.754 164.206 1 48.09 3486 ALA A N 1
ATOM 5902 C CA . ALA B 2 3486 ? 136.664 165.294 164.934 1 54.92 3486 ALA A CA 1
ATOM 5903 C C . ALA B 2 3486 ? 136.786 164.607 166.286 1 59.99 3486 ALA A C 1
ATOM 5904 O O . ALA B 2 3486 ? 135.8 164.435 167.005 1 65.23 3486 ALA A O 1
ATOM 5906 N N . GLY B 2 3487 ? 138.009 164.213 166.629 1 61.28 3487 GLY A N 1
ATOM 5907 C CA . GLY B 2 3487 ? 138.238 163.364 167.776 1 59.85 3487 GLY A CA 1
ATOM 5908 C C . GLY B 2 3487 ? 138.296 161.886 167.461 1 64.09 3487 GLY A C 1
ATOM 5909 O O . GLY B 2 3487 ? 138.705 161.102 168.326 1 69.36 3487 GLY A O 1
ATOM 5910 N N . GLY B 2 3488 ? 137.897 161.481 166.259 1 60.92 3488 GLY A N 1
ATOM 5911 C CA . GLY B 2 3488 ? 138.08 160.116 165.806 1 60.66 3488 GLY A CA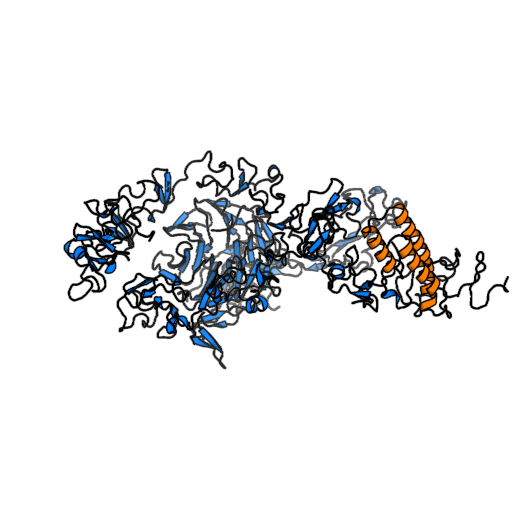 1
ATOM 5912 C C . GLY B 2 3488 ? 136.997 159.14 166.218 1 64.4 3488 GLY A C 1
ATOM 5913 O O . GLY B 2 3488 ? 136.814 158.108 165.567 1 72.46 3488 GLY A O 1
ATOM 5914 N N . ARG B 2 3489 ? 136.271 159.45 167.293 1 66.78 3489 ARG A N 1
ATOM 5915 C CA . ARG B 2 3489 ? 135.35 158.472 167.863 1 66.32 3489 ARG A CA 1
ATOM 5916 C C . ARG B 2 3489 ? 134.124 158.262 166.982 1 63.78 3489 ARG A C 1
ATOM 5917 O O . ARG B 2 3489 ? 133.732 157.119 166.723 1 67.23 3489 ARG A O 1
ATOM 5925 N N . GLY B 2 3490 ? 133.506 159.344 166.511 1 58.88 3490 GLY A N 1
ATOM 5926 C CA . GLY B 2 3490 ? 132.269 159.269 165.773 1 62.62 3490 GLY A CA 1
ATOM 5927 C C . GLY B 2 3490 ? 132.457 159.387 164.273 1 69 3490 GLY A C 1
ATOM 5928 O O . GLY B 2 3490 ? 133.573 159.447 163.752 1 73.01 3490 GLY A O 1
ATOM 5929 N N . PHE B 2 3491 ? 131.325 159.42 163.573 1 67.76 3491 PHE A N 1
ATOM 5930 C CA . PHE B 2 3491 ? 131.304 159.604 162.131 1 60.32 3491 PHE A CA 1
ATOM 5931 C C . PHE B 2 3491 ? 130.134 160.502 161.756 1 61.89 3491 PHE A C 1
ATOM 5932 O O . PHE B 2 3491 ? 129.135 160.586 162.473 1 65.31 3491 PHE A O 1
ATOM 5940 N N . THR B 2 3492 ? 130.269 161.171 160.614 1 68.32 3492 THR A N 1
ATOM 5941 C CA . THR B 2 3492 ? 129.282 162.131 160.136 1 64.88 3492 THR A CA 1
ATOM 5942 C C . THR B 2 3492 ? 128.938 161.832 158.684 1 65.05 3492 THR A C 1
ATOM 5943 O O . THR B 2 3492 ? 129.835 161.714 157.843 1 78 3492 THR A O 1
ATOM 5947 N N . CYS B 2 3493 ? 127.645 161.714 158.394 1 64.99 3493 CYS A N 1
ATOM 5948 C CA . CYS B 2 3493 ? 127.192 161.547 157.021 1 66.44 3493 CYS A CA 1
ATOM 5949 C C . CYS B 2 3493 ? 127.254 162.876 156.283 1 70.33 3493 CYS A C 1
ATOM 5950 O O . CYS B 2 3493 ? 126.991 163.935 156.859 1 76.96 3493 CYS A O 1
ATOM 5953 N N . ALA B 2 3494 ? 127.599 162.817 155 1 68.94 3494 ALA A N 1
ATOM 5954 C CA . ALA B 2 3494 ? 127.752 164.022 154.201 1 70.12 3494 ALA A CA 1
ATOM 5955 C C . ALA B 2 3494 ? 127.233 163.766 152.796 1 67.1 3494 ALA A C 1
ATOM 5956 O O . ALA B 2 3494 ? 126.977 162.625 152.403 1 69.27 3494 ALA A O 1
ATOM 5958 N N . CYS B 2 3495 ? 127.08 164.849 152.041 1 65.73 3495 CYS A N 1
ATOM 5959 C CA . CYS B 2 3495 ? 126.598 164.785 150.674 1 68.85 3495 CYS A CA 1
ATOM 5960 C C . CYS B 2 3495 ? 127.607 165.423 149.727 1 65.2 3495 CYS A C 1
ATOM 5961 O O . CYS B 2 3495 ? 128.395 166.28 150.137 1 70.58 3495 CYS A O 1
ATOM 5964 N N . PRO B 2 3496 ? 127.609 165.024 148.455 1 42.31 3496 PRO A N 1
ATOM 5965 C CA . PRO B 2 3496 ? 128.573 165.594 147.504 1 48.91 3496 PRO A CA 1
ATOM 5966 C C . PRO B 2 3496 ? 128.322 167.064 147.212 1 51.99 3496 PRO A C 1
ATOM 5967 O O . PRO B 2 3496 ? 127.455 167.689 147.829 1 63.09 3496 PRO A O 1
ATOM 5971 N N . ASP B 2 3497 ? 129.093 167.624 146.278 1 60.79 3497 ASP A N 1
ATOM 5972 C CA . ASP B 2 3497 ? 129.025 169.054 145.995 1 70.42 3497 ASP A CA 1
ATOM 5973 C C . ASP B 2 3497 ? 127.617 169.483 145.598 1 74.67 3497 ASP A C 1
ATOM 5974 O O . ASP B 2 3497 ? 126.97 170.27 146.297 1 76.25 3497 ASP A O 1
ATOM 5979 N N . ASP B 2 3498 ? 127.12 168.966 144.476 1 78.83 3498 ASP A N 1
ATOM 5980 C CA . ASP B 2 3498 ? 125.81 169.362 143.962 1 80.54 3498 ASP A CA 1
ATOM 5981 C C . ASP B 2 3498 ? 124.673 168.569 144.586 1 78.83 3498 ASP A C 1
ATOM 5982 O O . ASP B 2 3498 ? 123.829 168.012 143.878 1 81.31 3498 ASP A O 1
ATOM 5987 N N . PHE B 2 3499 ? 124.624 168.507 145.913 1 70.08 3499 PHE A N 1
ATOM 5988 C CA . PHE B 2 3499 ? 123.542 167.865 146.639 1 68.08 3499 PHE A CA 1
ATOM 5989 C C . PHE B 2 3499 ? 123.182 168.721 147.843 1 72.48 3499 PHE A C 1
ATOM 5990 O O . PHE B 2 3499 ? 124.033 169.416 148.405 1 74.18 3499 PHE A O 1
ATOM 5998 N N . GLN B 2 3500 ? 121.914 168.67 148.233 1 87.75 3500 GLN A N 1
ATOM 5999 C CA . GLN B 2 3500 ? 121.404 169.454 149.349 1 87.58 3500 GLN A CA 1
ATOM 6000 C C . GLN B 2 3500 ? 121.15 168.537 150.535 1 88.3 3500 GLN A C 1
ATOM 6001 O O . GLN B 2 3500 ? 120.48 167.508 150.398 1 92.19 3500 GLN A O 1
ATOM 6007 N N . THR B 2 3501 ? 121.683 168.913 151.696 1 90.78 3501 THR A N 1
ATOM 6008 C CA . THR B 2 3501 ? 121.578 168.099 152.905 1 90.82 3501 THR A CA 1
ATOM 6009 C C . THR B 2 3501 ? 120.289 168.462 153.631 1 92.38 3501 THR A C 1
ATOM 6010 O O . THR B 2 3501 ? 120.246 169.376 154.456 1 93.22 3501 THR A O 1
ATOM 6014 N N . VAL B 2 3502 ? 119.221 167.736 153.315 1 98.69 3502 VAL A N 1
ATOM 6015 C CA . VAL B 2 3502 ? 117.927 167.93 153.99 1 100.59 3502 VAL A CA 1
ATOM 6016 C C . VAL B 2 3502 ? 117.913 166.951 155.158 1 103.52 3502 VAL A C 1
ATOM 6017 O O . VAL B 2 3502 ? 117.451 165.812 155.065 1 104.76 3502 VAL A O 1
ATOM 6021 N N . GLN B 2 3503 ? 118.433 167.411 156.293 1 107.07 3503 GLN A N 1
ATOM 6022 C CA . GLN B 2 3503 ? 118.572 166.548 157.459 1 106.89 3503 GLN A CA 1
ATOM 6023 C C . GLN B 2 3503 ? 117.197 166.193 158.014 1 110.51 3503 GLN A C 1
ATOM 6024 O O . GLN B 2 3503 ? 116.378 167.078 158.283 1 109.74 3503 GLN A O 1
ATOM 6030 N N . LEU B 2 3504 ? 116.947 164.899 158.186 1 109.06 3504 LEU A N 1
ATOM 6031 C CA . LEU B 2 3504 ? 115.681 164.39 158.687 1 104.42 3504 LEU A CA 1
ATOM 6032 C C . LEU B 2 3504 ? 115.83 164.003 160.155 1 107.83 3504 LEU A C 1
ATOM 6033 O O . LEU B 2 3504 ? 116.856 164.266 160.79 1 107.33 3504 LEU A O 1
ATOM 6038 N N . ARG B 2 3505 ? 114.782 163.375 160.697 1 110.54 3505 ARG A N 1
ATOM 6039 C CA . ARG B 2 3505 ? 114.75 163.064 162.124 1 110.92 3505 ARG A CA 1
ATOM 6040 C C . ARG B 2 3505 ? 115.867 162.107 162.524 1 112.02 3505 ARG A C 1
ATOM 6041 O O . ARG B 2 3505 ? 116.541 162.318 163.539 1 111.95 3505 ARG A O 1
ATOM 6049 N N . ASP B 2 3506 ? 116.081 161.046 161.74 1 112.46 3506 ASP A N 1
ATOM 6050 C CA . ASP B 2 3506 ? 117.094 160.058 162.093 1 112.99 3506 ASP A CA 1
ATOM 6051 C C . ASP B 2 3506 ? 118.023 159.718 160.93 1 111.47 3506 ASP A C 1
ATOM 6052 O O . ASP B 2 3506 ? 118.732 158.706 160.993 1 111 3506 ASP A O 1
ATOM 6057 N N . ARG B 2 3507 ? 118.039 160.529 159.878 1 104.79 3507 ARG A N 1
ATOM 6058 C CA . ARG B 2 3507 ? 118.93 160.299 158.751 1 100.99 3507 ARG A CA 1
ATOM 6059 C C . ARG B 2 3507 ? 119.134 161.614 158.02 1 102.21 3507 ARG A C 1
ATOM 6060 O O . ARG B 2 3507 ? 118.358 162.558 158.187 1 107.53 3507 ARG A O 1
ATOM 6068 N N . THR B 2 3508 ? 120.189 161.667 157.214 1 101.01 3508 THR A N 1
ATOM 6069 C CA . THR B 2 3508 ? 120.448 162.835 156.387 1 101.95 3508 THR A CA 1
ATOM 6070 C C . THR B 2 3508 ? 120.063 162.537 154.944 1 99.7 3508 THR A C 1
ATOM 6071 O O . THR B 2 3508 ? 120.527 161.555 154.358 1 101.69 3508 THR A O 1
ATOM 6075 N N . LEU B 2 3509 ? 119.206 163.38 154.377 1 91.64 3509 LEU A N 1
ATOM 6076 C CA . LEU B 2 3509 ? 118.81 163.224 152.987 1 94.56 3509 LEU A CA 1
ATOM 6077 C C . LEU B 2 3509 ? 119.707 164.058 152.085 1 95.32 3509 LEU A C 1
ATOM 6078 O O . LEU B 2 3509 ? 119.823 165.275 152.253 1 98.58 3509 LEU A O 1
ATOM 6083 N N . CYS B 2 3510 ? 120.346 163.395 151.128 1 87.39 3510 CYS A N 1
ATOM 6084 C CA . CYS B 2 3510 ? 121.166 164.062 150.126 1 87.02 3510 CYS A CA 1
ATOM 6085 C C . CYS B 2 3510 ? 120.31 164.259 148.882 1 88.59 3510 CYS A C 1
ATOM 6086 O O . CYS B 2 3510 ? 120.32 163.423 147.972 1 91.35 3510 CYS A O 1
ATOM 6089 N N . MET B 2 3511 ? 119.567 165.359 148.848 1 91.39 3511 MET A N 1
ATOM 6090 C CA . MET B 2 3511 ? 118.678 165.651 147.734 1 88.72 3511 MET A CA 1
ATOM 6091 C C . MET B 2 3511 ? 119.471 166.256 146.591 1 85.96 3511 MET A C 1
ATOM 6092 O O . MET B 2 3511 ? 120.204 167.232 146.806 1 88.69 3511 MET A O 1
ATOM 6097 N N . PRO B 2 3512 ? 119.369 165.706 145.382 1 72.75 3512 PRO A N 1
ATOM 6098 C CA . PRO B 2 3512 ? 120.137 166.254 144.259 1 77.36 3512 PRO A CA 1
ATOM 6099 C C . PRO B 2 3512 ? 119.751 167.697 143.973 1 83.56 3512 PRO A C 1
ATOM 6100 O O . PRO B 2 3512 ? 118.577 168.069 144.019 1 89.38 3512 PRO A O 1
ATOM 6104 N N . MET B 2 3513 ? 120.766 168.514 143.676 1 85.87 3513 MET A N 1
ATOM 6105 C CA . MET B 2 3513 ? 120.581 169.929 143.36 1 82.22 3513 MET A CA 1
ATOM 6106 C C . MET B 2 3513 ? 121.691 170.306 142.375 1 85.9 3513 MET A C 1
ATOM 6107 O O . MET B 2 3513 ? 122.814 170.649 142.753 1 92.33 3513 MET A O 1
ATOM 6112 N N . CYS B 2 3514 ? 121.365 170.242 141.089 1 92.14 3514 CYS A N 1
ATOM 6113 C CA . CYS B 2 3514 ? 122.334 170.468 140.028 1 97.64 3514 CYS A CA 1
ATOM 6114 C C . CYS B 2 3514 ? 121.802 171.505 139.05 1 95.47 3514 CYS A C 1
ATOM 6115 O O . CYS B 2 3514 ? 120.597 171.567 138.786 1 96.73 3514 CYS A O 1
ATOM 6118 N N . SER B 2 3515 ? 122.713 172.313 138.514 1 82.29 3515 SER A N 1
ATOM 6119 C CA . SER B 2 3515 ? 122.339 173.447 137.684 1 78.49 3515 SER A CA 1
ATOM 6120 C C . SER B 2 3515 ? 121.727 172.987 136.365 1 74.5 3515 SER A C 1
ATOM 6121 O O . SER B 2 3515 ? 121.775 171.81 135.998 1 78.1 3515 SER A O 1
ATOM 6124 N N . SER B 2 3516 ? 121.146 173.947 135.642 1 76.86 3516 SER A N 1
ATOM 6125 C CA . SER B 2 3516 ? 120.549 173.667 134.342 1 77.73 3516 SER A CA 1
ATOM 6126 C C . SER B 2 3516 ? 121.581 173.302 133.286 1 79.38 3516 SER A C 1
ATOM 6127 O O . SER B 2 3516 ? 121.201 172.806 132.221 1 81.25 3516 SER A O 1
ATOM 6130 N N . THR B 2 3517 ? 122.865 173.538 133.548 1 75.52 3517 THR A N 1
ATOM 6131 C CA . THR B 2 3517 ? 123.94 173.101 132.671 1 74.68 3517 THR A CA 1
ATOM 6132 C C . THR B 2 3517 ? 124.509 171.754 133.091 1 75.79 3517 THR A C 1
ATOM 6133 O O . THR B 2 3517 ? 125.592 171.378 132.634 1 76.8 3517 THR A O 1
ATOM 6137 N N . GLN B 2 3518 ? 123.807 171.026 133.955 1 77.09 3518 GLN A N 1
ATOM 6138 C CA . GLN B 2 3518 ? 124.258 169.737 134.45 1 74.98 3518 GLN A CA 1
ATOM 6139 C C . GLN B 2 3518 ? 123.187 168.689 134.187 1 78.3 3518 GLN A C 1
ATOM 6140 O O . GLN B 2 3518 ? 121.999 168.998 134.069 1 80.57 3518 GLN A O 1
ATOM 6146 N N . PHE B 2 3519 ? 123.625 167.437 134.091 1 74.08 3519 PHE A N 1
ATOM 6147 C CA . PHE B 2 3519 ? 122.744 166.305 133.846 1 75.16 3519 PHE A CA 1
ATOM 6148 C C . PHE B 2 3519 ? 122.79 165.362 135.037 1 74.25 3519 PHE A C 1
ATOM 6149 O O . PHE B 2 3519 ? 123.873 164.95 135.462 1 79.06 3519 PHE A O 1
ATOM 6157 N N . LEU B 2 3520 ? 121.62 165.014 135.562 1 70.76 3520 LEU A N 1
ATOM 6158 C CA . LEU B 2 3520 ? 121.518 164.112 136.702 1 71.11 3520 LEU A CA 1
ATOM 6159 C C . LEU B 2 3520 ? 121.522 162.672 136.204 1 77.82 3520 LEU A C 1
ATOM 6160 O O . LEU B 2 3520 ? 120.756 162.321 135.3 1 80.17 3520 LEU A O 1
ATOM 6165 N N . CYS B 2 3521 ? 122.382 161.843 136.792 1 93.37 3521 CYS A N 1
ATOM 6166 C CA . CYS B 2 3521 ? 122.487 160.454 136.372 1 93.69 3521 CYS A CA 1
ATOM 6167 C C . CYS B 2 3521 ? 121.26 159.66 136.816 1 95.28 3521 CYS A C 1
ATOM 6168 O O . CYS B 2 3521 ? 120.424 160.132 137.592 1 97.09 3521 CYS A O 1
ATOM 6171 N N . GLY B 2 3522 ? 121.162 158.429 136.306 1 96.13 3522 GLY A N 1
ATOM 6172 C CA . GLY B 2 3522 ? 119.974 157.616 136.509 1 99.87 3522 GLY A CA 1
ATOM 6173 C C . GLY B 2 3522 ? 119.682 157.262 137.952 1 100.17 3522 GLY A C 1
ATOM 6174 O O . GLY B 2 3522 ? 118.524 157.346 138.375 1 98.59 3522 GLY A O 1
ATOM 6175 N N . ASN B 2 3523 ? 120.697 156.868 138.718 1 95.36 3523 ASN A N 1
ATOM 6176 C CA . ASN B 2 3523 ? 120.515 156.47 140.107 1 95.06 3523 ASN A CA 1
ATOM 6177 C C . ASN B 2 3523 ? 120.676 157.627 141.081 1 92.26 3523 ASN A C 1
ATOM 6178 O O . ASN B 2 3523 ? 120.666 157.399 142.295 1 92.29 3523 ASN A O 1
ATOM 6183 N N . ASN B 2 3524 ? 120.834 158.854 140.58 1 88.01 3524 ASN A N 1
ATOM 6184 C CA . ASN B 2 3524 ? 121.135 160.024 141.405 1 90.79 3524 ASN A CA 1
ATOM 6185 C C . ASN B 2 3524 ? 122.445 159.848 142.167 1 91.79 3524 ASN A C 1
ATOM 6186 O O . ASN B 2 3524 ? 122.624 160.401 143.255 1 89.84 3524 ASN A O 1
ATOM 6191 N N . GLU B 2 3525 ? 123.371 159.072 141.599 1 92.97 3525 GLU A N 1
ATOM 6192 C CA . GLU B 2 3525 ? 124.672 158.878 142.226 1 88.12 3525 GLU A CA 1
ATOM 6193 C C . GLU B 2 3525 ? 125.576 160.088 142.042 1 89.25 3525 GLU A C 1
ATOM 6194 O O . GLU B 2 3525 ? 126.436 160.349 142.891 1 89.61 3525 GLU A O 1
ATOM 6200 N N . LYS B 2 3526 ? 125.395 160.831 140.954 1 84.55 3526 LYS A N 1
ATOM 6201 C CA . LYS B 2 3526 ? 126.165 162.036 140.682 1 84.42 3526 LYS A CA 1
ATOM 6202 C C . LYS B 2 3526 ? 125.466 162.791 139.564 1 81.05 3526 LYS A C 1
ATOM 6203 O O . LYS B 2 3526 ? 124.55 162.276 138.92 1 85.28 3526 LYS A O 1
ATOM 6209 N N . CYS B 2 3527 ? 125.906 164.025 139.34 1 68.47 3527 CYS A N 1
ATOM 6210 C CA . CYS B 2 3527 ? 125.471 164.786 138.181 1 75.92 3527 CYS A CA 1
ATOM 6211 C C . CYS B 2 3527 ? 126.678 165.417 137.504 1 75.5 3527 CYS A C 1
ATOM 6212 O O . CYS B 2 3527 ? 127.623 165.86 138.161 1 79.12 3527 CYS A O 1
ATOM 6215 N N . ILE B 2 3528 ? 126.627 165.453 136.177 1 62.27 3528 ILE A N 1
ATOM 6216 C CA . ILE B 2 3528 ? 127.783 165.789 135.35 1 56.87 3528 ILE A CA 1
ATOM 6217 C C . ILE B 2 3528 ? 127.396 166.932 134.422 1 64.61 3528 ILE A C 1
ATOM 6218 O O . ILE B 2 3528 ? 126.203 167.187 134.195 1 75.23 3528 ILE A O 1
ATOM 6223 N N . PRO B 2 3529 ? 128.381 167.652 133.882 1 60.39 3529 PRO A N 1
ATOM 6224 C CA . PRO B 2 3529 ? 128.066 168.768 132.98 1 65.37 3529 PRO A CA 1
ATOM 6225 C C . PRO B 2 3529 ? 127.275 168.311 131.763 1 64.76 3529 PRO A C 1
ATOM 6226 O O . PRO B 2 3529 ? 127.403 167.176 131.302 1 62.05 3529 PRO A O 1
ATOM 6230 N N . ILE B 2 3530 ? 126.441 169.22 131.248 1 70.96 3530 ILE A N 1
ATOM 6231 C CA . ILE B 2 3530 ? 125.508 168.87 130.18 1 72.48 3530 ILE A CA 1
ATOM 6232 C C . ILE B 2 3530 ? 126.244 168.46 128.911 1 72.46 3530 ILE A C 1
ATOM 6233 O O . ILE B 2 3530 ? 125.721 167.674 128.112 1 78.02 3530 ILE A O 1
ATOM 6238 N N . TRP B 2 3531 ? 127.457 168.973 128.697 1 63.84 3531 TRP A N 1
ATOM 6239 C CA . TRP B 2 3531 ? 128.22 168.556 127.528 1 66.94 3531 TRP A CA 1
ATOM 6240 C C . TRP B 2 3531 ? 128.859 167.185 127.704 1 69.95 3531 TRP A C 1
ATOM 6241 O O . TRP B 2 3531 ? 129.42 166.653 126.741 1 68.93 3531 TRP A O 1
ATOM 6252 N N . TRP B 2 3532 ? 128.792 166.607 128.905 1 75.28 3532 TRP A N 1
ATOM 6253 C CA . TRP B 2 3532 ? 129.197 165.219 129.086 1 72.76 3532 TRP A CA 1
ATOM 6254 C C . TRP B 2 3532 ? 128.097 164.252 128.675 1 76.68 3532 TRP A C 1
ATOM 6255 O O . TRP B 2 3532 ? 128.315 163.037 128.679 1 80.93 3532 TRP A O 1
ATOM 6266 N N . LYS B 2 3533 ? 126.912 164.761 128.352 1 81.25 3533 LYS A N 1
ATOM 6267 C CA . LYS B 2 3533 ? 125.835 163.898 127.893 1 74.36 3533 LYS A CA 1
ATOM 6268 C C . LYS B 2 3533 ? 125.926 163.701 126.386 1 75.3 3533 LYS A C 1
ATOM 6269 O O . LYS B 2 3533 ? 126.282 164.62 125.644 1 81.21 3533 LYS A O 1
ATOM 6275 N N . CYS B 2 3534 ? 125.603 162.487 125.939 1 79.23 3534 CYS A N 1
ATOM 6276 C CA . CYS B 2 3534 ? 125.573 162.145 124.517 1 84.36 3534 CYS A CA 1
ATOM 6277 C C . CYS B 2 3534 ? 126.934 162.349 123.85 1 84.45 3534 CYS A C 1
ATOM 6278 O O . CYS B 2 3534 ? 127.098 163.185 122.959 1 87.29 3534 CYS A O 1
ATOM 6281 N N . ASP B 2 3535 ? 127.92 161.569 124.289 1 80.47 3535 ASP A N 1
ATOM 6282 C CA . ASP B 2 3535 ? 129.225 161.516 123.643 1 81.56 3535 ASP A CA 1
ATOM 6283 C C . ASP B 2 3535 ? 129.713 160.071 123.631 1 88.74 3535 ASP A C 1
ATOM 6284 O O . ASP B 2 3535 ? 128.95 159.131 123.866 1 88.85 3535 ASP A O 1
ATOM 6289 N N . GLY B 2 3536 ? 131.003 159.895 123.34 1 88.59 3536 GLY A N 1
ATOM 6290 C CA . GLY B 2 3536 ? 131.543 158.555 123.19 1 87 3536 GLY A CA 1
ATOM 6291 C C . GLY B 2 3536 ? 131.56 157.746 124.472 1 85.31 3536 GLY A C 1
ATOM 6292 O O . GLY B 2 3536 ? 131.298 156.541 124.451 1 85.54 3536 GLY A O 1
ATOM 6293 N N . GLN B 2 3537 ? 131.861 158.385 125.599 1 82.47 3537 GLN A N 1
ATOM 6294 C CA . GLN B 2 3537 ? 132.101 157.686 126.853 1 84.58 3537 GLN A CA 1
ATOM 6295 C C . GLN B 2 3537 ? 130.856 157.655 127.728 1 82.28 3537 GLN A C 1
ATOM 6296 O O . GLN B 2 3537 ? 130.098 158.627 127.789 1 84.48 3537 GLN A O 1
ATOM 6302 N N . LYS B 2 3538 ? 130.653 156.524 128.4 1 87.34 3538 LYS A N 1
ATOM 6303 C CA . LYS B 2 3538 ? 129.621 156.415 129.421 1 91.95 3538 LYS A CA 1
ATOM 6304 C C . LYS B 2 3538 ? 130.189 156.872 130.759 1 91.2 3538 LYS A C 1
ATOM 6305 O O . LYS B 2 3538 ? 131.128 156.263 131.281 1 91.2 3538 LYS A O 1
ATOM 6311 N N . ASP B 2 3539 ? 129.626 157.943 131.315 1 89.79 3539 ASP A N 1
ATOM 6312 C CA . ASP B 2 3539 ? 130.14 158.526 132.547 1 88.75 3539 ASP A CA 1
ATOM 6313 C C . ASP B 2 3539 ? 129.337 158.136 133.78 1 86.82 3539 ASP A C 1
ATOM 6314 O O . ASP B 2 3539 ? 129.921 157.909 134.843 1 85.71 3539 ASP A O 1
ATOM 6319 N N . CYS B 2 3540 ? 128.015 158.054 133.669 1 95.53 3540 CYS A N 1
ATOM 6320 C CA . CYS B 2 3540 ? 127.199 157.662 134.807 1 96.37 3540 CYS A CA 1
ATOM 6321 C C . CYS B 2 3540 ? 127.289 156.157 135.04 1 97.98 3540 CYS A C 1
ATOM 6322 O O . CYS B 2 3540 ? 127.565 155.372 134.128 1 93.52 3540 CYS A O 1
ATOM 6325 N N . SER B 2 3541 ? 127.053 155.757 136.291 1 104.4 3541 SER A N 1
ATOM 6326 C CA . SER B 2 3541 ? 127.026 154.337 136.623 1 104.54 3541 SER A CA 1
ATOM 6327 C C . SER B 2 3541 ? 125.803 153.651 136.028 1 102.74 3541 SER A C 1
ATOM 6328 O O . SER B 2 3541 ? 125.893 152.513 135.555 1 102.33 3541 SER A O 1
ATOM 6331 N N . ASP B 2 3542 ? 124.655 154.328 136.045 1 102.44 3542 ASP A N 1
ATOM 6332 C CA . ASP B 2 3542 ? 123.428 153.784 135.479 1 102.79 3542 ASP A CA 1
ATOM 6333 C C . ASP B 2 3542 ? 123.522 153.585 133.972 1 103.85 3542 ASP A C 1
ATOM 6334 O O . ASP B 2 3542 ? 122.958 152.615 133.455 1 104.32 3542 ASP A O 1
ATOM 6339 N N . GLY B 2 3543 ? 124.244 154.452 133.264 1 100.78 3543 GLY A N 1
ATOM 6340 C CA . GLY B 2 3543 ? 124.287 154.418 131.82 1 100.08 3543 GLY A CA 1
ATOM 6341 C C . GLY B 2 3543 ? 123.307 155.333 131.126 1 101.46 3543 GLY A C 1
ATOM 6342 O O . GLY B 2 3543 ? 123.253 155.329 129.891 1 102.52 3543 GLY A O 1
ATOM 6343 N N . SER B 2 3544 ? 122.533 156.125 131.873 1 97.77 3544 SER A N 1
ATOM 6344 C CA . SER B 2 3544 ? 121.627 157.089 131.26 1 99.06 3544 SER A CA 1
ATOM 6345 C C . SER B 2 3544 ? 122.38 158.212 130.563 1 97.17 3544 SER A C 1
ATOM 6346 O O . SER B 2 3544 ? 121.763 159.002 129.839 1 96.7 3544 SER A O 1
ATOM 6349 N N . ASP B 2 3545 ? 123.691 158.305 130.779 1 89.51 3545 ASP A N 1
ATOM 6350 C CA . ASP B 2 3545 ? 124.549 159.275 130.111 1 91.53 3545 ASP A CA 1
ATOM 6351 C C . ASP B 2 3545 ? 124.383 159.167 128.599 1 94.4 3545 ASP A C 1
ATOM 6352 O O . ASP B 2 3545 ? 124.387 160.179 127.892 1 98.13 3545 ASP A O 1
ATOM 6357 N N . GLU B 2 3546 ? 124.204 157.947 128.099 1 94.25 3546 GLU A N 1
ATOM 6358 C CA . GLU B 2 3546 ? 124.091 157.682 126.665 1 93.96 3546 GLU A CA 1
ATOM 6359 C C . GLU B 2 3546 ? 122.801 156.92 126.395 1 95.63 3546 GLU A C 1
ATOM 6360 O O . GLU B 2 3546 ? 122.808 155.696 126.216 1 98.66 3546 GLU A O 1
ATOM 6366 N N . PRO B 2 3547 ? 121.669 157.618 126.356 1 97.65 3547 PRO A N 1
ATOM 6367 C CA . PRO B 2 3547 ? 120.391 156.945 126.111 1 96.5 3547 PRO A CA 1
ATOM 6368 C C . PRO B 2 3547 ? 120.265 156.506 124.66 1 98.23 3547 PRO A C 1
ATOM 6369 O O . PRO B 2 3547 ? 121.073 156.852 123.797 1 99.47 3547 PRO A O 1
ATOM 6373 N N . ASP B 2 3548 ? 119.223 155.714 124.403 1 101.89 3548 ASP A N 1
ATOM 6374 C CA . ASP B 2 3548 ? 118.959 155.253 123.043 1 105.48 3548 ASP A CA 1
ATOM 6375 C C . ASP B 2 3548 ? 118.631 156.421 122.121 1 104.29 3548 ASP A C 1
ATOM 6376 O O . ASP B 2 3548 ? 119.129 156.493 120.991 1 98.39 3548 ASP A O 1
ATOM 6381 N N . LEU B 2 3549 ? 117.798 157.352 122.587 1 107.59 3549 LEU A N 1
ATOM 6382 C CA . LEU B 2 3549 ? 117.462 158.547 121.815 1 105.85 3549 LEU A CA 1
ATOM 6383 C C . LEU B 2 3549 ? 118.564 159.591 122.015 1 104.78 3549 LEU A C 1
ATOM 6384 O O . LEU B 2 3549 ? 118.419 160.581 122.731 1 102.11 3549 LEU A O 1
ATOM 6389 N N . CYS B 2 3550 ? 119.704 159.321 121.386 1 104.91 3550 CYS A N 1
ATOM 6390 C CA . CYS B 2 3550 ? 120.861 160.192 121.464 1 103.9 3550 CYS A CA 1
ATOM 6391 C C . CYS B 2 3550 ? 121.281 160.618 120.069 1 104.38 3550 CYS A C 1
ATOM 6392 O O . CYS B 2 3550 ? 121.523 159.758 119.212 1 104.23 3550 CYS A O 1
ATOM 6395 N N . PRO B 2 3551 ? 121.373 161.918 119.801 1 95.91 3551 PRO A N 1
ATOM 6396 C CA . PRO B 2 3551 ? 121.757 162.374 118.461 1 95.44 3551 PRO A CA 1
ATOM 6397 C C . PRO B 2 3551 ? 123.193 161.997 118.136 1 99.97 3551 PRO A C 1
ATOM 6398 O O . PRO B 2 3551 ? 123.968 161.555 118.987 1 102.67 3551 PRO A O 1
ATOM 6402 N N . HIS B 2 3552 ? 123.545 162.172 116.865 1 93.16 3552 HIS A N 1
ATOM 6403 C CA . HIS B 2 3552 ? 124.903 161.895 116.424 1 93.14 3552 HIS A CA 1
ATOM 6404 C C . HIS B 2 3552 ? 125.878 162.858 117.09 1 89.63 3552 HIS A C 1
ATOM 6405 O O . HIS B 2 3552 ? 125.57 164.031 117.319 1 87.78 3552 HIS A O 1
ATOM 6412 N N . ARG B 2 3553 ? 127.067 162.353 117.406 1 83.64 3553 ARG A N 1
ATOM 6413 C CA . ARG B 2 3553 ? 128.106 163.146 118.054 1 85.07 3553 ARG A CA 1
ATOM 6414 C C . ARG B 2 3553 ? 129.068 163.645 116.983 1 87.2 3553 ARG A C 1
ATOM 6415 O O . ARG B 2 3553 ? 129.843 162.864 116.421 1 89.73 3553 ARG A O 1
ATOM 6423 N N . PHE B 2 3554 ? 129.017 164.948 116.704 1 87.88 3554 PHE A N 1
ATOM 6424 C CA . PHE B 2 3554 ? 129.852 165.527 115.659 1 86.54 3554 PHE A CA 1
ATOM 6425 C C . PHE B 2 3554 ? 131.185 166.03 116.195 1 85.08 3554 PHE A C 1
ATOM 6426 O O . PHE B 2 3554 ? 132.156 166.124 115.437 1 86.4 3554 PHE A O 1
ATOM 6434 N N . CYS B 2 3555 ? 131.252 166.357 117.48 1 89.95 3555 CYS A N 1
ATOM 6435 C CA . CYS B 2 3555 ? 132.416 167.015 118.052 1 91.36 3555 CYS A CA 1
ATOM 6436 C C . CYS B 2 3555 ? 133.313 166.026 118.787 1 90.55 3555 CYS A C 1
ATOM 6437 O O . CYS B 2 3555 ? 132.974 164.856 118.977 1 92.43 3555 CYS A O 1
ATOM 6440 N N . ARG B 2 3556 ? 134.478 166.519 119.196 1 85.46 3556 ARG A N 1
ATOM 6441 C CA . ARG B 2 3556 ? 135.399 165.728 119.992 1 84.99 3556 ARG A CA 1
ATOM 6442 C C . ARG B 2 3556 ? 134.966 165.727 121.457 1 87.22 3556 ARG A C 1
ATOM 6443 O O . ARG B 2 3556 ? 133.976 166.352 121.847 1 85.35 3556 ARG A O 1
ATOM 6451 N N . LEU B 2 3557 ? 135.73 165.009 122.274 1 84.68 3557 LEU A N 1
ATOM 6452 C CA . LEU B 2 3557 ? 135.414 164.89 123.688 1 80.03 3557 LEU A CA 1
ATOM 6453 C C . LEU B 2 3557 ? 135.659 166.208 124.414 1 81.85 3557 LEU A C 1
ATOM 6454 O O . LEU B 2 3557 ? 136.48 167.034 124.006 1 87.59 3557 LEU A O 1
ATOM 6459 N N . GLY B 2 3558 ? 134.931 166.394 125.512 1 82.13 3558 GLY A N 1
ATOM 6460 C CA . GLY B 2 3558 ? 135.078 167.592 126.315 1 86.84 3558 GLY A CA 1
ATOM 6461 C C . GLY B 2 3558 ? 134.761 168.871 125.578 1 84.11 3558 GLY A C 1
ATOM 6462 O O . GLY B 2 3558 ? 135.405 169.896 125.822 1 86.81 3558 GLY A O 1
ATOM 6463 N N . GLN B 2 3559 ? 133.784 168.839 124.678 1 88.53 3559 GLN A N 1
ATOM 6464 C CA . GLN B 2 3559 ? 133.451 169.987 123.851 1 90.01 3559 GLN A CA 1
ATOM 6465 C C . GLN B 2 3559 ? 131.948 170.022 123.629 1 92.66 3559 GLN A C 1
ATOM 6466 O O . GLN B 2 3559 ? 131.337 169.001 123.304 1 95.03 3559 GLN A O 1
ATOM 6472 N N . PHE B 2 3560 ? 131.359 171.201 123.807 1 85.8 3560 PHE A N 1
ATOM 6473 C CA . PHE B 2 3560 ? 129.926 171.368 123.618 1 84.05 3560 PHE A CA 1
ATOM 6474 C C . PHE B 2 3560 ? 129.567 171.248 122.144 1 87.76 3560 PHE A C 1
ATOM 6475 O O . PHE B 2 3560 ? 130.308 171.704 121.269 1 89.97 3560 PHE A O 1
ATOM 6483 N N . GLN B 2 3561 ? 128.423 170.629 121.873 1 87.06 3561 GLN A N 1
ATOM 6484 C CA . GLN B 2 3561 ? 127.938 170.425 120.514 1 86.21 3561 GLN A CA 1
ATOM 6485 C C . GLN B 2 3561 ? 126.697 171.278 120.296 1 91.02 3561 GLN A C 1
ATOM 6486 O O . GLN B 2 3561 ? 125.743 171.203 121.077 1 90.24 3561 GLN A O 1
ATOM 6492 N N . CYS B 2 3562 ? 126.713 172.083 119.238 1 102.67 3562 CYS A N 1
ATOM 6493 C CA . CYS B 2 3562 ? 125.544 172.871 118.883 1 98.36 3562 CYS A CA 1
ATOM 6494 C C . CYS B 2 3562 ? 124.443 171.972 118.337 1 99.29 3562 CYS A C 1
ATOM 6495 O O . CYS B 2 3562 ? 124.679 170.825 117.949 1 104.82 3562 CYS A O 1
ATOM 6498 N N . ARG B 2 3563 ? 123.223 172.507 118.308 1 91.28 3563 ARG A N 1
ATOM 6499 C CA . ARG B 2 3563 ? 122.093 171.719 117.831 1 93.58 3563 ARG A CA 1
ATOM 6500 C C . ARG B 2 3563 ? 122.145 171.513 116.322 1 95.35 3563 ARG A C 1
ATOM 6501 O O . ARG B 2 3563 ? 121.47 170.621 115.797 1 94.43 3563 ARG A O 1
ATOM 6509 N N . ASP B 2 3564 ? 122.929 172.322 115.608 1 95.23 3564 ASP A N 1
ATOM 6510 C CA . ASP B 2 3564 ? 123.105 172.164 114.17 1 92.96 3564 ASP A CA 1
ATOM 6511 C C . ASP B 2 3564 ? 124.434 171.515 113.803 1 96.97 3564 ASP A C 1
ATOM 6512 O O . ASP B 2 3564 ? 124.854 171.598 112.643 1 98.41 3564 ASP A O 1
ATOM 6517 N N . GLY B 2 3565 ? 125.11 170.882 114.759 1 96.41 3565 GLY A N 1
ATOM 6518 C CA . GLY B 2 3565 ? 126.333 170.164 114.482 1 95.66 3565 GLY A CA 1
ATOM 6519 C C . GLY B 2 3565 ? 127.613 170.951 114.663 1 94.55 3565 GLY A C 1
ATOM 6520 O O . GLY B 2 3565 ? 128.697 170.36 114.585 1 96.51 3565 GLY A O 1
ATOM 6521 N N . ASN B 2 3566 ? 127.531 172.257 114.895 1 93.26 3566 ASN A N 1
ATOM 6522 C CA . ASN B 2 3566 ? 128.731 173.041 115.129 1 91.11 3566 ASN A CA 1
ATOM 6523 C C . ASN B 2 3566 ? 129.301 172.697 116.505 1 95.45 3566 ASN A C 1
ATOM 6524 O O . ASN B 2 3566 ? 128.636 172.089 117.348 1 96.86 3566 ASN A O 1
ATOM 6529 N N . CYS B 2 3567 ? 130.549 173.092 116.738 1 96.14 3567 CYS A N 1
ATOM 6530 C CA . CYS B 2 3567 ? 131.238 172.76 117.976 1 93.12 3567 CYS A CA 1
ATOM 6531 C C . CYS B 2 3567 ? 131.786 174.015 118.64 1 94.65 3567 CYS A C 1
ATOM 6532 O O . CYS B 2 3567 ? 132.25 174.942 117.969 1 99.66 3567 CYS A O 1
ATOM 6535 N N . THR B 2 3568 ? 131.73 174.036 119.971 1 83.88 3568 THR A N 1
ATOM 6536 C CA . THR B 2 3568 ? 132.268 175.149 120.738 1 86.72 3568 THR A CA 1
ATOM 6537 C C . THR B 2 3568 ? 132.725 174.65 122.102 1 88.07 3568 THR A C 1
ATOM 6538 O O . THR B 2 3568 ? 132.263 173.615 122.589 1 89.55 3568 THR A O 1
ATOM 6542 N N . SER B 2 3569 ? 133.639 175.401 122.71 1 85.73 3569 SER A N 1
ATOM 6543 C CA . SER B 2 3569 ? 134.206 175.012 123.99 1 84.08 3569 SER A CA 1
ATOM 6544 C C . SER B 2 3569 ? 133.186 175.203 125.113 1 83.47 3569 SER A C 1
ATOM 6545 O O . SER B 2 3569 ? 132.253 175.999 124.984 1 84.11 3569 SER A O 1
ATOM 6548 N N . PRO B 2 3570 ? 133.34 174.476 126.225 1 81.94 3570 PRO A N 1
ATOM 6549 C CA . PRO B 2 3570 ? 132.377 174.612 127.331 1 82.16 3570 PRO A CA 1
ATOM 6550 C C . PRO B 2 3570 ? 132.285 176.015 127.903 1 86.22 3570 PRO A C 1
ATOM 6551 O O . PRO B 2 3570 ? 131.218 176.392 128.403 1 89.68 3570 PRO A O 1
ATOM 6555 N N . GLN B 2 3571 ? 133.363 176.801 127.852 1 86.6 3571 GLN A N 1
ATOM 6556 C CA . GLN B 2 3571 ? 133.31 178.163 128.369 1 80.87 3571 GLN A CA 1
ATOM 6557 C C . GLN B 2 3571 ? 132.353 179.042 127.577 1 82.2 3571 GLN A C 1
ATOM 6558 O O . GLN B 2 3571 ? 131.962 180.108 128.063 1 87.61 3571 GLN A O 1
ATOM 6564 N N . ALA B 2 3572 ? 131.969 178.62 126.371 1 85.41 3572 ALA A N 1
ATOM 6565 C CA . ALA B 2 3572 ? 131.014 179.381 125.577 1 88.56 3572 ALA A CA 1
ATOM 6566 C C . ALA B 2 3572 ? 129.597 179.294 126.126 1 88.13 3572 ALA A C 1
ATOM 6567 O O . ALA B 2 3572 ? 128.728 180.053 125.684 1 89.29 3572 ALA A O 1
ATOM 6569 N N . LEU B 2 3573 ? 129.341 178.39 127.069 1 81.9 3573 LEU A N 1
ATOM 6570 C CA . LEU B 2 3573 ? 127.994 178.227 127.597 1 82.05 3573 LEU A CA 1
ATOM 6571 C C . LEU B 2 3573 ? 127.626 179.383 128.517 1 83.1 3573 LEU A C 1
ATOM 6572 O O . LEU B 2 3573 ? 128.29 179.623 129.529 1 83.74 3573 LEU A O 1
ATOM 6577 N N . CYS B 2 3574 ? 126.559 180.092 128.157 1 88.32 3574 CYS A N 1
ATOM 6578 C CA . CYS B 2 3574 ? 125.958 181.132 128.989 1 88.29 3574 CYS A CA 1
ATOM 6579 C C . CYS B 2 3574 ? 126.974 182.208 129.374 1 83.84 3574 CYS A C 1
ATOM 6580 O O . CYS B 2 3574 ? 127.152 182.55 130.544 1 86.29 3574 CYS A O 1
ATOM 6583 N N . ASN B 2 3575 ? 127.647 182.743 128.356 1 82.28 3575 ASN A N 1
ATOM 6584 C CA . ASN B 2 3575 ? 128.525 183.895 128.528 1 87.02 3575 ASN A CA 1
ATOM 6585 C C . ASN B 2 3575 ? 127.974 185.129 127.821 1 88.51 3575 ASN A C 1
ATOM 6586 O O . ASN B 2 3575 ? 128.693 186.12 127.659 1 85.27 3575 ASN A O 1
ATOM 6591 N N . ALA B 2 3576 ? 126.719 185.059 127.365 1 93.66 3576 ALA A N 1
ATOM 6592 C CA . ALA B 2 3576 ? 125.97 186.169 126.779 1 91.2 3576 ALA A CA 1
ATOM 6593 C C . ALA B 2 3576 ? 126.483 186.554 125.397 1 91.17 3576 ALA A C 1
ATOM 6594 O O . ALA B 2 3576 ? 125.864 187.37 124.707 1 95.02 3576 ALA A O 1
ATOM 6596 N N . ARG B 2 3577 ? 127.603 185.971 124.978 1 90.64 3577 ARG A N 1
ATOM 6597 C CA . ARG B 2 3577 ? 128.049 186.098 123.598 1 88.99 3577 ARG A CA 1
ATOM 6598 C C . ARG B 2 3577 ? 127.689 184.826 122.849 1 92.59 3577 ARG A C 1
ATOM 6599 O O . ARG B 2 3577 ? 128.339 183.793 123.036 1 96.3 3577 ARG A O 1
ATOM 6607 N N . GLN B 2 3578 ? 126.653 184.879 122.016 1 94.51 3578 GLN A N 1
ATOM 6608 C CA . GLN B 2 3578 ? 126.223 183.683 121.308 1 96.89 3578 GLN A CA 1
ATOM 6609 C C . GLN B 2 3578 ? 127.34 183.2 120.389 1 97.9 3578 GLN A C 1
ATOM 6610 O O . GLN B 2 3578 ? 127.917 183.977 119.622 1 97.01 3578 GLN A O 1
ATOM 6616 N N . ASP B 2 3579 ? 127.676 181.918 120.508 1 94.4 3579 ASP A N 1
ATOM 6617 C CA . ASP B 2 3579 ? 128.8 181.337 119.791 1 93.38 3579 ASP A CA 1
ATOM 6618 C C . ASP B 2 3579 ? 128.406 180.192 118.877 1 91.23 3579 ASP A C 1
ATOM 6619 O O . ASP B 2 3579 ? 129.073 179.967 117.867 1 91.92 3579 ASP A O 1
ATOM 6624 N N . CYS B 2 3580 ? 127.344 179.467 119.21 1 96.03 3580 CYS A N 1
ATOM 6625 C CA . CYS B 2 3580 ? 126.831 178.431 118.336 1 99.02 3580 CYS A CA 1
ATOM 6626 C C . CYS B 2 3580 ? 126.118 179.075 117.15 1 100.14 3580 CYS A C 1
ATOM 6627 O O . CYS B 2 3580 ? 125.704 180.237 117.2 1 99.3 3580 CYS A O 1
ATOM 6630 N N . ALA B 2 3581 ? 125.984 178.309 116.066 1 97.55 3581 ALA A N 1
ATOM 6631 C CA . ALA B 2 3581 ? 125.306 178.836 114.886 1 98.97 3581 ALA A CA 1
ATOM 6632 C C . ALA B 2 3581 ? 123.85 179.162 115.19 1 101.08 3581 ALA A C 1
ATOM 6633 O O . ALA B 2 3581 ? 123.322 180.178 114.723 1 101.34 3581 ALA A O 1
ATOM 6635 N N . ASP B 2 3582 ? 123.188 178.315 115.972 1 107.18 3582 ASP A N 1
ATOM 6636 C CA . ASP B 2 3582 ? 121.815 178.543 116.396 1 105.8 3582 ASP A CA 1
ATOM 6637 C C . ASP B 2 3582 ? 121.718 179.441 117.62 1 104.29 3582 ASP A C 1
ATOM 6638 O O . ASP B 2 3582 ? 120.608 179.829 117.999 1 105 3582 ASP A O 1
ATOM 6643 N N . GLY B 2 3583 ? 122.843 179.781 118.242 1 94.36 3583 GLY A N 1
ATOM 6644 C CA . GLY B 2 3583 ? 122.79 180.469 119.513 1 94.14 3583 GLY A CA 1
ATOM 6645 C C . GLY B 2 3583 ? 122.287 179.619 120.653 1 94.4 3583 GLY A C 1
ATOM 6646 O O . GLY B 2 3583 ? 121.888 180.165 121.686 1 93.82 3583 GLY A O 1
ATOM 6647 N N . SER B 2 3584 ? 122.292 178.293 120.494 1 89.72 3584 SER A N 1
ATOM 6648 C CA . SER B 2 3584 ? 121.775 177.402 121.525 1 88.75 3584 SER A CA 1
ATOM 6649 C C . SER B 2 3584 ? 122.598 177.455 122.803 1 91.45 3584 SER A C 1
ATOM 6650 O O . SER B 2 3584 ? 122.085 177.103 123.871 1 92.66 3584 SER A O 1
ATOM 6653 N N . ASP B 2 3585 ? 123.858 177.884 122.722 1 92.6 3585 ASP A N 1
ATOM 6654 C CA . ASP B 2 3585 ? 124.684 178.02 123.915 1 88.56 3585 ASP A CA 1
ATOM 6655 C C . ASP B 2 3585 ? 124.164 179.087 124.865 1 88.53 3585 ASP A C 1
ATOM 6656 O O . ASP B 2 3585 ? 124.581 179.115 126.028 1 89.62 3585 ASP A O 1
ATOM 6661 N N . GLU B 2 3586 ? 123.271 179.963 124.402 1 93.1 3586 GLU A N 1
ATOM 6662 C CA . GLU B 2 3586 ? 122.676 180.999 125.236 1 94.27 3586 GLU A CA 1
ATOM 6663 C C . GLU B 2 3586 ? 121.174 180.795 125.406 1 95.4 3586 GLU A C 1
ATOM 6664 O O . GLU B 2 3586 ? 120.444 181.76 125.65 1 97.67 3586 GLU A O 1
ATOM 6670 N N . ASP B 2 3587 ? 120.699 179.559 125.274 1 93.54 3587 ASP A N 1
ATOM 6671 C CA . ASP B 2 3587 ? 119.27 179.29 125.333 1 92.53 3587 ASP A CA 1
ATOM 6672 C C . ASP B 2 3587 ? 118.731 179.51 126.742 1 94.89 3587 ASP A C 1
ATOM 6673 O O . ASP B 2 3587 ? 119.43 179.312 127.74 1 95.88 3587 ASP A O 1
ATOM 6678 N N . ARG B 2 3588 ? 117.466 179.929 126.812 1 99.09 3588 ARG A N 1
ATOM 6679 C CA . ARG B 2 3588 ? 116.857 180.273 128.093 1 101.32 3588 ARG A CA 1
ATOM 6680 C C . ARG B 2 3588 ? 116.779 179.057 129.01 1 101.59 3588 ARG A C 1
ATOM 6681 O O . ARG B 2 3588 ? 117.1 179.139 130.199 1 98.09 3588 ARG A O 1
ATOM 6689 N N . VAL B 2 3589 ? 116.357 177.911 128.47 1 98.8 3589 VAL A N 1
ATOM 6690 C CA . VAL B 2 3589 ? 116.224 176.712 129.296 1 97.48 3589 VAL A CA 1
ATOM 6691 C C . VAL B 2 3589 ? 117.588 176.26 129.802 1 97.56 3589 VAL A C 1
ATOM 6692 O O . VAL B 2 3589 ? 117.72 175.773 130.932 1 96.35 3589 VAL A O 1
ATOM 6696 N N . LEU B 2 3590 ? 118.624 176.425 128.979 1 96.66 3590 LEU A N 1
ATOM 6697 C CA . LEU B 2 3590 ? 119.965 176.007 129.375 1 94.35 3590 LEU A CA 1
ATOM 6698 C C . LEU B 2 3590 ? 120.558 176.953 130.413 1 96.58 3590 LEU A C 1
ATOM 6699 O O . LEU B 2 3590 ? 121.184 176.513 131.384 1 97.66 3590 LEU A O 1
ATOM 6704 N N . CYS B 2 3591 ? 120.374 178.258 130.225 1 92.1 3591 CYS A N 1
ATOM 6705 C CA . CYS B 2 3591 ? 121.03 179.254 131.061 1 90.95 3591 CYS A CA 1
ATOM 6706 C C . CYS B 2 3591 ? 120.166 179.756 132.21 1 91.36 3591 CYS A C 1
ATOM 6707 O O . CYS B 2 3591 ? 120.607 180.646 132.944 1 93.12 3591 CYS A O 1
ATOM 6710 N N . GLU B 2 3592 ? 118.958 179.217 132.39 1 93.3 3592 GLU A N 1
ATOM 6711 C CA . GLU B 2 3592 ? 118.061 179.744 133.414 1 95.28 3592 GLU A CA 1
ATOM 6712 C C . GLU B 2 3592 ? 118.624 179.542 134.814 1 92.8 3592 GLU A C 1
ATOM 6713 O O . GLU B 2 3592 ? 118.524 180.433 135.665 1 95.81 3592 GLU A O 1
ATOM 6719 N N . HIS B 2 3593 ? 119.214 178.381 135.077 1 82.25 3593 HIS A N 1
ATOM 6720 C CA . HIS B 2 3593 ? 119.732 178.055 136.399 1 81.53 3593 HIS A CA 1
ATOM 6721 C C . HIS B 2 3593 ? 121.222 177.767 136.337 1 86.61 3593 HIS A C 1
ATOM 6722 O O . HIS B 2 3593 ? 121.732 176.883 137.03 1 92.15 3593 HIS A O 1
ATOM 6729 N N . HIS B 2 3594 ? 121.943 178.512 135.504 1 78.92 3594 HIS A N 1
ATOM 6730 C CA . HIS B 2 3594 ? 123.383 178.336 135.402 1 80.93 3594 HIS A CA 1
ATOM 6731 C C . HIS B 2 3594 ? 124.065 178.717 136.711 1 80.08 3594 HIS A C 1
ATOM 6732 O O . HIS B 2 3594 ? 123.677 179.673 137.387 1 84.64 3594 HIS A O 1
ATOM 6739 N N . ARG B 2 3595 ? 125.091 177.95 137.069 1 76.29 3595 ARG A N 1
ATOM 6740 C CA . ARG B 2 3595 ? 125.87 178.211 138.268 1 77.77 3595 ARG A CA 1
ATOM 6741 C C . ARG B 2 3595 ? 127.329 177.907 137.966 1 84.69 3595 ARG A C 1
ATOM 6742 O O . ARG B 2 3595 ? 127.637 177.03 137.154 1 88.34 3595 ARG A O 1
ATOM 6750 N N . CYS B 2 3596 ? 128.227 178.636 138.625 1 90.58 3596 CYS A N 1
ATOM 6751 C CA . CYS B 2 3596 ? 129.651 178.509 138.357 1 92.56 3596 CYS A CA 1
ATOM 6752 C C . CYS B 2 3596 ? 130.422 178.324 139.656 1 91 3596 CYS A C 1
ATOM 6753 O O . CYS B 2 3596 ? 129.846 178.235 140.743 1 93.59 3596 CYS A O 1
ATOM 6756 N N . GLU B 2 3597 ? 131.746 178.272 139.519 1 81.38 3597 GLU A N 1
ATOM 6757 C CA . GLU B 2 3597 ? 132.618 177.863 140.611 1 83.66 3597 GLU A CA 1
ATOM 6758 C C . GLU B 2 3597 ? 132.63 178.898 141.729 1 81.66 3597 GLU A C 1
ATOM 6759 O O . GLU B 2 3597 ? 132.175 180.033 141.566 1 83.66 3597 GLU A O 1
ATOM 6765 N N . SER B 2 3598 ? 133.163 178.483 142.881 1 81.34 3598 SER A N 1
ATOM 6766 C CA . SER B 2 3598 ? 133.218 179.35 144.051 1 83.61 3598 SER A CA 1
ATOM 6767 C C . SER B 2 3598 ? 134.159 180.531 143.86 1 85.54 3598 SER A C 1
ATOM 6768 O O . SER B 2 3598 ? 134.048 181.52 144.593 1 87.72 3598 SER A O 1
ATOM 6771 N N . ASN B 2 3599 ? 135.081 180.453 142.904 1 83.06 3599 ASN A N 1
ATOM 6772 C CA . ASN B 2 3599 ? 136.026 181.537 142.666 1 82.43 3599 ASN A CA 1
ATOM 6773 C C . ASN B 2 3599 ? 135.499 182.578 141.688 1 85.84 3599 ASN A C 1
ATOM 6774 O O . ASN B 2 3599 ? 136.245 183.492 141.324 1 91.76 3599 ASN A O 1
ATOM 6779 N N . GLU B 2 3600 ? 134.248 182.463 141.254 1 79.79 3600 GLU A N 1
ATOM 6780 C CA . GLU B 2 3600 ? 133.664 183.379 140.29 1 81.7 3600 GLU A CA 1
ATOM 6781 C C . GLU B 2 3600 ? 132.39 183.992 140.852 1 84.49 3600 GLU A C 1
ATOM 6782 O O . GLU B 2 3600 ? 131.749 183.429 141.744 1 86.98 3600 GLU A O 1
ATOM 6788 N N . TRP B 2 3601 ? 132.031 185.156 140.32 1 82.39 3601 TRP A N 1
ATOM 6789 C CA . TRP B 2 3601 ? 130.805 185.849 140.679 1 75.15 3601 TRP A CA 1
ATOM 6790 C C . TRP B 2 3601 ? 129.934 185.976 139.439 1 78.61 3601 TRP A C 1
ATOM 6791 O O . TRP B 2 3601 ? 130.434 186.261 138.346 1 83.05 3601 TRP A O 1
ATOM 6802 N N . GLN B 2 3602 ? 128.635 185.754 139.607 1 77.05 3602 GLN A N 1
ATOM 6803 C CA . GLN B 2 3602 ? 127.695 185.701 138.494 1 77.4 3602 GLN A CA 1
ATOM 6804 C C . GLN B 2 3602 ? 126.908 187.001 138.429 1 82.93 3602 GLN A C 1
ATOM 6805 O O . GLN B 2 3602 ? 126.261 187.39 139.408 1 84.23 3602 GLN A O 1
ATOM 6811 N N . CYS B 2 3603 ? 126.964 187.667 137.28 1 89.77 3603 CYS A N 1
ATOM 6812 C CA . CYS B 2 3603 ? 126.145 188.848 137.053 1 93.06 3603 CYS A CA 1
ATOM 6813 C C . CYS B 2 3603 ? 124.688 188.448 136.845 1 93.23 3603 CYS A C 1
ATOM 6814 O O . CYS B 2 3603 ? 124.377 187.299 136.521 1 96.14 3603 CYS A O 1
ATOM 6817 N N . ALA B 2 3604 ? 123.786 189.415 137.031 1 90.14 3604 ALA A N 1
ATOM 6818 C CA . ALA B 2 3604 ? 122.377 189.176 136.742 1 89.41 3604 ALA A CA 1
ATOM 6819 C C . ALA B 2 3604 ? 122.144 188.828 135.28 1 90.02 3604 ALA A C 1
ATOM 6820 O O . ALA B 2 3604 ? 121.096 188.263 134.948 1 91.7 3604 ALA A O 1
ATOM 6822 N N . ASN B 2 3605 ? 123.097 189.153 134.407 1 83.25 3605 ASN A N 1
ATOM 6823 C CA . ASN B 2 3605 ? 123.092 188.694 133.027 1 84.64 3605 ASN A CA 1
ATOM 6824 C C . ASN B 2 3605 ? 123.309 187.19 132.92 1 89.79 3605 ASN A C 1
ATOM 6825 O O . ASN B 2 3605 ? 123.112 186.624 131.837 1 88.72 3605 ASN A O 1
ATOM 6830 N N . LYS B 2 3606 ? 123.693 186.536 134.018 1 93.19 3606 LYS A N 1
ATOM 6831 C CA . LYS B 2 3606 ? 123.992 185.105 134.059 1 89.75 3606 LYS A CA 1
ATOM 6832 C C . LYS B 2 3606 ? 125.218 184.783 133.202 1 84.88 3606 LYS A C 1
ATOM 6833 O O . LYS B 2 3606 ? 125.234 183.852 132.397 1 88.64 3606 LYS A O 1
ATOM 6839 N N . ARG B 2 3607 ? 126.255 185.593 133.398 1 82.19 3607 ARG A N 1
ATOM 6840 C CA . ARG B 2 3607 ? 127.591 185.336 132.884 1 83.12 3607 ARG A CA 1
ATOM 6841 C C . ARG B 2 3607 ? 128.559 185.463 134.05 1 82.99 3607 ARG A C 1
ATOM 6842 O O . ARG B 2 3607 ? 128.489 186.429 134.813 1 84.44 3607 ARG A O 1
ATOM 6850 N N . CYS B 2 3608 ? 129.456 184.495 134.192 1 78.67 3608 CYS A N 1
ATOM 6851 C CA . CYS B 2 3608 ? 130.306 184.398 135.371 1 80.2 3608 CYS A CA 1
ATOM 6852 C C . CYS B 2 3608 ? 131.672 185.009 135.096 1 83.24 3608 CYS A C 1
ATOM 6853 O O . CYS B 2 3608 ? 132.295 184.721 134.069 1 88.52 3608 CYS A O 1
ATOM 6856 N N . ILE B 2 3609 ? 132.128 185.852 136.017 1 72.29 3609 ILE A N 1
ATOM 6857 C CA . ILE B 2 3609 ? 133.44 186.492 135.938 1 71.03 3609 ILE A CA 1
ATOM 6858 C C . ILE B 2 3609 ? 134.189 186.254 137.249 1 75.2 3609 ILE A C 1
ATOM 6859 O O . ILE B 2 3609 ? 133.558 185.903 138.257 1 80.14 3609 ILE A O 1
ATOM 6864 N N . PRO B 2 3610 ? 135.519 186.359 137.274 1 72.11 3610 PRO A N 1
ATOM 6865 C CA . PRO B 2 3610 ? 136.253 186.111 138.521 1 67.78 3610 PRO A CA 1
ATOM 6866 C C . PRO B 2 3610 ? 135.821 187.061 139.629 1 67.35 3610 PRO A C 1
ATOM 6867 O O . PRO B 2 3610 ? 135.484 188.22 139.384 1 74.1 3610 PRO A O 1
ATOM 6871 N N . GLN B 2 3611 ? 135.855 186.556 140.865 1 70.11 3611 GLN A N 1
ATOM 6872 C CA . GLN B 2 3611 ? 135.296 187.29 141.995 1 70.48 3611 GLN A CA 1
ATOM 6873 C C . GLN B 2 3611 ? 135.973 188.637 142.211 1 76.17 3611 GLN A C 1
ATOM 6874 O O . GLN B 2 3611 ? 135.385 189.534 142.824 1 80.62 3611 GLN A O 1
ATOM 6880 N N . SER B 2 3612 ? 137.199 188.803 141.719 1 71.33 3612 SER A N 1
ATOM 6881 C CA . SER B 2 3612 ? 137.925 190.049 141.921 1 69.5 3612 SER A CA 1
ATOM 6882 C C . SER B 2 3612 ? 137.669 191.077 140.827 1 70.87 3612 SER A C 1
ATOM 6883 O O . SER B 2 3612 ? 138.23 192.175 140.894 1 75.05 3612 SER A O 1
ATOM 6886 N N . TRP B 2 3613 ? 136.849 190.757 139.829 1 73.8 3613 TRP A N 1
ATOM 6887 C CA . TRP B 2 3613 ? 136.56 191.686 138.738 1 69.27 3613 TRP A CA 1
ATOM 6888 C C . TRP B 2 3613 ? 135.31 192.52 138.983 1 72.79 3613 TRP A C 1
ATOM 6889 O O . TRP B 2 3613 ? 134.67 192.979 138.035 1 77.78 3613 TRP A O 1
ATOM 6900 N N . GLN B 2 3614 ? 134.938 192.726 140.241 1 83.1 3614 GLN A N 1
ATOM 6901 C CA . GLN B 2 3614 ? 133.78 193.53 140.594 1 86.2 3614 GLN A CA 1
ATOM 6902 C C . GLN B 2 3614 ? 134.225 194.892 141.108 1 94.49 3614 GLN A C 1
ATOM 6903 O O . GLN B 2 3614 ? 135.211 195.005 141.843 1 98.11 3614 GLN A O 1
ATOM 6909 N N . CYS B 2 3615 ? 133.483 195.925 140.711 1 97.3 3615 CYS A N 1
ATOM 6910 C CA . CYS B 2 3615 ? 133.696 197.29 141.19 1 97.28 3615 CYS A CA 1
ATOM 6911 C C . CYS B 2 3615 ? 135.124 197.759 140.926 1 98.62 3615 CYS A C 1
ATOM 6912 O O . CYS B 2 3615 ? 135.838 198.209 141.824 1 97.8 3615 CYS A O 1
ATOM 6915 N N . ASP B 2 3616 ? 135.542 197.649 139.665 1 96.09 3616 ASP A N 1
ATOM 6916 C CA . ASP B 2 3616 ? 136.852 198.123 139.247 1 94.55 3616 ASP A CA 1
ATOM 6917 C C . ASP B 2 3616 ? 136.786 199.118 138.099 1 97.76 3616 ASP A C 1
ATOM 6918 O O . ASP B 2 3616 ? 137.814 199.363 137.458 1 99.96 3616 ASP A O 1
ATOM 6923 N N . SER B 2 3617 ? 135.612 199.688 137.818 1 100.55 3617 SER A N 1
ATOM 6924 C CA . SER B 2 3617 ? 135.418 200.636 136.719 1 102.21 3617 SER A CA 1
ATOM 6925 C C . SER B 2 3617 ? 135.761 200.015 135.367 1 102.71 3617 SER A C 1
ATOM 6926 O O . SER B 2 3617 ? 136.149 200.716 134.43 1 101.16 3617 SER A O 1
ATOM 6929 N N . VAL B 2 3618 ? 135.62 198.696 135.258 1 94.44 3618 VAL A N 1
ATOM 6930 C CA . VAL B 2 3618 ? 135.814 197.973 134.008 1 91.76 3618 VAL A CA 1
ATOM 6931 C C . VAL B 2 3618 ? 134.58 197.123 133.748 1 92.32 3618 VAL A C 1
ATOM 6932 O O . VAL B 2 3618 ? 134.109 196.406 134.638 1 94.33 3618 VAL A O 1
ATOM 6936 N N . ASN B 2 3619 ? 134.063 197.199 132.522 1 92.26 3619 ASN A N 1
ATOM 6937 C CA . ASN B 2 3619 ? 132.821 196.523 132.148 1 90.97 3619 ASN A CA 1
ATOM 6938 C C . ASN B 2 3619 ? 133.127 195.071 131.789 1 95.2 3619 ASN A C 1
ATOM 6939 O O . ASN B 2 3619 ? 133.112 194.662 130.626 1 93.17 3619 ASN A O 1
ATOM 6944 N N . ASP B 2 3620 ? 133.411 194.274 132.822 1 94.09 3620 ASP A N 1
ATOM 6945 C CA . ASP B 2 3620 ? 133.65 192.85 132.621 1 88.16 3620 ASP A CA 1
ATOM 6946 C C . ASP B 2 3620 ? 132.397 192.102 132.186 1 86.42 3620 ASP A C 1
ATOM 6947 O O . ASP B 2 3620 ? 132.479 191.255 131.291 1 90.04 3620 ASP A O 1
ATOM 6952 N N . CYS B 2 3621 ? 131.251 192.388 132.795 1 93.89 3621 CYS A N 1
ATOM 6953 C CA . CYS B 2 3621 ? 129.971 191.923 132.286 1 96.09 3621 CYS A CA 1
ATOM 6954 C C . CYS B 2 3621 ? 129.444 192.915 131.254 1 100.13 3621 CYS A C 1
ATOM 6955 O O . CYS B 2 3621 ? 129.92 194.045 131.143 1 107.73 3621 CYS A O 1
ATOM 6958 N N . LEU B 2 3622 ? 128.45 192.481 130.482 1 98.74 3622 LEU A N 1
ATOM 6959 C CA . LEU B 2 3622 ? 127.962 193.331 129.402 1 100.46 3622 LEU A CA 1
ATOM 6960 C C . LEU B 2 3622 ? 127.103 194.471 129.937 1 102.37 3622 LEU A C 1
ATOM 6961 O O . LEU B 2 3622 ? 127.198 195.608 129.459 1 103.96 3622 LEU A O 1
ATOM 6966 N N . ASP B 2 3623 ? 126.267 194.196 130.935 1 101.74 3623 ASP A N 1
ATOM 6967 C CA . ASP B 2 3623 ? 125.298 195.172 131.41 1 104.9 3623 ASP A CA 1
ATOM 6968 C C . ASP B 2 3623 ? 125.757 195.912 132.66 1 103.76 3623 ASP A C 1
ATOM 6969 O O . ASP B 2 3623 ? 124.914 196.408 133.416 1 104.6 3623 ASP A O 1
ATOM 6974 N N . ASN B 2 3624 ? 127.064 195.993 132.897 1 97.94 3624 ASN A N 1
ATOM 6975 C CA . ASN B 2 3624 ? 127.648 196.749 134.002 1 103.97 3624 ASN A CA 1
ATOM 6976 C C . ASN B 2 3624 ? 127.124 196.317 135.365 1 105.13 3624 ASN A C 1
ATOM 6977 O O . ASN B 2 3624 ? 127.178 197.101 136.32 1 101.59 3624 ASN A O 1
ATOM 6982 N N . SER B 2 3625 ? 126.608 195.091 135.487 1 95.6 3625 SER A N 1
ATOM 6983 C CA . SER B 2 3625 ? 126.155 194.615 136.788 1 89.55 3625 SER A CA 1
ATOM 6984 C C . SER B 2 3625 ? 127.305 194.475 137.772 1 91.83 3625 SER A C 1
ATOM 6985 O O . SER B 2 3625 ? 127.089 194.585 138.983 1 93.95 3625 SER A O 1
ATOM 6988 N N . ASP B 2 3626 ? 128.522 194.235 137.279 1 94.55 3626 ASP A N 1
ATOM 6989 C CA . ASP B 2 3626 ? 129.68 194.18 138.163 1 96.21 3626 ASP A CA 1
ATOM 6990 C C . ASP B 2 3626 ? 130.038 195.557 138.703 1 98.23 3626 ASP A C 1
ATOM 6991 O O . ASP B 2 3626 ? 130.525 195.671 139.833 1 100.74 3626 ASP A O 1
ATOM 6996 N N . GLU B 2 3627 ? 129.8 196.609 137.919 1 96.38 3627 GLU A N 1
ATOM 6997 C CA . GLU B 2 3627 ? 130.144 197.967 138.309 1 95.64 3627 GLU A CA 1
ATOM 6998 C C . GLU B 2 3627 ? 128.946 198.803 138.732 1 99.25 3627 GLU A C 1
ATOM 6999 O O . GLU B 2 3627 ? 129.089 200.021 138.88 1 102.53 3627 GLU A O 1
ATOM 7005 N N . ASP B 2 3628 ? 127.778 198.192 138.922 1 105.76 3628 ASP A N 1
ATOM 7006 C CA . ASP B 2 3628 ? 126.595 198.949 139.308 1 104.55 3628 ASP A CA 1
ATOM 7007 C C . ASP B 2 3628 ? 126.787 199.559 140.69 1 104.08 3628 ASP A C 1
ATOM 7008 O O . ASP B 2 3628 ? 127.294 198.906 141.606 1 104.33 3628 ASP A O 1
ATOM 7013 N N . THR B 2 3629 ? 126.378 200.821 140.835 1 103.55 3629 THR A N 1
ATOM 7014 C CA . THR B 2 3629 ? 126.641 201.553 142.069 1 104.94 3629 THR A CA 1
ATOM 7015 C C . THR B 2 3629 ? 125.882 200.97 143.254 1 105.64 3629 THR A C 1
ATOM 7016 O O . THR B 2 3629 ? 126.401 200.97 144.376 1 106.6 3629 THR A O 1
ATOM 7020 N N . SER B 2 3630 ? 124.658 200.485 143.034 1 99.41 3630 SER A N 1
ATOM 7021 C CA . SER B 2 3630 ? 123.895 199.897 144.13 1 99.73 3630 SER A CA 1
ATOM 7022 C C . SER B 2 3630 ? 124.594 198.663 144.687 1 100.34 3630 SER A C 1
ATOM 7023 O O . SER B 2 3630 ? 124.693 198.493 145.908 1 95.4 3630 SER A O 1
ATOM 7026 N N . HIS B 2 3631 ? 125.086 197.79 143.806 1 98.62 3631 HIS A N 1
ATOM 7027 C CA . HIS B 2 3631 ? 125.815 196.611 144.26 1 96.56 3631 HIS A CA 1
ATOM 7028 C C . HIS B 2 3631 ? 127.161 196.993 144.862 1 95.44 3631 HIS A C 1
ATOM 7029 O O . HIS B 2 3631 ? 127.573 196.442 145.889 1 98.1 3631 HIS A O 1
ATOM 7036 N N . CYS B 2 3632 ? 127.861 197.94 144.236 1 98.03 3632 CYS A N 1
ATOM 7037 C CA . CYS B 2 3632 ? 129.186 198.337 144.696 1 100.66 3632 CYS A CA 1
ATOM 7038 C C . CYS B 2 3632 ? 129.161 199.09 146.018 1 100.78 3632 CYS A C 1
ATOM 7039 O O . CYS B 2 3632 ? 130.219 199.538 146.473 1 100.91 3632 CYS A O 1
ATOM 7042 N N . ALA B 2 3633 ? 127.992 199.253 146.635 1 99.21 3633 ALA A N 1
ATOM 7043 C CA . ALA B 2 3633 ? 127.894 199.897 147.938 1 100.32 3633 ALA A CA 1
ATOM 7044 C C . ALA B 2 3633 ? 127.399 198.936 149.015 1 98.23 3633 ALA A C 1
ATOM 7045 O O . ALA B 2 3633 ? 127.643 199.156 150.205 1 97.81 3633 ALA A O 1
ATOM 7047 N N . SER B 2 3634 ? 126.699 197.872 148.616 1 97.66 3634 SER A N 1
ATOM 7048 C CA . SER B 2 3634 ? 126.106 196.956 149.583 1 97.05 3634 SER A CA 1
ATOM 7049 C C . SER B 2 3634 ? 126.84 195.624 149.684 1 100.25 3634 SER A C 1
ATOM 7050 O O . SER B 2 3634 ? 126.687 194.928 150.693 1 100.02 3634 SER A O 1
ATOM 7053 N N . ARG B 2 3635 ? 127.62 195.252 148.672 1 102.47 3635 ARG A N 1
ATOM 7054 C CA . ARG B 2 3635 ? 128.327 193.978 148.693 1 100.23 3635 ARG A CA 1
ATOM 7055 C C . ARG B 2 3635 ? 129.363 193.953 149.813 1 98.27 3635 ARG A C 1
ATOM 7056 O O . ARG B 2 3635 ? 129.795 194.992 150.319 1 99.8 3635 ARG A O 1
ATOM 7064 N N . THR B 2 3636 ? 129.768 192.745 150.2 1 93.38 3636 THR A N 1
ATOM 7065 C CA . THR B 2 3636 ? 130.839 192.582 151.167 1 97.66 3636 THR A CA 1
ATOM 7066 C C . THR B 2 3636 ? 132.07 192.136 150.391 1 98.56 3636 THR A C 1
ATOM 7067 O O . THR B 2 3636 ? 132.001 191.881 149.186 1 97.07 3636 THR A O 1
ATOM 7071 N N . CYS B 2 3637 ? 133.198 192.044 151.082 1 92.96 3637 CYS A N 1
ATOM 7072 C CA . CYS B 2 3637 ? 134.313 191.262 150.582 1 91.24 3637 CYS A CA 1
ATOM 7073 C C . CYS B 2 3637 ? 134.282 189.873 151.204 1 93.7 3637 CYS A C 1
ATOM 7074 O O . CYS B 2 3637 ? 133.784 189.687 152.318 1 91.93 3637 CYS A O 1
ATOM 7077 N N . ARG B 2 3638 ? 134.81 188.896 150.473 1 85.34 3638 ARG A N 1
ATOM 7078 C CA . ARG B 2 3638 ? 134.904 187.534 150.978 1 79.9 3638 ARG A CA 1
ATOM 7079 C C . ARG B 2 3638 ? 135.825 187.539 152.19 1 78.04 3638 ARG A C 1
ATOM 7080 O O . ARG B 2 3638 ? 136.657 188.446 152.321 1 85.06 3638 ARG A O 1
ATOM 7088 N N . PRO B 2 3639 ? 135.701 186.574 153.102 1 70.48 3639 PRO A N 1
ATOM 7089 C CA . PRO B 2 3639 ? 136.52 186.61 154.319 1 71.01 3639 PRO A CA 1
ATOM 7090 C C . PRO B 2 3639 ? 138.003 186.684 153.992 1 72.41 3639 PRO A C 1
ATOM 7091 O O . PRO B 2 3639 ? 138.498 185.997 153.096 1 73.84 3639 PRO A O 1
ATOM 7095 N N . GLY B 2 3640 ? 138.71 187.536 154.73 1 70.71 3640 GLY A N 1
ATOM 7096 C CA . GLY B 2 3640 ? 140.122 187.76 154.513 1 71.56 3640 GLY A CA 1
ATOM 7097 C C . GLY B 2 3640 ? 140.46 188.866 153.539 1 67.14 3640 GLY A C 1
ATOM 7098 O O . GLY B 2 3640 ? 141.642 189.044 153.222 1 70.09 3640 GLY A O 1
ATOM 7099 N N . GLN B 2 3641 ? 139.472 189.612 153.055 1 68.05 3641 GLN A N 1
ATOM 7100 C CA . GLN B 2 3641 ? 139.695 190.675 152.086 1 70.46 3641 GLN A CA 1
ATOM 7101 C C . GLN B 2 3641 ? 139.22 192.008 152.645 1 70.95 3641 GLN A C 1
ATOM 7102 O O . GLN B 2 3641 ? 138.247 192.066 153.402 1 66.64 3641 GLN A O 1
ATOM 7108 N N . PHE B 2 3642 ? 139.918 193.073 152.262 1 82.9 3642 PHE A N 1
ATOM 7109 C CA . PHE B 2 3642 ? 139.622 194.422 152.721 1 80.44 3642 PHE A CA 1
ATOM 7110 C C . PHE B 2 3642 ? 138.711 195.124 151.722 1 81.75 3642 PHE A C 1
ATOM 7111 O O . PHE B 2 3642 ? 138.809 194.901 150.513 1 79.77 3642 PHE A O 1
ATOM 7119 N N . LYS B 2 3643 ? 137.821 195.971 152.235 1 83.53 3643 LYS A N 1
ATOM 7120 C CA . LYS B 2 3643 ? 136.852 196.686 151.414 1 80.67 3643 LYS A CA 1
ATOM 7121 C C . LYS B 2 3643 ? 137.201 198.166 151.36 1 83.53 3643 LYS A C 1
ATOM 7122 O O . LYS B 2 3643 ? 137.529 198.77 152.386 1 90.86 3643 LYS A O 1
ATOM 7128 N N . CYS B 2 3644 ? 137.124 198.741 150.166 1 88.87 3644 CYS A N 1
ATOM 7129 C CA . CYS B 2 3644 ? 137.386 200.156 149.958 1 94.41 3644 CYS A CA 1
ATOM 7130 C C . CYS B 2 3644 ? 136.075 200.928 149.855 1 96.55 3644 CYS A C 1
ATOM 7131 O O . CYS B 2 3644 ? 135.015 200.367 149.569 1 96.35 3644 CYS A O 1
ATOM 7134 N N . ASN B 2 3645 ? 136.16 202.239 150.097 1 95.33 3645 ASN A N 1
ATOM 7135 C CA . ASN B 2 3645 ? 134.999 203.096 149.882 1 93.44 3645 ASN A CA 1
ATOM 7136 C C . ASN B 2 3645 ? 134.61 203.138 148.411 1 91.47 3645 ASN A C 1
ATOM 7137 O O . ASN B 2 3645 ? 133.437 203.353 148.085 1 93.05 3645 ASN A O 1
ATOM 7142 N N . ASN B 2 3646 ? 135.576 202.931 147.516 1 81.29 3646 ASN A N 1
ATOM 7143 C CA . ASN B 2 3646 ? 135.292 202.769 146.097 1 84.74 3646 ASN A CA 1
ATOM 7144 C C . ASN B 2 3646 ? 134.416 201.554 145.823 1 87.36 3646 ASN A C 1
ATOM 7145 O O . ASN B 2 3646 ? 133.726 201.521 144.798 1 88.01 3646 ASN A O 1
ATOM 7150 N N . GLY B 2 3647 ? 134.402 200.574 146.722 1 96.03 3647 GLY A N 1
ATOM 7151 C CA . GLY B 2 3647 ? 133.729 199.316 146.486 1 95.15 3647 GLY A CA 1
ATOM 7152 C C . GLY B 2 3647 ? 134.645 198.181 146.092 1 97.98 3647 GLY A C 1
ATOM 7153 O O . GLY B 2 3647 ? 134.165 197.055 145.902 1 92.68 3647 GLY A O 1
ATOM 7154 N N . ARG B 2 3648 ? 135.943 198.439 145.957 1 97.65 3648 ARG A N 1
ATOM 7155 C CA . ARG B 2 3648 ? 136.89 197.39 145.609 1 90.3 3648 ARG A CA 1
ATOM 7156 C C . ARG B 2 3648 ? 137.091 196.43 146.772 1 93.3 3648 ARG A C 1
ATOM 7157 O O . ARG B 2 3648 ? 137.021 196.815 147.942 1 93.15 3648 ARG A O 1
ATOM 7165 N N . CYS B 2 3649 ? 137.343 195.169 146.44 1 91.11 3649 CYS A N 1
ATOM 7166 C CA . CYS B 2 3649 ? 137.78 194.17 147.401 1 84.36 3649 CYS A CA 1
ATOM 7167 C C . CYS B 2 3649 ? 139.219 193.779 147.099 1 85.38 3649 CYS A C 1
ATOM 7168 O O . CYS B 2 3649 ? 139.529 193.308 146.001 1 89.58 3649 CYS A O 1
ATOM 7171 N N . ILE B 2 3650 ? 140.091 193.979 148.081 1 74.2 3650 ILE A N 1
ATOM 7172 C CA . ILE B 2 3650 ? 141.519 193.725 147.91 1 77.12 3650 ILE A CA 1
ATOM 7173 C C . ILE B 2 3650 ? 141.986 192.834 149.052 1 81.04 3650 ILE A C 1
ATOM 7174 O O . ILE B 2 3650 ? 141.345 192.771 150.113 1 84.29 3650 ILE A O 1
ATOM 7179 N N . PRO B 2 3651 ? 143.088 192.111 148.857 1 68.55 3651 PRO A N 1
ATOM 7180 C CA . PRO B 2 3651 ? 143.645 191.312 149.952 1 66.24 3651 PRO A CA 1
ATOM 7181 C C . PRO B 2 3651 ? 143.999 192.186 151.147 1 61.57 3651 PRO A C 1
ATOM 7182 O O . PRO B 2 3651 ? 144.407 193.339 150.997 1 68.91 3651 PRO A O 1
ATOM 7186 N N . GLN B 2 3652 ? 143.827 191.625 152.346 1 59.77 3652 GLN A N 1
ATOM 7187 C CA . GLN B 2 3652 ? 144.097 192.38 153.565 1 62.67 3652 GLN A CA 1
ATOM 7188 C C . GLN B 2 3652 ? 145.551 192.827 153.64 1 67.6 3652 GLN A C 1
ATOM 7189 O O . GLN B 2 3652 ? 145.855 193.849 154.264 1 70.08 3652 GLN A O 1
ATOM 7195 N N . SER B 2 3653 ? 146.46 192.081 153.008 1 70.04 3653 SER A N 1
ATOM 7196 C CA . SER B 2 3653 ? 147.861 192.485 152.988 1 71.49 3653 SER A CA 1
ATOM 7197 C C . SER B 2 3653 ? 148.059 193.783 152.219 1 66.42 3653 SER A C 1
ATOM 7198 O O . SER B 2 3653 ? 148.996 194.536 152.503 1 66.63 3653 SER A O 1
ATOM 7201 N N . TRP B 2 3654 ? 147.194 194.06 151.245 1 66.45 3654 TRP A N 1
ATOM 7202 C CA . TRP B 2 3654 ? 147.307 195.272 150.447 1 66.02 3654 TRP A CA 1
ATOM 7203 C C . TRP B 2 3654 ? 146.962 196.537 151.22 1 66.47 3654 TRP A C 1
ATOM 7204 O O . TRP B 2 3654 ? 147.207 197.636 150.712 1 68.69 3654 TRP A O 1
ATOM 7215 N N . LYS B 2 3655 ? 146.399 196.418 152.418 1 69.33 3655 LYS A N 1
ATOM 7216 C CA . LYS B 2 3655 ? 146.146 197.593 153.239 1 69.47 3655 LYS A CA 1
ATOM 7217 C C . LYS B 2 3655 ? 147.441 198.057 153.893 1 74.36 3655 LYS A C 1
ATOM 7218 O O . LYS B 2 3655 ? 148.178 197.253 154.471 1 78.95 3655 LYS A O 1
ATOM 7224 N N . CYS B 2 3656 ? 147.714 199.359 153.798 1 77.61 3656 CYS A N 1
ATOM 7225 C CA . CYS B 2 3656 ? 148.911 199.973 154.372 1 75.71 3656 CYS A CA 1
ATOM 7226 C C . CYS B 2 3656 ? 150.186 199.366 153.782 1 75.24 3656 CYS A C 1
ATOM 7227 O O . CYS B 2 3656 ? 151.011 198.774 154.479 1 76.6 3656 CYS A O 1
ATOM 7230 N N . ASP B 2 3657 ? 150.331 199.525 152.466 1 73.62 3657 ASP A N 1
ATOM 7231 C CA . ASP B 2 3657 ? 151.548 199.134 151.766 1 77.92 3657 ASP A CA 1
ATOM 7232 C C . ASP B 2 3657 ? 151.947 200.18 150.73 1 80.89 3657 ASP A C 1
ATOM 7233 O O . ASP B 2 3657 ? 152.548 199.849 149.704 1 84.19 3657 ASP A O 1
ATOM 7238 N N . VAL B 2 3658 ? 151.593 201.444 150.982 1 75.39 3658 VAL A N 1
ATOM 7239 C CA . VAL B 2 3658 ? 151.99 202.601 150.18 1 74.38 3658 VAL A CA 1
ATOM 7240 C C . VAL B 2 3658 ? 151.302 202.61 148.818 1 77.35 3658 VAL A C 1
ATOM 7241 O O . VAL B 2 3658 ? 150.821 203.656 148.368 1 88.9 3658 VAL A O 1
ATOM 7245 N N . ASP B 2 3659 ? 151.241 201.459 148.155 1 76 3659 ASP A N 1
ATOM 7246 C CA . ASP B 2 3659 ? 150.636 201.393 146.83 1 78 3659 ASP A CA 1
ATOM 7247 C C . ASP B 2 3659 ? 149.148 201.719 146.902 1 82.28 3659 ASP A C 1
ATOM 7248 O O . ASP B 2 3659 ? 148.432 201.219 147.775 1 85.97 3659 ASP A O 1
ATOM 7253 N N . ASN B 2 3660 ? 148.686 202.561 145.98 1 88.37 3660 ASN A N 1
ATOM 7254 C CA . ASN B 2 3660 ? 147.283 202.971 145.917 1 87.32 3660 ASN A CA 1
ATOM 7255 C C . ASN B 2 3660 ? 146.498 201.888 145.189 1 89.54 3660 ASN A C 1
ATOM 7256 O O . ASN B 2 3660 ? 146.338 201.916 143.968 1 91.21 3660 ASN A O 1
ATOM 7261 N N . ASP B 2 3661 ? 146 200.918 145.954 1 86.04 3661 ASP A N 1
ATOM 7262 C CA . ASP B 2 3661 ? 145.293 199.788 145.365 1 86.5 3661 ASP A CA 1
ATOM 7263 C C . ASP B 2 3661 ? 143.803 200.056 145.196 1 88.85 3661 ASP A C 1
ATOM 7264 O O . ASP B 2 3661 ? 143.219 199.65 144.185 1 93.96 3661 ASP A O 1
ATOM 7269 N N . CYS B 2 3662 ? 143.171 200.729 146.158 1 86.88 3662 CYS A N 1
ATOM 7270 C CA . CYS B 2 3662 ? 141.749 201.026 146.04 1 87.15 3662 CYS A CA 1
ATOM 7271 C C . CYS B 2 3662 ? 141.454 202.097 145 1 91.08 3662 CYS A C 1
ATOM 7272 O O . CYS B 2 3662 ? 140.302 202.216 144.571 1 92.58 3662 CYS A O 1
ATOM 7275 N N . GLY B 2 3663 ? 142.454 202.873 144.589 1 93.81 3663 GLY A N 1
ATOM 7276 C CA . GLY B 2 3663 ? 142.231 203.987 143.689 1 92.48 3663 GLY A CA 1
ATOM 7277 C C . GLY B 2 3663 ? 141.797 205.236 144.427 1 90.19 3663 GLY A C 1
ATOM 7278 O O . GLY B 2 3663 ? 142.093 206.357 144.003 1 90.73 3663 GLY A O 1
ATOM 7279 N N . ASP B 2 3664 ? 141.089 205.047 145.539 1 89.76 3664 ASP A N 1
ATOM 7280 C CA . ASP B 2 3664 ? 140.623 206.131 146.391 1 92.17 3664 ASP A CA 1
ATOM 7281 C C . ASP B 2 3664 ? 141.533 206.351 147.598 1 92.3 3664 ASP A C 1
ATOM 7282 O O . ASP B 2 3664 ? 141.209 207.163 148.472 1 91.15 3664 ASP A O 1
ATOM 7287 N N . TYR B 2 3665 ? 142.659 205.636 147.663 1 91.1 3665 TYR A N 1
ATOM 7288 C CA . TYR B 2 3665 ? 143.589 205.694 148.787 1 90.84 3665 TYR A CA 1
ATOM 7289 C C . TYR B 2 3665 ? 142.92 205.262 150.086 1 92.13 3665 TYR A C 1
ATOM 7290 O O . TYR B 2 3665 ? 143.42 205.558 151.176 1 93.92 3665 TYR A O 1
ATOM 7299 N N . SER B 2 3666 ? 141.789 204.561 149.983 1 84.82 3666 SER A N 1
ATOM 7300 C CA . SER B 2 3666 ? 141.121 204.054 151.174 1 83.95 3666 SER A CA 1
ATOM 7301 C C . SER B 2 3666 ? 141.94 202.979 151.873 1 85.71 3666 SER A C 1
ATOM 7302 O O . SER B 2 3666 ? 141.806 202.802 153.088 1 85.04 3666 SER A O 1
ATOM 7305 N N . ASP B 2 3667 ? 142.785 202.26 151.134 1 87.23 3667 ASP A N 1
ATOM 7306 C CA . ASP B 2 3667 ? 143.651 201.247 151.719 1 84.81 3667 ASP A CA 1
ATOM 7307 C C . ASP B 2 3667 ? 144.883 201.836 152.385 1 85.71 3667 ASP A C 1
ATOM 7308 O O . ASP B 2 3667 ? 145.646 201.09 153.006 1 84.31 3667 ASP A O 1
ATOM 7313 N N . GLU B 2 3668 ? 145.098 203.145 152.273 1 88.49 3668 GLU A N 1
ATOM 7314 C CA . GLU B 2 3668 ? 146.276 203.808 152.827 1 83.66 3668 GLU A CA 1
ATOM 7315 C C . GLU B 2 3668 ? 145.874 205.006 153.683 1 86.57 3668 GLU A C 1
ATOM 7316 O O . GLU B 2 3668 ? 146.116 206.158 153.305 1 92.63 3668 GLU A O 1
ATOM 7322 N N . PRO B 2 3669 ? 145.252 204.775 154.846 1 85.28 3669 PRO A N 1
ATOM 7323 C CA . PRO B 2 3669 ? 145.085 205.879 155.799 1 88.64 3669 PRO A CA 1
ATOM 7324 C C . PRO B 2 3669 ? 146.4 206.193 156.493 1 87.64 3669 PRO A C 1
ATOM 7325 O O . PRO B 2 3669 ? 146.852 205.435 157.356 1 89.29 3669 PRO A O 1
ATOM 7329 N N . ILE B 2 3670 ? 147.018 207.317 156.119 1 79.56 3670 ILE A N 1
ATOM 7330 C CA . ILE B 2 3670 ? 148.377 207.615 156.567 1 78.3 3670 ILE A CA 1
ATOM 7331 C C . ILE B 2 3670 ? 148.435 207.716 158.084 1 80.26 3670 ILE A C 1
ATOM 7332 O O . ILE B 2 3670 ? 149.419 207.307 158.712 1 87.45 3670 ILE A O 1
ATOM 7337 N N . ASP B 2 3671 ? 147.386 208.267 158.695 1 78.94 3671 ASP A N 1
ATOM 7338 C CA . ASP B 2 3671 ? 147.357 208.378 160.149 1 81.85 3671 ASP A CA 1
ATOM 7339 C C . ASP B 2 3671 ? 147.372 207.005 160.81 1 81 3671 ASP A C 1
ATOM 7340 O O . ASP B 2 3671 ? 148.039 206.807 161.832 1 79.69 3671 ASP A O 1
ATOM 7345 N N . GLU B 2 3672 ? 146.643 206.044 160.241 1 83.87 3672 GLU A N 1
ATOM 7346 C CA . GLU B 2 3672 ? 146.535 204.725 160.854 1 85.73 3672 GLU A CA 1
ATOM 7347 C C . GLU B 2 3672 ? 147.652 203.795 160.391 1 82.59 3672 GLU A C 1
ATOM 7348 O O . GLU B 2 3672 ? 148.126 202.953 161.161 1 79.04 3672 GLU A O 1
ATOM 7354 N N . CYS B 2 3673 ? 148.09 203.932 159.138 1 84.55 3673 CYS A N 1
ATOM 7355 C CA . CYS B 2 3673 ? 149.1 203.018 158.61 1 84.03 3673 CYS A CA 1
ATOM 7356 C C . CYS B 2 3673 ? 150.437 203.169 159.322 1 84.77 3673 CYS A C 1
ATOM 7357 O O . CYS B 2 3673 ? 151.24 202.229 159.335 1 89.58 3673 CYS A O 1
ATOM 7360 N N . THR B 2 3674 ? 150.698 204.328 159.918 1 84.05 3674 THR A N 1
ATOM 7361 C CA . THR B 2 3674 ? 151.978 204.58 160.567 1 84.39 3674 THR A CA 1
ATOM 7362 C C . THR B 2 3674 ? 151.975 204.239 162.053 1 84.79 3674 THR A C 1
ATOM 7363 O O . THR B 2 3674 ? 152.93 204.595 162.752 1 85.29 3674 THR A O 1
ATOM 7367 N N . THR B 2 3675 ? 150.941 203.569 162.552 1 83.63 3675 THR A N 1
ATOM 7368 C CA . THR B 2 3675 ? 150.869 203.219 163.961 1 84.22 3675 THR A CA 1
ATOM 7369 C C . THR B 2 3675 ? 151.584 201.894 164.226 1 84.93 3675 THR A C 1
ATOM 7370 O O . THR B 2 3675 ? 152.105 201.242 163.319 1 83.09 3675 THR A O 1
ATOM 7374 N N . ALA B 2 3676 ? 151.604 201.5 165.502 1 84.91 3676 ALA A N 1
ATOM 7375 C CA . ALA B 2 3676 ? 152.319 200.29 165.898 1 83.44 3676 ALA A CA 1
ATOM 7376 C C . ALA B 2 3676 ? 151.611 199.025 165.432 1 80.16 3676 ALA A C 1
ATOM 7377 O O . ALA B 2 3676 ? 152.214 197.946 165.424 1 74.95 3676 ALA A O 1
ATOM 7379 N N . ALA B 2 3677 ? 150.339 199.13 165.045 1 75.86 3677 ALA A N 1
ATOM 7380 C CA . ALA B 2 3677 ? 149.574 197.944 164.682 1 71.39 3677 ALA A CA 1
ATOM 7381 C C . ALA B 2 3677 ? 150.009 197.349 163.35 1 73.33 3677 ALA A C 1
ATOM 7382 O O . ALA B 2 3677 ? 149.575 196.243 163.011 1 75.46 3677 ALA A O 1
ATOM 7384 N N . TYR B 2 3678 ? 150.847 198.049 162.584 1 69.48 3678 TYR A N 1
ATOM 7385 C CA . TYR B 2 3678 ? 151.28 197.574 161.275 1 73.43 3678 TYR A CA 1
ATOM 7386 C C . TYR B 2 3678 ? 152.794 197.431 161.177 1 78.49 3678 TYR A C 1
ATOM 7387 O O . TYR B 2 3678 ? 153.359 197.592 160.091 1 80.05 3678 TYR A O 1
ATOM 7396 N N . ASN B 2 3679 ? 153.463 197.133 162.287 1 83.43 3679 ASN A N 1
ATOM 7397 C CA . ASN B 2 3679 ? 154.891 196.857 162.238 1 82.78 3679 ASN A CA 1
ATOM 7398 C C . ASN B 2 3679 ? 155.152 195.564 161.474 1 86.67 3679 ASN A C 1
ATOM 7399 O O . ASN B 2 3679 ? 154.351 194.626 161.5 1 85.35 3679 ASN A O 1
ATOM 7404 N N . CYS B 2 3680 ? 156.284 195.525 160.78 1 93.5 3680 CYS A N 1
ATOM 7405 C CA . CYS B 2 3680 ? 156.643 194.344 160.011 1 90.4 3680 CYS A CA 1
ATOM 7406 C C . CYS B 2 3680 ? 157.002 193.191 160.941 1 91.25 3680 CYS A C 1
ATOM 7407 O O . CYS B 2 3680 ? 157.521 193.389 162.043 1 92.77 3680 CYS A O 1
ATOM 7410 N N . ASP B 2 3681 ? 156.718 191.974 160.487 1 87.55 3681 ASP A N 1
ATOM 7411 C CA . ASP B 2 3681 ? 157.114 190.772 161.218 1 86.12 3681 ASP A CA 1
ATOM 7412 C C . ASP B 2 3681 ? 158.621 190.611 161.075 1 86.16 3681 ASP A C 1
ATOM 7413 O O . ASP B 2 3681 ? 159.117 190.193 160.027 1 86.91 3681 ASP A O 1
ATOM 7418 N N . ASN B 2 3682 ? 159.36 190.942 162.135 1 89.96 3682 ASN A N 1
ATOM 7419 C CA . ASN B 2 3682 ? 160.81 191.056 162.035 1 90.37 3682 ASN A CA 1
ATOM 7420 C C . ASN B 2 3682 ? 161.508 189.715 161.853 1 92.24 3682 ASN A C 1
ATOM 7421 O O . ASN B 2 3682 ? 162.715 189.7 161.59 1 92.39 3682 ASN A O 1
ATOM 7426 N N . HIS B 2 3683 ? 160.79 188.598 161.986 1 84.98 3683 HIS A N 1
ATOM 7427 C CA . HIS B 2 3683 ? 161.387 187.303 161.68 1 83.1 3683 HIS A CA 1
ATOM 7428 C C . HIS B 2 3683 ? 161.511 187.071 160.179 1 80.44 3683 HIS A C 1
ATOM 7429 O O . HIS B 2 3683 ? 162.426 186.364 159.74 1 79.21 3683 HIS A O 1
ATOM 7436 N N . THR B 2 3684 ? 160.611 187.642 159.379 1 67.78 3684 THR A N 1
ATOM 7437 C CA . THR B 2 3684 ? 160.54 187.317 157.958 1 68.58 3684 THR A CA 1
ATOM 7438 C C . THR B 2 3684 ? 160.477 188.515 157.021 1 74.13 3684 THR A C 1
ATOM 7439 O O . THR B 2 3684 ? 160.755 188.342 155.828 1 72.28 3684 THR A O 1
ATOM 7443 N N . GLU B 2 3685 ? 160.126 189.707 157.495 1 72.41 3685 GLU A N 1
ATOM 7444 C CA . GLU B 2 3685 ? 159.884 190.848 156.623 1 61.07 3685 GLU A CA 1
ATOM 7445 C C . GLU B 2 3685 ? 160.932 191.927 156.848 1 62.06 3685 GLU A C 1
ATOM 7446 O O . GLU B 2 3685 ? 161.406 192.125 157.97 1 66.34 3685 GLU A O 1
ATOM 7452 N N . PHE B 2 3686 ? 161.286 192.621 155.77 1 64.45 3686 PHE A N 1
ATOM 7453 C CA . PHE B 2 3686 ? 162.255 193.708 155.801 1 67.07 3686 PHE A CA 1
ATOM 7454 C C . PHE B 2 3686 ? 161.519 195.038 155.701 1 70.2 3686 PHE A C 1
ATOM 7455 O O . PHE B 2 3686 ? 160.65 195.209 154.84 1 67.35 3686 PHE A O 1
ATOM 7463 N N . SER B 2 3687 ? 161.871 195.975 156.578 1 81.13 3687 SER A N 1
ATOM 7464 C CA . SER B 2 3687 ? 161.195 197.264 156.655 1 77.96 3687 SER A CA 1
ATOM 7465 C C . SER B 2 3687 ? 161.866 198.256 155.713 1 77.25 3687 SER A C 1
ATOM 7466 O O . SER B 2 3687 ? 163.086 198.442 155.766 1 83.16 3687 SER A O 1
ATOM 7469 N N . CYS B 2 3688 ? 161.069 198.892 154.857 1 69.56 3688 CYS A N 1
ATOM 7470 C CA . CYS B 2 3688 ? 161.604 199.901 153.954 1 74.31 3688 CYS A CA 1
ATOM 7471 C C . CYS B 2 3688 ? 162.053 201.13 154.736 1 77.14 3688 CYS A C 1
ATOM 7472 O O . CYS B 2 3688 ? 161.537 201.434 155.815 1 79.72 3688 CYS A O 1
ATOM 7475 N N . LYS B 2 3689 ? 163.03 201.843 154.177 1 67.47 3689 LYS A N 1
ATOM 7476 C CA . LYS B 2 3689 ? 163.647 202.953 154.895 1 67.39 3689 LYS A CA 1
ATOM 7477 C C . LYS B 2 3689 ? 162.729 204.169 154.939 1 77.39 3689 LYS A C 1
ATOM 7478 O O . LYS B 2 3689 ? 162.338 204.632 156.016 1 79.13 3689 LYS A O 1
ATOM 7484 N N . THR B 2 3690 ? 162.369 204.699 153.772 1 81.14 3690 THR A N 1
ATOM 7485 C CA . THR B 2 3690 ? 161.755 206.016 153.68 1 75.24 3690 THR A CA 1
ATOM 7486 C C . THR B 2 3690 ? 160.238 206.007 153.823 1 77.28 3690 THR A C 1
ATOM 7487 O O . THR B 2 3690 ? 159.63 207.082 153.798 1 81.5 3690 THR A O 1
ATOM 7491 N N . ASN B 2 3691 ? 159.609 204.842 153.965 1 72.41 3691 ASN A N 1
ATOM 7492 C CA . ASN B 2 3691 ? 158.166 204.775 154.152 1 71.29 3691 ASN A CA 1
ATOM 7493 C C . ASN B 2 3691 ? 157.84 203.652 155.128 1 70.27 3691 ASN A C 1
ATOM 7494 O O . ASN B 2 3691 ? 158.728 203.058 155.747 1 72.78 3691 ASN A O 1
ATOM 7499 N N . TYR B 2 3692 ? 156.548 203.367 155.269 1 74.25 3692 TYR A N 1
ATOM 7500 C CA . TYR B 2 3692 ? 156.058 202.38 156.219 1 80.77 3692 TYR A CA 1
ATOM 7501 C C . TYR B 2 3692 ? 155.774 201.027 155.579 1 83.12 3692 TYR A C 1
ATOM 7502 O O . TYR B 2 3692 ? 155.199 200.154 156.236 1 84.29 3692 TYR A O 1
ATOM 7511 N N . ARG B 2 3693 ? 156.157 200.838 154.321 1 73.64 3693 ARG A N 1
ATOM 7512 C CA . ARG B 2 3693 ? 155.907 199.577 153.639 1 65.85 3693 ARG A CA 1
ATOM 7513 C C . ARG B 2 3693 ? 156.817 198.482 154.186 1 67.3 3693 ARG A C 1
ATOM 7514 O O . ARG B 2 3693 ? 157.974 198.731 154.535 1 70.21 3693 ARG A O 1
ATOM 7522 N N . CYS B 2 3694 ? 156.28 197.268 154.281 1 70.02 3694 CYS A N 1
ATOM 7523 C CA . CYS B 2 3694 ? 157.045 196.089 154.66 1 68.97 3694 CYS A CA 1
ATOM 7524 C C . CYS B 2 3694 ? 157.012 195.077 153.523 1 64.85 3694 CYS A C 1
ATOM 7525 O O . CYS B 2 3694 ? 155.953 194.819 152.943 1 66.63 3694 CYS A O 1
ATOM 7528 N N . ILE B 2 3695 ? 158.169 194.505 153.208 1 52.03 3695 ILE A N 1
ATOM 7529 C CA . ILE B 2 3695 ? 158.254 193.5 152.15 1 58.49 3695 ILE A CA 1
ATOM 7530 C C . ILE B 2 3695 ? 158.905 192.241 152.712 1 60.6 3695 ILE A C 1
ATOM 7531 O O . ILE B 2 3695 ? 159.682 192.324 153.674 1 67.08 3695 ILE A O 1
ATOM 7536 N N . PRO B 2 3696 ? 158.611 191.064 152.162 1 43.73 3696 PRO A N 1
ATOM 7537 C CA . PRO B 2 3696 ? 159.266 189.844 152.645 1 43.68 3696 PRO A CA 1
ATOM 7538 C C . PRO B 2 3696 ? 160.759 189.866 152.356 1 50.07 3696 PRO A C 1
ATOM 7539 O O . PRO B 2 3696 ? 161.218 190.505 151.407 1 51.87 3696 PRO A O 1
ATOM 7543 N N . GLN B 2 3697 ? 161.517 189.15 153.19 1 50.08 3697 GLN A N 1
ATOM 7544 C CA . GLN B 2 3697 ? 162.972 189.223 153.123 1 41.76 3697 GLN A CA 1
ATOM 7545 C C . GLN B 2 3697 ? 163.513 188.676 151.809 1 50.62 3697 GLN A C 1
ATOM 7546 O O . GLN B 2 3697 ? 164.568 189.12 151.343 1 57.86 3697 GLN A O 1
ATOM 7552 N N . TRP B 2 3698 ? 162.812 187.725 151.189 1 52.21 3698 TRP A N 1
ATOM 7553 C CA . TRP B 2 3698 ? 163.305 187.157 149.94 1 48.72 3698 TRP A CA 1
ATOM 7554 C C . TRP B 2 3698 ? 163.206 188.126 148.771 1 50.49 3698 TRP A C 1
ATOM 7555 O O . TRP B 2 3698 ? 163.739 187.828 147.698 1 57.58 3698 TRP A O 1
ATOM 7566 N N . ALA B 2 3699 ? 162.539 189.266 148.946 1 52.49 3699 ALA A N 1
ATOM 7567 C CA . ALA B 2 3699 ? 162.495 190.288 147.911 1 55.1 3699 ALA A CA 1
ATOM 7568 C C . ALA B 2 3699 ? 163.636 191.29 148.022 1 55.14 3699 ALA A C 1
ATOM 7569 O O . ALA B 2 3699 ? 163.682 192.24 147.233 1 56.78 3699 ALA A O 1
ATOM 7571 N N . VAL B 2 3700 ? 164.549 191.104 148.974 1 58.31 3700 VAL A N 1
ATOM 7572 C CA . VAL B 2 3700 ? 165.638 192.052 149.178 1 56.92 3700 VAL A CA 1
ATOM 7573 C C . VAL B 2 3700 ? 166.688 191.854 148.093 1 59.82 3700 VAL A C 1
ATOM 7574 O O . VAL B 2 3700 ? 167.209 190.748 147.91 1 61.62 3700 VAL A O 1
ATOM 7578 N N . CYS B 2 3701 ? 167.007 192.939 147.384 1 79.99 3701 CYS A N 1
ATOM 7579 C CA . CYS B 2 3701 ? 167.939 192.954 146.252 1 80.1 3701 CYS A CA 1
ATOM 7580 C C . CYS B 2 3701 ? 167.77 191.725 145.36 1 75.08 3701 CYS A C 1
ATOM 7581 O O . CYS B 2 3701 ? 168.714 190.982 145.083 1 69.86 3701 CYS A O 1
ATOM 7584 N N . ASN B 2 3702 ? 166.534 191.514 144.909 1 68.07 3702 ASN A N 1
ATOM 7585 C CA . ASN B 2 3702 ? 166.253 190.513 143.889 1 72.01 3702 ASN A CA 1
ATOM 7586 C C . ASN B 2 3702 ? 166.314 191.084 142.48 1 77.84 3702 ASN A C 1
ATOM 7587 O O . ASN B 2 3702 ? 166.047 190.354 141.52 1 80.01 3702 ASN A O 1
ATOM 7592 N N . GLY B 2 3703 ? 166.65 192.363 142.335 1 75.45 3703 GLY A N 1
ATOM 7593 C CA . GLY B 2 3703 ? 166.658 192.996 141.034 1 80.37 3703 GLY A CA 1
ATOM 7594 C C . GLY B 2 3703 ? 165.37 193.69 140.663 1 78.07 3703 GLY A C 1
ATOM 7595 O O . GLY B 2 3703 ? 165.116 193.907 139.472 1 85.8 3703 GLY A O 1
ATOM 7596 N N . PHE B 2 3704 ? 164.544 194.047 141.643 1 74.07 3704 PHE A N 1
ATOM 7597 C CA . PHE B 2 3704 ? 163.264 194.689 141.388 1 78.89 3704 PHE A CA 1
ATOM 7598 C C . PHE B 2 3704 ? 162.936 195.631 142.535 1 84 3704 PHE A C 1
ATOM 7599 O O . PHE B 2 3704 ? 163.112 195.28 143.705 1 86.24 3704 PHE A O 1
ATOM 7607 N N . ASP B 2 3705 ? 162.453 196.825 142.194 1 85.26 3705 ASP A N 1
ATOM 7608 C CA . ASP B 2 3705 ? 162.078 197.81 143.201 1 81.52 3705 ASP A CA 1
ATOM 7609 C C . ASP B 2 3705 ? 160.787 197.397 143.895 1 83.23 3705 ASP A C 1
ATOM 7610 O O . ASP B 2 3705 ? 159.699 197.532 143.326 1 83.79 3705 ASP A O 1
ATOM 7615 N N . ASP B 2 3706 ? 160.896 196.894 145.122 1 76.67 3706 ASP A N 1
ATOM 7616 C CA . ASP B 2 3706 ? 159.729 196.437 145.861 1 75.55 3706 ASP A CA 1
ATOM 7617 C C . ASP B 2 3706 ? 159.313 197.392 146.97 1 74.88 3706 ASP A C 1
ATOM 7618 O O . ASP B 2 3706 ? 158.166 197.328 147.425 1 76.87 3706 ASP A O 1
ATOM 7623 N N . CYS B 2 3707 ? 160.21 198.268 147.416 1 70.6 3707 CYS A N 1
ATOM 7624 C CA . CYS B 2 3707 ? 159.898 199.23 148.463 1 74.34 3707 CYS A CA 1
ATOM 7625 C C . CYS B 2 3707 ? 159.46 200.584 147.92 1 80.64 3707 CYS A C 1
ATOM 7626 O O . CYS B 2 3707 ? 159.203 201.494 148.715 1 78.98 3707 CYS A O 1
ATOM 7629 N N . ARG B 2 3708 ? 159.405 200.743 146.595 1 79.21 3708 ARG A N 1
ATOM 7630 C CA . ARG B 2 3708 ? 158.978 201.972 145.929 1 72.03 3708 ARG A CA 1
ATOM 7631 C C . ARG B 2 3708 ? 159.967 203.113 146.143 1 74.73 3708 ARG A C 1
ATOM 7632 O O . ARG B 2 3708 ? 159.77 204.215 145.622 1 82.67 3708 ARG A O 1
ATOM 7640 N N . ASP B 2 3709 ? 161.029 202.863 146.902 1 77.91 3709 ASP A N 1
ATOM 7641 C CA . ASP B 2 3709 ? 162.12 203.812 147.071 1 80.29 3709 ASP A CA 1
ATOM 7642 C C . ASP B 2 3709 ? 163.486 203.169 146.868 1 80.52 3709 ASP A C 1
ATOM 7643 O O . ASP B 2 3709 ? 164.504 203.783 147.203 1 80.42 3709 ASP A O 1
ATOM 7648 N N . ASN B 2 3710 ? 163.522 201.946 146.341 1 79.37 3710 ASN A N 1
ATOM 7649 C CA . ASN B 2 3710 ? 164.737 201.185 146.07 1 79 3710 ASN A CA 1
ATOM 7650 C C . ASN B 2 3710 ? 165.558 200.915 147.323 1 78.28 3710 ASN A C 1
ATOM 7651 O O . ASN B 2 3710 ? 166.777 200.731 147.232 1 78.82 3710 ASN A O 1
ATOM 7656 N N . SER B 2 3711 ? 164.922 200.886 148.496 1 74.59 3711 SER A N 1
ATOM 7657 C CA . SER B 2 3711 ? 165.651 200.607 149.728 1 75.9 3711 SER A CA 1
ATOM 7658 C C . SER B 2 3711 ? 166.104 199.155 149.801 1 81.05 3711 SER A C 1
ATOM 7659 O O . SER B 2 3711 ? 167.158 198.864 150.376 1 85.07 3711 SER A O 1
ATOM 7662 N N . ASP B 2 3712 ? 165.326 198.232 149.233 1 78.02 3712 ASP A N 1
ATOM 7663 C CA . ASP B 2 3712 ? 165.652 196.817 149.355 1 75.92 3712 ASP A CA 1
ATOM 7664 C C . ASP B 2 3712 ? 166.748 196.381 148.392 1 77.6 3712 ASP A C 1
ATOM 7665 O O . ASP B 2 3712 ? 167.234 195.251 148.502 1 84.31 3712 ASP A O 1
ATOM 7670 N N . GLU B 2 3713 ? 167.149 197.24 147.457 1 79.24 3713 GLU A N 1
ATOM 7671 C CA . GLU B 2 3713 ? 168.222 196.925 146.524 1 80.28 3713 GLU A CA 1
ATOM 7672 C C . GLU B 2 3713 ? 169.534 197.609 146.873 1 83.21 3713 GLU A C 1
ATOM 7673 O O . GLU B 2 3713 ? 170.473 197.561 146.071 1 84.42 3713 GLU A O 1
ATOM 7679 N N . GLN B 2 3714 ? 169.629 198.241 148.039 1 82.61 3714 GLN A N 1
ATOM 7680 C CA . GLN B 2 3714 ? 170.834 198.968 148.408 1 82.75 3714 GLN A CA 1
ATOM 7681 C C . GLN B 2 3714 ? 171.812 198.058 149.137 1 81.65 3714 GLN A C 1
ATOM 7682 O O . GLN B 2 3714 ? 171.453 197.384 150.106 1 83.2 3714 GLN A O 1
ATOM 7688 N N . GLY B 2 3715 ? 173.055 198.047 148.664 1 89.16 3715 GLY A N 1
ATOM 7689 C CA . GLY B 2 3715 ? 174.106 197.304 149.331 1 91.53 3715 GLY A CA 1
ATOM 7690 C C . GLY B 2 3715 ? 173.916 195.804 149.36 1 95.77 3715 GLY A C 1
ATOM 7691 O O . GLY B 2 3715 ? 174.093 195.188 150.415 1 93.59 3715 GLY A O 1
ATOM 7692 N N . CYS B 2 3716 ? 173.557 195.194 148.228 1 95.98 3716 CYS A N 1
ATOM 7693 C CA . CYS B 2 3716 ? 173.43 193.742 148.188 1 93.15 3716 CYS A CA 1
ATOM 7694 C C . CYS B 2 3716 ? 174.784 193.045 148.212 1 93.91 3716 CYS A C 1
ATOM 7695 O O . CYS B 2 3716 ? 174.834 191.821 148.366 1 99.02 3716 CYS A O 1
ATOM 7698 N N . GLU B 2 3717 ? 175.88 193.794 148.06 1 84.6 3717 GLU A N 1
ATOM 7699 C CA . GLU B 2 3717 ? 177.206 193.2 148.19 1 82.1 3717 GLU A CA 1
ATOM 7700 C C . GLU B 2 3717 ? 177.428 192.638 149.585 1 86.59 3717 GLU A C 1
ATOM 7701 O O . GLU B 2 3717 ? 178.054 191.583 149.74 1 85.86 3717 GLU A O 1
ATOM 7707 N N . SER B 2 3718 ? 176.922 193.323 150.612 1 95.65 3718 SER A N 1
ATOM 7708 C CA . SER B 2 3718 ? 177.078 192.848 151.98 1 96.66 3718 SER A CA 1
ATOM 7709 C C . SER B 2 3718 ? 176.205 191.638 152.282 1 99.08 3718 SER A C 1
ATOM 7710 O O . SER B 2 3718 ? 176.428 190.97 153.297 1 97 3718 SER A O 1
ATOM 7713 N N . VAL B 2 3719 ? 175.224 191.341 151.436 1 97.9 3719 VAL A N 1
ATOM 7714 C CA . VAL B 2 3719 ? 174.321 190.216 151.664 1 91.44 3719 VAL A CA 1
ATOM 7715 C C . VAL B 2 3719 ? 175.019 188.922 151.264 1 94.15 3719 VAL A C 1
ATOM 7716 O O . VAL B 2 3719 ? 175.393 188.757 150.094 1 93.54 3719 VAL A O 1
ATOM 7720 N N . PRO B 2 3720 ? 175.213 187.983 152.187 1 95.98 3720 PRO A N 1
ATOM 7721 C CA . PRO B 2 3720 ? 175.858 186.718 151.826 1 89.96 3720 PRO A CA 1
ATOM 7722 C C . PRO B 2 3720 ? 174.842 185.68 151.379 1 88.31 3720 PRO A C 1
ATOM 7723 O O . PRO B 2 3720 ? 173.744 185.573 151.929 1 87.49 3720 PRO A O 1
ATOM 7727 N N . CYS B 2 3721 ? 175.22 184.91 150.363 1 87.77 3721 CYS A N 1
ATOM 7728 C CA . CYS B 2 3721 ? 174.379 183.813 149.912 1 88.6 3721 CYS A CA 1
ATOM 7729 C C . CYS B 2 3721 ? 174.411 182.678 150.929 1 89.98 3721 CYS A C 1
ATOM 7730 O O . CYS B 2 3721 ? 175.35 182.551 151.72 1 94.66 3721 CYS A O 1
ATOM 7733 N N . HIS B 2 3722 ? 173.366 181.856 150.914 1 77.19 3722 HIS A N 1
ATOM 7734 C CA . HIS B 2 3722 ? 173.362 180.666 151.75 1 77.33 3722 HIS A CA 1
ATOM 7735 C C . HIS B 2 3722 ? 174.512 179.757 151.322 1 77.3 3722 HIS A C 1
ATOM 7736 O O . HIS B 2 3722 ? 174.793 179.639 150.123 1 77.76 3722 HIS A O 1
ATOM 7743 N N . PRO B 2 3723 ? 175.205 179.116 152.265 1 68.24 3723 PRO A N 1
ATOM 7744 C CA . PRO B 2 3723 ? 176.476 178.456 151.921 1 64.63 3723 PRO A CA 1
ATOM 7745 C C . PRO B 2 3723 ? 176.372 177.405 150.831 1 68.45 3723 PRO A C 1
ATOM 7746 O O . PRO B 2 3723 ? 177.351 177.194 150.104 1 70.96 3723 PRO A O 1
ATOM 7750 N N . SER B 2 3724 ? 175.229 176.738 150.683 1 73.09 3724 SER A N 1
ATOM 7751 C CA . SER B 2 3724 ? 175.148 175.618 149.748 1 75.88 3724 SER A CA 1
ATOM 7752 C C . SER B 2 3724 ? 174.052 175.733 148.697 1 69.91 3724 SER A C 1
ATOM 7753 O O . SER B 2 3724 ? 174.187 175.118 147.636 1 67.99 3724 SER A O 1
ATOM 7756 N N . GL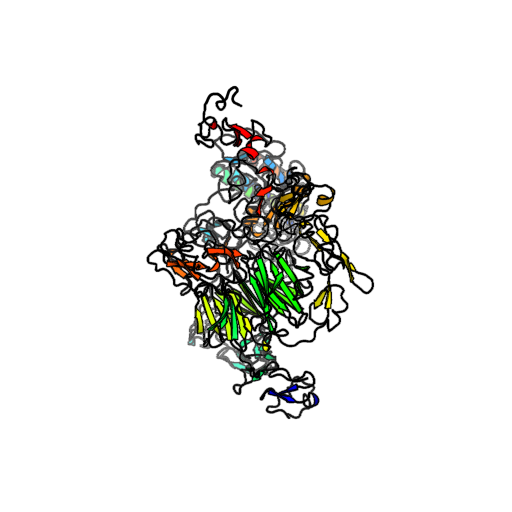Y B 2 3725 ? 172.976 176.485 148.934 1 63.49 3725 GLY A N 1
ATOM 7757 C CA . GLY B 2 3725 ? 171.842 176.429 148.031 1 65.5 3725 GLY A CA 1
ATOM 7758 C C . GLY B 2 3725 ? 171.82 177.478 146.94 1 69.86 3725 GLY A C 1
ATOM 7759 O O . GLY B 2 3725 ? 171.037 177.345 145.995 1 75.28 3725 GLY A O 1
ATOM 7760 N N . ASP B 2 3726 ? 172.653 178.511 147.036 1 78.3 3726 ASP A N 1
ATOM 7761 C CA . ASP B 2 3726 ? 172.592 179.625 146.102 1 79.21 3726 ASP A CA 1
ATOM 7762 C C . ASP B 2 3726 ? 173.861 179.73 145.269 1 73.89 3726 ASP A C 1
ATOM 7763 O O . ASP B 2 3726 ? 174.914 179.195 145.63 1 76 3726 ASP A O 1
ATOM 7768 N N . PHE B 2 3727 ? 173.739 180.436 144.147 1 62.84 3727 PHE A N 1
ATOM 7769 C CA . PHE B 2 3727 ? 174.849 180.728 143.249 1 68.2 3727 PHE A CA 1
ATOM 7770 C C . PHE B 2 3727 ? 174.952 182.236 143.079 1 74.19 3727 PHE A C 1
ATOM 7771 O O . PHE B 2 3727 ? 174.012 182.874 142.591 1 76.07 3727 PHE A O 1
ATOM 7779 N N . ARG B 2 3728 ? 176.089 182.801 143.476 1 85.18 3728 ARG A N 1
ATOM 7780 C CA . ARG B 2 3728 ? 176.295 184.239 143.362 1 84 3728 ARG A CA 1
ATOM 7781 C C . ARG B 2 3728 ? 176.508 184.629 141.905 1 89.06 3728 ARG A C 1
ATOM 7782 O O . ARG B 2 3728 ? 177.283 183.992 141.186 1 94.11 3728 ARG A O 1
ATOM 7790 N N . CYS B 2 3729 ? 175.821 185.681 141.472 1 84.7 3729 CYS A N 1
ATOM 7791 C CA . CYS B 2 3729 ? 175.885 186.128 140.087 1 85.33 3729 CYS A CA 1
ATOM 7792 C C . CYS B 2 3729 ? 177.108 187.025 139.897 1 90.23 3729 CYS A C 1
ATOM 7793 O O . CYS B 2 3729 ? 177.929 187.205 140.801 1 91.3 3729 CYS A O 1
ATOM 7796 N N . ALA B 2 3730 ? 177.249 187.596 138.698 1 93.49 3730 ALA A N 1
ATOM 7797 C CA . ALA B 2 3730 ? 178.252 188.637 138.502 1 93.11 3730 ALA A CA 1
ATOM 7798 C C . ALA B 2 3730 ? 177.947 189.849 139.37 1 91.87 3730 ALA A C 1
ATOM 7799 O O . ALA B 2 3730 ? 178.839 190.38 140.04 1 90.61 3730 ALA A O 1
ATOM 7801 N N . ASN B 2 3731 ? 176.694 190.294 139.37 1 83.94 3731 ASN A N 1
ATOM 7802 C CA . ASN B 2 3731 ? 176.227 191.189 140.411 1 85.54 3731 ASN A CA 1
ATOM 7803 C C . ASN B 2 3731 ? 176.025 190.399 141.703 1 89.42 3731 ASN A C 1
ATOM 7804 O O . ASN B 2 3731 ? 176.127 189.172 141.736 1 94.21 3731 ASN A O 1
ATOM 7809 N N . HIS B 2 3732 ? 175.729 191.114 142.778 1 87.7 3732 HIS A N 1
ATOM 7810 C CA . HIS B 2 3732 ? 175.731 190.51 144.102 1 89.48 3732 HIS A CA 1
ATOM 7811 C C . HIS B 2 3732 ? 174.414 189.833 144.465 1 88.93 3732 HIS A C 1
ATOM 7812 O O . HIS B 2 3732 ? 174.147 189.633 145.654 1 88.61 3732 HIS A O 1
ATOM 7819 N N . HIS B 2 3733 ? 173.594 189.472 143.482 1 84.79 3733 HIS A N 1
ATOM 7820 C CA . HIS B 2 3733 ? 172.369 188.735 143.763 1 84.84 3733 HIS A CA 1
ATOM 7821 C C . HIS B 2 3733 ? 172.67 187.258 143.998 1 86.23 3733 HIS A C 1
ATOM 7822 O O . HIS B 2 3733 ? 173.615 186.695 143.439 1 83.99 3733 HIS A O 1
ATOM 7829 N N . CYS B 2 3734 ? 171.85 186.629 144.835 1 68.09 3734 CYS A N 1
ATOM 7830 C CA . CYS B 2 3734 ? 171.908 185.192 145.078 1 62.68 3734 CYS A CA 1
ATOM 7831 C C . CYS B 2 3734 ? 170.66 184.552 144.486 1 60.31 3734 CYS A C 1
ATOM 7832 O O . CYS B 2 3734 ? 169.539 184.936 144.837 1 65.4 3734 CYS A O 1
ATOM 7835 N N . ILE B 2 3735 ? 170.852 183.581 143.599 1 61.62 3735 ILE A N 1
ATOM 7836 C CA . ILE B 2 3735 ? 169.739 182.856 142.991 1 60.23 3735 ILE A CA 1
ATOM 7837 C C . ILE B 2 3735 ? 169.825 181.394 143.411 1 63.2 3735 ILE A C 1
ATOM 7838 O O . ILE B 2 3735 ? 170.91 180.927 143.785 1 67.79 3735 ILE A O 1
ATOM 7843 N N . PRO B 2 3736 ? 168.726 180.644 143.385 1 60.03 3736 PRO A N 1
ATOM 7844 C CA . PRO B 2 3736 ? 168.805 179.209 143.682 1 52.08 3736 PRO A CA 1
ATOM 7845 C C . PRO B 2 3736 ? 169.735 178.494 142.715 1 56.04 3736 PRO A C 1
ATOM 7846 O O . PRO B 2 3736 ? 169.802 178.822 141.529 1 59.83 3736 PRO A O 1
ATOM 7850 N N . LEU B 2 3737 ? 170.464 177.504 143.236 1 55.74 3737 LEU A N 1
ATOM 7851 C CA . LEU B 2 3737 ? 171.451 176.803 142.422 1 53.22 3737 LEU A CA 1
ATOM 7852 C C . LEU B 2 3737 ? 170.79 176.019 141.296 1 55.82 3737 LEU A C 1
ATOM 7853 O O . LEU B 2 3737 ? 171.419 175.751 140.265 1 60.79 3737 LEU A O 1
ATOM 7858 N N . ARG B 2 3738 ? 169.522 175.652 141.466 1 49.51 3738 ARG A N 1
ATOM 7859 C CA . ARG B 2 3738 ? 168.805 174.897 140.446 1 51.82 3738 ARG A CA 1
ATOM 7860 C C . ARG B 2 3738 ? 168.573 175.749 139.204 1 59.53 3738 ARG A C 1
ATOM 7861 O O . ARG B 2 3738 ? 168.172 175.233 138.157 1 63.3 3738 ARG A O 1
ATOM 7869 N N . TRP B 2 3739 ? 168.817 177.052 139.314 1 59.05 3739 TRP A N 1
ATOM 7870 C CA . TRP B 2 3739 ? 168.694 177.968 138.19 1 54.82 3739 TRP A CA 1
ATOM 7871 C C . TRP B 2 3739 ? 170.018 178.224 137.483 1 63.25 3739 TRP A C 1
ATOM 7872 O O . TRP B 2 3739 ? 170.104 179.157 136.679 1 66.04 3739 TRP A O 1
ATOM 7883 N N . LYS B 2 3740 ? 171.05 177.438 137.77 1 69.6 3740 LYS A N 1
ATOM 7884 C CA . LYS B 2 3740 ? 172.317 177.575 137.069 1 67.08 3740 LYS A CA 1
ATOM 7885 C C . LYS B 2 3740 ? 172.311 176.716 135.812 1 74.23 3740 LYS A C 1
ATOM 7886 O O . LYS B 2 3740 ? 172.01 175.52 135.87 1 76.83 3740 LYS A O 1
ATOM 7892 N N . CYS B 2 3741 ? 172.643 177.334 134.677 1 82.99 3741 CYS A N 1
ATOM 7893 C CA . CYS B 2 3741 ? 172.729 176.646 133.388 1 77.62 3741 CYS A CA 1
ATOM 7894 C C . CYS B 2 3741 ? 171.402 175.993 133.009 1 79.17 3741 CYS A C 1
ATOM 7895 O O . CYS B 2 3741 ? 171.369 174.9 132.44 1 82.12 3741 CYS A O 1
ATOM 7898 N N . ASP B 2 3742 ? 170.296 176.665 133.326 1 73.23 3742 ASP A N 1
ATOM 7899 C CA . ASP B 2 3742 ? 168.973 176.174 132.963 1 76.49 3742 ASP A CA 1
ATOM 7900 C C . ASP B 2 3742 ? 168.558 176.556 131.549 1 81.98 3742 ASP A C 1
ATOM 7901 O O . ASP B 2 3742 ? 167.631 175.945 131.007 1 83.27 3742 ASP A O 1
ATOM 7906 N N . GLY B 2 3743 ? 169.212 177.541 130.945 1 92.81 3743 GLY A N 1
ATOM 7907 C CA . GLY B 2 3743 ? 168.842 178.019 129.631 1 89.83 3743 GLY A CA 1
ATOM 7908 C C . GLY B 2 3743 ? 168.143 179.36 129.588 1 88.3 3743 GLY A C 1
ATOM 7909 O O . GLY B 2 3743 ? 167.79 179.814 128.494 1 90.54 3743 GLY A O 1
ATOM 7910 N N . THR B 2 3744 ? 167.937 180.012 130.731 1 84.26 3744 THR A N 1
ATOM 7911 C CA . THR B 2 3744 ? 167.345 181.342 130.75 1 86.71 3744 THR A CA 1
ATOM 7912 C C . THR B 2 3744 ? 168.103 182.214 131.74 1 87.33 3744 THR A C 1
ATOM 7913 O O . THR B 2 3744 ? 168.617 181.721 132.748 1 86.82 3744 THR A O 1
ATOM 7917 N N . ASP B 2 3745 ? 168.174 183.509 131.439 1 92.83 3745 ASP A N 1
ATOM 7918 C CA . ASP B 2 3745 ? 168.896 184.456 132.283 1 91.15 3745 ASP A CA 1
ATOM 7919 C C . ASP B 2 3745 ? 168.03 184.832 133.478 1 91.24 3745 ASP A C 1
ATOM 7920 O O . ASP B 2 3745 ? 166.947 185.401 133.315 1 91.78 3745 ASP A O 1
ATOM 7925 N N . ASP B 2 3746 ? 168.505 184.516 134.681 1 82.11 3746 ASP A N 1
ATOM 7926 C CA . ASP B 2 3746 ? 167.789 184.835 135.906 1 82.93 3746 ASP A CA 1
ATOM 7927 C C . ASP B 2 3746 ? 168.534 185.807 136.806 1 82.64 3746 ASP A C 1
ATOM 7928 O O . ASP B 2 3746 ? 167.928 186.352 137.735 1 84.44 3746 ASP A O 1
ATOM 7933 N N . CYS B 2 3747 ? 169.825 186.036 136.565 1 90.32 3747 CYS A N 1
ATOM 7934 C CA . CYS B 2 3747 ? 170.588 186.976 137.373 1 94.16 3747 CYS A CA 1
ATOM 7935 C C . CYS B 2 3747 ? 170.411 188.417 136.919 1 102.54 3747 CYS A C 1
ATOM 7936 O O . CYS B 2 3747 ? 170.811 189.334 137.644 1 103.72 3747 CYS A O 1
ATOM 7939 N N . GLY B 2 3748 ? 169.82 188.636 135.748 1 106.16 3748 GLY A N 1
ATOM 7940 C CA . GLY B 2 3748 ? 169.748 189.961 135.174 1 102.65 3748 GLY A CA 1
ATOM 7941 C C . GLY B 2 3748 ? 170.978 190.379 134.405 1 101.45 3748 GLY A C 1
ATOM 7942 O O . GLY B 2 3748 ? 170.989 191.471 133.827 1 104.91 3748 GLY A O 1
ATOM 7943 N N . ASP B 2 3749 ? 172.019 189.544 134.383 1 95.76 3749 ASP A N 1
ATOM 7944 C CA . ASP B 2 3749 ? 173.217 189.87 133.62 1 97.76 3749 ASP A CA 1
ATOM 7945 C C . ASP B 2 3749 ? 173.8 188.663 132.892 1 99.12 3749 ASP A C 1
ATOM 7946 O O . ASP B 2 3749 ? 174.956 188.734 132.455 1 98.67 3749 ASP A O 1
ATOM 7951 N N . ASN B 2 3750 ? 173.058 187.564 132.761 1 93.01 3750 ASN A N 1
ATOM 7952 C CA . ASN B 2 3750 ? 173.461 186.353 132.051 1 90.2 3750 ASN A CA 1
ATOM 7953 C C . ASN B 2 3750 ? 174.677 185.675 132.67 1 89.71 3750 ASN A C 1
ATOM 7954 O O . ASN B 2 3750 ? 175.314 184.841 132.016 1 88.33 3750 ASN A O 1
ATOM 7959 N N . SER B 2 3751 ? 175.016 186.005 133.916 1 90.49 3751 SER A N 1
ATOM 7960 C CA . SER B 2 3751 ? 176.149 185.366 134.572 1 94.73 3751 SER A CA 1
ATOM 7961 C C . SER B 2 3751 ? 175.861 183.93 134.983 1 95.78 3751 SER A C 1
ATOM 7962 O O . SER B 2 3751 ? 176.806 183.153 135.156 1 93.37 3751 SER A O 1
ATOM 7965 N N . ASP B 2 3752 ? 174.591 183.559 135.149 1 94.37 3752 ASP A N 1
ATOM 7966 C CA . ASP B 2 3752 ? 174.262 182.184 135.498 1 90.13 3752 ASP A CA 1
ATOM 7967 C C . ASP B 2 3752 ? 174.414 181.242 134.312 1 87.27 3752 ASP A C 1
ATOM 7968 O O . ASP B 2 3752 ? 174.87 180.106 134.483 1 85.06 3752 ASP A O 1
ATOM 7973 N N . GLU B 2 3753 ? 174.048 181.69 133.111 1 87.77 3753 GLU A N 1
ATOM 7974 C CA . GLU B 2 3753 ? 174.111 180.854 131.921 1 89.52 3753 GLU A CA 1
ATOM 7975 C C . GLU B 2 3753 ? 175.46 180.903 131.216 1 89.05 3753 GLU A C 1
ATOM 7976 O O . GLU B 2 3753 ? 175.682 180.115 130.291 1 84.22 3753 GLU A O 1
ATOM 7982 N N . GLU B 2 3754 ? 176.357 181.798 131.618 1 97.95 3754 GLU A N 1
ATOM 7983 C CA . GLU B 2 3754 ? 177.685 181.828 131.025 1 96.84 3754 GLU A CA 1
ATOM 7984 C C . GLU B 2 3754 ? 178.566 180.747 131.642 1 98.66 3754 GLU A C 1
ATOM 7985 O O . GLU B 2 3754 ? 178.362 180.324 132.784 1 101.34 3754 GLU A O 1
ATOM 7991 N N . ASN B 2 3755 ? 179.551 180.294 130.864 1 94.42 3755 ASN A N 1
ATOM 7992 C CA . ASN B 2 3755 ? 180.479 179.243 131.288 1 91.46 3755 ASN A CA 1
ATOM 7993 C C . ASN B 2 3755 ? 179.731 177.977 131.701 1 93.64 3755 ASN A C 1
ATOM 7994 O O . ASN B 2 3755 ? 179.98 177.405 132.764 1 93.79 3755 ASN A O 1
ATOM 7999 N N . CYS B 2 3756 ? 178.806 177.537 130.855 1 102.14 3756 CYS A N 1
ATOM 8000 C CA . CYS B 2 3756 ? 177.97 176.381 131.137 1 101.17 3756 CYS A CA 1
ATOM 8001 C C . CYS B 2 3756 ? 178.286 175.228 130.192 1 101.1 3756 CYS A C 1
ATOM 8002 O O . CYS B 2 3756 ? 178.955 175.389 129.169 1 102.25 3756 CYS A O 1
ATOM 8005 N N . VAL B 2 3757 ? 177.786 174.053 130.558 1 93.25 3757 VAL A N 1
ATOM 8006 C CA . VAL B 2 3757 ? 177.896 172.851 129.737 1 91.56 3757 VAL A CA 1
ATOM 8007 C C . VAL B 2 3757 ? 176.532 172.17 129.743 1 92.3 3757 VAL A C 1
ATOM 8008 O O . VAL B 2 3757 ? 175.899 172.075 130.805 1 96.14 3757 VAL A O 1
ATOM 8012 N N . PRO B 2 3758 ? 176.028 171.716 128.597 1 86.08 3758 PRO A N 1
ATOM 8013 C CA . PRO B 2 3758 ? 174.691 171.111 128.568 1 85.71 3758 PRO A CA 1
ATOM 8014 C C . PRO B 2 3758 ? 174.598 169.907 129.494 1 87.47 3758 PRO A C 1
ATOM 8015 O O . PRO B 2 3758 ? 175.527 169.105 129.597 1 89.43 3758 PRO A O 1
ATOM 8019 N N . ARG B 2 3759 ? 173.46 169.791 130.173 1 83.05 3759 ARG A N 1
ATOM 8020 C CA . ARG B 2 3759 ? 173.252 168.698 131.109 1 83.36 3759 ARG A CA 1
ATOM 8021 C C . ARG B 2 3759 ? 172.793 167.439 130.38 1 79.8 3759 ARG A C 1
ATOM 8022 O O . ARG B 2 3759 ? 172.141 167.499 129.335 1 77.3 3759 ARG A O 1
ATOM 8030 N N . GLU B 2 3760 ? 173.148 166.289 130.946 1 80.89 3760 GLU A N 1
ATOM 8031 C CA . GLU B 2 3760 ? 172.83 165.007 130.342 1 83.12 3760 GLU A CA 1
ATOM 8032 C C . GLU B 2 3760 ? 171.35 164.674 130.514 1 86.2 3760 GLU A C 1
ATOM 8033 O O . GLU B 2 3760 ? 170.703 165.069 131.487 1 87.67 3760 GLU A O 1
ATOM 8039 N N . CYS B 2 3761 ? 170.821 163.93 129.548 1 81.32 3761 CYS A N 1
ATOM 8040 C CA . CYS B 2 3761 ? 169.417 163.551 129.539 1 79.78 3761 CYS A CA 1
ATOM 8041 C C . CYS B 2 3761 ? 169.158 162.405 130.508 1 80.26 3761 CYS A C 1
ATOM 8042 O O . CYS B 2 3761 ? 170.059 161.634 130.847 1 82.81 3761 CYS A O 1
ATOM 8045 N N . SER B 2 3762 ? 167.909 162.301 130.95 1 63.26 3762 SER A N 1
ATOM 8046 C CA . SER B 2 3762 ? 167.477 161.247 131.849 1 68.79 3762 SER A CA 1
ATOM 8047 C C . SER B 2 3762 ? 166.738 160.162 131.064 1 68.95 3762 SER A C 1
ATOM 8048 O O . SER B 2 3762 ? 166.716 160.155 129.831 1 69.37 3762 SER A O 1
ATOM 8051 N N . GLU B 2 3763 ? 166.13 159.227 131.799 1 60.2 3763 GLU A N 1
ATOM 8052 C CA . GLU B 2 3763 ? 165.552 158.041 131.173 1 54.7 3763 GLU A CA 1
ATOM 8053 C C . GLU B 2 3763 ? 164.42 158.384 130.212 1 54.95 3763 GLU A C 1
ATOM 8054 O O . GLU B 2 3763 ? 164.335 157.801 129.126 1 61.31 3763 GLU A O 1
ATOM 8060 N N . SER B 2 3764 ? 163.543 159.314 130.586 1 53.52 3764 SER A N 1
ATOM 8061 C CA . SER B 2 3764 ? 162.396 159.642 129.748 1 56.02 3764 SER A CA 1
ATOM 8062 C C . SER B 2 3764 ? 162.686 160.726 128.722 1 67.26 3764 SER A C 1
ATOM 8063 O O . SER B 2 3764 ? 161.778 161.096 127.971 1 70.59 3764 SER A O 1
ATOM 8066 N N . GLU B 2 3765 ? 163.906 161.244 128.669 1 72.69 3765 GLU A N 1
ATOM 8067 C CA . GLU B 2 3765 ? 164.222 162.376 127.812 1 63.63 3765 GLU A CA 1
ATOM 8068 C C . GLU B 2 3765 ? 164.958 161.933 126.554 1 63.61 3765 GLU A C 1
ATOM 8069 O O . GLU B 2 3765 ? 165.545 160.851 126.488 1 68.68 3765 GLU A O 1
ATOM 8075 N N . PHE B 2 3766 ? 164.91 162.8 125.546 1 54.49 3766 PHE A N 1
ATOM 8076 C CA . PHE B 2 3766 ? 165.579 162.589 124.273 1 62.56 3766 PHE A CA 1
ATOM 8077 C C . PHE B 2 3766 ? 166.42 163.817 123.961 1 70.09 3766 PHE A C 1
ATOM 8078 O O . PHE B 2 3766 ? 166.029 164.946 124.265 1 77.71 3766 PHE A O 1
ATOM 8086 N N . ARG B 2 3767 ? 167.58 163.592 123.35 1 78.22 3767 ARG A N 1
ATOM 8087 C CA . ARG B 2 3767 ? 168.577 164.637 123.148 1 77.25 3767 ARG A CA 1
ATOM 8088 C C . ARG B 2 3767 ? 168.518 165.139 121.713 1 81.69 3767 ARG A C 1
ATOM 8089 O O . ARG B 2 3767 ? 168.554 164.343 120.769 1 85.28 3767 ARG A O 1
ATOM 8097 N N . CYS B 2 3768 ? 168.432 166.457 121.555 1 83.74 3768 CYS A N 1
ATOM 8098 C CA . CYS B 2 3768 ? 168.417 167.064 120.236 1 84.74 3768 CYS A CA 1
ATOM 8099 C C . CYS B 2 3768 ? 169.838 167.222 119.703 1 87.81 3768 CYS A C 1
ATOM 8100 O O . CYS B 2 3768 ? 170.822 166.873 120.361 1 87.89 3768 CYS A O 1
ATOM 8103 N N . ALA B 2 3769 ? 169.936 167.756 118.483 1 90.8 3769 ALA A N 1
ATOM 8104 C CA . ALA B 2 3769 ? 171.246 168.054 117.914 1 88.76 3769 ALA A CA 1
ATOM 8105 C C . ALA B 2 3769 ? 171.958 169.147 118.697 1 87.55 3769 ALA A C 1
ATOM 8106 O O . ALA B 2 3769 ? 173.193 169.184 118.734 1 86.77 3769 ALA A O 1
ATOM 8108 N N . ASP B 2 3770 ? 171.199 170.043 119.329 1 93.47 3770 ASP A N 1
ATOM 8109 C CA . ASP B 2 3770 ? 171.759 171.106 120.154 1 92.43 3770 ASP A CA 1
ATOM 8110 C C . ASP B 2 3770 ? 172.142 170.634 121.548 1 88.79 3770 ASP A C 1
ATOM 8111 O O . ASP B 2 3770 ? 172.462 171.475 122.396 1 87.01 3770 ASP A O 1
ATOM 8116 N N . GLN B 2 3771 ? 172.099 169.328 121.808 1 85.11 3771 GLN A N 1
ATOM 8117 C CA . GLN B 2 3771 ? 172.407 168.693 123.085 1 85.07 3771 GLN A CA 1
ATOM 8118 C C . GLN B 2 3771 ? 171.412 169.058 124.179 1 88.91 3771 GLN A C 1
ATOM 8119 O O . GLN B 2 3771 ? 171.686 168.799 125.356 1 90.37 3771 GLN A O 1
ATOM 8125 N N . GLN B 2 3772 ? 170.27 169.649 123.837 1 84.5 3772 GLN A N 1
ATOM 8126 C CA . GLN B 2 3772 ? 169.248 169.941 124.831 1 81.79 3772 GLN A CA 1
ATOM 8127 C C . GLN B 2 3772 ? 168.249 168.792 124.912 1 82.65 3772 GLN A C 1
ATOM 8128 O O . GLN B 2 3772 ? 167.868 168.207 123.895 1 81.3 3772 GLN A O 1
ATOM 8134 N N . CYS B 2 3773 ? 167.824 168.471 126.13 1 75.03 3773 CYS A N 1
ATOM 8135 C CA . CYS B 2 3773 ? 166.944 167.34 126.378 1 70.58 3773 CYS A CA 1
ATOM 8136 C C . CYS B 2 3773 ? 165.481 167.769 126.357 1 68.2 3773 CYS A C 1
ATOM 8137 O O . CYS B 2 3773 ? 165.104 168.796 126.926 1 71.49 3773 CYS A O 1
ATOM 8140 N N . ILE B 2 3774 ? 164.66 166.961 125.692 1 65.32 3774 ILE A N 1
ATOM 8141 C CA . ILE B 2 3774 ? 163.211 167.159 125.663 1 61.08 3774 ILE A CA 1
ATOM 8142 C C . ILE B 2 3774 ? 162.547 165.843 126.044 1 64.58 3774 ILE A C 1
ATOM 8143 O O . ILE B 2 3774 ? 163.159 164.769 125.935 1 69.25 3774 ILE A O 1
ATOM 8148 N N . PRO B 2 3775 ? 161.302 165.892 126.515 1 52.32 3775 PRO A N 1
ATOM 8149 C CA . PRO B 2 3775 ? 160.575 164.645 126.788 1 59.98 3775 PRO A CA 1
ATOM 8150 C C . PRO B 2 3775 ? 160.451 163.798 125.53 1 67.71 3775 PRO A C 1
ATOM 8151 O O . PRO B 2 3775 ? 160.281 164.317 124.425 1 72.09 3775 PRO A O 1
ATOM 8155 N N . SER B 2 3776 ? 160.542 162.479 125.707 1 69.36 3776 SER A N 1
ATOM 8156 C CA . SER B 2 3776 ? 160.495 161.57 124.569 1 59.48 3776 SER A CA 1
ATOM 8157 C C . SER B 2 3776 ? 159.134 161.555 123.89 1 60.56 3776 SER A C 1
ATOM 8158 O O . SER B 2 3776 ? 159.04 161.146 122.728 1 67.92 3776 SER A O 1
ATOM 8161 N N . ARG B 2 3777 ? 158.078 161.986 124.585 1 67.9 3777 ARG A N 1
ATOM 8162 C CA . ARG B 2 3777 ? 156.75 162.008 123.981 1 73.73 3777 ARG A CA 1
ATOM 8163 C C . ARG B 2 3777 ? 156.694 162.941 122.78 1 75.58 3777 ARG A C 1
ATOM 8164 O O . ARG B 2 3777 ? 155.882 162.738 121.871 1 81.42 3777 ARG A O 1
ATOM 8172 N N . TRP B 2 3778 ? 157.544 163.964 122.758 1 60.16 3778 TRP A N 1
ATOM 8173 C CA . TRP B 2 3778 ? 157.546 164.941 121.68 1 57.99 3778 TRP A CA 1
ATOM 8174 C C . TRP B 2 3778 ? 158.245 164.437 120.427 1 61.39 3778 TRP A C 1
ATOM 8175 O O . TRP B 2 3778 ? 158.249 165.143 119.415 1 65.62 3778 TRP A O 1
ATOM 8186 N N . VAL B 2 3779 ? 158.832 163.246 120.466 1 59.13 3779 VAL A N 1
ATOM 8187 C CA . VAL B 2 3779 ? 159.527 162.698 119.308 1 60.78 3779 VAL A CA 1
ATOM 8188 C C . VAL B 2 3779 ? 158.506 162.145 118.324 1 66.11 3779 VAL A C 1
ATOM 8189 O O . VAL B 2 3779 ? 157.626 161.361 118.698 1 69.05 3779 VAL A O 1
ATOM 8193 N N . CYS B 2 3780 ? 158.623 162.558 117.06 1 79.66 3780 CYS A N 1
ATOM 8194 C CA . CYS B 2 3780 ? 157.788 162.059 115.967 1 79.89 3780 CYS A CA 1
ATOM 8195 C C . CYS B 2 3780 ? 156.307 162.356 116.19 1 79.25 3780 CYS A C 1
ATOM 8196 O O . CYS B 2 3780 ? 155.455 161.484 116.009 1 77.25 3780 CYS A O 1
ATOM 8199 N N . ASP B 2 3781 ? 155.984 163.59 116.582 1 70.81 3781 ASP A N 1
ATOM 8200 C CA . ASP B 2 3781 ? 154.604 164.014 116.783 1 72.67 3781 ASP A CA 1
ATOM 8201 C C . ASP B 2 3781 ? 154.18 165.103 115.801 1 72.87 3781 ASP A C 1
ATOM 8202 O O . ASP B 2 3781 ? 153.351 165.955 116.14 1 71.82 3781 ASP A O 1
ATOM 8207 N N . GLN B 2 3782 ? 154.76 165.102 114.597 1 81.7 3782 GLN A N 1
ATOM 8208 C CA . GLN B 2 3782 ? 154.39 165.975 113.482 1 82.23 3782 GLN A CA 1
ATOM 8209 C C . GLN B 2 3782 ? 154.804 167.424 113.709 1 82.06 3782 GLN A C 1
ATOM 8210 O O . GLN B 2 3782 ? 154.65 168.261 112.814 1 81.43 3782 GLN A O 1
ATOM 8216 N N . GLU B 2 3783 ? 155.326 167.735 114.89 1 74.59 3783 GLU A N 1
ATOM 8217 C CA . GLU B 2 3783 ? 155.811 169.079 115.155 1 75.86 3783 GLU A CA 1
ATOM 8218 C C . GLU B 2 3783 ? 157.191 169.023 115.802 1 78.54 3783 GLU A C 1
ATOM 8219 O O . GLU B 2 3783 ? 157.488 168.15 116.621 1 79.01 3783 GLU A O 1
ATOM 8225 N N . ASN B 2 3784 ? 158.046 169.967 115.42 1 77 3784 ASN A N 1
ATOM 8226 C CA . ASN B 2 3784 ? 159.414 170.006 115.915 1 81.08 3784 ASN A CA 1
ATOM 8227 C C . ASN B 2 3784 ? 159.487 170.903 117.141 1 76.47 3784 ASN A C 1
ATOM 8228 O O . ASN B 2 3784 ? 158.857 171.964 117.19 1 70.15 3784 ASN A O 1
ATOM 8233 N N . ASP B 2 3785 ? 160.226 170.442 118.15 1 72.99 3785 ASP A N 1
ATOM 8234 C CA . ASP B 2 3785 ? 160.404 171.175 119.391 1 67.26 3785 ASP A CA 1
ATOM 8235 C C . ASP B 2 3785 ? 161.849 171.543 119.678 1 71.15 3785 ASP A C 1
ATOM 8236 O O . ASP B 2 3785 ? 162.088 172.407 120.527 1 80.48 3785 ASP A O 1
ATOM 8241 N N . CYS B 2 3786 ? 162.813 170.92 119 1 76.33 3786 CYS A N 1
ATOM 8242 C CA . CYS B 2 3786 ? 164.219 171.229 119.219 1 80.35 3786 CYS A CA 1
ATOM 8243 C C . CYS B 2 3786 ? 164.657 172.492 118.494 1 83.36 3786 CYS A C 1
ATOM 8244 O O . CYS B 2 3786 ? 165.808 172.909 118.654 1 85.94 3786 CYS A O 1
ATOM 8247 N N . GLY B 2 3787 ? 163.776 173.106 117.708 1 78.34 3787 GLY A N 1
ATOM 8248 C CA . GLY B 2 3787 ? 164.143 174.242 116.892 1 76.63 3787 GLY A CA 1
ATOM 8249 C C . GLY B 2 3787 ? 164.63 173.891 115.506 1 75.28 3787 GLY A C 1
ATOM 8250 O O . GLY B 2 3787 ? 164.874 174.799 114.703 1 76.1 3787 GLY A O 1
ATOM 8251 N N . ASP B 2 3788 ? 164.783 172.609 115.204 1 81.77 3788 ASP A N 1
ATOM 8252 C CA . ASP B 2 3788 ? 165.21 172.157 113.887 1 81.41 3788 ASP A CA 1
ATOM 8253 C C . ASP B 2 3788 ? 164.621 170.769 113.644 1 85.98 3788 ASP A C 1
ATOM 8254 O O . ASP B 2 3788 ? 163.689 170.345 114.336 1 86.38 3788 ASP A O 1
ATOM 8259 N N . ASN B 2 3789 ? 165.164 170.06 112.654 1 85.29 3789 ASN A N 1
ATOM 8260 C CA . ASN B 2 3789 ? 164.634 168.757 112.264 1 83.42 3789 ASN A CA 1
ATOM 8261 C C . ASN B 2 3789 ? 164.988 167.653 113.253 1 84.09 3789 ASN A C 1
ATOM 8262 O O . ASN B 2 3789 ? 164.726 166.48 112.966 1 89.39 3789 ASN A O 1
ATOM 8267 N N . SER B 2 3790 ? 165.576 167.993 114.404 1 84.91 3790 SER A N 1
ATOM 8268 C CA . SER B 2 3790 ? 166.212 166.98 115.243 1 86.52 3790 SER A CA 1
ATOM 8269 C C . SER B 2 3790 ? 165.216 165.946 115.758 1 87.11 3790 SER A C 1
ATOM 8270 O O . SER B 2 3790 ? 165.434 164.739 115.601 1 89.06 3790 SER A O 1
ATOM 8273 N N . ASP B 2 3791 ? 164.124 166.389 116.377 1 73.02 3791 ASP A N 1
ATOM 8274 C CA . ASP B 2 3791 ? 163.21 165.447 117.014 1 68.72 3791 ASP A CA 1
ATOM 8275 C C . ASP B 2 3791 ? 162.291 164.74 116.025 1 74.28 3791 ASP A C 1
ATOM 8276 O O . ASP B 2 3791 ? 161.568 163.824 116.427 1 74.37 3791 ASP A O 1
ATOM 8281 N N . GLU B 2 3792 ? 162.3 165.135 114.752 1 77.54 3792 GLU A N 1
ATOM 8282 C CA . GLU B 2 3792 ? 161.616 164.396 113.697 1 76.35 3792 GLU A CA 1
ATOM 8283 C C . GLU B 2 3792 ? 162.584 163.947 112.609 1 73.46 3792 GLU A C 1
ATOM 8284 O O . GLU B 2 3792 ? 162.207 163.889 111.435 1 75.99 3792 GLU A O 1
ATOM 8290 N N . ARG B 2 3793 ? 163.828 163.632 112.978 1 72.45 3793 ARG A N 1
ATOM 8291 C CA . ARG B 2 3793 ? 164.85 163.343 111.977 1 76.71 3793 ARG A CA 1
ATOM 8292 C C . ARG B 2 3793 ? 164.5 162.101 111.166 1 80.32 3793 ARG A C 1
ATOM 8293 O O . ARG B 2 3793 ? 164.652 162.09 109.939 1 82.22 3793 ARG A O 1
ATOM 8301 N N . ASP B 2 3794 ? 164.029 161.049 111.831 1 88.28 3794 ASP A N 1
ATOM 8302 C CA . ASP B 2 3794 ? 163.532 159.866 111.143 1 93.05 3794 ASP A CA 1
ATOM 8303 C C . ASP B 2 3794 ? 162.512 159.169 112.031 1 91.26 3794 ASP A C 1
ATOM 8304 O O . ASP B 2 3794 ? 162.695 159.056 113.245 1 93.44 3794 ASP A O 1
ATOM 8309 N N . CYS B 2 3795 ? 161.421 158.719 111.411 1 80.33 3795 CYS A N 1
ATOM 8310 C CA . CYS B 2 3795 ? 160.329 158.106 112.155 1 79.39 3795 CYS A CA 1
ATOM 8311 C C . CYS B 2 3795 ? 159.821 156.848 111.462 1 83.38 3795 CYS A C 1
ATOM 8312 O O . CYS B 2 3795 ? 159.06 156.073 112.05 1 89.7 3795 CYS A O 1
ATOM 8315 N N . GLU B 2 3796 ? 160.233 156.643 110.21 1 85.41 3796 GLU A N 1
ATOM 8316 C CA . GLU B 2 3796 ? 159.693 155.544 109.417 1 86.46 3796 GLU A CA 1
ATOM 8317 C C . GLU B 2 3796 ? 160.064 154.182 109.992 1 83.03 3796 GLU A C 1
ATOM 8318 O O . GLU B 2 3796 ? 159.292 153.226 109.859 1 86.14 3796 GLU A O 1
ATOM 8324 N N . MET B 2 3797 ? 161.227 154.071 110.629 1 86.79 3797 MET A N 1
ATOM 8325 C CA . MET B 2 3797 ? 161.667 152.795 111.178 1 91.39 3797 MET A CA 1
ATOM 8326 C C . MET B 2 3797 ? 161.78 152.864 112.695 1 93.55 3797 MET A C 1
ATOM 8327 O O . MET B 2 3797 ? 162.758 152.381 113.275 1 95.4 3797 MET A O 1
ATOM 8332 N N . LYS B 2 3798 ? 160.788 153.467 113.345 1 86.28 3798 LYS A N 1
ATOM 8333 C CA . LYS B 2 3798 ? 160.776 153.613 114.792 1 85.79 3798 LYS A CA 1
ATOM 8334 C C . LYS B 2 3798 ? 159.399 153.259 115.332 1 87.92 3798 LYS A C 1
ATOM 8335 O O . LYS B 2 3798 ? 158.388 153.444 114.648 1 87 3798 LYS A O 1
ATOM 8341 N N . THR B 2 3799 ? 159.375 152.577 116.484 1 103.33 3799 THR A N 1
ATOM 8342 C CA . THR B 2 3799 ? 158.089 152.206 117.138 1 104.26 3799 THR A CA 1
ATOM 8343 C C . THR B 2 3799 ? 157.835 153.256 118.209 1 107.51 3799 THR A C 1
ATOM 8344 O O . THR B 2 3799 ? 158.818 153.668 118.852 1 106.41 3799 THR A O 1
ATOM 8348 N N . CYS B 2 3800 ? 156.578 153.655 118.419 1 108.47 3800 CYS A N 1
ATOM 8349 C CA . CYS B 2 3800 ? 156.361 154.8 119.341 1 108.81 3800 CYS A CA 1
ATOM 8350 C C . CYS B 2 3800 ? 155.577 154.41 120.595 1 108.45 3800 CYS A C 1
ATOM 8351 O O . CYS B 2 3800 ? 154.94 153.345 120.587 1 106.62 3800 CYS A O 1
ATOM 8354 N N . HIS B 2 3801 ? 155.638 155.261 121.624 1 109.22 3801 HIS A N 1
ATOM 8355 C CA . HIS B 2 3801 ? 154.981 154.966 122.924 1 109.06 3801 HIS A CA 1
ATOM 8356 C C . HIS B 2 3801 ? 153.678 154.21 122.691 1 106.64 3801 HIS A C 1
ATOM 8357 O O . HIS B 2 3801 ? 152.962 154.543 121.733 1 106.03 3801 HIS A O 1
ATOM 8364 N N . PRO B 2 3802 ? 153.343 153.225 123.543 1 102.75 3802 PRO A N 1
ATOM 8365 C CA . PRO B 2 3802 ? 152.135 152.431 123.36 1 102.05 3802 PRO A CA 1
ATOM 8366 C C . PRO B 2 3802 ? 150.848 153.246 123.195 1 103.03 3802 PRO A C 1
ATOM 8367 O O . PRO B 2 3802 ? 150.902 154.448 123.307 1 100.4 3802 PRO A O 1
ATOM 8371 N N . GLU B 2 3803 ? 149.729 152.565 122.966 1 98.14 3803 GLU A N 1
ATOM 8372 C CA . GLU B 2 3803 ? 148.414 153.196 122.783 1 95.15 3803 GLU A CA 1
ATOM 8373 C C . GLU B 2 3803 ? 148.485 154.404 121.847 1 95.94 3803 GLU A C 1
ATOM 8374 O O . GLU B 2 3803 ? 147.696 155.346 121.954 1 96.72 3803 GLU A O 1
ATOM 8380 N N . HIS B 2 3804 ? 149.424 154.371 120.906 1 91.54 3804 HIS A N 1
ATOM 8381 C CA . HIS B 2 3804 ? 149.574 155.402 119.893 1 88.84 3804 HIS A CA 1
ATOM 8382 C C . HIS B 2 3804 ? 149.505 154.764 118.514 1 87.44 3804 HIS A C 1
ATOM 8383 O O . HIS B 2 3804 ? 150 153.653 118.301 1 89.3 3804 HIS A O 1
ATOM 8390 N N . PHE B 2 3805 ? 148.883 155.472 117.578 1 82.86 3805 PHE A N 1
ATOM 8391 C CA . PHE B 2 3805 ? 148.725 154.99 116.214 1 82.92 3805 PHE A CA 1
ATOM 8392 C C . PHE B 2 3805 ? 149.748 155.67 115.317 1 79.79 3805 PHE A C 1
ATOM 8393 O O . PHE B 2 3805 ? 149.801 156.901 115.251 1 86.55 3805 PHE A O 1
ATOM 8401 N N . GLN B 2 3806 ? 150.547 154.867 114.623 1 79.3 3806 GLN A N 1
ATOM 8402 C CA . GLN B 2 3806 ? 151.608 155.368 113.759 1 79.68 3806 GLN A CA 1
ATOM 8403 C C . GLN B 2 3806 ? 151.06 155.563 112.352 1 84.86 3806 GLN A C 1
ATOM 8404 O O . GLN B 2 3806 ? 150.584 154.608 111.729 1 87.81 3806 GLN A O 1
ATOM 8410 N N . CYS B 2 3807 ? 151.132 156.795 111.856 1 81.96 3807 CYS A N 1
ATOM 8411 C CA . CYS B 2 3807 ? 150.712 157.071 110.492 1 80.48 3807 CYS A CA 1
ATOM 8412 C C . CYS B 2 3807 ? 151.695 156.444 109.507 1 82.13 3807 CYS A C 1
ATOM 8413 O O . CYS B 2 3807 ? 152.818 156.074 109.857 1 86.7 3807 CYS A O 1
ATOM 8416 N N . THR B 2 3808 ? 151.252 156.321 108.253 1 77.8 3808 THR A N 1
ATOM 8417 C CA . THR B 2 3808 ? 152.098 155.713 107.231 1 82.02 3808 THR A CA 1
ATOM 8418 C C . THR B 2 3808 ? 153.381 156.508 107.02 1 85.37 3808 THR A C 1
ATOM 8419 O O . THR B 2 3808 ? 154.415 155.935 106.658 1 84.71 3808 THR A O 1
ATOM 8423 N N . SER B 2 3809 ? 153.342 157.816 107.256 1 89.51 3809 SER A N 1
ATOM 8424 C CA . SER B 2 3809 ? 154.529 158.66 107.135 1 88.42 3809 SER A CA 1
ATOM 8425 C C . SER B 2 3809 ? 155.463 158.548 108.329 1 86.54 3809 SER A C 1
ATOM 8426 O O . SER B 2 3809 ? 156.366 159.384 108.458 1 84.21 3809 SER A O 1
ATOM 8429 N N . GLY B 2 3810 ? 155.286 157.56 109.207 1 82.88 3810 GLY A N 1
ATOM 8430 C CA . GLY B 2 3810 ? 156.159 157.371 110.343 1 79.62 3810 GLY A CA 1
ATOM 8431 C C . GLY B 2 3810 ? 155.745 158.089 111.606 1 78.66 3810 GLY A C 1
ATOM 8432 O O . GLY B 2 3810 ? 155.984 157.567 112.702 1 79.5 3810 GLY A O 1
ATOM 8433 N N . HIS B 2 3811 ? 155.137 159.267 111.497 1 82.1 3811 HIS A N 1
ATOM 8434 C CA . HIS B 2 3811 ? 154.674 159.982 112.675 1 85.76 3811 HIS A CA 1
ATOM 8435 C C . HIS B 2 3811 ? 153.557 159.201 113.359 1 89.25 3811 HIS A C 1
ATOM 8436 O O . HIS B 2 3811 ? 152.847 158.407 112.736 1 87.62 3811 HIS A O 1
ATOM 8443 N N . CYS B 2 3812 ? 153.411 159.42 114.664 1 91.03 3812 CYS A N 1
ATOM 8444 C CA . CYS B 2 3812 ? 152.42 158.682 115.433 1 93.48 3812 CYS A CA 1
ATOM 8445 C C . CYS B 2 3812 ? 151.63 159.628 116.325 1 87.79 3812 CYS A C 1
ATOM 8446 O O . CYS B 2 3812 ? 152.187 160.559 116.914 1 83.59 3812 CYS A O 1
ATOM 8449 N N . VAL B 2 3813 ? 150.331 159.376 116.408 1 90.48 3813 VAL A N 1
ATOM 8450 C CA . VAL B 2 3813 ? 149.394 160.209 117.158 1 87.62 3813 VAL A CA 1
ATOM 8451 C C . VAL B 2 3813 ? 148.768 159.335 118.234 1 88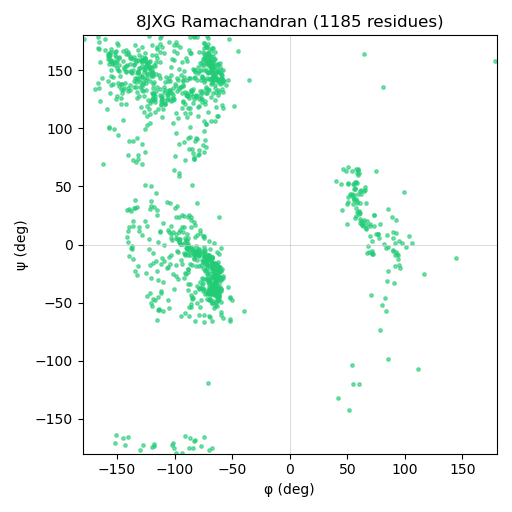.55 3813 VAL A C 1
ATOM 8452 O O . VAL B 2 3813 ? 148.855 158.096 118.174 1 93.11 3813 VAL A O 1
ATOM 8456 N N . PRO B 2 3814 ? 148.147 159.938 119.248 1 84.12 3814 PRO A N 1
ATOM 8457 C CA . PRO B 2 3814 ? 147.375 159.138 120.208 1 86.32 3814 PRO A CA 1
ATOM 8458 C C . PRO B 2 3814 ? 146.287 158.346 119.497 1 87.29 3814 PRO A C 1
ATOM 8459 O O . PRO B 2 3814 ? 145.656 158.831 118.557 1 89.15 3814 PRO A O 1
ATOM 8463 N N . LYS B 2 3815 ? 146.077 157.11 119.958 1 83.35 3815 LYS A N 1
ATOM 8464 C CA . LYS B 2 3815 ? 145.235 156.175 119.218 1 78.23 3815 LYS A CA 1
ATOM 8465 C C . LYS B 2 3815 ? 143.779 156.62 119.173 1 83.72 3815 LYS A C 1
ATOM 8466 O O . LYS B 2 3815 ? 143.046 156.238 118.255 1 90.38 3815 LYS A O 1
ATOM 8472 N N . ALA B 2 3816 ? 143.34 157.422 120.146 1 87.15 3816 ALA A N 1
ATOM 8473 C CA . ALA B 2 3816 ? 141.946 157.849 120.184 1 87.93 3816 ALA A CA 1
ATOM 8474 C C . ALA B 2 3816 ? 141.579 158.741 119.006 1 85.41 3816 ALA A C 1
ATOM 8475 O O . ALA B 2 3816 ? 140.39 158.922 118.725 1 82.39 3816 ALA A O 1
ATOM 8477 N N . LEU B 2 3817 ? 142.568 159.299 118.315 1 89.77 3817 LEU A N 1
ATOM 8478 C CA . LEU B 2 3817 ? 142.325 160.167 117.171 1 88.61 3817 LEU A CA 1
ATOM 8479 C C . LEU B 2 3817 ? 142.301 159.409 115.85 1 90.33 3817 LEU A C 1
ATOM 8480 O O . LEU B 2 3817 ? 142.386 160.038 114.791 1 88.78 3817 LEU A O 1
ATOM 8485 N N . ALA B 2 3818 ? 142.196 158.084 115.885 1 92.78 3818 ALA A N 1
ATOM 8486 C CA . ALA B 2 3818 ? 142.146 157.293 114.665 1 90.71 3818 ALA A CA 1
ATOM 8487 C C . ALA B 2 3818 ? 140.709 156.93 114.318 1 94.76 3818 ALA A C 1
ATOM 8488 O O . ALA B 2 3818 ? 139.924 156.544 115.189 1 95.92 3818 ALA A O 1
ATOM 8490 N N . CYS B 2 3819 ? 140.372 157.057 113.034 1 102.26 3819 CYS A N 1
ATOM 8491 C CA . CYS B 2 3819 ? 139.045 156.722 112.516 1 101.61 3819 CYS A CA 1
ATOM 8492 C C . CYS B 2 3819 ? 137.953 157.524 113.221 1 100.64 3819 CYS A C 1
ATOM 8493 O O . CYS B 2 3819 ? 136.988 156.976 113.757 1 100.89 3819 CYS A O 1
ATOM 8496 N N . ASP B 2 3820 ? 138.115 158.849 113.215 1 95.06 3820 ASP A N 1
ATOM 8497 C CA . ASP B 2 3820 ? 137.13 159.757 113.793 1 92.88 3820 ASP A CA 1
ATOM 8498 C C . ASP B 2 3820 ? 136.866 160.943 112.872 1 93.66 3820 ASP A C 1
ATOM 8499 O O . ASP B 2 3820 ? 136.563 162.044 113.338 1 90.93 3820 ASP A O 1
ATOM 8504 N N . GLY B 2 3821 ? 136.97 160.733 111.568 1 92.06 3821 GLY A N 1
ATOM 8505 C CA . GLY B 2 3821 ? 136.659 161.783 110.598 1 88.34 3821 GLY A CA 1
ATOM 8506 C C . GLY B 2 3821 ? 137.714 162.835 110.342 1 88.62 3821 GLY A C 1
ATOM 8507 O O . GLY B 2 3821 ? 138.066 163.09 109.187 1 87.92 3821 GLY A O 1
ATOM 8508 N N . ARG B 2 3822 ? 138.226 163.463 111.395 1 90.63 3822 ARG A N 1
ATOM 8509 C CA . ARG B 2 3822 ? 139.23 164.502 111.226 1 91.08 3822 ARG A CA 1
ATOM 8510 C C . ARG B 2 3822 ? 140.577 163.897 110.857 1 91.2 3822 ARG A C 1
ATOM 8511 O O . ARG B 2 3822 ? 140.978 162.856 111.386 1 91.22 3822 ARG A O 1
ATOM 8519 N N . ALA B 2 3823 ? 141.277 164.558 109.939 1 87.89 3823 ALA A N 1
ATOM 8520 C CA . ALA B 2 3823 ? 142.601 164.12 109.512 1 86.26 3823 ALA A CA 1
ATOM 8521 C C . ALA B 2 3823 ? 143.625 164.604 110.529 1 85.64 3823 ALA A C 1
ATOM 8522 O O . ALA B 2 3823 ? 144.148 165.716 110.413 1 89.5 3823 ALA A O 1
ATOM 8524 N N . ASP B 2 3824 ? 143.913 163.771 111.526 1 88.46 3824 ASP A N 1
ATOM 8525 C CA . ASP B 2 3824 ? 144.834 164.144 112.591 1 91.99 3824 ASP A CA 1
ATOM 8526 C C . ASP B 2 3824 ? 146.287 163.849 112.256 1 90.29 3824 ASP A C 1
ATOM 8527 O O . ASP B 2 3824 ? 147.171 164.598 112.684 1 88.11 3824 ASP A O 1
ATOM 8532 N N . CYS B 2 3825 ? 146.561 162.785 111.508 1 92.26 3825 CYS A N 1
ATOM 8533 C CA . CYS B 2 3825 ? 147.876 162.639 110.906 1 88.32 3825 CYS A CA 1
ATOM 8534 C C . CYS B 2 3825 ? 148.06 163.703 109.832 1 88.19 3825 CYS A C 1
ATOM 8535 O O . CYS B 2 3825 ? 147.094 164.182 109.232 1 93.72 3825 CYS A O 1
ATOM 8538 N N . LEU B 2 3826 ? 149.316 164.082 109.597 1 84.3 3826 LEU A N 1
ATOM 8539 C CA . LEU B 2 3826 ? 149.592 165.08 108.571 1 85.76 3826 LEU A CA 1
ATOM 8540 C C . LEU B 2 3826 ? 149.17 164.571 107.198 1 90.23 3826 LEU A C 1
ATOM 8541 O O . LEU B 2 3826 ? 148.591 165.317 106.4 1 88.79 3826 LEU A O 1
ATOM 8546 N N . ASP B 2 3827 ? 149.431 163.297 106.913 1 92.69 3827 ASP A N 1
ATOM 8547 C CA . ASP B 2 3827 ? 149.061 162.69 105.642 1 89.16 3827 ASP A CA 1
ATOM 8548 C C . ASP B 2 3827 ? 147.666 162.079 105.659 1 87.77 3827 ASP A C 1
ATOM 8549 O O . ASP B 2 3827 ? 147.31 161.373 104.709 1 90.1 3827 ASP A O 1
ATOM 8554 N N . ALA B 2 3828 ? 146.89 162.312 106.715 1 85.13 3828 ALA A N 1
ATOM 8555 C CA . ALA B 2 3828 ? 145.534 161.795 106.882 1 86.69 3828 ALA A CA 1
ATOM 8556 C C . ALA B 2 3828 ? 145.481 160.273 106.909 1 87.54 3828 ALA A C 1
ATOM 8557 O O . ALA B 2 3828 ? 144.417 159.692 106.664 1 86.94 3828 ALA A O 1
ATOM 8559 N N . SER B 2 3829 ? 146.6 159.61 107.203 1 85.47 3829 SER A N 1
ATOM 8560 C CA . SER B 2 3829 ? 146.622 158.154 107.251 1 83.66 3829 SER A CA 1
ATOM 8561 C C . SER B 2 3829 ? 145.802 157.589 108.402 1 84.33 3829 SER A C 1
ATOM 8562 O O . SER B 2 3829 ? 145.504 156.39 108.395 1 88.59 3829 SER A O 1
ATOM 8565 N N . ASP B 2 3830 ? 145.432 158.412 109.384 1 86.12 3830 ASP A N 1
ATOM 8566 C CA . ASP B 2 3830 ? 144.581 157.95 110.472 1 91.16 3830 ASP A CA 1
ATOM 8567 C C . ASP B 2 3830 ? 143.141 157.729 110.033 1 95.44 3830 ASP A C 1
ATOM 8568 O O . ASP B 2 3830 ? 142.362 157.146 110.794 1 96.21 3830 ASP A O 1
ATOM 8573 N N . GLU B 2 3831 ? 142.773 158.182 108.839 1 93.13 3831 GLU A N 1
ATOM 8574 C CA . GLU B 2 3831 ? 141.429 158.009 108.312 1 91.1 3831 GLU A CA 1
ATOM 8575 C C . GLU B 2 3831 ? 141.386 157.254 106.994 1 90.57 3831 GLU A C 1
ATOM 8576 O O . GLU B 2 3831 ? 140.32 156.763 106.618 1 98.12 3831 GLU A O 1
ATOM 8582 N N . SER B 2 3832 ? 142.511 157.144 106.286 1 91.46 3832 SER A N 1
ATOM 8583 C CA . SER B 2 3832 ? 142.525 156.545 104.957 1 96.09 3832 SER A CA 1
ATOM 8584 C C . SER B 2 3832 ? 142.248 155.048 104.97 1 96.62 3832 SER A C 1
ATOM 8585 O O . SER B 2 3832 ? 141.973 154.482 103.907 1 98.8 3832 SER A O 1
ATOM 8588 N N . ALA B 2 3833 ? 142.313 154.394 106.128 1 97.39 3833 ALA A N 1
ATOM 8589 C CA . ALA B 2 3833 ? 142.008 152.967 106.232 1 98.6 3833 ALA A CA 1
ATOM 8590 C C . ALA B 2 3833 ? 141.151 152.765 107.477 1 99.43 3833 ALA A C 1
ATOM 8591 O O . ALA B 2 3833 ? 141.676 152.509 108.564 1 102.57 3833 ALA A O 1
ATOM 8593 N N . CYS B 2 3834 ? 139.838 152.875 107.311 1 104.34 3834 CYS A N 1
ATOM 8594 C CA . CYS B 2 3834 ? 138.892 152.695 108.4 1 107.65 3834 CYS A CA 1
ATOM 8595 C C . CYS B 2 3834 ? 137.646 152.025 107.847 1 106.92 3834 CYS A C 1
ATOM 8596 O O . CYS B 2 3834 ? 137.338 152.165 106.657 1 105.69 3834 CYS A O 1
ATOM 8599 N N . PRO B 2 3835 ? 136.911 151.288 108.678 1 102.77 3835 PRO A N 1
ATOM 8600 C CA . PRO B 2 3835 ? 135.661 150.68 108.213 1 99.42 3835 PRO A CA 1
ATOM 8601 C C . PRO B 2 3835 ? 134.582 151.731 107.997 1 100.15 3835 PRO A C 1
ATOM 8602 O O . PRO B 2 3835 ? 134.688 152.874 108.446 1 103.24 3835 PRO A O 1
ATOM 8606 N N . THR B 2 3836 ? 133.524 151.32 107.282 1 101.84 3836 THR A N 1
ATOM 8607 C CA . THR B 2 3836 ? 132.397 152.242 106.957 1 105.56 3836 THR A CA 1
ATOM 8608 C C . THR B 2 3836 ? 131.685 152.668 108.241 1 104.88 3836 THR A C 1
ATOM 8609 O O . THR B 2 3836 ? 131.244 151.787 108.993 1 104.23 3836 THR A O 1
ATOM 8613 N N . ARG B 2 3837 ? 131.576 153.974 108.474 1 100.24 3837 ARG A N 1
ATOM 8614 C CA . ARG B 2 3837 ? 130.993 154.471 109.744 1 100 3837 ARG A CA 1
ATOM 8615 C C . ARG B 2 3837 ? 129.492 154.189 109.779 1 104.36 3837 ARG A C 1
ATOM 8616 O O . ARG B 2 3837 ? 129.022 153.695 110.82 1 103.96 3837 ARG A O 1
ATOM 8624 N N . PHE B 2 3838 ? 128.777 154.489 108.689 1 106.09 3838 PHE A N 1
ATOM 8625 C CA . PHE B 2 3838 ? 127.295 154.336 108.682 1 102.44 3838 PHE A CA 1
ATOM 8626 C C . PHE B 2 3838 ? 126.905 153.069 107.921 1 103.93 3838 PHE A C 1
ATOM 8627 O O . PHE B 2 3838 ? 127.655 152.656 107.016 1 104.32 3838 PHE A O 1
ATOM 8635 N N . PRO B 2 3839 ? 125.756 152.438 108.243 1 103.54 3839 PRO A N 1
ATOM 8636 C CA . PRO B 2 3839 ? 125.364 151.177 107.609 1 103.33 3839 PRO A CA 1
ATOM 8637 C C . PRO B 2 3839 ? 125.41 151.243 106.078 1 102.9 3839 PRO A C 1
ATOM 8638 O O . PRO B 2 3839 ? 126.197 150.528 105.497 1 105.03 3839 PRO A O 1
ATOM 8642 N N . ASN B 2 3840 ? 124.577 152.085 105.471 1 97.08 3840 ASN A N 1
ATOM 8643 C CA . ASN B 2 3840 ? 124.504 152.175 104.018 1 98.76 3840 ASN A CA 1
ATOM 8644 C C . ASN B 2 3840 ? 125.821 152.614 103.386 1 100.33 3840 ASN A C 1
ATOM 8645 O O . ASN B 2 3840 ? 125.826 153.068 102.235 1 99.92 3840 ASN A O 1
ATOM 8650 N N . GLY B 2 3841 ? 126.95 152.396 104.069 1 105.55 3841 GLY A N 1
ATOM 8651 C CA . GLY B 2 3841 ? 128.257 152.609 103.41 1 105.58 3841 GLY A CA 1
ATOM 8652 C C . GLY B 2 3841 ? 128.914 153.956 103.614 1 107.65 3841 GLY A C 1
ATOM 8653 O O . GLY B 2 3841 ? 130.127 154.055 103.358 1 109.06 3841 GLY A O 1
ATOM 8654 N N . THR B 2 3842 ? 128.168 154.96 104.049 1 99.39 3842 THR A N 1
ATOM 8655 C CA . THR B 2 3842 ? 128.744 156.289 104.152 1 98.94 3842 THR A CA 1
ATOM 8656 C C . THR B 2 3842 ? 129.637 156.393 105.385 1 100.23 3842 THR A C 1
ATOM 8657 O O . THR B 2 3842 ? 129.423 155.729 106.403 1 98.04 3842 THR A O 1
ATOM 8661 N N . TYR B 2 3843 ? 130.651 157.25 105.281 1 103.17 3843 TYR A N 1
ATOM 8662 C CA . TYR B 2 3843 ? 131.595 157.476 106.368 1 102.51 3843 TYR A CA 1
ATOM 8663 C C . TYR B 2 3843 ? 131.277 158.715 107.187 1 103.54 3843 TYR A C 1
ATOM 8664 O O . TYR B 2 3843 ? 131.628 158.769 108.37 1 102.81 3843 TYR A O 1
ATOM 8673 N N . CYS B 2 3844 ? 130.618 159.704 106.591 1 100.69 3844 CYS A N 1
ATOM 8674 C CA . CYS B 2 3844 ? 130.282 160.942 107.267 1 99.05 3844 CYS A CA 1
ATOM 8675 C C . CYS B 2 3844 ? 128.775 161.16 107.261 1 99.06 3844 CYS A C 1
ATOM 8676 O O . CYS B 2 3844 ? 128.073 160.662 106.375 1 99.48 3844 CYS A O 1
ATOM 8679 N N . PRO B 2 3845 ? 128.217 161.882 108.258 1 94.02 3845 PRO A N 1
ATOM 8680 C CA . PRO B 2 3845 ? 126.803 162.21 108.224 1 94.4 3845 PRO A CA 1
ATOM 8681 C C . PRO B 2 3845 ? 126.647 163.147 107.024 1 96.5 3845 PRO A C 1
ATOM 8682 O O . PRO B 2 3845 ? 127.634 163.732 106.616 1 97.22 3845 PRO A O 1
ATOM 8686 N N . ALA B 2 3846 ? 125.435 163.283 106.492 1 97.65 3846 ALA A N 1
ATOM 8687 C CA . ALA B 2 3846 ? 125.273 164.099 105.27 1 98.82 3846 ALA A CA 1
ATOM 8688 C C . ALA B 2 3846 ? 125.743 165.53 105.538 1 98.41 3846 ALA A C 1
ATOM 8689 O O . ALA B 2 3846 ? 126.389 166.106 104.648 1 100.33 3846 ALA A O 1
ATOM 8691 N N . ALA B 2 3847 ? 125.441 166.076 106.717 1 88.55 3847 ALA A N 1
ATOM 8692 C CA . ALA B 2 3847 ? 125.785 167.491 106.985 1 90.53 3847 ALA A CA 1
ATOM 8693 C C . ALA B 2 3847 ? 127.253 167.736 106.626 1 92.55 3847 ALA A C 1
ATOM 8694 O O . ALA B 2 3847 ? 127.524 168.718 105.915 1 92.74 3847 ALA A O 1
ATOM 8696 N N . MET B 2 3848 ? 128.156 166.866 107.083 1 93.2 3848 MET A N 1
ATOM 8697 C CA . MET B 2 3848 ? 129.589 167.012 106.717 1 93.09 3848 MET A CA 1
ATOM 8698 C C . MET B 2 3848 ? 129.794 166.542 105.274 1 96.1 3848 MET A C 1
ATOM 8699 O O . MET B 2 3848 ? 128.952 165.773 104.786 1 95.78 3848 MET A O 1
ATOM 8704 N N . PHE B 2 3849 ? 130.86 167.004 104.617 1 96.49 3849 PHE A N 1
ATOM 8705 C CA . PHE B 2 3849 ? 131.182 166.538 103.247 1 93.31 3849 PHE A CA 1
ATOM 8706 C C . PHE B 2 3849 ? 132.095 165.324 103.383 1 96.75 3849 PHE A C 1
ATOM 8707 O O . PHE B 2 3849 ? 132.675 165.144 104.47 1 98.1 3849 PHE A O 1
ATOM 8715 N N . GLU B 2 3850 ? 132.203 164.506 102.337 1 99.95 3850 GLU A N 1
ATOM 8716 C CA . GLU B 2 3850 ? 133.028 163.308 102.469 1 99.62 3850 GLU A CA 1
ATOM 8717 C C . GLU B 2 3850 ? 134.126 163.348 101.411 1 100.07 3850 GLU A C 1
ATOM 8718 O O . GLU B 2 3850 ? 133.868 163.099 100.229 1 97.5 3850 GLU A O 1
ATOM 8724 N N . CYS B 2 3851 ? 135.349 163.665 101.835 1 102.85 3851 CYS A N 1
ATOM 8725 C CA . CYS B 2 3851 ? 136.489 163.577 100.933 1 102.18 3851 CYS A CA 1
ATOM 8726 C C . CYS B 2 3851 ? 136.712 162.121 100.54 1 102.63 3851 CYS A C 1
ATOM 8727 O O . CYS B 2 3851 ? 136.432 161.198 101.31 1 100.95 3851 CYS A O 1
ATOM 8730 N N . LYS B 2 3852 ? 137.22 161.916 99.322 1 106.6 3852 LYS A N 1
ATOM 8731 C CA . LYS B 2 3852 ? 137.361 160.561 98.797 1 105.88 3852 LYS A CA 1
ATOM 8732 C C . LYS B 2 3852 ? 138.331 159.715 99.611 1 101.29 3852 LYS A C 1
ATOM 8733 O O . LYS B 2 3852 ? 138.297 158.484 99.508 1 98.45 3852 LYS A O 1
ATOM 8739 N N . ASN B 2 3853 ? 139.187 160.337 100.417 1 93.8 3853 ASN A N 1
ATOM 8740 C CA . ASN B 2 3853 ? 140.063 159.6 101.317 1 95.26 3853 ASN A CA 1
ATOM 8741 C C . ASN B 2 3853 ? 139.422 159.324 102.673 1 92.98 3853 ASN A C 1
ATOM 8742 O O . ASN B 2 3853 ? 140.148 159.131 103.654 1 94.33 3853 ASN A O 1
ATOM 8747 N N . HIS B 2 3854 ? 138.089 159.318 102.745 1 95.52 3854 HIS A N 1
ATOM 8748 C CA . HIS B 2 3854 ? 137.303 159.016 103.94 1 96.77 3854 HIS A CA 1
ATOM 8749 C C . HIS B 2 3854 ? 137.451 160.061 105.037 1 99.86 3854 HIS A C 1
ATOM 8750 O O . HIS B 2 3854 ? 137.168 159.764 106.204 1 101.78 3854 HIS A O 1
ATOM 8757 N N . VAL B 2 3855 ? 137.888 161.275 104.704 1 95.75 3855 VAL A N 1
ATOM 8758 C CA . VAL B 2 3855 ? 138.002 162.329 105.704 1 93.6 3855 VAL A CA 1
ATOM 8759 C C . VAL B 2 3855 ? 136.693 163.102 105.79 1 94.87 3855 VAL A C 1
ATOM 8760 O O . VAL B 2 3855 ? 136.131 163.529 104.773 1 96.12 3855 VAL A O 1
ATOM 8764 N N . CYS B 2 3856 ? 136.196 163.28 107.009 1 107.32 3856 CYS A N 1
ATOM 8765 C CA . CYS B 2 3856 ? 135.007 164.081 107.261 1 108.82 3856 CYS A CA 1
ATOM 8766 C C . CYS B 2 3856 ? 135.389 165.555 107.284 1 107.61 3856 CYS A C 1
ATOM 8767 O O . CYS B 2 3856 ? 136.454 165.922 107.786 1 111.95 3856 CYS A O 1
ATOM 8770 N N . ILE B 2 3857 ? 134.516 166.399 106.736 1 99.88 3857 ILE A N 1
ATOM 8771 C CA . ILE B 2 3857 ? 134.79 167.825 106.608 1 98.54 3857 ILE A CA 1
ATOM 8772 C C . ILE B 2 3857 ? 133.481 168.597 106.686 1 105.07 3857 ILE A C 1
ATOM 8773 O O . ILE B 2 3857 ? 132.467 168.194 106.11 1 106.69 3857 ILE A O 1
ATOM 8778 N N . GLN B 2 3858 ? 133.512 169.721 107.404 1 106.06 3858 GLN A N 1
ATOM 8779 C CA . GLN B 2 3858 ? 132.361 170.613 107.475 1 99.69 3858 GLN A CA 1
ATOM 8780 C C . GLN B 2 3858 ? 131.896 170.999 106.078 1 98.9 3858 GLN A C 1
ATOM 8781 O O . GLN B 2 3858 ? 132.708 171.164 105.163 1 103.93 3858 GLN A O 1
ATOM 8787 N N . SER B 2 3859 ? 130.586 171.093 105.89 1 90.73 3859 SER A N 1
ATOM 8788 C CA . SER B 2 3859 ? 130.084 171.332 104.514 1 94.56 3859 SER A CA 1
ATOM 8789 C C . SER B 2 3859 ? 130.505 172.708 103.982 1 95.51 3859 SER A C 1
ATOM 8790 O O . SER B 2 3859 ? 130.855 172.773 102.793 1 90.42 3859 SER A O 1
ATOM 8793 N N . PHE B 2 3860 ? 130.509 173.76 104.813 1 102.82 3860 PHE A N 1
ATOM 8794 C CA . PHE B 2 3860 ? 130.784 175.085 104.266 1 101.83 3860 PHE A CA 1
ATOM 8795 C C . PHE B 2 3860 ? 132.26 175.307 103.956 1 104.81 3860 PHE A C 1
ATOM 8796 O O . PHE B 2 3860 ? 132.606 176.351 103.394 1 107.56 3860 PHE A O 1
ATOM 8804 N N . TRP B 2 3861 ? 133.131 174.355 104.301 1 101.6 3861 TRP A N 1
ATOM 8805 C CA . TRP B 2 3861 ? 134.536 174.444 103.919 1 99.6 3861 TRP A CA 1
ATOM 8806 C C . TRP B 2 3861 ? 134.756 174.148 102.441 1 104.34 3861 TRP A C 1
ATOM 8807 O O . TRP B 2 3861 ? 135.897 174.222 101.974 1 110.45 3861 TRP A O 1
ATOM 8818 N N . ILE B 2 3862 ? 133.696 173.815 101.702 1 101.37 3862 ILE A N 1
ATOM 8819 C CA . ILE B 2 3862 ? 133.849 173.303 100.344 1 99.97 3862 ILE A CA 1
ATOM 8820 C C . ILE B 2 3862 ? 134.462 174.374 99.451 1 101.71 3862 ILE A C 1
ATOM 8821 O O . ILE B 2 3862 ? 133.893 175.456 99.263 1 101.53 3862 ILE A O 1
ATOM 8826 N N . CYS B 2 3863 ? 135.642 174.073 9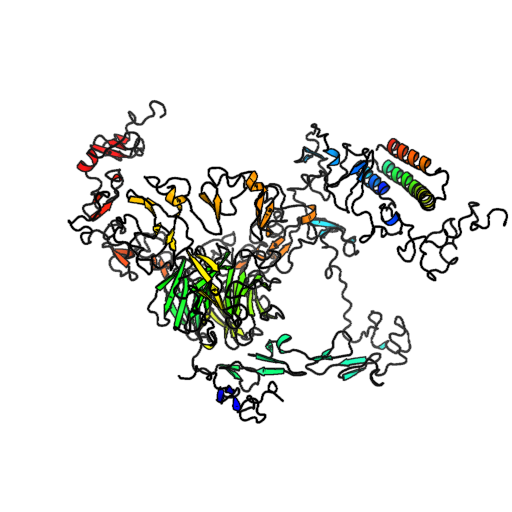8.905 1 123.14 3863 CYS A N 1
ATOM 8827 C CA . CYS B 2 3863 ? 136.335 174.918 97.93 1 124.01 3863 CYS A CA 1
ATOM 8828 C C . CYS B 2 3863 ? 136.444 176.37 98.388 1 123.72 3863 CYS A C 1
ATOM 8829 O O . CYS B 2 3863 ? 136.266 177.296 97.59 1 122.96 3863 CYS A O 1
ATOM 8832 N N . ASP B 2 3864 ? 136.729 176.588 99.669 1 121.35 3864 ASP A N 1
ATOM 8833 C CA . ASP B 2 3864 ? 136.909 177.942 100.175 1 120.16 3864 ASP A CA 1
ATOM 8834 C C . ASP B 2 3864 ? 138.306 178.485 99.919 1 123.24 3864 ASP A C 1
ATOM 8835 O O . ASP B 2 3864 ? 138.626 179.577 100.402 1 125.28 3864 ASP A O 1
ATOM 8840 N N . GLY B 2 3865 ? 139.137 177.756 99.176 1 120.36 3865 GLY A N 1
ATOM 8841 C CA . GLY B 2 3865 ? 140.516 178.127 98.956 1 118.7 3865 GLY A CA 1
ATOM 8842 C C . GLY B 2 3865 ? 141.501 177.461 99.889 1 118.71 3865 GLY A C 1
ATOM 8843 O O . GLY B 2 3865 ? 142.693 177.397 99.564 1 121.28 3865 GLY A O 1
ATOM 8844 N N . GLU B 2 3866 ? 141.043 176.963 101.034 1 115.82 3866 GLU A N 1
ATOM 8845 C CA . GLU B 2 3866 ? 141.898 176.216 101.942 1 117.36 3866 GLU A CA 1
ATOM 8846 C C . GLU B 2 3866 ? 141.942 174.755 101.516 1 118.98 3866 GLU A C 1
ATOM 8847 O O . GLU B 2 3866 ? 140.9 174.148 101.253 1 119.52 3866 GLU A O 1
ATOM 8853 N N . ASN B 2 3867 ? 143.147 174.19 101.444 1 110.42 3867 ASN A N 1
ATOM 8854 C CA . ASN B 2 3867 ? 143.308 172.771 101.132 1 108.31 3867 ASN A CA 1
ATOM 8855 C C . ASN B 2 3867 ? 142.922 171.979 102.378 1 108.48 3867 ASN A C 1
ATOM 8856 O O . ASN B 2 3867 ? 143.753 171.608 103.211 1 110.89 3867 ASN A O 1
ATOM 8861 N N . ASP B 2 3868 ? 141.621 171.719 102.502 1 106.11 3868 ASP A N 1
ATOM 8862 C CA . ASP B 2 3868 ? 141.064 171.149 103.721 1 103.56 3868 ASP A CA 1
ATOM 8863 C C . ASP B 2 3868 ? 141.141 169.628 103.748 1 101.5 3868 ASP A C 1
ATOM 8864 O O . ASP B 2 3868 ? 141.622 169.055 104.731 1 101.84 3868 ASP A O 1
ATOM 8869 N N . CYS B 2 3869 ? 140.672 168.954 102.701 1 104.49 3869 CYS A N 1
ATOM 8870 C CA . CYS B 2 3869 ? 140.941 167.53 102.572 1 106.71 3869 CYS A CA 1
ATOM 8871 C C . CYS B 2 3869 ? 142.383 167.344 102.124 1 106.76 3869 CYS A C 1
ATOM 8872 O O . CYS B 2 3869 ? 142.791 167.873 101.086 1 107.54 3869 CYS A O 1
ATOM 8875 N N . VAL B 2 3870 ? 143.163 166.603 102.916 1 101.8 3870 VAL A N 1
ATOM 8876 C CA . VAL B 2 3870 ? 144.562 166.382 102.569 1 103.41 3870 VAL A CA 1
ATOM 8877 C C . VAL B 2 3870 ? 144.689 165.664 101.233 1 103.19 3870 VAL A C 1
ATOM 8878 O O . VAL B 2 3870 ? 145.688 165.84 100.527 1 104.29 3870 VAL A O 1
ATOM 8882 N N . ASP B 2 3871 ? 143.692 164.866 100.865 1 102.54 3871 ASP A N 1
ATOM 8883 C CA . ASP B 2 3871 ? 143.594 164.283 99.537 1 104.69 3871 ASP A CA 1
ATOM 8884 C C . ASP B 2 3871 ? 143.462 165.353 98.459 1 105.62 3871 ASP A C 1
ATOM 8885 O O . ASP B 2 3871 ? 144.111 165.25 97.413 1 106.65 3871 ASP A O 1
ATOM 8890 N N . GLY B 2 3872 ? 142.679 166.4 98.714 1 108.39 3872 GLY A N 1
ATOM 8891 C CA . GLY B 2 3872 ? 142.361 167.39 97.71 1 108.38 3872 GLY A CA 1
ATOM 8892 C C . GLY B 2 3872 ? 140.976 167.28 97.12 1 110.53 3872 GLY A C 1
ATOM 8893 O O . GLY B 2 3872 ? 140.676 167.995 96.157 1 113.63 3872 GLY A O 1
ATOM 8894 N N . SER B 2 3873 ? 140.117 166.411 97.662 1 112.25 3873 SER A N 1
ATOM 8895 C CA . SER B 2 3873 ? 138.757 166.282 97.149 1 113.41 3873 SER A CA 1
ATOM 8896 C C . SER B 2 3873 ? 137.917 167.514 97.458 1 112.76 3873 SER A C 1
ATOM 8897 O O . SER B 2 3873 ? 136.799 167.65 96.948 1 113.38 3873 SER A O 1
ATOM 8900 N N . ASP B 2 3874 ? 138.433 168.416 98.293 1 110.78 3874 ASP A N 1
ATOM 8901 C CA . ASP B 2 3874 ? 137.688 169.614 98.656 1 110 3874 ASP A CA 1
ATOM 8902 C C . ASP B 2 3874 ? 137.67 170.638 97.525 1 112.66 3874 ASP A C 1
ATOM 8903 O O . ASP B 2 3874 ? 136.784 171.498 97.48 1 117.05 3874 ASP A O 1
ATOM 8908 N N . GLU B 2 3875 ? 138.61 170.548 96.583 1 118.25 3875 GLU A N 1
ATOM 8909 C CA . GLU B 2 3875 ? 138.831 171.621 95.619 1 119.44 3875 GLU A CA 1
ATOM 8910 C C . GLU B 2 3875 ? 138.583 171.203 94.17 1 121.33 3875 GLU A C 1
ATOM 8911 O O . GLU B 2 3875 ? 139.245 171.718 93.264 1 120.57 3875 GLU A O 1
ATOM 8917 N N . GLU B 2 3876 ? 137.647 170.288 93.924 1 125.03 3876 GLU A N 1
ATOM 8918 C CA . GLU B 2 3876 ? 137.282 169.948 92.552 1 124.19 3876 GLU A CA 1
ATOM 8919 C C . GLU B 2 3876 ? 136.4 171.03 91.941 1 126.64 3876 GLU A C 1
ATOM 8920 O O . GLU B 2 3876 ? 135.41 171.456 92.543 1 126.77 3876 GLU A O 1
ATOM 8926 N N . ILE B 2 3877 ? 136.751 171.444 90.72 1 131.14 3877 ILE A N 1
ATOM 8927 C CA . ILE B 2 3877 ? 136.129 172.612 90.1 1 130.84 3877 ILE A CA 1
ATOM 8928 C C . ILE B 2 3877 ? 134.632 172.399 89.905 1 131.37 3877 ILE A C 1
ATOM 8929 O O . ILE B 2 3877 ? 133.835 173.335 90.048 1 131.64 3877 ILE A O 1
ATOM 8934 N N . HIS B 2 3878 ? 134.225 171.171 89.571 1 129.96 3878 HIS A N 1
ATOM 8935 C CA . HIS B 2 3878 ? 132.805 170.903 89.371 1 128.43 3878 HIS A CA 1
ATOM 8936 C C . HIS B 2 3878 ? 132.014 171.12 90.652 1 127.61 3878 HIS A C 1
ATOM 8937 O O . HIS B 2 3878 ? 130.88 171.611 90.605 1 128.11 3878 HIS A O 1
ATOM 8944 N N . LEU B 2 3879 ? 132.588 170.764 91.802 1 126.21 3879 LEU A N 1
ATOM 8945 C CA . LEU B 2 3879 ? 131.967 171.121 93.073 1 128.16 3879 LEU A CA 1
ATOM 8946 C C . LEU B 2 3879 ? 132.068 172.619 93.328 1 130.59 3879 LEU A C 1
ATOM 8947 O O . LEU B 2 3879 ? 131.119 173.238 93.82 1 130.31 3879 LEU A O 1
ATOM 8952 N N . CYS B 2 3880 ? 133.209 173.222 92.979 1 134.99 3880 CYS A N 1
ATOM 8953 C CA . CYS B 2 3880 ? 133.444 174.63 93.289 1 134.23 3880 CYS A CA 1
ATOM 8954 C C . CYS B 2 3880 ? 132.42 175.538 92.622 1 134.03 3880 CYS A C 1
ATOM 8955 O O . CYS B 2 3880 ? 131.956 176.512 93.225 1 130.74 3880 CYS A O 1
ATOM 8958 N N . PHE B 2 3881 ? 132.065 175.241 91.372 1 139.42 3881 PHE A N 1
ATOM 8959 C CA . PHE B 2 3881 ? 131.227 176.158 90.606 1 138.59 3881 PHE A CA 1
ATOM 8960 C C . PHE B 2 3881 ? 129.822 176.278 91.189 1 138.51 3881 PHE A C 1
ATOM 8961 O O . PHE B 2 3881 ? 129.219 177.355 91.124 1 138.56 3881 PHE A O 1
ATOM 8969 N N . ASN B 2 3882 ? 129.29 175.202 91.763 1 131.42 3882 ASN A N 1
ATOM 8970 C CA . ASN B 2 3882 ? 127.902 175.17 92.209 1 130.9 3882 ASN A CA 1
ATOM 8971 C C . ASN B 2 3882 ? 127.718 175.564 93.671 1 131.46 3882 ASN A C 1
ATOM 8972 O O . ASN B 2 3882 ? 126.583 175.554 94.158 1 127.8 3882 ASN A O 1
ATOM 8977 N N . ILE B 2 3883 ? 128.787 175.905 94.377 1 139.63 3883 ILE A N 1
ATOM 8978 C CA . ILE B 2 3883 ? 128.652 176.337 95.774 1 138.03 3883 ILE A CA 1
ATOM 8979 C C . ILE B 2 3883 ? 128.044 177.735 95.809 1 137.09 3883 ILE A C 1
ATOM 8980 O O . ILE B 2 3883 ? 128.515 178.628 95.083 1 137.76 3883 ILE A O 1
ATOM 8985 N N . PRO B 2 3884 ? 127.009 177.977 96.613 1 144.21 3884 PRO A N 1
ATOM 8986 C CA . PRO B 2 3884 ? 126.474 179.34 96.719 1 145.31 3884 PRO A CA 1
ATOM 8987 C C . PRO B 2 3884 ? 127.515 180.287 97.296 1 146 3884 PRO A C 1
ATOM 8988 O O . PRO B 2 3884 ? 128.29 179.923 98.183 1 147.53 3884 PRO A O 1
ATOM 8992 N N . CYS B 2 3885 ? 127.526 181.513 96.781 1 147.99 3885 CYS A N 1
ATOM 8993 C CA . CYS B 2 3885 ? 128.545 182.49 97.126 1 149.3 3885 CYS A CA 1
ATOM 8994 C C . CYS B 2 3885 ? 127.901 183.861 97.261 1 149.92 3885 CYS A C 1
ATOM 8995 O O . CYS B 2 3885 ? 126.765 184.082 96.835 1 149.35 3885 CYS A O 1
ATOM 8998 N N . GLU B 2 3886 ? 128.646 184.784 97.866 1 155.87 3886 GLU A N 1
ATOM 8999 C CA . GLU B 2 3886 ? 128.193 186.165 98.011 1 155.19 3886 GLU A CA 1
ATOM 9000 C C . GLU B 2 3886 ? 129.412 187.065 97.909 1 154.47 3886 GLU A C 1
ATOM 9001 O O . GLU B 2 3886 ? 130.411 186.824 98.595 1 155.53 3886 GLU A O 1
ATOM 9007 N N . SER B 2 3887 ? 129.326 188.1 97.068 1 151.56 3887 SER A N 1
ATOM 9008 C CA . SER B 2 3887 ? 130.486 188.924 96.71 1 152.58 3887 SER A CA 1
ATOM 9009 C C . SER B 2 3887 ? 131.274 189.474 97.895 1 152.65 3887 SER A C 1
ATOM 9010 O O . SER B 2 3887 ? 132.51 189.402 97.858 1 151.51 3887 SER A O 1
ATOM 9013 N N . PRO B 2 3888 ? 130.663 190.032 98.947 1 151.14 3888 PRO A N 1
ATOM 9014 C CA . PRO B 2 3888 ? 131.473 190.494 100.087 1 149.96 3888 PRO A CA 1
ATOM 9015 C C . PRO B 2 3888 ? 132.219 189.381 100.802 1 150.96 3888 PRO A C 1
ATOM 9016 O O . PRO B 2 3888 ? 133.208 189.664 101.489 1 151.06 3888 PRO A O 1
ATOM 9020 N N . GLN B 2 3889 ? 131.785 188.131 100.669 1 158.32 3889 GLN A N 1
ATOM 9021 C CA . GLN B 2 3889 ? 132.419 187.015 101.361 1 158.92 3889 GLN A CA 1
ATOM 9022 C C . GLN B 2 3889 ? 133.083 186.019 100.426 1 159.2 3889 GLN A C 1
ATOM 9023 O O . GLN B 2 3889 ? 134.212 185.596 100.689 1 158.08 3889 GLN A O 1
ATOM 9029 N N . ARG B 2 3890 ? 132.415 185.622 99.345 1 151.71 3890 ARG A N 1
ATOM 9030 C CA . ARG B 2 3890 ? 132.998 184.706 98.374 1 150.05 3890 ARG A CA 1
ATOM 9031 C C . ARG B 2 3890 ? 132.572 185.123 96.976 1 148.77 3890 ARG A C 1
ATOM 9032 O O . ARG B 2 3890 ? 131.379 185.163 96.669 1 147.86 3890 ARG A O 1
ATOM 9040 N N . PHE B 2 3891 ? 133.555 185.411 96.126 1 146.62 3891 PHE A N 1
ATOM 9041 C CA . PHE B 2 3891 ? 133.288 185.855 94.767 1 147.22 3891 PHE A CA 1
ATOM 9042 C C . PHE B 2 3891 ? 133.925 184.885 93.785 1 148.17 3891 PHE A C 1
ATOM 9043 O O . PHE B 2 3891 ? 134.917 184.221 94.095 1 149.48 3891 PHE A O 1
ATOM 9051 N N . ARG B 2 3892 ? 133.339 184.812 92.594 1 144.14 3892 ARG A N 1
ATOM 9052 C CA . ARG B 2 3892 ? 133.786 183.873 91.574 1 145.28 3892 ARG A CA 1
ATOM 9053 C C . ARG B 2 3892 ? 134.993 184.427 90.825 1 144.97 3892 ARG A C 1
ATOM 9054 O O . ARG B 2 3892 ? 134.958 185.557 90.326 1 141.98 3892 ARG A O 1
ATOM 9062 N N . CYS B 2 3893 ? 136.06 183.637 90.751 1 150.99 3893 CYS A N 1
ATOM 9063 C CA . CYS B 2 3893 ? 137.136 183.919 89.814 1 151.51 3893 CYS A CA 1
ATOM 9064 C C . CYS B 2 3893 ? 136.786 183.337 88.45 1 151.22 3893 CYS A C 1
ATOM 9065 O O . CYS B 2 3893 ? 136.07 182.337 88.344 1 149.8 3893 CYS A O 1
ATOM 9068 N N . ASP B 2 3894 ? 137.308 183.969 87.401 1 155.94 3894 ASP A N 1
ATOM 9069 C CA . ASP B 2 3894 ? 136.931 183.639 86.031 1 155.57 3894 ASP A CA 1
ATOM 9070 C C . ASP B 2 3894 ? 137.298 182.217 85.624 1 154.1 3894 ASP A C 1
ATOM 9071 O O . ASP B 2 3894 ? 136.927 181.792 84.524 1 152.33 3894 ASP A O 1
ATOM 9076 N N . ASN B 2 3895 ? 138.01 181.474 86.468 1 148.05 3895 ASN A N 1
ATOM 9077 C CA . ASN B 2 3895 ? 138.237 180.053 86.247 1 149.02 3895 ASN A CA 1
ATOM 9078 C C . ASN B 2 3895 ? 137.182 179.179 86.92 1 150.55 3895 ASN A C 1
ATOM 9079 O O . ASN B 2 3895 ? 137.469 178.016 87.227 1 149.22 3895 ASN A O 1
ATOM 9084 N N . SER B 2 3896 ? 135.985 179.72 87.163 1 146.12 3896 SER A N 1
ATOM 9085 C CA . SER B 2 3896 ? 134.87 179.028 87.806 1 143.01 3896 SER A CA 1
ATOM 9086 C C . SER B 2 3896 ? 135.169 178.634 89.248 1 142.62 3896 SER A C 1
ATOM 9087 O O . SER B 2 3896 ? 134.497 177.759 89.802 1 144.18 3896 SER A O 1
ATOM 9090 N N . ARG B 2 3897 ? 136.156 179.266 89.876 1 138.87 3897 ARG A N 1
ATOM 9091 C CA . ARG B 2 3897 ? 136.519 178.985 91.259 1 137.87 3897 ARG A CA 1
ATOM 9092 C C . ARG B 2 3897 ? 136.107 180.165 92.129 1 137.6 3897 ARG A C 1
ATOM 9093 O O . ARG B 2 3897 ? 136.552 181.295 91.899 1 137.7 3897 ARG A O 1
ATOM 9101 N N . CYS B 2 3898 ? 135.265 179.903 93.129 1 144.8 3898 CYS A N 1
ATOM 9102 C CA . CYS B 2 3898 ? 134.768 180.959 94.009 1 146.81 3898 CYS A CA 1
ATOM 9103 C C . CYS B 2 3898 ? 135.835 181.253 95.06 1 146.26 3898 CYS A C 1
ATOM 9104 O O . CYS B 2 3898 ? 135.89 180.65 96.135 1 145.45 3898 CYS A O 1
ATOM 9107 N N . VAL B 2 3899 ? 136.704 182.209 94.726 1 149.25 3899 VAL A N 1
ATOM 9108 C CA . VAL B 2 3899 ? 137.784 182.592 95.624 1 150.69 3899 VAL A CA 1
ATOM 9109 C C . VAL B 2 3899 ? 137.208 183.273 96.859 1 150.75 3899 VAL A C 1
ATOM 9110 O O . VAL B 2 3899 ? 136.209 183.997 96.785 1 150 3899 VAL A O 1
ATOM 9114 N N . TYR B 2 3900 ? 137.836 183.022 98.007 1 152.21 3900 TYR A N 1
ATOM 9115 C CA . TYR B 2 3900 ? 137.455 183.69 99.242 1 152.14 3900 TYR A CA 1
ATOM 9116 C C . TYR B 2 3900 ? 137.581 185.201 99.084 1 154.28 3900 TYR A C 1
ATOM 9117 O O . TYR B 2 3900 ? 138.539 185.7 98.488 1 155.12 3900 TYR A O 1
ATOM 9126 N N . GLY B 2 3901 ? 136.601 185.93 99.622 1 158.21 3901 GLY A N 1
ATOM 9127 C CA . GLY B 2 3901 ? 136.561 187.373 99.453 1 157.75 3901 GLY A CA 1
ATOM 9128 C C . GLY B 2 3901 ? 137.698 188.115 100.124 1 159.46 3901 GLY A C 1
ATOM 9129 O O . GLY B 2 3901 ? 137.988 189.254 99.744 1 158.04 3901 GLY A O 1
ATOM 9130 N N . HIS B 2 3902 ? 138.35 187.497 101.111 1 161.37 3902 HIS A N 1
ATOM 9131 C CA . HIS B 2 3902 ? 139.481 188.137 101.771 1 159.55 3902 HIS A CA 1
ATOM 9132 C C . HIS B 2 3902 ? 140.734 188.131 100.906 1 159.66 3902 HIS A C 1
ATOM 9133 O O . HIS B 2 3902 ? 141.677 188.874 101.199 1 159.61 3902 HIS A O 1
ATOM 9140 N N . GLN B 2 3903 ? 140.764 187.318 99.852 1 165.56 3903 GLN A N 1
ATOM 9141 C CA . GLN B 2 3903 ? 141.925 187.189 98.984 1 165.3 3903 GLN A CA 1
ATOM 9142 C C . GLN B 2 3903 ? 141.837 188.063 97.74 1 164.9 3903 GLN A C 1
ATOM 9143 O O . GLN B 2 3903 ? 142.48 187.752 96.733 1 164.67 3903 GLN A O 1
ATOM 9149 N N . LEU B 2 3904 ? 141.057 189.137 97.785 1 167.62 3904 LEU A N 1
ATOM 9150 C CA . LEU B 2 3904 ? 140.871 190.004 96.633 1 168.08 3904 LEU A CA 1
ATOM 9151 C C . LEU B 2 3904 ? 141.583 191.333 96.88 1 168.93 3904 LEU A C 1
ATOM 9152 O O . LEU B 2 3904 ? 141.437 191.945 97.941 1 168.59 3904 LEU A O 1
ATOM 9157 N N . CYS B 2 3905 ? 142.369 191.77 95.889 1 179.67 3905 CYS A N 1
ATOM 9158 C CA . CYS B 2 3905 ? 143.391 192.808 96.086 1 179.83 3905 CYS A CA 1
ATOM 9159 C C . CYS B 2 3905 ? 144.379 192.443 97.193 1 180.19 3905 CYS A C 1
ATOM 9160 O O . CYS B 2 3905 ? 144.801 193.312 97.963 1 180.1 3905 CYS A O 1
ATOM 9163 N N . ASN B 2 3906 ? 144.763 191.172 97.294 1 177.28 3906 ASN A N 1
ATOM 9164 C CA . ASN B 2 3906 ? 145.771 190.757 98.261 1 176.49 3906 ASN A CA 1
ATOM 9165 C C . ASN B 2 3906 ? 147.165 190.628 97.656 1 177.18 3906 ASN A C 1
ATOM 9166 O O . ASN B 2 3906 ? 148.125 190.388 98.395 1 177.99 3906 ASN A O 1
ATOM 9171 N N . GLY B 2 3907 ? 147.301 190.781 96.339 1 173.95 3907 GLY A N 1
ATOM 9172 C CA . GLY B 2 3907 ? 148.582 190.646 95.68 1 172.29 3907 GLY A CA 1
ATOM 9173 C C . GLY B 2 3907 ? 149.011 189.226 95.384 1 172.28 3907 GLY A C 1
ATOM 9174 O O . GLY B 2 3907 ? 150.096 189.031 94.822 1 172.33 3907 GLY A O 1
ATOM 9175 N N . VAL B 2 3908 ? 148.199 188.232 95.733 1 171.64 3908 VAL A N 1
ATOM 9176 C CA . VAL B 2 3908 ? 148.555 186.825 95.591 1 171.97 3908 VAL A CA 1
ATOM 9177 C C . VAL B 2 3908 ? 147.617 186.179 94.582 1 172.71 3908 VAL A C 1
ATOM 9178 O O . VAL B 2 3908 ? 146.4 186.396 94.621 1 173.56 3908 VAL A O 1
ATOM 9182 N N . ASP B 2 3909 ? 148.187 185.382 93.677 1 165.11 3909 ASP A N 1
ATOM 9183 C CA . ASP B 2 3909 ? 147.414 184.689 92.646 1 165.16 3909 ASP A CA 1
ATOM 9184 C C . ASP B 2 3909 ? 146.745 183.466 93.266 1 164.39 3909 ASP A C 1
ATOM 9185 O O . ASP B 2 3909 ? 147.182 182.323 93.107 1 164.79 3909 ASP A O 1
ATOM 9190 N N . ASP B 2 3910 ? 145.656 183.716 93.994 1 159.42 3910 ASP A N 1
ATOM 9191 C CA . ASP B 2 3910 ? 144.863 182.614 94.522 1 157.9 3910 ASP A CA 1
ATOM 9192 C C . ASP B 2 3910 ? 144.166 181.823 93.422 1 157.81 3910 ASP A C 1
ATOM 9193 O O . ASP B 2 3910 ? 143.91 180.629 93.609 1 157.11 3910 ASP A O 1
ATOM 9198 N N . CYS B 2 3911 ? 143.86 182.454 92.29 1 160.85 3911 CYS A N 1
ATOM 9199 C CA . CYS B 2 3911 ? 143.379 181.753 91.11 1 160.25 3911 CYS A CA 1
ATOM 9200 C C . CYS B 2 3911 ? 144.272 182.132 89.937 1 160.53 3911 CYS A C 1
ATOM 9201 O O . CYS B 2 3911 ? 144.823 183.234 89.887 1 160.44 3911 CYS A O 1
ATOM 9204 N N . GLY B 2 3912 ? 144.408 181.205 88.993 1 156.93 3912 GLY A N 1
ATOM 9205 C CA . GLY B 2 3912 ? 145.492 181.259 88.03 1 155.98 3912 GLY A CA 1
ATOM 9206 C C . GLY B 2 3912 ? 145.342 182.192 86.846 1 157.76 3912 GLY A C 1
ATOM 9207 O O . GLY B 2 3912 ? 145.785 181.858 85.743 1 157.32 3912 GLY A O 1
ATOM 9208 N N . ASP B 2 3913 ? 144.725 183.354 87.041 1 164.47 3913 ASP A N 1
ATOM 9209 C CA . ASP B 2 3913 ? 144.753 184.37 85.995 1 164.43 3913 ASP A CA 1
ATOM 9210 C C . ASP B 2 3913 ? 144.913 185.792 86.516 1 164.22 3913 ASP A C 1
ATOM 9211 O O . ASP B 2 3913 ? 144.9 186.721 85.705 1 164.32 3913 ASP A O 1
ATOM 9216 N N . GLY B 2 3914 ? 145.064 186.001 87.821 1 166.34 3914 GLY A N 1
ATOM 9217 C CA . GLY B 2 3914 ? 145.241 187.334 88.356 1 165.38 3914 GLY A CA 1
ATOM 9218 C C . GLY B 2 3914 ? 143.987 188.174 88.438 1 165.44 3914 GLY A C 1
ATOM 9219 O O . GLY B 2 3914 ? 144.087 189.375 88.713 1 165.21 3914 GLY A O 1
ATOM 9220 N N . SER B 2 3915 ? 142.81 187.589 88.204 1 167.98 3915 SER A N 1
ATOM 9221 C CA . SER B 2 3915 ? 141.569 188.347 88.321 1 168.3 3915 SER A CA 1
ATOM 9222 C C . SER B 2 3915 ? 141.323 188.826 89.744 1 167.06 3915 SER A C 1
ATOM 9223 O O . SER B 2 3915 ? 140.652 189.845 89.939 1 164.95 3915 SER A O 1
ATOM 9226 N N . ASP B 2 3916 ? 141.851 188.113 90.741 1 173.26 3916 ASP A N 1
ATOM 9227 C CA . ASP B 2 3916 ? 141.699 188.548 92.123 1 173.02 3916 ASP A CA 1
ATOM 9228 C C . ASP B 2 3916 ? 142.557 189.77 92.428 1 173.6 3916 ASP A C 1
ATOM 9229 O O . ASP B 2 3916 ? 142.37 190.412 93.467 1 172.71 3916 ASP A O 1
ATOM 9234 N N . GLU B 2 3917 ? 143.512 190.095 91.557 1 179.7 3917 GLU A N 1
ATOM 9235 C CA . GLU B 2 3917 ? 144.382 191.241 91.775 1 178.92 3917 GLU A CA 1
ATOM 9236 C C . GLU B 2 3917 ? 144.113 192.399 90.823 1 178.95 3917 GLU A C 1
ATOM 9237 O O . GLU B 2 3917 ? 144.788 193.429 90.926 1 177.8 3917 GLU A O 1
ATOM 9243 N N . LYS B 2 3918 ? 143.158 192.264 89.905 1 176 3918 LYS A N 1
ATOM 9244 C CA . LYS B 2 3918 ? 142.872 193.347 88.974 1 174.42 3918 LYS A CA 1
ATOM 9245 C C . LYS B 2 3918 ? 142.188 194.495 89.707 1 174.15 3918 LYS A C 1
ATOM 9246 O O . LYS B 2 3918 ? 141.247 194.284 90.477 1 174.57 3918 LYS A O 1
ATOM 9252 N N . GLU B 2 3919 ? 142.662 195.716 89.453 1 180.72 3919 GLU A N 1
ATOM 9253 C CA . GLU B 2 3919 ? 142.242 196.864 90.249 1 180.41 3919 GLU A CA 1
ATOM 9254 C C . GLU B 2 3919 ? 140.816 197.297 89.934 1 181.55 3919 GLU A C 1
ATOM 9255 O O . GLU B 2 3919 ? 140.21 198.039 90.714 1 182.46 3919 GLU A O 1
ATOM 9261 N N . GLU B 2 3920 ? 140.265 196.852 88.802 1 188.15 3920 GLU A N 1
ATOM 9262 C CA . GLU B 2 3920 ? 138.979 197.372 88.349 1 189.31 3920 GLU A CA 1
ATOM 9263 C C . GLU B 2 3920 ? 137.844 197.04 89.31 1 189.35 3920 GLU A C 1
ATOM 9264 O O . GLU B 2 3920 ? 136.904 197.831 89.453 1 188.86 3920 GLU A O 1
ATOM 9270 N N . HIS B 2 3921 ? 137.905 195.886 89.981 1 187.75 3921 HIS A N 1
ATOM 9271 C CA . HIS B 2 3921 ? 136.817 195.471 90.859 1 186.47 3921 HIS A CA 1
ATOM 9272 C C . HIS B 2 3921 ? 137.289 195.159 92.277 1 186.35 3921 HIS A C 1
ATOM 9273 O O . HIS B 2 3921 ? 136.594 194.45 93.011 1 185.28 3921 HIS A O 1
ATOM 9280 N N . CYS B 2 3922 ? 138.454 195.668 92.679 1 188.54 3922 CYS A N 1
ATOM 9281 C CA . CYS B 2 3922 ? 138.848 195.603 94.082 1 187.22 3922 CYS A CA 1
ATOM 9282 C C . CYS B 2 3922 ? 139.463 196.886 94.618 1 186.66 3922 CYS A C 1
ATOM 9283 O O . CYS B 2 3922 ? 139.808 196.924 95.803 1 185.31 3922 CYS A O 1
ATOM 9286 N N . ARG B 2 3923 ? 139.612 197.93 93.808 1 187.69 3923 ARG A N 1
ATOM 9287 C CA . ARG B 2 3923 ? 139.795 199.261 94.361 1 187.62 3923 ARG A CA 1
ATOM 9288 C C . ARG B 2 3923 ? 138.485 199.727 94.989 1 188.17 3923 ARG A C 1
ATOM 9289 O O . ARG B 2 3923 ? 137.427 199.122 94.801 1 188.71 3923 ARG A O 1
ATOM 9297 N N . LYS B 2 3924 ? 138.561 200.814 95.748 1 202.24 3924 LYS A N 1
ATOM 9298 C CA . LYS B 2 3924 ? 137.379 201.297 96.45 1 202.59 3924 LYS A CA 1
ATOM 9299 C C . LYS B 2 3924 ? 136.563 202.223 95.555 1 202.56 3924 LYS A C 1
ATOM 9300 O O . LYS B 2 3924 ? 137.027 203.316 95.207 1 202.09 3924 LYS A O 1
ATOM 9306 N N . PRO B 2 3925 ? 135.348 201.826 95.159 1 206.83 3925 PRO A N 1
ATOM 9307 C CA . PRO B 2 3925 ? 134.513 202.718 94.344 1 207.21 3925 PRO A CA 1
ATOM 9308 C C . PRO B 2 3925 ? 133.875 203.81 95.184 1 208.21 3925 PRO A C 1
ATOM 9309 O O . PRO B 2 3925 ? 133.746 204.957 94.744 1 207.77 3925 PRO A O 1
ATOM 9313 N N . THR B 2 3926 ? 133.467 203.451 96.409 1 220.66 3926 THR A N 1
ATOM 9314 C CA . THR B 2 3926 ? 132.874 204.411 97.334 1 220.68 3926 THR A CA 1
ATOM 9315 C C . THR B 2 3926 ? 133.496 204.303 98.721 1 221.27 3926 THR A C 1
ATOM 9316 O O . THR B 2 3926 ? 132.802 204.496 99.726 1 221.18 3926 THR A O 1
ATOM 9320 N N . HIS B 2 3927 ? 134.785 203.952 98.788 1 226.08 3927 HIS A N 1
ATOM 9321 C CA . HIS B 2 3927 ? 135.555 203.785 100.02 1 225.54 3927 HIS A CA 1
ATOM 9322 C C . HIS B 2 3927 ? 135.129 202.522 100.764 1 225.78 3927 HIS A C 1
ATOM 9323 O O . HIS B 2 3927 ? 135.799 202.105 101.715 1 225.95 3927 HIS A O 1
ATOM 9330 N N . LYS B 2 3928 ? 134.055 201.886 100.293 1 220.82 3928 LYS A N 1
ATOM 9331 C CA . LYS B 2 3928 ? 133.471 200.67 100.873 1 220.32 3928 LYS A CA 1
ATOM 9332 C C . LYS B 2 3928 ? 133.678 200.511 102.38 1 220.63 3928 LYS A C 1
ATOM 9333 O O . LYS B 2 3928 ? 132.758 200.721 103.17 1 220.08 3928 LYS A O 1
ATOM 9339 N N . UNK C 3 1 ? 157.813 183.107 141.113 1 20.41 1 UNK M N 1
ATOM 9340 C CA . UNK C 3 1 ? 158.747 183.166 142.23 1 22.05 1 UNK M CA 1
ATOM 9341 C C . UNK C 3 1 ? 159.59 181.9 142.291 1 13.72 1 UNK M C 1
ATOM 9342 O O . UNK C 3 1 ? 159.627 181.124 141.338 1 11.41 1 UNK M O 1
ATOM 9344 N N . UNK C 3 2 ? 160.267 181.695 143.421 1 12.96 2 UNK M N 1
ATOM 9345 C CA . UNK C 3 2 ? 161.152 180.551 143.604 1 14.09 2 UNK M CA 1
ATOM 9346 C C . UNK C 3 2 ? 160.505 179.449 144.434 1 21.31 2 UNK M C 1
ATOM 9347 O O . UNK C 3 2 ? 161.188 178.505 144.841 1 25.55 2 UNK M O 1
ATOM 9349 N N . ASN C 3 3 ? 159.203 179.548 144.697 1 14.92 3 ASN M N 1
ATOM 9350 C CA . ASN C 3 3 ? 158.493 178.548 145.484 1 9.6 3 ASN M CA 1
ATOM 9351 C C . ASN C 3 3 ? 157.322 177.933 144.73 1 15.93 3 ASN M C 1
ATOM 9352 O O . ASN C 3 3 ? 156.577 177.134 145.308 1 20.71 3 ASN M O 1
ATOM 9357 N N . UNK C 3 4 ? 157.139 178.278 143.46 1 21.28 4 UNK M N 1
ATOM 9358 C CA . UNK C 3 4 ? 156.058 177.726 142.662 1 20 4 UNK M CA 1
ATOM 9359 C C . UNK C 3 4 ? 156.516 176.416 142.023 1 23.11 4 UNK M C 1
ATOM 9360 O O . UNK C 3 4 ? 157.618 175.925 142.28 1 25.58 4 UNK M O 1
ATOM 9362 N N . UNK C 3 5 ? 155.669 175.833 141.182 1 21.03 5 UNK M N 1
ATOM 9363 C CA . UNK C 3 5 ? 155.998 174.578 140.518 1 22.92 5 UNK M CA 1
ATOM 9364 C C . UNK C 3 5 ? 155.733 174.668 139.02 1 26.95 5 UNK M C 1
ATOM 9365 O O . UNK C 3 5 ? 156.635 174.963 138.237 1 26.05 5 UNK M O 1
#

GO terms:
  GO:0005515 protein binding (F, IPI)
  GO:0005886 plasma membrane (C, IDA)
  GO:0031994 insulin-like growth factor I binding (F, IDA)
  GO:0038024 cargo receptor activity (F, IDA)
  GO:0044321 response to leptin (P, IMP)
  GO:0045056 transcytosis (P, IMP)
  GO:0097242 amyloid-beta clearance (P, IMP)
  GO:0071363 cellular response to growth factor stimulus (P, IMP)
  GO:0044295 axonal growth cone (C, IDA)
  GO:0005576 extracellular region (C, IDA)
  GO:0005768 endosome (C, IDA)
  GO:0005903 brush border (C, IDA)
  GO:0009986 cell surface (C, IDA)
  GO:0016324 apical plasma membrane (C, IDA)
  GO:0031526 brush border membrane (C, IDA)
  GO:0030492 hemoglobin binding (F, IDA)
  GO:0009410 response to xenobiotic stimulus (P, IEP)
  GO:0010165 response to X-ray (P, IDA)
  GO:0032991 protein-containing complex (C, IDA)
  GO:0031100 animal organ regeneration (P, IEP)